Protein AF-A0AAF0J4G6-F1 (afdb_monomer)

Foldseek 3Di:
DDDDDDDDDDDDDDDPPPPVVVVVVVVVVVVVVVVVVVVVPPDDDDDDDDDDDDPDDPDDLAAEAEAEFFAFPCNVVVADAFQFAGHHDPRSVVVLQVLLQQLAADPVGAGVVSDPQALEEEFALRVRLLSSSVSNCNSSVAAEEDDRDGLVRAADQDDPDRHRYYYYGSLQTGWQQAQRHCHDPSHHDPPGDDPPDSDDGADPVRNVVSLVVSVVSVVVVQNVVSVVPDHHYYYYRHNDPRDDDDDDDDDDPDDDPPVVVVVVVLVNVVVVQVVLPPPFPFLFQPVPFLAWDWDADDDADPDPQDFAQKGFQQLLADDPVLVVLLVLLLVVCLVLQLVLCVVLPLQHALHFVPGSNVQSVDPLLRFEEEEWQFAQALLSLLLLLLLLLLQDLVHPLSVVLSRHSNQQRHAEYEAFHSRLLNLLLCLLSLNDRSVSCLPQAAPQQAFLLQGPVNDPVLLVLLVVRQVSHVVSVFDDFLLSSQLLSSLQGRYRCVSQPPSQRRAFLLSSCRRPCSVSSRGHFYKYKWWWDDPPDPADDLQTFMWIDGSAWIDGCFQLASIIGGPQQWLFAAASNFGPDPVRITIGSNRRSSSVSSLSHLVCLVVSLVVLCPDPDPSSVVSSCVNVVPDDPRRSRWDKGQDSCANHPVVRHPCNPPRITTIHHPVSLVLRIPCVVVQRVNSQHQEYETEDQQLPFPQQWDQCSNVQSVQVSCPDPSNLQGKAFDDADSQQCQFQVVQQAWAKTCLDLVRIPSCVRHNPSGGGHIYTYQIQDAQPDDSRDHSPSRHDDSVRSVSSSVRSSCSSSVVSLASCPSVQSSLSSSSVSCVVVVHDRRPSNVVSCVQRYDPPDGDNDHDPDGQADDHHRGPCSVVNRPRRGRPDHPPDPDDDDDDDDDDDDDDDDDDPPPVVVVVVVVVVVVVD

Radius of gyration: 33.72 Å; Cα contacts (8 Å, |Δi|>4): 1733; chains: 1; bounding box: 85×93×109 Å

Solvent-accessible surface area (backbone atoms only — not comparable to full-atom values): 49203 Å² total; per-residue (Å²): 139,80,84,84,91,86,86,89,90,91,79,90,85,93,84,65,83,70,61,55,60,58,54,56,52,52,56,53,54,52,63,46,55,56,54,56,58,67,61,64,78,78,74,78,85,84,76,84,86,79,72,87,78,71,88,88,70,100,68,69,57,46,46,77,47,79,42,62,38,47,45,24,43,36,65,76,70,58,32,42,62,29,77,34,75,48,63,65,25,79,63,18,56,49,50,36,50,53,46,17,57,37,38,34,56,51,100,83,69,47,26,76,79,72,54,79,70,60,35,31,34,42,13,8,39,51,57,44,10,36,55,37,39,50,22,41,26,64,20,54,70,36,43,73,59,90,77,92,62,41,82,81,45,74,59,59,78,83,72,98,66,80,65,52,27,36,43,70,24,27,47,38,46,27,61,37,49,25,90,47,36,26,13,43,97,83,41,75,43,90,94,50,69,63,59,98,78,62,68,72,53,55,49,70,70,56,41,52,54,41,46,52,52,45,48,50,53,53,52,50,53,40,50,59,46,17,73,72,75,49,63,39,22,43,30,42,16,17,59,41,83,76,89,76,91,74,92,83,94,80,91,79,90,86,84,68,60,73,68,59,52,51,51,52,53,51,54,52,50,58,50,54,63,58,66,61,58,81,80,56,84,74,66,43,16,86,67,73,38,45,24,51,28,82,38,82,55,75,86,62,62,92,48,96,55,39,40,50,55,27,38,54,29,80,82,52,59,68,55,68,70,60,55,51,47,50,54,48,22,52,65,68,27,44,62,57,48,43,53,49,43,45,73,54,47,31,56,42,92,54,23,47,81,83,25,47,68,59,47,61,67,37,80,88,41,53,67,30,30,30,36,19,19,8,17,38,31,53,41,10,17,43,36,41,38,11,30,48,38,9,16,22,59,89,29,67,68,18,40,76,42,57,26,22,39,55,47,55,59,27,55,31,32,26,5,18,20,14,8,14,47,35,39,48,31,34,49,67,64,44,60,62,56,54,64,52,37,56,76,66,26,45,48,33,72,32,32,67,88,64,46,79,83,69,54,65,64,57,60,47,51,44,46,52,37,50,47,45,22,44,78,63,71,45,82,74,36,48,25,49,51,51,2,48,43,47,17,55,35,47,36,39,56,88,82,28,59,81,41,33,46,30,38,28,47,46,34,31,62,70,24,65,41,52,66,66,29,62,58,41,48,53,33,33,36,24,24,46,56,57,90,94,55,90,65,65,53,84,80,56,50,53,31,40,45,38,53,60,33,32,34,28,76,50,76,47,63,14,33,31,30,53,30,64,39,36,53,21,51,24,46,45,23,35,54,59,46,92,89,48,42,26,22,27,30,54,38,21,38,27,37,52,38,21,25,11,34,19,76,49,32,57,55,52,51,55,55,56,73,67,54,85,53,73,68,60,46,51,54,46,48,52,58,59,67,73,49,54,90,86,36,52,56,29,32,64,38,40,20,52,49,12,56,32,60,67,92,51,19,88,51,20,88,36,75,52,41,37,27,21,24,37,51,74,61,49,37,29,42,40,48,72,82,57,44,34,53,52,75,59,33,14,15,35,39,38,40,36,42,36,61,71,40,104,63,28,39,37,34,52,51,29,58,28,46,47,35,59,35,38,70,36,79,82,30,27,48,34,18,38,36,61,59,64,55,42,33,21,22,44,49,43,24,47,38,58,38,71,32,30,32,26,87,46,78,85,38,41,42,36,61,91,53,11,45,92,70,30,70,44,36,28,36,38,38,39,42,51,57,30,44,76,35,88,69,46,60,58,51,83,51,54,57,44,49,70,70,55,52,48,45,34,25,56,14,19,24,26,51,57,28,55,73,48,73,54,90,57,52,45,39,35,54,50,37,48,29,38,51,45,28,31,60,76,66,74,47,79,80,31,63,71,36,52,59,35,49,73,59,33,37,66,85,84,76,78,45,77,56,80,59,96,59,71,80,44,82,61,73,34,79,39,61,31,61,78,44,78,58,69,44,66,46,52,72,75,49,66,92,68,85,73,88,76,85,85,78,91,83,92,79,92,76,94,74,92,80,79,87,82,79,70,59,70,70,56,50,62,57,49,54,62,64,74,76,106

Sequence (916 aa):
MEEPVQIVFETEDEADTASEQECATRQRCESMRERELEHIEQSKPECQETSAPPEHAHGPLAYITLIRHAQSRANVEHVLQGVADAPLSRTGTHQLKQLEEAWRSGETSANMYDLPKPSMVVSSPIGRACHTAHAVARGAGLRSATGQADHHTPPMAPPDDCQPQVVLDSGLCERNFGRAESTRKGVRVPGYTVPERVGRAESDSAFYKRAAREGGKWLTWAADLGRSGTAPHLLLAAGAALASSADTQDNADGLLPSDEQSKLQAVLLAAKVNQAAQHLIPRWNPGGTYAPTNVSCPEMVQADNYVGLIRNASDNKIVQSEQEWINKRHNVTHSRWADWLKQVGLDSNGGLPGGVDAYLSNKTQFPRVGIAISGGGYRAMLFGVGVLQGLDSRNGTAKQRGTGGFLQLADYVAGLSGGSWATGSKAINDWPTTQEMIEYVYDLESDLIWPSDGKISFYTDLLDDVDDKDDAGFPVGITDYWGRALSYHLLNQTKYPKQGQTAVWSDIVNTTSFQEATYPFPVIISIGRQPDARWINLNATYFEFTPYEFGSWQPNLQAFMPVGSLGSALNNGQPSAEDKSCVAGYENFGWTVGTSSTLFNALYLKTLQGNTDSILNNIVKSITGKLSDSNNDVAQVPNPFLGYRPETNRFNNMTYLDLVDGGEANHNVPLEPLFQPARKLDMVLAVDSSADTDSGWPNGTALYETFRRAQLKSFGYMPFPKIPDANTFINKGLNTRPSFFGCSINDTINGETAANNAVSPLLVYLPNYPYSFNTNTDTYELSYSKETQQKFVDNSVNVATMGGEMEDWSQCLACASLLRSLQRSGQDMPDKCQSCFNRYCWDGQSDSNAPASKYQPSIGTPPFVASNGTNSVQPASTGVDSPTKGDSGDSGAASIRIASTTVAAVVVAAIMAVVL

Mean predicted aligned error: 17.27 Å

Secondary structure (DSSP, 8-state):
--------------SSTTHHHHHHHHHHHHHHHHHHHHHHTT--PPPP---PPPS-----S-EEEEEEPPPBHHHHTT---SSS--PBPHHHHHHHHHHHHHTS--TTS--TT-PPPPSEEEE-SSHHHHHHHHHHHHHHT-BPP-S---TTSPPPPPPSS--SEEEE-GGGPPP--GGGTTEETTEEPTT----TT--SPPPHHHHHHHHHHHHHHHHHHHHHHHTTTS--EEEEEESS---------S--TTSS-HHHHHHHHHHHHHHHHHHGGGS------TTSSSS-EEEEPPPPP-STTEETTEEE-TT----HHHHHHHHHHHHHHHHHHHHHHHHTTTTSTTSSTT-HHHHHH-TTT---EEEEE--SHHHHHHHHHHHHHHH-TT-HHHHHTT-TTGGGT-SEEEE-THHHHHHHHHHHTTS--HHHHHHHT--TTS-SSS-TT--HHHHHHHHHHHHHHHHTT----HHHHHHHHHHHHHS-TTTSHHHHTT-BGGGGGGSHHHHTT-SPEEEEEEEEEPTT--S--TT-EEEEE-SSEEEE-STTT-EEEEGGGTT--EETTEE-STT-EEEESTTBHHHHHHHTTGGGHHHHHHHHHT---HHHHHHHHHHHHHS-GGGSS-EEEE-TTTTSSTTT-TTTT-SEEEEE-GGGGT--S--HHHH-TTT--SEEEEEE----STTS---SHHHHHHHHHHTSGGGTTS-EE----HHHHHHTTGGGS-EEE-SSGGGEESTTTSGGGPPPPEEEEEE---SSS-----TT-----HHHHHHHHHHHHHHHHGGG--TTHHHHHHHHHHHHHHHHHTPPPPHHHHHHHHHHB--S----SPPSS---PPSS--HHHHTTT---SPPPP----S-------------------SHHHHHHHHHHHH--

InterPro domains:
  IPR002642 Lysophospholipase, catalytic domain [PF01735] (369-846)
  IPR002642 Lysophospholipase, catalytic domain [PS51210] (296-847)
  IPR002642 Lysophospholipase, catalytic domain [SM00022] (275-841)
  IPR013078 Histidine phosphatase superfamily, clade-1 [PF00300] (64-142)
  IPR013078 Histidine phosphatase superfamily, clade-1 [SM00855] (63-252)
  IPR013078 Histidine phosphatase superfamily, clade-1 [cd07067] (64-139)
  IPR016035 Acyl transferase/acyl hydrolase/lysophospholipase [SSF52151] (316-820)
  IPR029033 Histidine phosphatase superfamily [G3DSA:3.40.50.1240] (62-223)
  IPR029033 Histidine phosphatase superfamily [SSF53254] (63-212)

Organism: NCBI:txid948313

Nearest PDB structures (foldseek):
  5iz5-assembly1_A  TM=7.143E-01  e=3.648E-19  Homo sapiens
  5iz5-assembly2_B  TM=6.736E-01  e=1.184E-18  Homo sapiens
  6e4b-assembly2_C  TM=6.817E-01  e=3.690E-05  Escherichia coli K-12
  6e4b-assembly2_D  TM=6.841E-01  e=5.280E-05  Escherichia coli K-12
  1fzt-assembly1_A  TM=6.694E-01  e=3.336E-03  Schizosaccharomyces pombe

pLDDT: mean 79.1, std 22.31, range [21.88, 98.94]

Structure (mmCIF, N/CA/C/O backbone):
data_AF-A0AAF0J4G6-F1
#
_entry.id   AF-A0AAF0J4G6-F1
#
loop_
_atom_site.group_PDB
_atom_site.id
_atom_site.type_symbol
_atom_site.label_atom_id
_atom_site.label_alt_id
_atom_site.label_comp_id
_atom_site.label_asym_id
_atom_site.label_entity_id
_atom_site.label_seq_id
_atom_site.pdbx_PDB_ins_code
_atom_site.Cartn_x
_atom_site.Cartn_y
_atom_site.Cartn_z
_atom_site.occupancy
_atom_site.B_iso_or_equiv
_atom_site.auth_seq_id
_atom_site.auth_comp_id
_atom_site.auth_asym_id
_atom_site.auth_atom_id
_atom_site.pdbx_PDB_model_num
ATOM 1 N N . MET A 1 1 ? 38.958 -18.937 -75.627 1.00 30.73 1 MET A N 1
ATOM 2 C CA . MET A 1 1 ? 40.120 -19.168 -76.508 1.00 30.73 1 MET A CA 1
ATOM 3 C C . MET A 1 1 ? 41.355 -18.834 -75.689 1.00 30.73 1 MET A C 1
ATOM 5 O O . MET A 1 1 ? 41.492 -17.676 -75.329 1.00 30.73 1 MET A O 1
ATOM 9 N N . GLU A 1 2 ? 42.182 -19.783 -75.262 1.00 33.72 2 GLU A N 1
ATOM 10 C CA . GLU A 1 2 ? 42.137 -21.242 -75.457 1.00 33.72 2 GLU A CA 1
ATOM 11 C C . GLU A 1 2 ? 42.630 -21.948 -74.186 1.00 33.72 2 GLU A C 1
ATOM 13 O O . GLU A 1 2 ? 43.639 -21.565 -73.603 1.00 33.72 2 GLU A O 1
ATOM 18 N N . GLU A 1 3 ? 41.900 -22.982 -73.780 1.00 31.34 3 GLU A N 1
ATOM 19 C CA . GLU A 1 3 ? 42.460 -24.143 -73.082 1.00 31.34 3 GLU A CA 1
ATOM 20 C C . GLU A 1 3 ? 43.044 -25.072 -74.167 1.00 31.34 3 GLU A C 1
ATOM 22 O O . GLU A 1 3 ? 42.594 -24.968 -75.317 1.00 31.34 3 GLU A O 1
ATOM 27 N N . PRO A 1 4 ? 44.001 -25.977 -73.871 1.00 38.84 4 PRO A N 1
ATOM 28 C CA . PRO A 1 4 ? 43.564 -27.386 -73.871 1.00 38.84 4 PRO A CA 1
ATOM 29 C C . PRO A 1 4 ? 44.359 -28.409 -73.006 1.00 38.84 4 PRO A C 1
ATOM 31 O O . PRO A 1 4 ? 45.586 -28.378 -72.976 1.00 38.84 4 PRO A O 1
ATOM 34 N N . VAL A 1 5 ? 43.625 -29.449 -72.541 1.00 25.31 5 VAL A N 1
ATOM 35 C CA . VAL A 1 5 ? 43.981 -30.910 -72.586 1.00 25.31 5 VAL A CA 1
ATOM 36 C C . VAL A 1 5 ? 45.004 -31.459 -71.556 1.00 25.31 5 VAL A C 1
ATOM 38 O O . VAL A 1 5 ? 46.069 -30.882 -71.390 1.00 25.31 5 VAL A O 1
ATOM 41 N N . GLN A 1 6 ? 44.839 -32.615 -70.870 1.00 23.41 6 GLN A N 1
ATOM 42 C CA . GLN A 1 6 ? 43.779 -33.651 -70.654 1.00 23.41 6 GLN A CA 1
ATOM 43 C C . GLN A 1 6 ? 44.110 -34.363 -69.298 1.00 23.41 6 GLN A C 1
ATOM 45 O O . GLN A 1 6 ? 45.291 -34.506 -69.004 1.00 23.41 6 GLN A O 1
ATOM 50 N N . ILE A 1 7 ? 43.214 -34.671 -68.339 1.00 23.61 7 ILE A N 1
ATOM 51 C CA . ILE A 1 7 ? 42.044 -35.596 -68.237 1.00 23.61 7 ILE A CA 1
ATOM 52 C C . ILE A 1 7 ? 42.363 -37.038 -67.736 1.00 23.61 7 ILE A C 1
ATOM 54 O O . ILE A 1 7 ? 42.888 -37.837 -68.504 1.00 23.61 7 ILE A O 1
ATOM 58 N N . VAL A 1 8 ? 41.988 -37.276 -66.450 1.00 23.02 8 VAL A N 1
ATOM 59 C CA . VAL A 1 8 ? 41.284 -38.409 -65.737 1.00 23.02 8 VAL A CA 1
ATOM 60 C C . VAL A 1 8 ? 41.617 -39.870 -66.158 1.00 23.02 8 VAL A C 1
ATOM 62 O O . VAL A 1 8 ? 41.682 -40.136 -67.350 1.00 23.02 8 VAL A O 1
ATOM 65 N N . PHE A 1 9 ? 41.861 -40.891 -65.303 1.00 23.80 9 PHE A N 1
ATOM 66 C CA . PHE A 1 9 ? 41.222 -41.433 -64.057 1.00 23.80 9 PHE A CA 1
ATOM 67 C C . PHE A 1 9 ? 42.274 -41.768 -62.942 1.00 23.80 9 PHE A C 1
ATOM 69 O O . PHE A 1 9 ? 43.411 -41.335 -63.109 1.00 23.80 9 PHE A O 1
ATOM 76 N N . GLU A 1 10 ? 42.060 -42.404 -61.764 1.00 23.91 10 GLU A N 1
ATOM 77 C CA . GLU A 1 10 ? 41.056 -43.340 -61.163 1.00 23.91 10 GLU A CA 1
ATOM 78 C C . GLU A 1 10 ? 40.557 -42.919 -59.742 1.00 23.91 10 GLU A C 1
ATOM 80 O O . GLU A 1 10 ? 40.807 -41.797 -59.305 1.00 23.91 10 GLU A O 1
ATOM 85 N N . THR A 1 11 ? 39.753 -43.777 -59.092 1.00 25.83 11 THR A N 1
ATOM 86 C CA . THR A 1 11 ? 38.757 -43.527 -58.015 1.00 25.83 11 THR A CA 1
ATOM 87 C C . THR A 1 11 ? 39.179 -43.931 -56.588 1.00 25.83 11 THR A C 1
ATOM 89 O O . THR A 1 11 ? 40.050 -44.780 -56.475 1.00 25.83 11 THR A O 1
ATOM 92 N N . GLU A 1 12 ? 38.452 -43.414 -55.566 1.00 27.58 12 GLU A N 1
ATOM 93 C CA . GLU A 1 12 ? 38.195 -43.993 -54.204 1.00 27.58 12 GLU A CA 1
ATOM 94 C C . GLU A 1 12 ? 39.440 -44.336 -53.325 1.00 27.58 12 GLU A C 1
ATOM 96 O O . GLU A 1 12 ? 40.513 -44.642 -53.824 1.00 27.58 12 GLU A O 1
ATOM 101 N N . ASP A 1 13 ? 39.479 -44.296 -51.989 1.00 27.30 13 ASP A N 1
ATOM 102 C CA . ASP A 1 13 ? 38.567 -43.950 -50.884 1.00 27.30 13 ASP A CA 1
ATOM 103 C C . ASP A 1 13 ? 39.463 -43.532 -49.695 1.00 27.30 13 ASP A C 1
ATOM 105 O O . ASP A 1 13 ? 40.376 -44.285 -49.361 1.00 27.30 13 ASP A O 1
ATOM 109 N N . GLU A 1 14 ? 39.228 -42.402 -49.009 1.00 30.95 14 GLU A N 1
ATOM 110 C CA . GLU A 1 14 ? 39.900 -42.132 -47.714 1.00 30.95 14 GLU A CA 1
ATOM 111 C C . GLU A 1 14 ? 39.193 -41.046 -46.864 1.00 30.95 14 GLU A C 1
ATOM 113 O O . GLU A 1 14 ? 39.730 -39.971 -46.599 1.00 30.95 14 GLU A O 1
ATOM 118 N N . ALA A 1 15 ? 37.949 -41.314 -46.436 1.00 34.81 15 ALA A N 1
ATOM 119 C CA . ALA A 1 15 ? 37.193 -40.408 -45.552 1.00 34.81 15 ALA A CA 1
ATOM 120 C C . ALA A 1 15 ? 36.363 -41.078 -44.428 1.00 34.81 15 ALA A C 1
ATOM 122 O O . ALA A 1 15 ? 35.775 -40.355 -43.626 1.00 34.81 15 ALA A O 1
ATOM 123 N N . ASP A 1 16 ? 36.339 -42.415 -44.315 1.00 34.03 16 ASP A N 1
ATOM 124 C CA . ASP A 1 16 ? 35.409 -43.130 -43.409 1.00 34.03 16 ASP A CA 1
ATOM 125 C C . ASP A 1 16 ? 36.035 -43.791 -42.162 1.00 34.03 16 ASP A C 1
ATOM 127 O O . ASP A 1 16 ? 35.325 -44.253 -41.273 1.00 34.03 16 ASP A O 1
ATOM 131 N N . THR A 1 17 ? 37.361 -43.793 -42.000 1.00 35.19 17 THR A N 1
ATOM 132 C CA . THR A 1 17 ? 38.013 -44.485 -40.864 1.00 35.19 17 THR A CA 1
ATOM 133 C C . THR A 1 17 ? 37.978 -43.727 -39.529 1.00 35.19 17 THR A C 1
ATOM 135 O O . THR A 1 17 ? 38.359 -44.289 -38.501 1.00 35.19 17 THR A O 1
ATOM 138 N N . ALA A 1 18 ? 37.503 -42.477 -39.509 1.00 37.78 18 ALA A N 1
ATOM 139 C CA . ALA A 1 18 ? 37.408 -41.658 -38.294 1.00 37.78 18 ALA A CA 1
ATOM 140 C C . ALA A 1 18 ? 36.020 -41.690 -37.617 1.00 37.78 18 ALA A C 1
ATOM 142 O O . ALA A 1 18 ? 35.936 -41.486 -36.407 1.00 37.78 18 ALA A O 1
ATOM 143 N N . SER A 1 19 ? 34.938 -41.960 -38.359 1.00 43.78 19 SER A N 1
ATOM 144 C CA . SER A 1 19 ? 33.560 -41.909 -37.836 1.00 43.78 19 SER A CA 1
ATOM 145 C C . SER A 1 19 ? 33.143 -43.211 -37.130 1.00 43.78 19 SER A C 1
ATOM 147 O O . SER A 1 19 ? 32.471 -43.180 -36.093 1.00 43.78 19 SER A O 1
ATOM 149 N N . GLU A 1 20 ? 33.596 -44.367 -37.629 1.00 39.28 20 GLU A N 1
ATOM 150 C CA . GLU A 1 20 ? 33.243 -45.676 -37.065 1.00 39.28 20 GLU A CA 1
ATOM 151 C C . GLU A 1 20 ? 33.838 -45.915 -35.664 1.00 39.28 20 GLU A C 1
ATOM 153 O O . GLU A 1 20 ? 33.191 -46.537 -34.817 1.00 39.28 20 GLU A O 1
ATOM 158 N N . GLN A 1 21 ? 35.036 -45.387 -35.367 1.00 37.69 21 GLN A N 1
ATOM 159 C CA . GLN A 1 21 ? 35.669 -45.568 -34.051 1.00 37.69 21 GLN A CA 1
ATOM 160 C C . GLN A 1 21 ? 34.946 -44.822 -32.918 1.00 37.69 21 GLN A C 1
ATOM 162 O O . GLN A 1 21 ? 34.839 -45.363 -31.811 1.00 37.69 21 GLN A O 1
ATOM 167 N N . GLU A 1 22 ? 34.393 -43.630 -33.165 1.00 39.81 22 GLU A N 1
ATOM 168 C CA . GLU A 1 22 ? 33.585 -42.931 -32.155 1.00 39.81 22 GLU A CA 1
ATOM 169 C C . GLU A 1 22 ? 32.221 -43.606 -31.948 1.00 39.81 22 GLU A C 1
ATOM 171 O O . GLU A 1 22 ? 31.772 -43.755 -30.806 1.00 39.81 22 GLU A O 1
ATOM 176 N N . CYS A 1 23 ? 31.585 -44.099 -33.017 1.00 35.59 23 CYS A N 1
ATOM 177 C CA . CYS A 1 23 ? 30.290 -44.776 -32.914 1.00 35.59 23 CYS A CA 1
ATOM 178 C C . CYS A 1 23 ? 30.397 -46.124 -32.167 1.00 35.59 23 CYS A C 1
ATOM 180 O O . CYS A 1 23 ? 29.637 -46.386 -31.228 1.00 35.59 23 CYS A O 1
ATOM 182 N N . ALA A 1 24 ? 31.409 -46.937 -32.496 1.00 41.53 24 ALA A N 1
ATOM 183 C CA . ALA A 1 24 ? 31.667 -48.219 -31.836 1.00 41.53 24 ALA A CA 1
ATOM 184 C C . ALA A 1 24 ? 32.031 -48.068 -30.346 1.00 41.53 24 ALA A C 1
ATOM 186 O O . ALA A 1 24 ? 31.684 -48.923 -29.527 1.00 41.53 24 ALA A O 1
ATOM 187 N N . THR A 1 25 ? 32.697 -46.971 -29.968 1.00 44.00 25 THR A N 1
ATOM 188 C CA . THR A 1 25 ? 33.036 -46.688 -28.563 1.00 44.00 25 THR A CA 1
ATOM 189 C C . THR A 1 25 ? 31.790 -46.325 -27.748 1.00 44.00 25 THR A C 1
ATOM 191 O O . THR A 1 25 ? 31.660 -46.751 -26.599 1.00 44.00 25 THR A O 1
ATOM 194 N N . ARG A 1 26 ? 30.824 -45.614 -28.347 1.00 42.81 26 ARG A N 1
ATOM 195 C CA . ARG A 1 26 ? 29.585 -45.189 -27.676 1.00 42.81 26 ARG A CA 1
ATOM 196 C C . ARG A 1 26 ? 28.652 -46.368 -27.363 1.00 42.81 26 ARG A C 1
ATOM 198 O O . ARG A 1 26 ? 28.267 -46.537 -26.207 1.00 42.81 26 ARG A O 1
ATOM 205 N N . GLN A 1 27 ? 28.419 -47.262 -28.331 1.00 43.38 27 GLN A N 1
ATOM 206 C CA . GLN A 1 27 ? 27.631 -48.491 -28.117 1.00 43.38 27 GLN A CA 1
ATOM 207 C C . GLN A 1 27 ? 28.279 -49.467 -27.113 1.00 43.38 27 GLN A C 1
ATOM 209 O O . GLN A 1 27 ? 27.582 -50.204 -26.405 1.00 43.38 27 GLN A O 1
ATOM 214 N N . ARG A 1 28 ? 29.616 -49.475 -26.996 1.00 39.19 28 ARG A N 1
ATOM 215 C CA . ARG A 1 28 ? 30.311 -50.276 -25.973 1.00 39.19 28 ARG A CA 1
ATOM 216 C C . ARG A 1 28 ? 30.091 -49.749 -24.556 1.00 39.19 28 ARG A C 1
ATOM 218 O O . ARG A 1 28 ? 29.961 -50.555 -23.642 1.00 39.19 28 ARG A O 1
ATOM 225 N N . CYS A 1 29 ? 30.021 -48.432 -24.371 1.00 37.59 29 CYS A N 1
ATOM 226 C CA . CYS A 1 29 ? 29.723 -47.837 -23.068 1.00 37.59 29 CYS A CA 1
ATOM 227 C C . CYS A 1 29 ? 28.264 -48.064 -22.643 1.00 37.59 29 CYS A C 1
ATOM 229 O O . CYS A 1 29 ? 28.013 -48.370 -21.480 1.00 37.59 29 CYS A O 1
ATOM 231 N N . GLU A 1 30 ? 27.308 -47.976 -23.570 1.00 40.56 30 GLU A N 1
ATOM 232 C CA . GLU A 1 30 ? 25.885 -48.198 -23.268 1.00 40.56 30 GLU A CA 1
ATOM 233 C C . GLU A 1 30 ? 25.601 -49.673 -22.917 1.00 40.56 30 GLU A C 1
ATOM 235 O O . GLU A 1 30 ? 25.033 -49.954 -21.862 1.00 40.56 30 GLU A O 1
ATOM 240 N N . SER A 1 31 ? 26.134 -50.629 -23.689 1.00 36.78 31 SER A N 1
ATOM 241 C CA . SER A 1 31 ? 25.935 -52.072 -23.434 1.00 36.78 31 SER A CA 1
ATOM 242 C C . SER A 1 31 ? 26.735 -52.668 -22.259 1.00 36.78 31 SER A C 1
ATOM 244 O O . SER A 1 31 ? 26.494 -53.822 -21.880 1.00 36.78 31 SER A O 1
ATOM 246 N N . MET A 1 32 ? 27.686 -51.922 -21.675 1.00 40.84 32 MET A N 1
ATOM 247 C CA . MET A 1 32 ? 28.250 -52.245 -20.353 1.00 40.84 32 MET A CA 1
ATOM 248 C C . MET A 1 32 ? 27.387 -51.679 -19.224 1.00 40.84 32 MET A C 1
ATOM 250 O O . MET A 1 32 ? 27.173 -52.371 -18.233 1.00 40.84 32 MET A O 1
ATOM 254 N N . ARG A 1 33 ? 26.819 -50.478 -19.398 1.00 43.34 33 ARG A N 1
ATOM 255 C CA . ARG A 1 33 ? 25.963 -49.837 -18.391 1.00 43.34 33 ARG A CA 1
ATOM 256 C C . ARG A 1 33 ? 24.659 -50.604 -18.146 1.00 43.34 33 ARG A C 1
ATOM 258 O O . ARG A 1 33 ? 24.225 -50.700 -17.005 1.00 43.34 33 ARG A O 1
ATOM 265 N N . GLU A 1 34 ? 24.071 -51.197 -19.185 1.00 39.44 34 GLU A N 1
ATOM 266 C CA . GLU A 1 34 ? 22.901 -52.081 -19.042 1.00 39.44 34 GLU A CA 1
ATOM 267 C C . GLU A 1 34 ? 23.247 -53.398 -18.322 1.00 39.44 34 GLU A C 1
ATOM 269 O O . GLU A 1 34 ? 22.487 -53.855 -17.471 1.00 39.44 34 GLU A O 1
ATOM 274 N N . ARG A 1 35 ? 24.433 -53.973 -18.571 1.00 37.81 35 ARG A N 1
ATOM 275 C CA . ARG A 1 35 ? 24.872 -55.213 -17.903 1.00 37.81 35 ARG A CA 1
ATOM 276 C C . ARG A 1 35 ? 25.314 -55.026 -16.452 1.00 37.81 35 ARG A C 1
ATOM 278 O O . ARG A 1 35 ? 25.168 -55.956 -15.665 1.00 37.81 35 ARG A O 1
ATOM 285 N N . GLU A 1 36 ? 25.821 -53.852 -16.078 1.00 40.66 36 GLU A N 1
ATOM 286 C CA . GLU A 1 36 ? 26.057 -53.522 -14.665 1.00 40.66 36 GLU A CA 1
ATOM 287 C C . GLU A 1 36 ? 24.743 -53.317 -13.895 1.00 40.66 36 GLU A C 1
ATOM 289 O O . GLU A 1 36 ? 24.681 -53.653 -12.714 1.00 40.66 36 GLU A O 1
ATOM 294 N N . LEU A 1 37 ? 23.672 -52.851 -14.551 1.00 36.25 37 LEU A N 1
ATOM 295 C CA . LEU A 1 37 ? 22.350 -52.718 -13.928 1.00 36.25 37 LEU A CA 1
ATOM 296 C C . LEU A 1 37 ? 21.682 -54.081 -13.669 1.00 36.25 37 LEU A C 1
ATOM 298 O O . LEU A 1 37 ? 21.177 -54.296 -12.569 1.00 36.25 37 LEU A O 1
ATOM 302 N N . GLU A 1 38 ? 21.747 -55.033 -14.607 1.00 34.47 38 GLU A N 1
ATOM 303 C CA . GLU A 1 38 ? 21.168 -56.378 -14.412 1.00 34.47 38 GLU A CA 1
ATOM 304 C C . GLU A 1 38 ? 21.904 -57.235 -13.360 1.00 34.47 38 GLU A C 1
ATOM 306 O O . GLU A 1 38 ? 21.313 -58.151 -12.788 1.00 34.47 38 GLU A O 1
ATOM 311 N N . HIS A 1 39 ? 23.183 -56.965 -13.064 1.00 32.94 39 HIS A N 1
ATOM 312 C CA . HIS A 1 39 ? 23.943 -57.757 -12.081 1.00 32.94 39 HIS A CA 1
ATOM 313 C C . HIS A 1 39 ? 23.775 -57.289 -10.624 1.00 32.94 39 HIS A C 1
ATOM 315 O O . HIS A 1 39 ? 24.126 -58.025 -9.702 1.00 32.94 39 HIS A O 1
ATOM 321 N N . ILE A 1 40 ? 23.207 -56.100 -10.393 1.00 37.62 40 ILE A N 1
ATOM 322 C CA . ILE A 1 40 ? 22.982 -55.544 -9.045 1.00 37.62 40 ILE A CA 1
ATOM 323 C C . ILE A 1 40 ? 21.699 -56.102 -8.389 1.00 37.62 40 ILE A C 1
ATOM 325 O O . ILE A 1 40 ? 21.578 -56.085 -7.162 1.00 37.62 40 ILE A O 1
ATOM 329 N N . GLU A 1 41 ? 20.764 -56.671 -9.159 1.00 32.59 41 GLU A N 1
ATOM 330 C CA . GLU A 1 41 ? 19.489 -57.195 -8.633 1.00 32.59 41 GLU A CA 1
ATOM 331 C C . GLU A 1 41 ? 19.546 -58.609 -8.019 1.00 32.59 41 GLU A C 1
ATOM 333 O O . GLU A 1 41 ? 18.563 -59.033 -7.413 1.00 32.59 41 GLU A O 1
ATOM 338 N N . GLN A 1 42 ? 20.660 -59.352 -8.111 1.00 33.12 42 GLN A N 1
ATOM 339 C CA . GLN A 1 42 ? 20.704 -60.771 -7.692 1.00 33.12 42 GLN A CA 1
ATOM 340 C C . GLN A 1 42 ? 21.617 -61.115 -6.499 1.00 33.12 42 GLN A C 1
ATOM 342 O O . GLN A 1 42 ? 21.808 -62.294 -6.198 1.00 33.12 42 GLN A O 1
ATOM 347 N N . SER A 1 43 ? 22.132 -60.131 -5.752 1.00 35.50 43 SER A N 1
ATOM 348 C CA . SER A 1 43 ? 22.829 -60.416 -4.485 1.00 35.50 43 SER A CA 1
ATOM 349 C C . SER A 1 43 ? 22.691 -59.310 -3.431 1.00 35.50 43 SER A C 1
ATOM 351 O O . SER A 1 43 ? 23.592 -58.491 -3.249 1.00 35.50 43 SER A O 1
ATOM 353 N N . LYS A 1 44 ? 21.593 -59.340 -2.666 1.00 30.22 44 LYS A N 1
ATOM 354 C CA . LYS A 1 44 ? 21.483 -58.657 -1.366 1.00 30.22 44 LYS A CA 1
ATOM 355 C C . LYS A 1 44 ? 21.225 -59.689 -0.260 1.00 30.22 44 LYS A C 1
ATOM 357 O O . LYS A 1 44 ? 20.302 -60.486 -0.414 1.00 30.22 44 LYS A O 1
ATOM 362 N N . PRO A 1 45 ? 22.004 -59.708 0.836 1.00 28.45 45 PRO A N 1
ATOM 363 C CA . PRO A 1 45 ? 21.653 -60.482 2.021 1.00 28.45 45 PRO A CA 1
ATOM 364 C C . PRO A 1 45 ? 20.490 -59.806 2.762 1.00 28.45 45 PRO A C 1
ATOM 366 O O . PRO A 1 45 ? 20.470 -58.585 2.909 1.00 28.45 45 PRO A O 1
ATOM 369 N N . GLU A 1 46 ? 19.530 -60.596 3.240 1.00 29.39 46 GLU A N 1
ATOM 370 C CA . GLU A 1 46 ? 18.371 -60.099 3.989 1.00 29.39 46 GLU A CA 1
ATOM 371 C C . GLU A 1 46 ? 18.789 -59.507 5.345 1.00 29.39 46 GLU A C 1
ATOM 373 O O . GLU A 1 46 ? 19.427 -60.171 6.169 1.00 29.39 46 GLU A O 1
ATOM 378 N N . CYS A 1 47 ? 18.380 -58.265 5.618 1.00 30.48 47 CYS A N 1
ATOM 379 C CA . CYS A 1 47 ? 18.337 -57.754 6.985 1.00 30.48 47 CYS A CA 1
ATOM 380 C C . CYS A 1 47 ? 17.144 -58.390 7.711 1.00 30.48 47 CYS A C 1
ATOM 382 O O . CYS A 1 47 ? 16.043 -58.430 7.172 1.00 30.48 47 CYS A O 1
ATOM 384 N N . GLN A 1 48 ? 17.360 -58.887 8.932 1.00 32.12 48 GLN A N 1
ATOM 385 C CA . GLN A 1 48 ? 16.324 -59.591 9.693 1.00 32.12 48 GLN A CA 1
ATOM 386 C C . GLN A 1 48 ? 15.097 -58.705 9.946 1.00 32.12 48 GLN A C 1
ATOM 388 O O . GLN A 1 48 ? 15.201 -57.667 10.599 1.00 32.12 48 GLN A O 1
ATOM 393 N N . GLU A 1 49 ? 13.926 -59.163 9.498 1.00 33.38 49 GLU A N 1
ATOM 394 C CA . GLU A 1 49 ? 12.643 -58.550 9.835 1.00 33.38 49 GLU A CA 1
ATOM 395 C C . GLU A 1 49 ? 12.370 -58.651 11.344 1.00 33.38 49 GLU A C 1
ATOM 397 O O . GLU A 1 49 ? 12.023 -59.711 11.870 1.00 33.38 49 GLU A O 1
ATOM 402 N N . THR A 1 50 ? 12.448 -57.527 12.054 1.00 33.44 50 THR A N 1
ATOM 403 C CA . THR A 1 50 ? 11.824 -57.384 13.374 1.00 33.44 50 THR A CA 1
ATOM 404 C C . THR A 1 50 ? 10.500 -56.645 13.231 1.00 33.44 50 THR A C 1
ATOM 406 O O . THR A 1 50 ? 10.469 -55.425 13.350 1.00 33.44 50 THR A O 1
ATOM 409 N N . SER A 1 51 ? 9.427 -57.415 13.003 1.00 33.81 51 SER A N 1
ATOM 410 C CA . SER A 1 51 ? 8.000 -57.029 13.052 1.00 33.81 51 SER A CA 1
ATOM 411 C C . SER A 1 51 ? 7.571 -55.795 12.241 1.00 33.81 51 SER A C 1
ATOM 413 O O . SER A 1 51 ? 7.923 -54.666 12.569 1.00 33.81 51 SER A O 1
ATOM 415 N N . ALA A 1 52 ? 6.700 -56.013 11.250 1.00 31.28 52 ALA A N 1
ATOM 416 C CA . ALA A 1 52 ? 6.090 -54.954 10.446 1.00 31.28 52 ALA A CA 1
ATOM 417 C C . ALA A 1 52 ? 5.472 -53.825 11.309 1.00 31.28 52 ALA A C 1
ATOM 419 O O . ALA A 1 52 ? 4.738 -54.125 12.259 1.00 31.28 52 ALA A O 1
ATOM 420 N N . PRO A 1 53 ? 5.733 -52.542 10.990 1.00 34.97 53 PRO A N 1
ATOM 421 C CA . PRO A 1 53 ? 5.124 -51.417 11.689 1.00 34.97 53 PRO A CA 1
ATOM 422 C C . PRO A 1 53 ? 3.640 -51.270 11.304 1.00 34.97 53 PRO A C 1
ATOM 424 O O . PRO A 1 53 ? 3.251 -51.651 10.197 1.00 34.97 53 PRO A O 1
ATOM 427 N N . PRO A 1 54 ? 2.793 -50.714 12.189 1.00 35.72 54 PRO A N 1
ATOM 428 C CA . PRO A 1 54 ? 1.383 -50.497 11.887 1.00 35.72 54 PRO A CA 1
ATOM 429 C C . PRO A 1 54 ? 1.195 -49.421 10.809 1.00 35.72 54 PRO A C 1
ATOM 431 O O . PRO A 1 54 ? 1.885 -48.398 10.806 1.00 35.72 54 PRO A O 1
ATOM 434 N N . GLU A 1 55 ? 0.202 -49.612 9.936 1.00 38.31 55 GLU A N 1
ATOM 435 C CA . GLU A 1 55 ? -0.330 -48.520 9.118 1.00 38.31 55 GLU A CA 1
ATOM 436 C C . GLU A 1 55 ? -0.798 -47.372 10.033 1.00 38.31 55 GLU A C 1
ATOM 438 O O . GLU A 1 55 ? -1.418 -47.609 11.071 1.00 38.31 55 GLU A O 1
ATOM 443 N N . HIS A 1 56 ? -0.514 -46.132 9.620 1.00 39.62 56 HIS A N 1
ATOM 444 C CA . HIS A 1 56 ? -0.742 -44.877 10.358 1.00 39.62 56 HIS A CA 1
ATOM 445 C C . HIS A 1 56 ? 0.239 -44.561 11.508 1.00 39.62 56 HIS A C 1
ATOM 447 O O . HIS A 1 56 ? -0.141 -44.459 12.673 1.00 39.62 56 HIS A O 1
ATOM 453 N N . ALA A 1 57 ? 1.485 -44.230 11.151 1.00 39.09 57 ALA A N 1
ATOM 454 C CA . ALA A 1 57 ? 2.363 -43.396 11.976 1.00 39.09 57 ALA A CA 1
ATOM 455 C C . ALA A 1 57 ? 2.914 -42.219 11.146 1.00 39.09 57 ALA A C 1
ATOM 457 O O . ALA A 1 57 ? 3.727 -42.411 10.244 1.00 39.09 57 ALA A O 1
ATOM 458 N N . HIS A 1 58 ? 2.476 -40.991 11.447 1.00 50.62 58 HIS A N 1
ATOM 459 C CA . HIS A 1 58 ? 2.964 -39.757 10.810 1.00 50.62 58 HIS A CA 1
ATOM 460 C C . HIS A 1 58 ? 4.333 -39.336 11.389 1.00 50.62 58 HIS A C 1
ATOM 462 O O . HIS A 1 58 ? 4.438 -38.327 12.081 1.00 50.62 58 HIS A O 1
ATOM 468 N N . GLY A 1 59 ? 5.372 -40.141 11.149 1.00 58.47 59 GLY A N 1
ATOM 469 C CA . GLY A 1 59 ? 6.756 -39.845 11.543 1.00 58.47 59 GLY A CA 1
ATOM 470 C C . GLY A 1 59 ? 7.588 -39.217 10.412 1.00 58.47 59 GLY A C 1
ATOM 471 O O . GLY A 1 59 ? 7.248 -39.386 9.238 1.00 58.47 59 GLY A O 1
ATOM 472 N N . PRO A 1 60 ? 8.687 -38.507 10.727 1.00 68.81 60 PRO A N 1
ATOM 473 C CA . PRO A 1 60 ? 9.620 -38.010 9.719 1.00 68.81 60 PRO A CA 1
ATOM 474 C C . PRO A 1 60 ? 10.403 -39.161 9.064 1.00 68.81 60 PRO A C 1
ATOM 476 O O . PRO A 1 60 ? 10.720 -40.160 9.708 1.00 68.81 60 PRO A O 1
ATOM 479 N N . LEU A 1 61 ? 10.765 -38.991 7.787 1.00 74.88 61 LEU A N 1
ATOM 480 C CA . LEU A 1 61 ? 11.505 -39.988 6.993 1.00 74.88 61 LEU A CA 1
ATOM 481 C C . LEU A 1 61 ? 12.871 -40.352 7.606 1.00 74.88 61 LEU A C 1
ATOM 483 O O . LEU A 1 61 ? 13.324 -41.486 7.485 1.00 74.88 61 LEU A O 1
ATOM 487 N N . ALA A 1 62 ? 13.523 -39.380 8.246 1.00 78.81 62 ALA A N 1
ATOM 488 C CA . ALA A 1 62 ? 14.776 -39.521 8.977 1.00 78.81 62 ALA A CA 1
ATOM 489 C C . ALA A 1 62 ? 14.891 -38.396 10.019 1.00 78.81 62 ALA A C 1
ATOM 491 O O . ALA A 1 62 ? 14.329 -37.315 9.838 1.00 78.81 62 ALA A O 1
ATOM 492 N N . TYR A 1 63 ? 15.671 -38.625 11.074 1.00 82.06 63 TYR A N 1
ATOM 493 C CA . TYR A 1 63 ? 16.076 -37.609 12.045 1.00 82.06 63 TYR A CA 1
ATOM 494 C C . TYR A 1 63 ? 17.518 -37.182 11.767 1.00 82.06 63 TYR A C 1
ATOM 496 O O . TYR A 1 63 ? 18.393 -38.025 11.556 1.00 82.06 63 TYR A O 1
ATOM 504 N N . ILE A 1 64 ? 17.785 -35.876 11.790 1.00 84.44 64 ILE A N 1
ATOM 505 C CA . ILE A 1 64 ? 19.122 -35.316 11.560 1.00 84.44 64 ILE A CA 1
ATOM 506 C C . ILE A 1 64 ? 19.437 -34.332 12.685 1.00 84.44 64 ILE A C 1
ATOM 508 O O . ILE A 1 64 ? 18.859 -33.251 12.749 1.00 84.44 64 ILE A O 1
ATOM 512 N N . THR A 1 65 ? 20.383 -34.690 13.553 1.00 83.81 65 THR A N 1
ATOM 513 C CA . THR A 1 65 ? 20.833 -33.821 14.651 1.00 83.81 65 THR A CA 1
ATOM 514 C C . THR A 1 65 ? 22.200 -33.229 14.327 1.00 83.81 65 THR A C 1
ATOM 516 O O . THR A 1 65 ? 23.176 -33.961 14.165 1.00 83.81 65 THR A O 1
ATOM 519 N N . LEU A 1 66 ? 22.311 -31.901 14.264 1.00 85.25 66 LEU A N 1
ATOM 520 C CA . LEU A 1 66 ? 23.597 -31.220 14.081 1.00 85.25 66 LEU A CA 1
ATOM 521 C C . LEU A 1 66 ? 24.121 -30.724 15.431 1.00 85.25 66 LEU A C 1
ATOM 523 O O . LEU A 1 66 ? 23.446 -29.971 16.128 1.00 85.25 66 LEU A O 1
ATOM 527 N N . ILE A 1 67 ? 25.337 -31.129 15.805 1.00 83.44 67 ILE A N 1
ATOM 528 C CA . ILE A 1 67 ? 25.959 -30.745 17.078 1.00 83.44 67 ILE A CA 1
ATOM 529 C C . ILE A 1 67 ? 27.273 -30.013 16.816 1.00 83.44 67 ILE A C 1
ATOM 531 O O . ILE A 1 67 ? 28.236 -30.571 16.285 1.00 83.44 67 ILE A O 1
ATOM 535 N N . ARG A 1 68 ? 27.343 -28.756 17.260 1.00 84.88 68 ARG A N 1
ATOM 536 C CA . ARG A 1 68 ? 28.611 -28.030 17.364 1.00 84.88 68 ARG A CA 1
ATOM 537 C C . ARG A 1 68 ? 29.444 -28.617 18.503 1.00 84.88 68 ARG A C 1
ATOM 539 O O . ARG A 1 68 ? 28.925 -28.877 19.586 1.00 84.88 68 ARG A O 1
ATOM 546 N N . HIS A 1 69 ? 30.745 -28.770 18.277 1.00 85.81 69 HIS A N 1
ATOM 547 C CA . HIS A 1 69 ? 31.680 -29.245 19.297 1.00 85.81 69 HIS A CA 1
ATOM 548 C C . HIS A 1 69 ? 31.602 -28.477 20.638 1.00 85.81 69 HIS A C 1
ATOM 550 O O . HIS A 1 69 ? 31.320 -27.276 20.689 1.00 85.81 69 HIS A O 1
ATOM 556 N N . ALA A 1 70 ? 31.956 -29.157 21.731 1.00 82.06 70 ALA A N 1
ATOM 557 C CA . ALA A 1 70 ? 32.041 -28.557 23.064 1.00 82.06 70 ALA A CA 1
ATOM 558 C C . ALA A 1 70 ? 33.123 -27.461 23.145 1.00 82.06 70 ALA A C 1
ATOM 560 O O . ALA A 1 70 ? 34.097 -27.461 22.387 1.00 82.06 70 ALA A O 1
ATOM 561 N N . GLN A 1 71 ? 32.964 -26.519 24.079 1.00 87.44 71 GLN A N 1
ATOM 562 C CA . GLN A 1 71 ? 33.802 -25.320 24.166 1.00 87.44 71 GLN A CA 1
ATOM 563 C C . GLN A 1 71 ? 35.295 -25.653 24.358 1.00 87.44 71 GLN A C 1
ATOM 565 O O . GLN A 1 71 ? 35.689 -26.260 25.357 1.00 87.44 71 GLN A O 1
ATOM 570 N N . SER A 1 72 ? 36.150 -25.188 23.444 1.00 84.69 72 SER A N 1
ATOM 571 C CA . SER A 1 72 ? 37.608 -25.259 23.591 1.00 84.69 72 SER A CA 1
ATOM 572 C C . SER A 1 72 ? 38.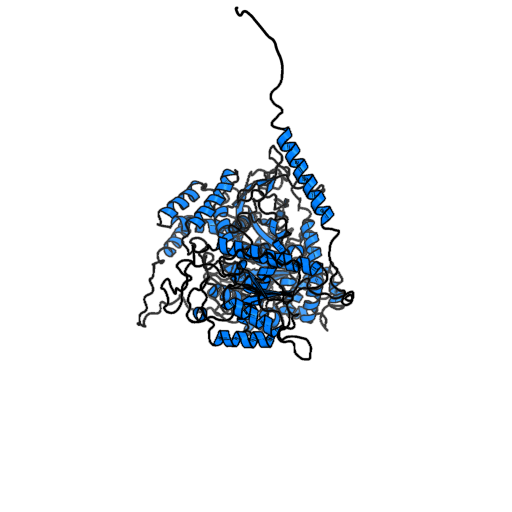174 -24.045 24.330 1.00 84.69 72 SER A C 1
ATOM 574 O O . SER A 1 72 ? 37.519 -23.007 24.467 1.00 84.69 72 SER A O 1
ATOM 576 N N . ARG A 1 73 ? 39.426 -24.137 24.788 1.00 83.62 73 ARG A N 1
ATOM 577 C CA . ARG A 1 73 ? 40.146 -22.978 25.339 1.00 83.62 73 ARG A CA 1
ATOM 578 C C . ARG A 1 73 ? 40.276 -21.830 24.332 1.00 83.62 73 ARG A C 1
ATOM 580 O O . ARG A 1 73 ? 40.111 -20.676 24.714 1.00 83.62 73 ARG A O 1
ATOM 587 N N . ALA A 1 74 ? 40.454 -22.141 23.047 1.00 81.19 74 ALA A N 1
ATOM 588 C CA . ALA A 1 74 ? 40.504 -21.134 21.987 1.00 81.19 74 ALA A CA 1
ATOM 589 C C . ALA A 1 74 ? 39.166 -20.389 21.814 1.00 81.19 74 ALA A C 1
ATOM 591 O O . ALA A 1 74 ? 39.187 -19.193 21.532 1.00 81.19 74 ALA A O 1
ATOM 592 N N . ASN A 1 75 ? 38.010 -21.029 22.061 1.00 79.38 75 ASN A N 1
ATOM 593 C CA . ASN A 1 75 ? 36.728 -20.308 22.106 1.00 79.38 75 ASN A CA 1
ATOM 594 C C . ASN A 1 75 ? 36.694 -19.274 23.242 1.00 79.38 75 ASN A C 1
ATOM 596 O O . ASN A 1 75 ? 36.255 -18.153 23.015 1.00 79.38 75 ASN A O 1
ATOM 600 N N . VAL A 1 76 ? 37.156 -19.648 24.442 1.00 74.75 76 VAL A N 1
ATOM 601 C CA . VAL A 1 76 ? 37.175 -18.766 25.627 1.00 74.75 76 VAL A CA 1
ATOM 602 C C . VAL A 1 76 ? 38.134 -17.592 25.433 1.00 74.75 76 VAL A C 1
ATOM 604 O O . VAL A 1 76 ? 37.839 -16.466 25.815 1.00 74.75 76 VAL A O 1
ATOM 607 N N . GLU A 1 77 ? 39.295 -17.848 24.836 1.00 77.31 77 GLU A N 1
ATOM 608 C CA . GLU A 1 77 ? 40.357 -16.852 24.679 1.00 77.31 77 GLU A CA 1
ATOM 609 C C . GLU A 1 77 ? 40.236 -16.049 23.358 1.00 77.31 77 GLU A C 1
ATOM 611 O O . GLU A 1 77 ? 41.093 -15.208 23.071 1.00 77.31 77 GLU A O 1
ATOM 616 N N . HIS A 1 78 ? 39.160 -16.261 22.583 1.00 81.31 78 HIS A N 1
ATOM 617 C CA . HIS A 1 78 ? 38.879 -15.668 21.262 1.00 81.31 78 HIS A CA 1
ATOM 618 C C . HIS A 1 78 ? 40.033 -15.828 20.255 1.00 81.31 78 HIS A C 1
ATOM 620 O O . HIS A 1 78 ? 40.474 -14.869 19.616 1.00 81.31 78 HIS A O 1
ATOM 626 N N . VAL A 1 79 ? 40.537 -17.055 20.138 1.00 80.00 79 VAL A N 1
ATOM 627 C CA . VAL A 1 79 ? 41.597 -17.450 19.205 1.00 80.00 79 VAL A CA 1
ATOM 628 C C . VAL A 1 79 ? 40.969 -18.166 18.009 1.00 80.00 79 VAL A C 1
ATOM 630 O O . VAL A 1 79 ? 40.123 -19.041 18.190 1.00 80.00 79 VAL A O 1
ATOM 633 N N . LEU A 1 80 ? 41.376 -17.810 16.788 1.00 80.19 80 LEU A N 1
ATOM 634 C CA . LEU A 1 80 ? 40.954 -18.506 15.571 1.00 80.19 80 LEU A CA 1
ATOM 635 C C . LEU A 1 80 ? 41.459 -19.956 15.592 1.00 80.19 80 LEU A C 1
ATOM 637 O O . LEU A 1 80 ? 42.653 -20.198 15.765 1.00 80.19 80 LEU A O 1
ATOM 641 N N . GLN A 1 81 ? 40.537 -20.901 15.419 1.00 82.75 81 GLN A N 1
ATOM 642 C CA . GLN A 1 81 ? 40.786 -22.345 15.423 1.00 82.75 81 GLN A CA 1
ATOM 643 C C . GLN A 1 81 ? 39.937 -23.004 14.332 1.00 82.75 81 GLN A C 1
ATOM 645 O O . GLN A 1 81 ? 38.792 -23.390 14.556 1.00 82.75 81 GLN A O 1
ATOM 650 N N . GLY A 1 82 ? 40.494 -23.104 13.135 1.00 85.88 82 GLY A N 1
ATOM 651 C CA . GLY A 1 82 ? 39.914 -23.861 12.040 1.00 85.88 82 GLY A CA 1
ATOM 652 C C . GLY A 1 82 ? 40.322 -25.315 12.163 1.00 85.88 82 GLY A C 1
ATOM 653 O O . GLY A 1 82 ? 39.762 -26.071 12.966 1.00 85.88 82 GLY A O 1
ATOM 654 N N . VAL A 1 83 ? 41.366 -25.666 11.413 1.00 85.88 83 VAL A N 1
ATOM 655 C CA . VAL A 1 83 ? 41.997 -26.996 11.431 1.00 85.88 83 VAL A CA 1
ATOM 656 C C . VAL A 1 83 ? 43.015 -27.168 12.566 1.00 85.88 83 VAL A C 1
ATOM 658 O O . VAL A 1 83 ? 43.487 -28.275 12.811 1.00 85.88 83 VAL A O 1
ATOM 661 N N . ALA A 1 84 ? 43.354 -26.098 13.293 1.00 84.38 84 ALA A N 1
ATOM 662 C CA . ALA A 1 84 ? 44.064 -26.215 14.564 1.00 84.38 84 ALA A CA 1
ATOM 663 C C . ALA A 1 84 ? 43.134 -26.799 15.643 1.00 84.38 84 ALA A C 1
ATOM 665 O O . ALA A 1 84 ? 41.991 -26.356 15.786 1.00 84.38 84 ALA A O 1
ATOM 666 N N . ASP A 1 85 ? 43.621 -27.769 16.424 1.00 81.19 85 ASP A N 1
ATOM 667 C CA . ASP A 1 85 ? 42.864 -28.356 17.533 1.00 81.19 85 ASP A CA 1
ATOM 668 C C . ASP A 1 85 ? 43.321 -27.786 18.879 1.00 81.19 85 ASP A C 1
ATOM 670 O O . ASP A 1 85 ? 44.483 -27.905 19.272 1.00 81.19 85 ASP A O 1
ATOM 674 N N . ALA A 1 86 ? 42.392 -27.144 19.585 1.00 83.25 86 ALA A N 1
ATOM 675 C CA . ALA A 1 86 ? 42.611 -26.613 20.920 1.00 83.25 86 ALA A CA 1
ATOM 676 C C . ALA A 1 86 ? 41.921 -27.518 21.952 1.00 83.25 86 ALA A C 1
ATOM 678 O O . ALA A 1 86 ? 40.759 -27.887 21.754 1.00 83.25 86 ALA A O 1
ATOM 679 N N . PRO A 1 87 ? 42.571 -27.828 23.089 1.00 82.88 87 PRO A N 1
ATOM 680 C CA . PRO A 1 87 ? 41.968 -28.659 24.121 1.00 82.88 87 PRO A CA 1
ATOM 681 C C . PRO A 1 87 ? 40.696 -28.015 24.688 1.00 82.88 87 PRO A C 1
ATOM 683 O O . PRO A 1 87 ? 40.544 -26.787 24.720 1.00 82.88 87 PRO A O 1
ATOM 686 N N . LEU A 1 88 ? 39.788 -28.864 25.172 1.00 82.56 88 LEU A N 1
ATOM 687 C CA . LEU A 1 88 ? 38.529 -28.442 25.782 1.00 82.56 88 LEU A CA 1
ATOM 688 C C . LEU A 1 88 ? 38.761 -27.538 27.000 1.00 82.56 88 LEU A C 1
ATOM 690 O O . LEU A 1 88 ? 39.722 -27.705 27.754 1.00 82.56 88 LEU A O 1
ATOM 694 N N . SER A 1 89 ? 37.865 -26.573 27.205 1.00 84.50 89 SER A N 1
ATOM 695 C CA . SER A 1 89 ? 37.846 -25.786 28.437 1.00 84.50 89 SER A CA 1
ATOM 696 C C . SER A 1 89 ? 37.299 -26.630 29.603 1.00 84.50 89 SER A C 1
ATOM 698 O O . SER A 1 89 ? 36.749 -27.724 29.418 1.00 84.50 89 SER A O 1
ATOM 700 N N . ARG A 1 90 ? 37.398 -26.112 30.836 1.00 79.75 90 ARG A N 1
ATOM 701 C CA . ARG A 1 90 ? 36.735 -26.726 32.002 1.00 79.75 90 ARG A CA 1
ATOM 702 C C . ARG A 1 90 ? 35.218 -26.835 31.782 1.00 79.75 90 ARG A C 1
ATOM 704 O O . ARG A 1 90 ? 34.630 -27.858 32.119 1.00 79.75 90 ARG A O 1
ATOM 711 N N . THR A 1 91 ? 34.619 -25.818 31.162 1.00 75.56 91 THR A N 1
ATOM 712 C CA . THR A 1 91 ? 33.205 -25.797 30.766 1.00 75.56 91 THR A CA 1
ATOM 713 C C . THR A 1 91 ? 32.928 -26.795 29.646 1.00 75.56 91 THR A C 1
ATOM 715 O O . THR A 1 91 ? 31.992 -27.572 29.773 1.00 75.56 91 THR A O 1
ATOM 718 N N . GLY A 1 92 ? 33.771 -26.871 28.610 1.00 79.81 92 GLY A N 1
ATOM 719 C CA . GLY A 1 92 ? 33.636 -27.868 27.540 1.00 79.81 92 GLY A CA 1
ATOM 720 C C . GLY A 1 92 ? 33.681 -29.307 28.055 1.00 79.81 92 GLY A C 1
ATOM 721 O O . GLY A 1 92 ? 32.901 -30.153 27.633 1.00 79.81 92 GLY A O 1
ATOM 722 N N . THR A 1 93 ? 34.523 -29.574 29.054 1.00 85.44 93 THR A N 1
ATOM 723 C CA . THR A 1 93 ? 34.577 -30.882 29.729 1.00 85.44 93 THR A CA 1
ATOM 724 C C . THR A 1 93 ? 33.288 -31.187 30.505 1.00 85.44 93 THR A C 1
ATOM 726 O O . THR A 1 93 ? 32.879 -32.342 30.584 1.00 85.44 93 THR A O 1
ATOM 729 N N . HIS A 1 94 ? 32.628 -30.171 31.071 1.00 77.00 94 HIS A N 1
ATOM 730 C CA . HIS A 1 94 ? 31.333 -30.335 31.738 1.00 77.00 94 HIS A CA 1
ATOM 731 C C . HIS A 1 94 ? 30.190 -30.531 30.732 1.00 77.00 94 HIS A C 1
ATOM 733 O O . HIS A 1 94 ? 29.403 -31.458 30.907 1.00 77.00 94 HIS A O 1
ATOM 739 N N . GLN A 1 95 ? 30.179 -29.755 29.641 1.00 82.50 95 GLN A N 1
ATOM 740 C CA . GLN A 1 95 ? 29.249 -29.912 28.518 1.00 82.50 95 GLN A CA 1
ATOM 741 C C . GLN A 1 95 ? 29.271 -31.342 27.969 1.00 82.50 95 GLN A C 1
ATOM 743 O O . GLN A 1 95 ? 28.214 -31.919 27.755 1.00 82.50 95 GLN A O 1
ATOM 748 N N . LEU A 1 96 ? 30.451 -31.956 27.807 1.00 85.12 96 LEU A N 1
ATOM 749 C CA . LEU A 1 96 ? 30.539 -33.354 27.365 1.00 85.12 96 LEU A CA 1
ATOM 750 C C . LEU A 1 96 ? 29.931 -34.357 28.348 1.00 85.12 96 LEU A C 1
ATOM 752 O O . LEU A 1 96 ? 29.362 -35.347 27.903 1.00 85.12 96 LEU A O 1
ATOM 756 N N . LYS A 1 97 ? 30.042 -34.125 29.661 1.00 83.88 97 LYS A N 1
ATOM 757 C CA . LYS A 1 97 ? 29.427 -35.008 30.665 1.00 83.88 97 LYS A CA 1
ATOM 758 C C . LYS A 1 97 ? 27.908 -34.896 30.643 1.00 83.88 97 LYS A C 1
ATOM 760 O O . LYS A 1 97 ? 27.240 -35.918 30.583 1.00 83.88 97 LYS A O 1
ATOM 765 N N . GLN A 1 98 ? 27.388 -33.669 30.616 1.00 83.69 98 GLN A N 1
ATOM 766 C CA . GLN A 1 98 ? 25.948 -33.421 30.531 1.00 83.69 98 GLN A CA 1
ATOM 767 C C . GLN A 1 98 ? 25.362 -33.941 29.214 1.00 83.69 98 GLN A C 1
ATOM 769 O O . GLN A 1 98 ? 24.302 -34.547 29.229 1.00 83.69 98 GLN A O 1
ATOM 774 N N . LEU A 1 99 ? 26.069 -33.773 28.091 1.00 86.75 99 LEU A N 1
ATOM 775 C CA . LEU A 1 99 ? 25.670 -34.326 26.797 1.00 86.75 99 LEU A CA 1
ATOM 776 C C . LEU A 1 99 ? 25.651 -35.862 26.827 1.00 86.75 99 LEU A C 1
ATOM 778 O O . LEU A 1 99 ? 24.683 -36.468 26.388 1.00 86.75 99 LEU A O 1
ATOM 782 N N . GLU A 1 100 ? 26.690 -36.501 27.370 1.00 88.94 100 GLU A N 1
ATOM 783 C CA . GLU A 1 100 ? 26.714 -37.959 27.535 1.00 88.94 100 GLU A CA 1
ATOM 784 C C . GLU A 1 100 ? 25.564 -38.457 28.422 1.00 88.94 100 GLU A C 1
ATOM 786 O O . GLU A 1 100 ? 24.928 -39.450 28.083 1.00 88.94 100 GLU A O 1
ATOM 791 N N . GLU A 1 101 ? 25.278 -37.776 29.533 1.00 84.25 101 GLU A N 1
ATOM 792 C CA . GLU A 1 101 ? 24.165 -38.102 30.433 1.00 84.25 101 GLU A CA 1
ATOM 793 C C . GLU A 1 101 ? 22.801 -37.903 29.755 1.00 84.25 101 GLU A C 1
ATOM 795 O O . GLU A 1 101 ? 21.955 -38.789 29.847 1.00 84.25 101 GLU A O 1
ATOM 800 N N . ALA A 1 102 ? 22.615 -36.810 29.011 1.00 83.00 102 ALA A N 1
ATOM 801 C CA . ALA A 1 102 ? 21.383 -36.492 28.289 1.00 83.00 102 ALA A CA 1
ATOM 802 C C . ALA A 1 102 ? 21.038 -37.513 27.189 1.00 83.00 102 ALA A C 1
ATOM 804 O O . ALA A 1 102 ? 19.861 -37.770 26.947 1.00 83.00 102 ALA A O 1
ATOM 805 N N . TRP A 1 103 ? 22.044 -38.130 26.555 1.00 86.38 103 TRP A N 1
ATOM 806 C CA . TRP A 1 103 ? 21.853 -39.183 25.545 1.00 86.38 103 TRP A CA 1
ATOM 807 C C . TRP A 1 103 ? 21.638 -40.594 26.119 1.00 86.38 103 TRP A C 1
ATOM 809 O O . TRP A 1 103 ? 21.352 -41.510 25.345 1.00 86.38 103 TRP A O 1
ATOM 819 N N . ARG A 1 104 ? 21.749 -40.804 27.441 1.00 87.06 104 ARG A N 1
ATOM 820 C CA . ARG A 1 104 ? 21.414 -42.098 28.063 1.00 87.06 104 ARG A CA 1
ATOM 821 C C . ARG A 1 104 ? 19.897 -42.248 28.174 1.00 87.06 104 ARG A C 1
ATOM 823 O O . ARG A 1 104 ? 19.226 -41.405 28.759 1.00 87.06 104 ARG A O 1
ATOM 830 N N . SER A 1 105 ? 19.364 -43.354 27.662 1.00 68.75 105 SER A N 1
ATOM 831 C CA . SER A 1 105 ? 17.965 -43.743 27.873 1.00 68.75 105 SER A CA 1
ATOM 832 C C . SER A 1 105 ? 17.743 -44.223 29.312 1.00 68.75 105 SER A C 1
ATOM 834 O O . SER A 1 105 ? 18.480 -45.093 29.785 1.00 68.75 105 SER A O 1
ATOM 836 N N . GLY A 1 106 ? 16.724 -43.693 29.992 1.00 59.62 106 GLY A N 1
ATOM 837 C CA . GLY A 1 106 ? 16.308 -44.159 31.323 1.00 59.62 106 GLY A CA 1
ATOM 838 C C . GLY A 1 106 ? 15.475 -45.449 31.288 1.00 59.62 106 GLY A C 1
ATOM 839 O O . GLY A 1 106 ? 15.204 -46.000 30.221 1.00 59.62 106 GLY A O 1
ATOM 840 N N . GLU A 1 107 ? 15.000 -45.907 32.454 1.00 48.75 107 GLU A N 1
ATOM 841 C CA . GLU A 1 107 ? 14.105 -47.081 32.573 1.00 48.75 107 GLU A CA 1
ATOM 842 C C . GLU A 1 107 ? 12.793 -46.929 31.772 1.00 48.75 107 GLU A C 1
ATOM 844 O O . GLU A 1 107 ? 12.167 -47.922 31.414 1.00 48.75 107 GLU A O 1
ATOM 849 N N . THR A 1 108 ? 12.404 -45.695 31.432 1.00 47.75 108 THR A N 1
ATOM 850 C CA . THR A 1 108 ? 11.231 -45.346 30.611 1.00 47.75 108 THR A CA 1
ATOM 851 C C . THR A 1 108 ? 11.555 -45.125 29.123 1.00 47.75 108 THR A C 1
ATOM 853 O O . THR A 1 108 ? 10.798 -44.472 28.411 1.00 47.75 108 THR A O 1
ATOM 856 N N . SER A 1 109 ? 12.659 -45.690 28.624 1.00 54.81 109 SER A N 1
ATOM 857 C CA . SER A 1 109 ? 13.057 -45.817 27.203 1.00 54.81 109 SER A CA 1
ATOM 858 C C . SER A 1 109 ? 13.418 -44.556 26.392 1.00 54.81 109 SER A C 1
ATOM 860 O O . SER A 1 109 ? 14.185 -44.685 25.438 1.00 54.81 109 SER A O 1
ATOM 862 N N . ALA A 1 110 ? 12.983 -43.352 26.775 1.00 64.44 110 ALA A N 1
ATOM 863 C CA . ALA A 1 110 ? 13.399 -42.098 26.129 1.00 64.44 110 ALA A CA 1
ATOM 864 C C . ALA A 1 110 ? 14.728 -41.539 26.693 1.00 64.44 110 ALA A C 1
ATOM 866 O O . ALA A 1 110 ? 15.101 -41.815 27.839 1.00 64.44 110 ALA A O 1
ATOM 867 N N . ASN A 1 111 ? 15.444 -40.747 25.885 1.00 78.56 111 ASN A N 1
ATOM 868 C CA . ASN A 1 111 ? 16.560 -39.893 26.328 1.00 78.56 111 ASN A CA 1
ATOM 869 C C . ASN A 1 111 ? 16.064 -38.455 26.601 1.00 78.56 111 ASN A C 1
ATOM 871 O O . ASN A 1 111 ? 14.900 -38.150 26.355 1.00 78.56 111 ASN A O 1
ATOM 875 N N . MET A 1 112 ? 16.925 -37.561 27.101 1.00 78.25 112 MET A N 1
ATOM 876 C CA . MET A 1 112 ? 16.522 -36.201 27.511 1.00 78.25 112 MET A CA 1
ATOM 877 C C . MET A 1 112 ? 15.953 -35.338 26.368 1.00 78.25 112 MET A C 1
ATOM 879 O O . MET A 1 112 ? 15.266 -34.357 26.639 1.00 78.25 112 MET A O 1
ATOM 883 N N . TYR A 1 113 ? 16.235 -35.683 25.110 1.00 79.38 113 TYR A N 1
ATOM 884 C CA . TYR A 1 113 ? 15.777 -34.949 23.929 1.00 79.38 113 TYR A CA 1
ATOM 885 C C . TYR A 1 113 ? 14.503 -35.534 23.299 1.00 79.38 113 TYR A C 1
ATOM 887 O O . TYR A 1 113 ? 14.054 -35.011 22.287 1.00 79.38 113 TYR A O 1
ATOM 895 N N . ASP A 1 114 ? 13.970 -36.636 23.842 1.00 78.69 114 ASP A N 1
ATOM 896 C CA . ASP A 1 114 ? 12.880 -37.442 23.256 1.00 78.69 114 ASP A CA 1
ATOM 897 C C . ASP A 1 114 ? 13.130 -37.879 21.792 1.00 78.69 114 ASP A C 1
ATOM 899 O O . ASP A 1 114 ? 12.222 -38.163 21.014 1.00 78.69 114 ASP A O 1
ATOM 903 N N . LEU A 1 115 ? 14.406 -37.948 21.396 1.00 81.12 115 LEU A N 1
ATOM 904 C CA . LEU A 1 115 ? 14.822 -38.372 20.060 1.00 81.12 115 LEU A CA 1
ATOM 905 C C . LEU A 1 115 ? 15.069 -39.886 20.017 1.00 81.12 115 LEU A C 1
ATOM 907 O O . LEU A 1 115 ? 15.549 -40.453 21.004 1.00 81.12 115 LEU A O 1
ATOM 911 N N . PRO A 1 116 ? 14.882 -40.558 18.866 1.00 80.88 116 PRO A N 1
ATOM 912 C CA . PRO A 1 116 ? 15.362 -41.924 18.684 1.00 80.88 116 PRO A CA 1
ATOM 913 C C . PRO A 1 116 ? 16.865 -42.036 18.968 1.00 80.88 116 PRO A C 1
ATOM 915 O O . PRO A 1 116 ? 17.622 -41.077 18.797 1.00 80.88 116 PRO A O 1
ATOM 918 N N . LYS A 1 117 ? 17.341 -43.223 19.350 1.00 83.25 117 LYS A N 1
ATOM 919 C CA . LYS A 1 117 ? 18.784 -43.490 19.442 1.00 83.25 117 LYS A CA 1
ATOM 920 C C . LYS A 1 117 ? 19.448 -43.248 18.069 1.00 83.25 117 LYS A C 1
ATOM 922 O O . LYS A 1 117 ? 18.958 -43.811 17.092 1.00 83.25 117 LYS A O 1
ATOM 927 N N . PRO A 1 118 ? 20.560 -42.488 17.971 1.00 86.44 118 PRO A N 1
ATOM 928 C CA . PRO A 1 118 ? 21.252 -42.287 16.701 1.00 86.44 118 PRO A CA 1
ATOM 929 C C . PRO A 1 118 ? 21.677 -43.616 16.065 1.00 86.44 118 PRO A C 1
ATOM 931 O O . PRO A 1 118 ? 22.373 -44.419 16.687 1.00 86.44 118 PRO A O 1
ATOM 934 N N . SER A 1 119 ? 21.275 -43.831 14.815 1.00 82.38 119 SER A N 1
ATOM 935 C CA . SER A 1 119 ? 21.719 -44.937 13.961 1.00 82.38 119 SER A CA 1
ATOM 936 C C . SER A 1 119 ? 23.190 -44.773 13.574 1.00 82.38 119 SER A C 1
ATOM 938 O O . SER A 1 119 ? 23.903 -45.761 13.434 1.00 82.38 119 SER A O 1
ATOM 940 N N . MET A 1 120 ? 23.663 -43.528 13.437 1.00 86.75 120 MET A N 1
ATOM 941 C CA . MET A 1 120 ? 25.061 -43.209 13.145 1.00 86.75 120 MET A CA 1
ATOM 942 C C . MET A 1 120 ? 25.442 -41.825 13.677 1.00 86.75 120 MET A C 1
ATOM 944 O O . MET A 1 120 ? 24.634 -40.897 13.657 1.00 86.75 120 MET A O 1
ATOM 948 N N . VAL A 1 121 ? 26.696 -41.673 14.110 1.00 90.00 121 VAL A N 1
ATOM 949 C CA . VAL A 1 121 ? 27.295 -40.370 14.430 1.00 90.00 121 VAL A CA 1
ATOM 950 C C . VAL A 1 121 ? 28.455 -40.120 13.472 1.00 90.00 121 VAL A C 1
ATOM 952 O O . VAL A 1 121 ? 29.440 -40.846 13.509 1.00 90.00 121 VAL A O 1
ATOM 955 N N . VAL A 1 122 ? 28.396 -39.084 12.644 1.00 90.25 122 VAL A N 1
ATOM 956 C CA . VAL A 1 122 ? 29.522 -38.677 11.790 1.00 90.25 122 VAL A CA 1
ATOM 957 C C . VAL A 1 122 ? 30.184 -37.456 12.410 1.00 90.25 122 VAL A C 1
ATOM 959 O O . VAL A 1 122 ? 29.513 -36.498 12.779 1.00 90.25 122 VAL A O 1
ATOM 962 N N . SER A 1 123 ? 31.504 -37.476 12.546 1.00 91.50 123 SER A N 1
ATOM 963 C CA . SER A 1 123 ? 32.263 -36.422 13.211 1.00 91.50 123 SER A CA 1
ATOM 964 C C . SER A 1 123 ? 33.337 -35.844 12.311 1.00 91.50 123 SER A C 1
ATOM 966 O O . SER A 1 123 ? 34.047 -36.573 11.622 1.00 91.50 123 SER A O 1
ATOM 968 N N . SER A 1 124 ? 33.561 -34.538 12.427 1.00 90.12 124 SER A N 1
ATOM 969 C CA . SER A 1 124 ? 34.843 -33.956 12.038 1.00 90.12 124 SER A CA 1
ATOM 970 C C . SER A 1 124 ? 35.983 -34.658 12.803 1.00 90.12 124 SER A C 1
ATOM 972 O O . SER A 1 124 ? 35.848 -34.860 14.017 1.00 90.12 124 SER A O 1
ATOM 974 N N . PRO A 1 125 ? 37.112 -34.998 12.149 1.00 86.44 125 PRO A N 1
ATOM 975 C CA . PRO A 1 125 ? 38.268 -35.632 12.791 1.00 86.44 125 PRO A CA 1
ATOM 976 C C . PRO A 1 125 ? 38.986 -34.732 13.809 1.00 86.44 125 PRO A C 1
ATOM 978 O O . PRO A 1 125 ? 39.759 -35.222 14.628 1.00 86.44 125 PRO A O 1
ATOM 981 N N . ILE A 1 126 ? 38.730 -33.420 13.787 1.00 86.31 126 ILE A N 1
ATOM 982 C CA . ILE A 1 126 ? 39.313 -32.463 14.736 1.00 86.31 126 ILE A CA 1
ATOM 983 C C . ILE A 1 126 ? 38.883 -32.809 16.174 1.00 86.31 126 ILE A C 1
ATOM 985 O O . ILE A 1 126 ? 37.688 -32.944 16.453 1.00 86.31 126 ILE A O 1
ATOM 989 N N . GLY A 1 127 ? 39.850 -32.926 17.091 1.00 81.81 127 GLY A N 1
ATOM 990 C CA . GLY A 1 127 ? 39.682 -33.561 18.403 1.00 81.81 127 GLY A CA 1
ATOM 991 C C . GLY A 1 127 ? 38.534 -33.009 19.245 1.00 81.81 127 GLY A C 1
ATOM 992 O O . GLY A 1 127 ? 37.777 -33.791 19.816 1.00 81.81 127 GLY A O 1
ATOM 993 N N . ARG A 1 128 ? 38.305 -31.689 19.258 1.00 85.06 128 ARG A N 1
ATOM 994 C CA . ARG A 1 128 ? 37.136 -31.099 19.946 1.00 85.06 128 ARG A CA 1
ATOM 995 C C . ARG A 1 128 ? 35.778 -31.632 19.455 1.00 85.06 128 ARG A C 1
ATOM 997 O O . ARG A 1 128 ? 34.907 -31.873 20.285 1.00 85.06 128 ARG A O 1
ATOM 1004 N N . ALA A 1 129 ? 35.602 -31.846 18.148 1.00 88.25 129 ALA A N 1
ATOM 1005 C CA . ALA A 1 129 ? 34.372 -32.405 17.574 1.00 88.25 129 ALA A CA 1
ATOM 1006 C C . ALA A 1 129 ? 34.292 -33.920 17.808 1.00 88.25 129 ALA A C 1
ATOM 1008 O O . ALA A 1 129 ? 33.264 -34.421 18.259 1.00 88.25 129 ALA A O 1
ATOM 1009 N N . CYS A 1 130 ? 35.416 -34.617 17.625 1.00 87.81 130 CYS A N 1
ATOM 1010 C CA . CYS A 1 130 ? 35.561 -36.045 17.904 1.00 87.81 130 CYS A CA 1
ATOM 1011 C C . CYS A 1 130 ? 35.203 -36.391 19.367 1.00 87.81 130 CYS A C 1
ATOM 1013 O O . CYS A 1 130 ? 34.401 -37.287 19.622 1.00 87.81 130 CYS A O 1
ATOM 1015 N N . HIS A 1 131 ? 35.671 -35.603 20.343 1.00 88.56 131 HIS A N 1
ATOM 1016 C CA . HIS A 1 131 ? 35.294 -35.762 21.753 1.00 88.56 131 HIS A CA 1
ATOM 1017 C C . HIS A 1 131 ? 33.790 -35.549 22.004 1.00 88.56 131 HIS A C 1
ATOM 1019 O O . HIS A 1 131 ? 33.218 -36.209 22.876 1.00 88.56 131 HIS A O 1
ATOM 1025 N N . THR A 1 132 ? 33.142 -34.653 21.250 1.00 90.75 132 THR A N 1
ATOM 1026 C CA . THR A 1 132 ? 31.687 -34.436 21.298 1.00 90.75 132 THR A CA 1
ATOM 1027 C C . THR A 1 132 ? 30.925 -35.627 20.728 1.00 90.75 132 THR A C 1
ATOM 1029 O O . THR A 1 132 ? 30.041 -36.149 21.405 1.00 90.75 132 THR A O 1
ATOM 1032 N N . ALA A 1 133 ? 31.330 -36.137 19.565 1.00 90.69 133 ALA A N 1
ATOM 1033 C CA . ALA A 1 133 ? 30.781 -37.360 18.986 1.00 90.69 133 ALA A CA 1
ATOM 1034 C C . ALA A 1 133 ? 30.924 -38.571 19.921 1.00 90.69 133 ALA A C 1
ATOM 1036 O O . ALA A 1 133 ? 29.966 -39.314 20.128 1.00 90.69 133 ALA A O 1
ATOM 1037 N N . HIS A 1 134 ? 32.088 -38.752 20.557 1.00 89.75 134 HIS A N 1
ATOM 1038 C CA . HIS A 1 134 ? 32.294 -39.842 21.513 1.00 89.75 134 HIS A CA 1
ATOM 1039 C C . HIS A 1 134 ? 31.478 -39.691 22.804 1.00 89.75 134 HIS A C 1
ATOM 1041 O O . HIS A 1 134 ? 31.160 -40.707 23.416 1.00 89.75 134 HIS A O 1
ATOM 1047 N N . ALA A 1 135 ? 31.126 -38.475 23.234 1.00 89.06 135 ALA A N 1
ATOM 1048 C CA . ALA A 1 135 ? 30.219 -38.275 24.369 1.00 89.06 135 ALA A CA 1
ATOM 1049 C C . ALA A 1 135 ? 28.793 -38.740 24.037 1.00 89.06 135 ALA A C 1
ATOM 1051 O O . ALA A 1 135 ? 28.227 -39.541 24.780 1.00 89.06 135 ALA A O 1
ATOM 1052 N N . VAL A 1 136 ? 28.268 -38.335 22.876 1.00 90.12 136 VAL A N 1
ATOM 1053 C CA . VAL A 1 136 ? 26.988 -38.833 22.343 1.00 90.12 136 VAL A CA 1
ATOM 1054 C C . VAL A 1 136 ? 27.018 -40.356 22.203 1.00 90.12 136 VAL A C 1
ATOM 1056 O O . VAL A 1 136 ? 26.117 -41.037 22.680 1.00 90.12 136 VAL A O 1
ATOM 1059 N N . ALA A 1 137 ? 28.080 -40.911 21.615 1.00 89.31 137 ALA A N 1
ATOM 1060 C CA . ALA A 1 137 ? 28.218 -42.348 21.400 1.00 89.31 137 ALA A CA 1
ATOM 1061 C C . ALA A 1 137 ? 28.241 -43.162 22.701 1.00 89.31 137 ALA A C 1
ATOM 1063 O O . ALA A 1 137 ? 27.634 -44.228 22.756 1.00 89.31 137 ALA A O 1
ATOM 1064 N N . ARG A 1 138 ? 28.895 -42.665 23.761 1.00 90.56 138 ARG A N 1
ATOM 1065 C CA . ARG A 1 138 ? 28.851 -43.311 25.084 1.00 90.56 138 ARG A CA 1
ATOM 1066 C C . ARG A 1 138 ? 27.469 -43.219 25.728 1.00 90.56 138 ARG A C 1
ATOM 1068 O O . ARG A 1 138 ? 27.042 -44.198 26.328 1.00 90.56 138 ARG A O 1
ATOM 1075 N N . GLY A 1 139 ? 26.775 -42.088 25.584 1.00 86.88 139 GLY A N 1
ATOM 1076 C CA . GLY A 1 139 ? 25.416 -41.913 26.103 1.00 86.88 139 GLY A CA 1
ATOM 1077 C C . GLY A 1 139 ? 24.411 -42.837 25.413 1.00 86.88 139 GLY A C 1
ATOM 1078 O O . GLY A 1 139 ? 23.731 -43.621 26.066 1.00 86.88 139 GLY A O 1
ATOM 1079 N N . ALA A 1 140 ? 24.406 -42.816 24.081 1.00 87.25 140 ALA A N 1
ATOM 1080 C CA . ALA A 1 140 ? 23.518 -43.614 23.242 1.00 87.25 140 ALA A CA 1
ATOM 1081 C C . ALA A 1 140 ? 23.901 -45.108 23.155 1.00 87.25 140 ALA A C 1
ATOM 1083 O O . ALA A 1 140 ? 23.108 -45.920 22.678 1.00 87.25 140 ALA A O 1
ATOM 1084 N N . GLY A 1 141 ? 25.109 -45.506 23.569 1.00 85.69 141 GLY A N 1
ATOM 1085 C CA . GLY A 1 141 ? 25.602 -46.884 23.455 1.00 85.69 141 GLY A CA 1
ATOM 1086 C C . GLY A 1 141 ? 25.907 -47.295 22.008 1.00 85.69 141 GLY A C 1
ATOM 1087 O O . GLY A 1 141 ? 25.326 -48.255 21.495 1.00 85.69 141 GLY A O 1
ATOM 1088 N N . LEU A 1 142 ? 26.784 -46.541 21.344 1.00 85.06 142 LEU A N 1
ATOM 1089 C CA . LEU A 1 142 ? 27.296 -46.774 19.987 1.00 85.06 142 LEU A CA 1
ATOM 1090 C C . LEU A 1 142 ? 28.774 -47.181 20.035 1.00 85.06 142 LEU A C 1
ATOM 1092 O O . LEU A 1 142 ? 29.484 -46.867 20.994 1.00 85.06 142 LEU A O 1
ATOM 1096 N N . ARG A 1 143 ? 29.275 -47.842 18.985 1.00 81.88 143 ARG A N 1
ATOM 1097 C CA . ARG A 1 143 ? 30.713 -48.140 18.875 1.00 81.88 143 ARG A CA 1
ATOM 1098 C C . ARG A 1 143 ? 31.519 -46.866 18.601 1.00 81.88 143 ARG A C 1
ATOM 1100 O O . ARG A 1 143 ? 31.136 -46.044 17.774 1.00 81.88 143 ARG A O 1
ATOM 1107 N N . SER A 1 144 ? 32.659 -46.716 19.273 1.00 76.56 144 SER A N 1
ATOM 1108 C CA . SER A 1 144 ? 33.627 -45.647 18.992 1.00 76.56 144 SER A CA 1
ATOM 1109 C C . SER A 1 144 ? 34.213 -45.764 17.582 1.00 76.56 144 SER A C 1
ATOM 1111 O O . SER A 1 144 ? 34.329 -46.866 17.050 1.00 76.56 144 SER A O 1
ATOM 1113 N N . ALA A 1 145 ? 34.647 -44.634 17.017 1.00 72.81 145 ALA A N 1
ATOM 1114 C CA . ALA A 1 145 ? 35.284 -44.587 15.703 1.00 72.81 145 ALA A CA 1
ATOM 1115 C C . ALA A 1 145 ? 36.523 -45.489 15.601 1.00 72.81 145 ALA A C 1
ATOM 1117 O O . ALA A 1 145 ? 37.400 -45.464 16.467 1.00 72.81 145 ALA A O 1
ATOM 1118 N N . THR A 1 146 ? 36.602 -46.246 14.507 1.00 57.44 146 THR A N 1
ATOM 1119 C CA . THR A 1 146 ? 37.693 -47.173 14.183 1.00 57.44 146 THR A CA 1
ATOM 1120 C C . THR A 1 146 ? 38.542 -46.627 13.032 1.00 57.44 146 THR A C 1
ATOM 1122 O O . THR A 1 146 ? 38.533 -47.138 11.919 1.00 57.44 146 THR A O 1
ATOM 1125 N N . GLY A 1 147 ? 39.305 -45.562 13.291 1.00 63.19 147 GLY A N 1
ATOM 1126 C CA . GLY A 1 147 ? 40.218 -45.000 12.294 1.00 63.19 147 GLY A CA 1
ATOM 1127 C C . GLY A 1 147 ? 41.029 -43.810 12.799 1.00 63.19 147 GLY A C 1
ATOM 1128 O O . GLY A 1 147 ? 40.639 -43.137 13.752 1.00 63.19 147 GLY A O 1
ATOM 1129 N N . GLN A 1 148 ? 42.160 -43.547 12.142 1.00 66.50 148 GLN A N 1
ATOM 1130 C CA . GLN A 1 148 ? 42.889 -42.283 12.247 1.00 66.50 148 GLN A CA 1
ATOM 1131 C C . GLN A 1 148 ? 42.602 -41.467 10.986 1.00 66.50 148 GLN A C 1
ATOM 1133 O O . GLN A 1 148 ? 42.963 -41.885 9.890 1.00 66.50 148 GLN A O 1
ATOM 1138 N N . ALA A 1 149 ? 41.952 -40.320 11.157 1.00 77.69 149 ALA A N 1
ATOM 1139 C CA . ALA A 1 149 ? 41.695 -39.346 10.103 1.00 77.69 149 ALA A CA 1
ATOM 1140 C C . ALA A 1 149 ? 42.060 -37.945 10.609 1.00 77.69 149 ALA A C 1
ATOM 1142 O O . ALA A 1 149 ? 42.036 -37.684 11.813 1.00 77.69 149 ALA A O 1
ATOM 1143 N N . ASP A 1 150 ? 42.383 -37.052 9.683 1.00 82.12 150 ASP A N 1
ATOM 1144 C CA . ASP A 1 150 ? 42.696 -35.640 9.908 1.00 82.12 150 ASP A CA 1
ATOM 1145 C C . ASP A 1 150 ? 42.003 -34.764 8.844 1.00 82.12 150 ASP A C 1
ATOM 1147 O O . ASP A 1 150 ? 41.217 -35.254 8.034 1.00 82.12 150 ASP A O 1
ATOM 1151 N N . HIS A 1 151 ? 42.278 -33.458 8.819 1.00 80.69 151 HIS A N 1
ATOM 1152 C CA . HIS A 1 151 ? 41.687 -32.542 7.833 1.00 80.69 151 HIS A CA 1
ATOM 1153 C C . HIS A 1 151 ? 42.280 -32.643 6.414 1.00 80.69 151 HIS A C 1
ATOM 1155 O O . HIS A 1 151 ? 41.796 -31.948 5.523 1.00 80.69 151 HIS A O 1
ATOM 1161 N N . HIS A 1 152 ? 43.313 -33.467 6.188 1.00 80.62 152 HIS A N 1
ATOM 1162 C CA . HIS A 1 152 ? 43.869 -33.764 4.853 1.00 80.62 152 HIS A CA 1
ATOM 1163 C C . HIS A 1 152 ? 43.368 -35.080 4.273 1.00 80.62 152 HIS A C 1
ATOM 1165 O O . HIS A 1 152 ? 43.465 -35.301 3.066 1.00 80.62 152 HIS A O 1
ATOM 1171 N N . THR A 1 153 ? 42.862 -35.962 5.129 1.00 85.19 153 THR A N 1
ATOM 1172 C CA . THR A 1 153 ? 42.208 -37.205 4.729 1.00 85.19 153 THR A CA 1
ATOM 1173 C C . THR A 1 153 ? 41.072 -36.864 3.753 1.00 85.19 153 THR A C 1
ATOM 1175 O O . THR A 1 153 ? 40.336 -35.912 4.019 1.00 85.19 153 THR A O 1
ATOM 1178 N N . PRO A 1 154 ? 40.899 -37.563 2.616 1.00 84.56 154 PRO A N 1
ATOM 1179 C CA . PRO A 1 154 ? 39.773 -37.307 1.718 1.00 84.56 154 PRO A CA 1
ATOM 1180 C C . PRO A 1 154 ? 38.424 -37.461 2.445 1.00 84.56 154 PRO A C 1
ATOM 1182 O O . PRO A 1 154 ? 38.321 -38.344 3.301 1.00 84.56 154 PRO A O 1
ATOM 1185 N N . PRO A 1 155 ? 37.395 -36.650 2.124 1.00 86.50 155 PRO A N 1
ATOM 1186 C CA . PRO A 1 155 ? 36.063 -36.832 2.687 1.00 86.50 155 PRO A CA 1
ATOM 1187 C C . PRO A 1 155 ? 35.555 -38.247 2.425 1.00 86.50 155 PRO A C 1
ATOM 1189 O O . PRO A 1 155 ? 35.682 -38.773 1.317 1.00 86.50 155 PRO A O 1
ATOM 1192 N N . MET A 1 156 ? 35.008 -38.876 3.457 1.00 84.19 156 MET A N 1
ATOM 1193 C CA . MET A 1 156 ? 34.674 -40.296 3.409 1.00 84.19 156 MET A CA 1
ATOM 1194 C C . MET A 1 156 ? 33.364 -40.519 2.635 1.00 84.19 156 MET A C 1
ATOM 1196 O O . MET A 1 156 ? 32.422 -39.734 2.771 1.00 84.19 156 MET A O 1
ATOM 1200 N N . ALA A 1 157 ? 33.277 -41.588 1.841 1.00 83.75 157 ALA A N 1
ATOM 1201 C CA . ALA A 1 157 ? 32.004 -42.048 1.284 1.00 83.75 157 ALA A CA 1
ATOM 1202 C C . ALA A 1 157 ? 31.108 -42.628 2.403 1.00 83.75 157 ALA A C 1
ATOM 1204 O O . ALA A 1 157 ? 31.641 -43.291 3.297 1.00 83.75 157 ALA A O 1
ATOM 1205 N N . PRO A 1 158 ? 29.781 -42.405 2.391 1.00 83.56 158 PRO A N 1
ATOM 1206 C CA . PRO A 1 158 ? 28.880 -43.060 3.335 1.00 83.56 158 PRO A CA 1
ATOM 1207 C C . PRO A 1 158 ? 28.953 -44.590 3.189 1.00 83.56 158 PRO A C 1
ATOM 1209 O O . PRO A 1 158 ? 29.105 -45.068 2.065 1.00 83.56 158 PRO A O 1
ATOM 1212 N N . PRO A 1 159 ? 28.866 -45.362 4.285 1.00 77.75 159 PRO A N 1
ATOM 1213 C CA . PRO A 1 159 ? 28.868 -46.820 4.215 1.00 77.75 159 PRO A CA 1
ATOM 1214 C C . PRO A 1 159 ? 27.519 -47.355 3.715 1.00 77.75 159 PRO A C 1
ATOM 1216 O O . PRO A 1 159 ? 26.470 -46.762 3.976 1.00 77.75 159 PRO A O 1
ATOM 1219 N N . ASP A 1 160 ? 27.543 -48.519 3.070 1.00 66.50 160 ASP A N 1
ATOM 1220 C CA . ASP A 1 160 ? 26.337 -49.196 2.572 1.00 66.50 160 ASP A CA 1
ATOM 1221 C C . ASP A 1 160 ? 25.469 -49.802 3.696 1.00 66.50 160 ASP A C 1
ATOM 1223 O O . ASP A 1 160 ? 24.340 -50.226 3.446 1.00 66.50 160 ASP A O 1
ATOM 1227 N N . ASP A 1 161 ? 25.976 -49.861 4.937 1.00 64.88 161 ASP A N 1
ATOM 1228 C CA . ASP A 1 161 ? 25.294 -50.455 6.088 1.00 64.88 161 ASP A CA 1
ATOM 1229 C C . ASP A 1 161 ? 25.146 -49.514 7.301 1.00 64.88 161 ASP A C 1
ATOM 1231 O O . ASP A 1 161 ? 25.854 -48.523 7.492 1.00 64.88 161 ASP A O 1
ATOM 1235 N N . CYS A 1 162 ? 24.154 -49.820 8.142 1.00 63.78 162 CYS A N 1
ATOM 1236 C CA . CYS A 1 162 ? 23.678 -48.931 9.210 1.00 63.78 162 CYS A CA 1
ATOM 1237 C C . CYS A 1 162 ? 24.144 -49.376 10.591 1.00 63.78 162 CYS A C 1
ATOM 1239 O O . CYS A 1 162 ? 23.381 -49.453 11.555 1.00 63.78 162 CYS A O 1
ATOM 1241 N N . GLN A 1 163 ? 25.426 -49.715 10.671 1.00 71.38 163 GLN A N 1
ATOM 1242 C CA . GLN A 1 163 ? 26.056 -50.170 11.900 1.00 71.38 163 GLN A CA 1
ATOM 1243 C C . GLN A 1 163 ? 26.110 -49.034 12.934 1.00 71.38 163 GLN A C 1
ATOM 1245 O O . GLN A 1 163 ? 26.716 -48.002 12.647 1.00 71.38 163 GLN A O 1
ATOM 1250 N N . PRO A 1 164 ? 25.582 -49.219 14.163 1.00 75.00 164 PRO A N 1
ATOM 1251 C CA . PRO A 1 164 ? 25.588 -48.173 15.189 1.00 75.00 164 PRO A CA 1
ATOM 1252 C C . PRO A 1 164 ? 27.010 -47.817 15.656 1.00 75.00 164 PRO A C 1
ATOM 1254 O O . PRO A 1 164 ? 27.606 -48.502 16.499 1.00 75.00 164 PRO A O 1
ATOM 1257 N N . GLN A 1 165 ? 27.580 -46.756 15.080 1.00 84.12 165 GLN A N 1
ATOM 1258 C CA . GLN A 1 165 ? 28.974 -46.358 15.285 1.00 84.12 165 GLN A CA 1
ATOM 1259 C C . GLN A 1 165 ? 29.217 -44.853 15.090 1.00 84.12 165 GLN A C 1
ATOM 1261 O O . GLN A 1 165 ? 28.410 -44.146 14.482 1.00 84.12 165 GLN A O 1
ATOM 1266 N N . VAL A 1 166 ? 30.362 -44.382 15.591 1.00 86.62 166 VAL A N 1
ATOM 1267 C CA . VAL A 1 166 ? 30.953 -43.097 15.196 1.00 86.62 166 VAL A CA 1
ATOM 1268 C C . VAL A 1 166 ? 31.808 -43.297 13.948 1.00 86.62 166 VAL A C 1
ATOM 1270 O O . VAL A 1 166 ? 32.620 -44.219 13.908 1.00 86.62 166 VAL A O 1
ATOM 1273 N N . VAL A 1 167 ? 31.694 -42.405 12.971 1.00 89.00 167 VAL A N 1
ATOM 1274 C CA . VAL A 1 167 ? 32.534 -42.376 11.769 1.00 89.00 167 VAL A CA 1
ATOM 1275 C C . VAL A 1 167 ? 33.187 -41.001 11.622 1.00 89.00 167 VAL A C 1
ATOM 1277 O O . VAL A 1 167 ? 32.634 -40.003 12.082 1.00 89.00 167 VAL A O 1
ATOM 1280 N N . LEU A 1 168 ? 34.382 -40.931 11.033 1.00 89.62 168 LEU A N 1
ATOM 1281 C CA . LEU A 1 168 ? 35.110 -39.674 10.839 1.00 89.62 168 LEU A CA 1
ATOM 1282 C C . LEU A 1 168 ? 35.010 -39.210 9.384 1.00 89.62 168 LEU A C 1
ATOM 1284 O O . LEU A 1 168 ? 35.292 -39.980 8.471 1.00 89.62 168 LEU A O 1
ATOM 1288 N N . ASP A 1 169 ? 34.664 -37.942 9.182 1.00 89.81 169 ASP A N 1
ATOM 1289 C CA . ASP A 1 169 ? 34.613 -37.310 7.867 1.00 89.81 169 ASP A CA 1
ATOM 1290 C C . ASP A 1 169 ? 35.268 -35.923 7.906 1.00 89.81 169 ASP A C 1
ATOM 1292 O O . ASP A 1 169 ? 34.773 -34.983 8.537 1.00 89.81 169 ASP A O 1
ATOM 1296 N N . SER A 1 170 ? 36.397 -35.786 7.208 1.00 88.44 170 SER A N 1
ATOM 1297 C CA . SER A 1 170 ? 37.115 -34.516 7.038 1.00 88.44 170 SER A CA 1
ATOM 1298 C C . SER A 1 170 ? 36.287 -33.463 6.296 1.00 88.44 170 SER A C 1
ATOM 1300 O O . SER A 1 170 ? 36.521 -32.263 6.455 1.00 88.44 170 SER A O 1
ATOM 1302 N N . GLY A 1 171 ? 35.256 -33.888 5.558 1.00 85.88 171 GLY A N 1
ATOM 1303 C CA . GLY A 1 171 ? 34.265 -33.005 4.960 1.00 85.88 171 GLY A CA 1
ATOM 1304 C C . GLY A 1 171 ? 33.614 -32.049 5.966 1.00 85.88 171 GLY A C 1
ATOM 1305 O O . GLY A 1 171 ? 33.319 -30.907 5.610 1.00 85.88 171 GLY A O 1
ATOM 1306 N N . LEU A 1 172 ? 33.488 -32.469 7.234 1.00 88.25 172 LEU A N 1
ATOM 1307 C CA . LEU A 1 172 ? 32.872 -31.712 8.332 1.00 88.25 172 LEU A CA 1
ATOM 1308 C C . LEU A 1 172 ? 33.853 -30.806 9.110 1.00 88.25 172 LEU A C 1
ATOM 1310 O O . LEU A 1 172 ? 33.472 -30.202 10.122 1.00 88.25 172 LEU A O 1
ATOM 1314 N N . CYS A 1 173 ? 35.117 -30.707 8.680 1.00 87.81 173 CYS A N 1
ATOM 1315 C CA . CYS A 1 173 ? 36.091 -29.804 9.295 1.00 87.81 173 CYS A CA 1
ATOM 1316 C C . CYS A 1 173 ? 35.665 -28.331 9.183 1.00 87.81 173 CYS A C 1
ATOM 1318 O O . CYS A 1 173 ? 35.134 -27.896 8.159 1.00 87.81 173 CYS A O 1
ATOM 1320 N N . GLU A 1 174 ? 35.972 -27.548 10.219 1.00 86.50 174 GLU A N 1
ATOM 1321 C CA . GLU A 1 174 ? 35.874 -26.082 10.186 1.00 86.50 174 GLU A CA 1
ATOM 1322 C C . GLU A 1 174 ? 36.728 -25.501 9.042 1.00 86.50 174 GLU A C 1
ATOM 1324 O O . GLU A 1 174 ? 37.649 -26.153 8.537 1.00 86.50 174 GLU A O 1
ATOM 1329 N N . ARG A 1 175 ? 36.415 -24.276 8.620 1.00 86.06 175 ARG A N 1
ATOM 1330 C CA . ARG A 1 175 ? 37.184 -23.529 7.628 1.00 86.06 175 ARG A CA 1
ATOM 1331 C C . ARG A 1 175 ? 38.666 -23.486 7.992 1.00 86.06 175 ARG A C 1
ATOM 1333 O O . ARG A 1 175 ? 39.038 -23.113 9.099 1.00 86.06 175 ARG A O 1
ATOM 1340 N N . ASN A 1 176 ? 39.525 -23.780 7.023 1.00 85.81 176 ASN A N 1
ATOM 1341 C CA . ASN A 1 176 ? 40.969 -23.641 7.184 1.00 85.81 176 ASN A CA 1
ATOM 1342 C C . ASN A 1 176 ? 41.396 -22.159 7.103 1.00 85.81 176 ASN A C 1
ATOM 1344 O O . ASN A 1 176 ? 41.285 -21.540 6.043 1.00 85.81 176 ASN A O 1
ATOM 1348 N N . PHE A 1 177 ? 41.933 -21.589 8.188 1.00 84.81 177 PHE A N 1
ATOM 1349 C CA . PHE A 1 177 ? 42.356 -20.179 8.235 1.00 84.81 177 PHE A CA 1
ATOM 1350 C C . PHE A 1 177 ? 43.814 -19.934 7.794 1.00 84.81 177 PHE A C 1
ATOM 1352 O O . PHE A 1 177 ? 44.303 -18.799 7.829 1.00 84.81 177 PHE A O 1
ATOM 1359 N N . GLY A 1 178 ? 44.543 -20.964 7.350 1.00 86.12 178 GLY A N 1
ATOM 1360 C CA . GLY A 1 178 ? 45.904 -20.818 6.833 1.00 86.12 178 GLY A CA 1
ATOM 1361 C C . GLY A 1 178 ? 46.869 -20.215 7.859 1.00 86.12 178 GLY A C 1
ATOM 1362 O O . GLY A 1 178 ? 47.057 -20.720 8.962 1.00 86.12 178 GLY A O 1
ATOM 1363 N N . ARG A 1 179 ? 47.495 -19.085 7.509 1.00 82.56 179 ARG A N 1
ATOM 1364 C CA . ARG A 1 179 ? 48.425 -18.379 8.412 1.00 82.56 179 ARG A CA 1
ATOM 1365 C C . ARG A 1 179 ? 47.743 -17.705 9.612 1.00 82.56 179 ARG A C 1
ATOM 1367 O O . ARG A 1 179 ? 48.462 -17.314 10.528 1.00 82.56 179 ARG A O 1
ATOM 1374 N N . ALA A 1 180 ? 46.415 -17.557 9.600 1.00 84.25 180 ALA A N 1
ATOM 1375 C CA . ALA A 1 180 ? 45.656 -16.941 10.689 1.00 84.25 180 ALA A CA 1
ATOM 1376 C C . ALA A 1 180 ? 45.194 -17.947 11.764 1.00 84.25 180 ALA A C 1
ATOM 1378 O O . ALA A 1 180 ? 44.661 -17.526 12.792 1.00 84.25 180 ALA A O 1
ATOM 1379 N N . GLU A 1 181 ? 45.438 -19.250 11.573 1.00 86.50 181 GLU A N 1
ATOM 1380 C CA . GLU A 1 181 ? 45.265 -20.272 12.616 1.00 86.50 181 GLU A CA 1
ATOM 1381 C C . GLU A 1 181 ? 46.041 -19.906 13.892 1.00 86.50 181 GLU A C 1
ATOM 1383 O O . GLU A 1 181 ? 47.183 -19.435 13.838 1.00 86.50 181 GLU A O 1
ATOM 1388 N N . SER A 1 182 ? 45.422 -20.134 15.051 1.00 87.75 182 SER A N 1
ATOM 1389 C CA . SER A 1 182 ? 45.980 -19.840 16.377 1.00 87.75 182 SER A CA 1
ATOM 1390 C C . SER A 1 182 ? 46.349 -18.359 16.591 1.00 87.75 182 SER A C 1
ATOM 1392 O O . SER A 1 182 ? 47.257 -18.028 17.364 1.00 87.75 182 SER A O 1
ATOM 1394 N N . THR A 1 183 ? 45.636 -17.443 15.918 1.00 82.44 183 THR A N 1
ATOM 1395 C CA . THR A 1 183 ? 45.782 -15.987 16.097 1.00 82.44 183 THR A CA 1
ATOM 1396 C C . THR A 1 183 ? 44.557 -15.326 16.729 1.00 82.44 183 THR A C 1
ATOM 1398 O O . THR A 1 183 ? 43.432 -15.813 16.630 1.00 82.44 183 THR A O 1
ATOM 1401 N N . ARG A 1 184 ? 44.774 -14.167 17.356 1.00 83.06 184 ARG A N 1
ATOM 1402 C CA . ARG A 1 184 ? 43.737 -13.233 17.807 1.00 83.06 184 ARG A CA 1
ATOM 1403 C C . ARG A 1 184 ? 44.087 -11.842 17.290 1.00 83.06 184 ARG A C 1
ATOM 1405 O O . ARG A 1 184 ? 45.186 -11.356 17.545 1.00 83.06 184 ARG A O 1
ATOM 1412 N N . LYS A 1 185 ? 43.174 -11.212 16.539 1.00 80.19 185 LYS A N 1
ATOM 1413 C CA . LYS A 1 185 ? 43.423 -9.944 15.813 1.00 80.19 185 LYS A CA 1
ATOM 1414 C C . LYS A 1 185 ? 44.718 -9.981 14.967 1.00 80.19 185 LYS A C 1
ATOM 1416 O O . LYS A 1 185 ? 45.485 -9.027 14.955 1.00 80.19 185 LYS A O 1
ATOM 1421 N N . GLY A 1 186 ? 44.992 -11.116 14.313 1.00 75.88 186 GLY A N 1
ATOM 1422 C CA . GLY A 1 186 ? 46.184 -11.330 13.477 1.00 75.88 186 GLY A CA 1
ATOM 1423 C C . GLY A 1 186 ? 47.490 -11.642 14.226 1.00 75.88 186 GLY A C 1
ATOM 1424 O O . GLY A 1 186 ? 48.491 -11.950 13.585 1.00 75.88 186 GLY A O 1
ATOM 1425 N N . VAL A 1 187 ? 47.504 -11.619 15.565 1.00 81.06 187 VAL A N 1
ATOM 1426 C CA . VAL A 1 187 ? 48.694 -11.920 16.383 1.00 81.06 187 VAL A CA 1
ATOM 1427 C C . VAL A 1 187 ? 48.618 -13.348 16.927 1.00 81.06 187 VAL A C 1
ATOM 1429 O O . VAL A 1 187 ? 47.585 -13.743 17.467 1.00 81.06 187 VAL A O 1
ATOM 1432 N N . ARG A 1 188 ? 49.698 -14.135 16.808 1.00 85.50 188 ARG A N 1
ATOM 1433 C CA . ARG A 1 188 ? 49.769 -15.503 17.366 1.00 85.50 188 ARG A CA 1
ATOM 1434 C C . ARG A 1 188 ? 49.625 -15.498 18.886 1.00 85.50 188 ARG A C 1
ATOM 1436 O O . ARG A 1 188 ? 50.266 -14.696 19.563 1.00 85.50 188 A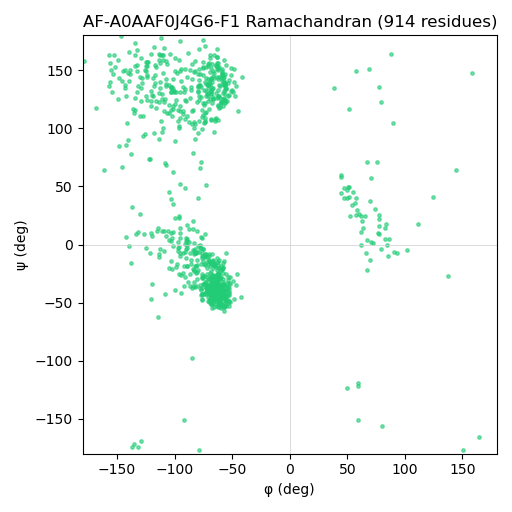RG A O 1
ATOM 1443 N N . VAL A 1 189 ? 48.845 -16.437 19.417 1.00 85.94 189 VAL A N 1
ATOM 1444 C CA . VAL A 1 189 ? 48.633 -16.585 20.863 1.00 85.94 189 VAL A CA 1
ATOM 1445 C C . VAL A 1 189 ? 49.521 -17.714 21.411 1.00 85.94 189 VAL A C 1
ATOM 1447 O O . VAL A 1 189 ? 49.406 -18.850 20.947 1.00 85.94 189 VAL A O 1
ATOM 1450 N N . PRO A 1 190 ? 50.422 -17.447 22.380 1.00 83.00 190 PRO A N 1
ATOM 1451 C CA . PRO A 1 190 ? 51.264 -18.482 22.979 1.00 83.00 190 PRO A CA 1
ATOM 1452 C C . PRO A 1 190 ? 50.444 -19.618 23.602 1.00 83.00 190 PRO A C 1
ATOM 1454 O O . PRO A 1 190 ? 49.422 -19.378 24.238 1.00 83.00 190 PRO A O 1
ATOM 1457 N N . GLY A 1 191 ? 50.911 -20.858 23.443 1.00 81.06 191 GLY A N 1
ATOM 1458 C CA . GLY A 1 191 ? 50.225 -22.055 23.945 1.00 81.06 191 GLY A CA 1
ATOM 1459 C C . GLY A 1 191 ? 49.231 -22.696 22.969 1.00 81.06 191 GLY A C 1
ATOM 1460 O O . GLY A 1 191 ? 48.773 -23.801 23.244 1.00 81.06 191 GLY A O 1
ATOM 1461 N N . TYR A 1 192 ? 48.956 -22.067 21.821 1.00 83.81 192 TYR A N 1
ATOM 1462 C CA . TYR A 1 192 ? 48.192 -22.664 20.722 1.00 83.81 192 TYR A CA 1
ATOM 1463 C C . TYR A 1 192 ? 49.136 -23.046 19.586 1.00 83.81 192 TYR A C 1
ATOM 1465 O O . TYR A 1 192 ? 49.751 -22.189 18.947 1.00 83.81 192 TYR A O 1
ATOM 1473 N N . THR A 1 193 ? 49.279 -24.346 19.341 1.00 75.88 193 THR A N 1
ATOM 1474 C CA . THR A 1 193 ? 50.049 -24.849 18.203 1.00 75.88 193 THR A CA 1
ATOM 1475 C C . THR A 1 193 ? 49.309 -24.573 16.896 1.00 75.88 193 THR A C 1
ATOM 1477 O O . THR A 1 193 ? 48.089 -24.429 16.855 1.00 75.88 193 THR A O 1
ATOM 1480 N N . VAL A 1 194 ? 50.067 -24.463 15.810 1.00 73.31 194 VAL A N 1
ATOM 1481 C CA . VAL A 1 194 ? 49.542 -24.442 14.441 1.00 73.31 194 VAL A CA 1
ATOM 1482 C C . VAL A 1 194 ? 49.988 -25.763 13.812 1.00 73.31 194 VAL A C 1
ATOM 1484 O O . VAL A 1 194 ? 51.179 -26.062 13.932 1.00 73.31 194 VAL A O 1
ATOM 1487 N N . PRO A 1 195 ? 49.101 -26.562 13.188 1.00 70.44 195 PRO A N 1
ATOM 1488 C CA . PRO A 1 195 ? 49.495 -27.818 12.549 1.00 70.44 195 PRO A CA 1
ATOM 1489 C C . PRO A 1 195 ? 50.657 -27.621 11.565 1.00 70.44 195 PRO A C 1
ATOM 1491 O O . PRO A 1 195 ? 50.684 -26.639 10.827 1.00 70.44 195 PRO A O 1
ATOM 1494 N N . GLU A 1 196 ? 51.608 -28.556 11.496 1.00 64.88 196 GLU A N 1
ATOM 1495 C CA . GLU A 1 196 ? 52.780 -28.406 10.607 1.00 64.88 196 GLU A CA 1
ATOM 1496 C C . GLU A 1 196 ? 52.395 -28.305 9.119 1.00 64.88 196 GLU A C 1
ATOM 1498 O O . GLU A 1 196 ? 53.114 -27.714 8.313 1.00 64.88 196 GLU A O 1
ATOM 1503 N N . ARG A 1 197 ? 51.223 -28.841 8.758 1.00 68.75 197 ARG A N 1
ATOM 1504 C CA . ARG A 1 197 ? 50.638 -28.789 7.416 1.00 68.75 197 ARG A CA 1
ATOM 1505 C C . ARG A 1 197 ? 49.269 -28.103 7.452 1.00 68.75 197 ARG A C 1
ATOM 1507 O O . ARG A 1 197 ? 48.249 -28.767 7.324 1.00 68.75 197 ARG A O 1
ATOM 1514 N N . VAL A 1 198 ? 49.203 -26.781 7.621 1.00 73.00 198 VAL A N 1
ATOM 1515 C CA . VAL A 1 198 ? 47.920 -26.064 7.429 1.00 73.00 198 VAL A CA 1
ATOM 1516 C C . VAL A 1 198 ? 47.586 -25.880 5.944 1.00 73.00 198 VAL A C 1
ATOM 1518 O O . VAL A 1 198 ? 46.439 -26.037 5.549 1.00 73.00 198 VAL A O 1
ATOM 1521 N N . GLY A 1 199 ? 48.574 -25.589 5.093 1.00 74.56 199 GLY A N 1
ATOM 1522 C CA . GLY A 1 199 ? 48.331 -25.261 3.682 1.00 74.56 199 GLY A CA 1
ATOM 1523 C C . GLY A 1 199 ? 47.873 -23.810 3.469 1.00 74.56 199 GLY A C 1
ATOM 1524 O O . GLY A 1 199 ? 48.193 -22.921 4.262 1.00 74.56 199 GLY A O 1
ATOM 1525 N N . ARG A 1 200 ? 47.177 -23.545 2.354 1.00 79.44 200 ARG A N 1
ATOM 1526 C CA . ARG A 1 200 ? 46.573 -22.229 2.068 1.00 79.44 200 ARG A CA 1
ATOM 1527 C C . ARG A 1 200 ? 45.229 -22.102 2.791 1.00 79.44 200 ARG A C 1
ATOM 1529 O O . ARG A 1 200 ? 44.536 -23.097 2.957 1.00 79.44 200 ARG A O 1
ATOM 1536 N N . ALA A 1 201 ? 44.868 -20.877 3.174 1.00 81.25 201 ALA A N 1
ATOM 1537 C CA . ALA A 1 201 ? 43.551 -20.595 3.737 1.00 81.25 201 ALA A CA 1
ATOM 1538 C C . ALA A 1 201 ? 42.441 -20.899 2.717 1.00 81.25 201 ALA A C 1
ATOM 1540 O O . ALA A 1 201 ? 42.588 -20.629 1.522 1.00 81.25 201 ALA A O 1
ATOM 1541 N N . GLU A 1 202 ? 41.329 -21.431 3.206 1.00 80.69 202 GLU A N 1
ATOM 1542 C CA . GLU A 1 202 ? 40.126 -21.708 2.433 1.00 80.69 202 GLU A CA 1
ATOM 1543 C C . GLU A 1 202 ? 39.321 -20.408 2.255 1.00 80.69 202 GLU A C 1
ATOM 1545 O O . GLU A 1 202 ? 39.091 -19.654 3.209 1.00 80.69 202 GLU A O 1
ATOM 1550 N N . SER A 1 203 ? 38.909 -20.108 1.020 1.00 72.50 203 SER A N 1
ATOM 1551 C CA . SER A 1 203 ? 37.998 -18.985 0.758 1.00 72.50 203 SER A CA 1
ATOM 1552 C C . SER A 1 203 ? 36.594 -19.307 1.268 1.00 72.50 203 SER A C 1
ATOM 1554 O O . SER A 1 203 ? 36.217 -20.475 1.333 1.00 72.50 203 SER A O 1
ATOM 1556 N N . ASP A 1 204 ? 35.796 -18.287 1.580 1.00 61.31 204 ASP A N 1
ATOM 1557 C CA . ASP A 1 204 ? 34.410 -18.463 2.028 1.00 61.31 204 ASP A CA 1
ATOM 1558 C C . ASP A 1 204 ? 33.596 -19.287 1.017 1.00 61.31 204 ASP A C 1
ATOM 1560 O O . ASP A 1 204 ? 32.941 -20.257 1.385 1.00 61.31 204 ASP A O 1
ATOM 1564 N N . SER A 1 205 ? 33.738 -18.995 -0.283 1.00 57.84 205 SER A N 1
ATOM 1565 C CA . SER A 1 205 ? 33.092 -19.771 -1.351 1.00 57.84 205 SER A CA 1
ATOM 1566 C C . SER A 1 205 ? 33.540 -21.239 -1.379 1.00 57.84 205 SER A C 1
ATOM 1568 O O . SER A 1 205 ? 32.711 -22.122 -1.589 1.00 57.84 205 SER A O 1
ATOM 1570 N N . ALA A 1 206 ? 34.826 -21.531 -1.149 1.00 62.91 206 ALA A N 1
ATOM 1571 C CA . ALA A 1 206 ? 35.320 -22.909 -1.100 1.00 62.91 206 ALA A CA 1
ATOM 1572 C C . ALA A 1 206 ? 34.781 -23.667 0.125 1.00 62.91 206 ALA A C 1
ATOM 1574 O O . ALA A 1 206 ? 34.323 -24.800 -0.021 1.00 62.91 206 ALA A O 1
ATOM 1575 N N . PHE A 1 207 ? 34.758 -23.011 1.290 1.00 74.69 207 PHE A N 1
ATOM 1576 C CA . PHE A 1 207 ? 34.201 -23.557 2.525 1.00 74.69 207 PHE A CA 1
ATOM 1577 C C . PHE A 1 207 ? 32.709 -23.880 2.380 1.00 74.69 207 PHE A C 1
ATOM 1579 O O . PHE A 1 207 ? 32.312 -25.019 2.617 1.00 74.69 207 PHE A O 1
ATOM 1586 N N . TYR A 1 208 ? 31.890 -22.935 1.906 1.00 62.59 208 TYR A N 1
ATOM 1587 C CA . TYR A 1 208 ? 30.456 -23.174 1.713 1.00 62.59 208 TYR A CA 1
ATOM 1588 C C . TYR A 1 208 ? 30.174 -24.227 0.631 1.00 62.59 208 TYR A C 1
ATOM 1590 O O . TYR A 1 208 ? 29.302 -25.071 0.826 1.00 62.59 208 TYR A O 1
ATOM 1598 N N . LYS A 1 209 ? 30.944 -24.266 -0.469 1.00 62.34 209 LYS A N 1
ATOM 1599 C CA . LYS A 1 209 ? 30.832 -25.335 -1.483 1.00 62.34 209 LYS A CA 1
ATOM 1600 C C . LYS A 1 209 ? 31.183 -26.714 -0.922 1.00 62.34 209 LYS A C 1
ATOM 1602 O O . LYS A 1 209 ? 30.536 -27.694 -1.287 1.00 62.34 209 LYS A O 1
ATOM 1607 N N . ARG A 1 210 ? 32.181 -26.808 -0.035 1.00 80.62 210 ARG A N 1
ATOM 1608 C CA . ARG A 1 210 ? 32.496 -28.044 0.694 1.00 80.62 210 ARG A CA 1
ATOM 1609 C C . ARG A 1 210 ? 31.356 -28.406 1.644 1.00 80.62 210 ARG A C 1
ATOM 1611 O O . ARG A 1 210 ? 30.809 -29.491 1.508 1.00 80.62 210 ARG A O 1
ATOM 1618 N N . ALA A 1 211 ? 30.936 -27.499 2.523 1.00 73.38 211 ALA A N 1
ATOM 1619 C CA . ALA A 1 211 ? 29.855 -27.746 3.478 1.00 73.38 211 ALA A CA 1
ATOM 1620 C C . ALA A 1 211 ? 28.550 -28.204 2.795 1.00 73.38 211 ALA A C 1
ATOM 1622 O O . ALA A 1 211 ? 27.948 -29.180 3.232 1.00 73.38 211 ALA A O 1
ATOM 1623 N N . ALA A 1 212 ? 28.162 -27.573 1.681 1.00 60.75 212 ALA A N 1
ATOM 1624 C CA . ALA A 1 212 ? 26.986 -27.961 0.901 1.00 60.75 212 ALA A CA 1
ATOM 1625 C C . ALA A 1 212 ? 27.126 -29.354 0.261 1.00 60.75 212 ALA A C 1
ATOM 1627 O O . ALA A 1 212 ? 26.201 -30.159 0.341 1.00 60.75 212 ALA A O 1
ATOM 1628 N N . ARG A 1 213 ? 28.286 -29.672 -0.336 1.00 78.44 213 ARG A N 1
ATOM 1629 C CA . ARG A 1 213 ? 28.544 -30.988 -0.948 1.00 78.44 213 ARG A CA 1
ATOM 1630 C C . ARG A 1 213 ? 28.537 -32.112 0.089 1.00 78.44 213 ARG A C 1
ATOM 1632 O O . ARG A 1 213 ? 27.890 -33.134 -0.117 1.00 78.44 213 ARG A O 1
ATOM 1639 N N . GLU A 1 214 ? 29.255 -31.929 1.193 1.00 80.38 214 GLU A N 1
ATOM 1640 C CA . GLU A 1 214 ? 29.398 -32.961 2.225 1.00 80.38 214 GLU A CA 1
ATOM 1641 C C . GLU A 1 214 ? 28.116 -33.101 3.060 1.00 80.38 214 GLU A C 1
ATOM 1643 O O . GLU A 1 214 ? 27.735 -34.216 3.407 1.00 80.38 214 GLU A O 1
ATOM 1648 N N . GLY A 1 215 ? 27.392 -32.002 3.304 1.00 75.50 215 GLY A N 1
ATOM 1649 C CA . GLY A 1 215 ? 26.041 -32.035 3.864 1.00 75.50 215 GLY A CA 1
ATOM 1650 C C . GLY A 1 215 ? 25.069 -32.784 2.950 1.00 75.50 215 GLY A C 1
ATOM 1651 O O . GLY A 1 215 ? 24.443 -33.743 3.387 1.00 75.50 215 GLY A O 1
ATOM 1652 N N . GLY A 1 216 ? 25.007 -32.425 1.662 1.00 68.81 216 GLY A N 1
ATOM 1653 C CA . GLY A 1 216 ? 24.153 -33.093 0.671 1.00 68.81 216 GLY A CA 1
ATOM 1654 C C . GLY A 1 216 ? 24.415 -34.599 0.550 1.00 68.81 216 GLY A C 1
ATOM 1655 O O . GLY A 1 216 ? 23.467 -35.379 0.491 1.00 68.81 216 GLY A O 1
ATOM 1656 N N . LYS A 1 217 ? 25.684 -35.022 0.606 1.00 85.69 217 LYS A N 1
ATOM 1657 C CA . LYS A 1 217 ? 26.102 -36.436 0.653 1.00 85.69 217 LYS A CA 1
ATOM 1658 C C . LYS A 1 217 ? 25.455 -37.193 1.823 1.00 85.69 217 LYS A C 1
ATOM 1660 O O . LYS A 1 217 ? 24.864 -38.251 1.622 1.00 85.69 217 LYS A O 1
ATOM 1665 N N . TRP A 1 218 ? 25.527 -36.635 3.031 1.00 83.31 218 TRP A N 1
ATOM 1666 C CA . TRP A 1 218 ? 24.967 -37.247 4.242 1.00 83.31 218 TRP A CA 1
ATOM 1667 C C . TRP A 1 218 ? 23.436 -37.171 4.322 1.00 83.31 218 TRP A C 1
ATOM 1669 O O . TRP A 1 218 ? 22.806 -38.115 4.793 1.00 83.31 218 TRP A O 1
ATOM 1679 N N . LEU A 1 219 ? 22.832 -36.094 3.808 1.00 79.19 219 LEU A N 1
ATOM 1680 C CA . LEU A 1 219 ? 21.378 -35.967 3.664 1.00 79.19 219 LEU A CA 1
ATOM 1681 C C . LEU A 1 219 ? 20.810 -37.006 2.688 1.00 79.19 219 LEU A C 1
ATOM 1683 O O . LEU A 1 219 ? 19.795 -37.629 2.986 1.00 79.19 219 LEU A O 1
ATOM 1687 N N . THR A 1 220 ? 21.483 -37.222 1.554 1.00 78.12 220 THR A N 1
ATOM 1688 C CA . THR A 1 220 ? 21.084 -38.223 0.549 1.00 78.12 220 THR A CA 1
ATOM 1689 C C . THR A 1 220 ? 21.115 -39.625 1.154 1.00 78.12 220 THR A C 1
ATOM 1691 O O . THR A 1 220 ? 20.108 -40.324 1.113 1.00 78.12 220 THR A O 1
ATOM 1694 N N . TRP A 1 221 ? 22.213 -39.984 1.832 1.00 83.62 221 TRP A N 1
ATOM 1695 C CA . TRP A 1 221 ? 22.335 -41.261 2.543 1.00 83.62 221 TRP A CA 1
ATOM 1696 C C . TRP A 1 221 ? 21.220 -41.475 3.582 1.00 83.62 221 TRP A C 1
ATOM 1698 O O . TRP A 1 221 ? 20.594 -42.532 3.603 1.00 83.62 221 TRP A O 1
ATOM 1708 N N . ALA A 1 222 ? 20.911 -40.463 4.403 1.00 78.88 222 ALA A N 1
ATOM 1709 C CA . ALA A 1 222 ? 19.835 -40.560 5.392 1.00 78.88 222 ALA A CA 1
ATOM 1710 C C . ALA A 1 222 ? 18.442 -40.706 4.746 1.00 78.88 222 ALA A C 1
ATOM 1712 O O . ALA A 1 222 ? 17.600 -41.436 5.267 1.00 78.88 222 ALA A O 1
ATOM 1713 N N . ALA A 1 223 ? 18.197 -40.044 3.612 1.00 75.69 223 ALA A N 1
ATOM 1714 C CA . ALA A 1 223 ? 16.931 -40.128 2.886 1.00 75.69 223 ALA A CA 1
ATOM 1715 C C . ALA A 1 223 ? 16.743 -41.479 2.175 1.00 75.69 223 ALA A C 1
ATOM 1717 O O . ALA A 1 223 ? 15.656 -42.055 2.240 1.00 75.69 223 ALA A O 1
ATOM 1718 N N . ASP A 1 224 ? 17.786 -42.005 1.529 1.00 77.81 224 ASP A N 1
ATOM 1719 C CA . ASP A 1 224 ? 17.755 -43.316 0.868 1.00 77.81 224 ASP A CA 1
ATOM 1720 C C . ASP A 1 224 ? 17.574 -44.452 1.878 1.00 77.81 224 ASP A C 1
ATOM 1722 O O . ASP A 1 224 ? 16.797 -45.380 1.652 1.00 77.81 224 ASP A O 1
ATOM 1726 N N . LEU A 1 225 ? 18.201 -44.319 3.044 1.00 75.12 225 LEU A N 1
ATOM 1727 C CA . LEU A 1 225 ? 18.000 -45.218 4.168 1.00 75.12 225 LEU A CA 1
ATOM 1728 C C . LEU A 1 225 ? 16.585 -45.109 4.763 1.00 75.12 225 LEU A C 1
ATOM 1730 O O . LEU A 1 225 ? 15.948 -46.137 4.986 1.00 75.12 225 LEU A O 1
ATOM 1734 N N . GLY A 1 226 ? 16.051 -43.895 4.935 1.00 75.50 226 GLY A N 1
ATOM 1735 C CA . GLY A 1 226 ? 14.664 -43.663 5.362 1.00 75.50 226 GLY A CA 1
ATOM 1736 C C . GLY A 1 226 ? 13.630 -44.346 4.460 1.00 75.50 226 GLY A C 1
ATOM 1737 O O . GLY A 1 226 ? 12.662 -44.942 4.933 1.00 75.50 226 GLY A O 1
ATOM 1738 N N . ARG A 1 227 ? 13.875 -44.343 3.143 1.00 75.12 227 ARG A N 1
ATOM 1739 C CA . ARG A 1 227 ? 13.040 -45.032 2.141 1.00 75.12 227 ARG A CA 1
ATOM 1740 C C . ARG A 1 227 ? 13.077 -46.561 2.250 1.00 75.12 227 ARG A C 1
ATOM 1742 O O . ARG A 1 227 ? 12.185 -47.209 1.712 1.00 75.12 227 ARG A O 1
ATOM 1749 N N . SER A 1 228 ? 14.061 -47.142 2.942 1.00 67.00 228 SER A N 1
ATOM 1750 C CA . SER A 1 228 ? 14.173 -48.597 3.144 1.00 67.00 228 SER A CA 1
ATOM 1751 C C . SER A 1 228 ? 13.328 -49.148 4.307 1.00 67.00 228 SER A C 1
ATOM 1753 O O . SER A 1 228 ? 13.344 -50.350 4.554 1.00 67.00 228 SER A O 1
ATOM 1755 N N . GLY A 1 229 ? 12.564 -48.296 5.005 1.00 57.94 229 GLY A N 1
ATOM 1756 C CA . GLY A 1 229 ? 11.560 -48.712 5.998 1.00 57.94 229 GLY A CA 1
ATOM 1757 C C . GLY A 1 229 ? 11.981 -48.585 7.466 1.00 57.94 229 GLY A C 1
ATOM 1758 O O . GLY A 1 229 ? 11.152 -48.770 8.354 1.00 57.94 229 GLY A O 1
ATOM 1759 N N . THR A 1 230 ? 13.230 -48.206 7.743 1.00 59.41 230 THR A N 1
ATOM 1760 C CA . THR A 1 230 ? 13.640 -47.700 9.065 1.00 59.41 230 THR A CA 1
ATOM 1761 C C . THR A 1 230 ? 13.783 -46.188 8.977 1.00 59.41 230 THR A C 1
ATOM 1763 O O . THR A 1 230 ? 14.375 -45.720 8.017 1.00 59.41 230 THR A O 1
ATOM 1766 N N . ALA A 1 231 ? 13.275 -45.418 9.944 1.00 66.06 231 ALA A N 1
ATOM 1767 C CA . ALA A 1 231 ? 13.550 -43.981 10.023 1.00 66.06 231 ALA A CA 1
ATOM 1768 C C . ALA A 1 231 ? 14.905 -43.780 10.729 1.00 66.06 231 ALA A C 1
ATOM 1770 O O . ALA A 1 231 ? 14.968 -43.915 11.958 1.00 66.06 231 ALA A O 1
ATOM 1771 N N . PRO A 1 232 ? 16.016 -43.528 10.009 1.00 77.69 232 PRO A N 1
ATOM 1772 C CA . PRO A 1 232 ? 17.322 -43.475 10.637 1.00 77.69 232 PRO A CA 1
ATOM 1773 C C . PRO A 1 232 ? 17.488 -42.171 11.403 1.00 77.69 232 PRO A C 1
ATOM 1775 O O . PRO A 1 232 ? 16.942 -41.135 11.026 1.00 77.69 232 PRO A O 1
ATOM 1778 N N . HIS A 1 233 ? 18.320 -42.201 12.436 1.00 82.81 233 HIS A N 1
ATOM 1779 C CA . HIS A 1 233 ? 18.779 -40.988 13.091 1.00 82.81 233 HIS A CA 1
ATOM 1780 C C . HIS A 1 233 ? 20.274 -40.789 12.832 1.00 82.81 233 HIS A C 1
ATOM 1782 O O . HIS A 1 233 ? 21.123 -41.479 13.398 1.00 82.81 233 HIS A O 1
ATOM 1788 N N . LEU A 1 234 ? 20.592 -39.828 11.968 1.00 82.88 234 LEU A N 1
ATOM 1789 C CA . LEU A 1 234 ? 21.951 -39.399 11.668 1.00 82.88 234 LEU A CA 1
ATOM 1790 C C . LEU A 1 234 ? 22.327 -38.189 12.530 1.00 82.88 234 LEU A C 1
ATOM 1792 O O . LEU A 1 234 ? 21.597 -37.204 12.585 1.00 82.88 234 LEU A O 1
ATOM 1796 N N . LEU A 1 235 ? 23.488 -38.228 13.179 1.00 85.50 235 LEU A N 1
ATOM 1797 C CA . LEU A 1 235 ? 23.983 -37.112 13.982 1.00 85.50 235 LEU A CA 1
ATOM 1798 C C . LEU A 1 235 ? 25.332 -36.626 13.448 1.00 85.50 235 LEU A C 1
ATOM 1800 O O . LEU A 1 235 ? 26.273 -37.409 13.363 1.00 85.50 235 LEU A O 1
ATOM 1804 N N . LEU A 1 236 ? 25.444 -35.341 13.102 1.00 81.12 236 LEU A N 1
ATOM 1805 C CA . LEU A 1 236 ? 26.675 -34.745 12.571 1.00 81.12 236 LEU A CA 1
ATOM 1806 C C . LEU A 1 236 ? 27.342 -33.850 13.631 1.00 81.12 236 LEU A C 1
ATOM 1808 O O . LEU A 1 236 ? 26.817 -32.797 13.993 1.00 81.12 236 LEU A O 1
ATOM 1812 N N . ALA A 1 237 ? 28.518 -34.252 14.113 1.00 79.25 237 ALA A N 1
ATOM 1813 C CA . ALA A 1 237 ? 29.336 -33.506 15.067 1.00 79.25 237 ALA A CA 1
ATOM 1814 C C . ALA A 1 237 ? 30.414 -32.685 14.332 1.00 79.25 237 ALA A C 1
ATOM 1816 O O . ALA A 1 237 ? 31.449 -33.209 13.910 1.00 79.25 237 ALA A O 1
ATOM 1817 N N . ALA A 1 238 ? 30.177 -31.386 14.158 1.00 72.50 238 ALA A N 1
ATOM 1818 C CA . ALA A 1 238 ? 30.961 -30.543 13.255 1.00 72.50 238 ALA A CA 1
ATOM 1819 C C . ALA A 1 238 ? 31.923 -29.573 13.967 1.00 72.50 238 ALA A C 1
ATOM 1821 O O . ALA A 1 238 ? 31.734 -29.171 15.122 1.00 72.50 238 ALA A O 1
ATOM 1822 N N . GLY A 1 239 ? 32.983 -29.186 13.243 1.00 53.56 239 GLY A N 1
ATOM 1823 C CA . GLY A 1 239 ? 33.923 -28.144 13.675 1.00 53.56 239 GLY A CA 1
ATOM 1824 C C . GLY A 1 239 ? 33.320 -26.733 13.631 1.00 53.56 239 GLY A C 1
ATOM 1825 O O . GLY A 1 239 ? 33.677 -25.900 14.460 1.00 53.56 239 GLY A O 1
ATOM 1826 N N . ALA A 1 240 ? 32.383 -26.521 12.706 1.00 47.81 240 ALA A N 1
ATOM 1827 C CA . ALA A 1 240 ? 31.592 -25.309 12.514 1.00 47.81 240 ALA A CA 1
ATOM 1828 C C . ALA A 1 240 ? 30.128 -25.544 12.921 1.00 47.81 240 ALA A C 1
ATOM 1830 O O . ALA A 1 240 ? 29.696 -26.686 13.077 1.00 47.81 240 ALA A O 1
ATOM 1831 N N . ALA A 1 241 ? 29.332 -24.477 13.019 1.00 31.80 241 ALA A N 1
ATOM 1832 C CA . ALA A 1 241 ? 27.881 -24.624 12.936 1.00 31.80 241 ALA A CA 1
ATOM 1833 C C . ALA A 1 241 ? 27.505 -24.909 11.471 1.00 31.80 241 ALA A C 1
ATOM 1835 O O . ALA A 1 241 ? 27.569 -24.019 10.625 1.00 31.80 241 ALA A O 1
ATOM 1836 N N . LEU A 1 242 ? 27.153 -26.158 11.169 1.00 31.94 242 LEU A N 1
ATOM 1837 C CA . LEU A 1 242 ? 26.471 -26.501 9.923 1.00 31.94 242 LEU A CA 1
ATOM 1838 C C . LEU A 1 242 ? 25.068 -25.875 9.951 1.00 31.94 242 LEU A C 1
ATOM 1840 O O . LEU A 1 242 ? 24.374 -25.973 10.961 1.00 31.94 242 LEU A O 1
ATOM 1844 N N . ALA A 1 243 ? 24.646 -25.252 8.853 1.00 31.83 243 ALA A N 1
ATOM 1845 C CA . ALA A 1 243 ? 23.299 -24.708 8.736 1.00 31.83 243 ALA A CA 1
ATOM 1846 C C . ALA A 1 243 ? 22.285 -25.844 8.497 1.00 31.83 243 ALA A C 1
ATOM 1848 O O . ALA A 1 243 ? 22.147 -26.319 7.372 1.00 31.83 243 ALA A O 1
ATOM 1849 N N . SER A 1 244 ? 21.582 -26.288 9.545 1.00 29.55 244 SER A N 1
ATOM 1850 C CA . SER A 1 244 ? 20.394 -27.145 9.414 1.00 29.55 244 SER A CA 1
ATOM 1851 C C . SER A 1 244 ? 19.144 -26.315 9.157 1.00 29.55 244 SER A C 1
ATOM 1853 O O . SER A 1 244 ? 18.672 -25.614 10.051 1.00 29.55 244 SER A O 1
ATOM 1855 N N . SER A 1 245 ? 18.545 -26.499 7.986 1.00 33.75 245 SER A N 1
ATOM 1856 C CA . SER A 1 245 ? 17.098 -26.400 7.811 1.00 33.75 245 SER A CA 1
ATOM 1857 C C . SER A 1 245 ? 16.459 -27.752 8.157 1.00 33.75 245 SER A C 1
ATOM 1859 O O . SER A 1 245 ? 16.543 -28.700 7.381 1.00 33.75 245 SER A O 1
ATOM 1861 N N . ALA A 1 246 ? 15.839 -27.854 9.335 1.00 27.92 246 ALA A N 1
ATOM 1862 C CA . ALA A 1 246 ? 14.969 -28.969 9.725 1.00 27.92 246 ALA A CA 1
ATOM 1863 C C . ALA A 1 246 ? 13.989 -28.512 10.823 1.00 27.92 246 ALA A C 1
ATOM 1865 O O . ALA A 1 246 ? 14.380 -27.757 11.714 1.00 27.92 246 ALA A O 1
ATOM 1866 N N . ASP A 1 247 ? 12.729 -28.947 10.746 1.00 29.08 247 ASP A N 1
ATOM 1867 C CA . ASP A 1 247 ? 11.663 -28.557 11.676 1.00 29.08 247 ASP A CA 1
ATOM 1868 C C . ASP A 1 247 ? 11.851 -29.113 13.096 1.00 29.08 247 ASP A C 1
ATOM 1870 O O . ASP A 1 247 ? 12.007 -30.317 13.288 1.00 29.08 247 ASP A O 1
ATOM 1874 N N . THR A 1 248 ? 11.637 -28.249 14.091 1.00 27.11 248 THR A N 1
ATOM 1875 C CA . THR A 1 248 ? 10.941 -28.614 15.336 1.00 27.11 248 THR A CA 1
ATOM 1876 C C . THR A 1 248 ? 10.057 -27.447 15.761 1.00 27.11 248 THR A C 1
ATOM 1878 O O . THR A 1 248 ? 10.546 -26.446 16.288 1.00 27.11 248 THR A O 1
ATOM 1881 N N . GLN A 1 249 ? 8.753 -27.582 15.543 1.00 28.20 249 GLN A N 1
ATOM 1882 C CA . GLN A 1 249 ? 7.742 -26.729 16.152 1.00 28.20 249 GLN A CA 1
ATOM 1883 C C . GLN A 1 249 ? 6.976 -27.596 17.156 1.00 28.20 249 GLN A C 1
ATOM 1885 O O . GLN A 1 249 ? 6.155 -28.404 16.741 1.00 28.20 249 GLN A O 1
ATOM 1890 N N . ASP A 1 250 ? 7.369 -27.515 18.435 1.00 28.17 250 ASP A N 1
ATOM 1891 C CA . ASP A 1 250 ? 6.497 -27.473 19.627 1.00 28.17 250 ASP A CA 1
ATOM 1892 C C . ASP A 1 250 ? 7.217 -27.908 20.923 1.00 28.17 250 ASP A C 1
ATOM 1894 O O . ASP A 1 250 ? 8.085 -28.777 20.933 1.00 28.17 250 ASP A O 1
ATOM 1898 N N . ASN A 1 251 ? 6.786 -27.296 22.033 1.00 32.41 251 ASN A N 1
ATOM 1899 C CA . ASN A 1 251 ? 7.024 -27.685 23.432 1.00 32.41 251 ASN A CA 1
ATOM 1900 C C . ASN A 1 251 ? 8.459 -27.603 23.995 1.00 32.41 251 ASN A C 1
ATOM 1902 O O . ASN A 1 251 ? 9.054 -28.599 24.400 1.00 32.41 251 ASN A O 1
ATOM 1906 N N . ALA A 1 252 ? 8.936 -26.369 24.196 1.00 26.78 252 ALA A N 1
ATOM 1907 C CA . ALA A 1 252 ? 9.945 -26.055 25.214 1.00 26.78 252 ALA A CA 1
ATOM 1908 C C . ALA A 1 252 ? 9.723 -24.652 25.821 1.00 26.78 252 ALA A C 1
ATOM 1910 O O . ALA A 1 252 ? 10.528 -23.735 25.638 1.00 26.78 252 ALA A O 1
ATOM 1911 N N . ASP A 1 253 ? 8.618 -24.474 26.550 1.00 33.97 253 ASP A N 1
ATOM 1912 C CA . ASP A 1 253 ? 8.413 -23.276 27.371 1.00 33.97 253 ASP A CA 1
ATOM 1913 C C . ASP A 1 253 ? 9.493 -23.168 28.466 1.00 33.97 253 ASP A C 1
ATOM 1915 O O . ASP A 1 253 ? 9.680 -24.085 29.267 1.00 33.97 253 ASP A O 1
ATOM 1919 N N . GLY A 1 254 ? 10.153 -22.005 28.551 1.00 37.69 254 GLY A N 1
ATOM 1920 C CA . GLY A 1 254 ? 10.755 -21.538 29.808 1.00 37.69 254 GLY A CA 1
ATOM 1921 C C . GLY A 1 254 ? 12.283 -21.480 29.952 1.00 37.69 254 GLY A C 1
ATOM 1922 O O . GLY A 1 254 ? 12.735 -21.388 31.092 1.00 37.69 254 GLY A O 1
ATOM 1923 N N . LEU A 1 255 ? 13.094 -21.502 28.881 1.00 33.72 255 LEU A N 1
ATOM 1924 C CA . LEU A 1 255 ? 14.571 -21.434 29.014 1.00 33.72 255 LEU A CA 1
ATOM 1925 C C . LEU A 1 255 ? 15.333 -20.452 28.096 1.00 33.72 255 LEU A C 1
ATOM 1927 O O . LEU A 1 255 ? 16.563 -20.438 28.123 1.00 33.72 255 LEU A O 1
ATOM 1931 N N . LEU A 1 256 ? 14.639 -19.582 27.356 1.00 29.55 256 LEU A N 1
ATOM 1932 C CA . LEU A 1 256 ? 15.237 -18.434 26.655 1.00 29.55 256 LEU A CA 1
ATOM 1933 C C . LEU A 1 256 ? 14.471 -17.145 27.005 1.00 29.55 256 LEU A C 1
ATOM 1935 O O . LEU A 1 256 ? 13.248 -17.206 27.153 1.00 29.55 256 LEU A O 1
ATOM 1939 N N . PRO A 1 257 ? 15.143 -15.984 27.138 1.00 36.59 257 PRO A N 1
ATOM 1940 C CA . PRO A 1 257 ? 14.457 -14.702 27.261 1.00 36.59 257 PRO A CA 1
ATOM 1941 C C . PRO A 1 257 ? 13.660 -14.387 25.980 1.00 36.59 257 PRO A C 1
ATOM 1943 O O . PRO A 1 257 ? 13.974 -14.863 24.885 1.00 36.59 257 PRO A O 1
ATOM 1946 N N . SER A 1 258 ? 12.593 -13.594 26.119 1.00 39.84 258 SER A N 1
ATOM 1947 C CA . SER A 1 258 ? 11.576 -13.395 25.071 1.00 39.84 258 SER A CA 1
ATOM 1948 C C . SER A 1 258 ? 12.109 -12.752 23.785 1.00 39.84 258 SER A C 1
ATOM 1950 O O . SER A 1 258 ? 11.509 -12.901 22.719 1.00 39.84 258 SER A O 1
ATOM 1952 N N . ASP A 1 259 ? 13.238 -12.048 23.861 1.00 39.03 259 ASP A N 1
ATOM 1953 C CA . ASP A 1 259 ? 13.905 -11.448 22.708 1.00 39.03 259 ASP A CA 1
ATOM 1954 C C . ASP A 1 259 ? 14.648 -12.489 21.849 1.00 39.03 259 ASP A C 1
ATOM 1956 O O . ASP A 1 259 ? 14.654 -12.367 20.625 1.00 39.03 259 ASP A O 1
ATOM 1960 N N . GLU A 1 260 ? 15.220 -13.541 22.445 1.00 37.25 260 GLU A N 1
ATOM 1961 C CA . GLU A 1 260 ? 15.865 -14.632 21.697 1.00 37.25 260 GLU A CA 1
ATOM 1962 C C . GLU A 1 260 ? 14.848 -15.609 21.094 1.00 37.25 260 GLU A C 1
ATOM 1964 O O . GLU A 1 260 ? 15.037 -16.055 19.961 1.00 37.25 260 GLU A O 1
ATOM 1969 N N . GLN A 1 261 ? 13.721 -15.865 21.770 1.00 37.16 261 GLN A N 1
ATOM 1970 C CA . GLN A 1 261 ? 12.611 -16.633 21.182 1.00 37.16 261 GLN A CA 1
ATOM 1971 C C . GLN A 1 261 ? 12.025 -15.939 19.941 1.00 37.16 261 GLN A C 1
ATOM 1973 O O . GLN A 1 261 ? 11.769 -16.592 18.928 1.00 37.16 261 GLN A O 1
ATOM 1978 N N . SER A 1 262 ? 11.873 -14.610 19.992 1.00 39.75 262 SER A N 1
ATOM 1979 C CA . SER A 1 262 ? 11.361 -13.809 18.870 1.00 39.75 262 SER A CA 1
ATOM 1980 C C . SER A 1 262 ? 12.309 -13.838 17.663 1.00 39.75 262 SER A C 1
ATOM 1982 O O . SER A 1 262 ? 11.867 -14.041 16.533 1.00 39.75 262 SER A O 1
ATOM 1984 N N . LYS A 1 263 ? 13.626 -13.721 17.899 1.00 40.62 263 LYS A N 1
ATOM 1985 C CA . LYS A 1 263 ? 14.659 -13.855 16.853 1.00 40.62 263 LYS A CA 1
ATOM 1986 C C . LYS A 1 263 ? 14.654 -15.252 16.224 1.00 40.62 263 LYS A C 1
ATOM 1988 O O . LYS A 1 263 ? 14.766 -15.373 15.007 1.00 40.62 263 LYS A O 1
ATOM 1993 N N . LEU A 1 264 ? 14.486 -16.306 17.028 1.00 34.84 264 LEU A N 1
ATOM 1994 C CA . LEU A 1 264 ? 14.453 -17.685 16.534 1.00 34.84 264 LEU A CA 1
ATOM 1995 C C . LEU A 1 264 ? 13.218 -17.957 15.656 1.00 34.84 264 LEU A C 1
ATOM 1997 O O . LEU A 1 264 ? 13.352 -18.562 14.593 1.00 34.84 264 LEU A O 1
ATOM 2001 N N . GLN A 1 265 ? 12.036 -17.463 16.049 1.00 37.75 265 GLN A N 1
ATOM 2002 C CA . GLN A 1 265 ? 10.820 -17.565 15.229 1.00 37.75 265 GLN A CA 1
ATOM 2003 C C . GLN A 1 265 ? 10.940 -16.811 13.898 1.00 37.75 265 GLN A C 1
ATOM 2005 O O . GLN A 1 265 ? 10.531 -17.341 12.866 1.00 37.75 265 GLN A O 1
ATOM 2010 N N . ALA A 1 266 ? 11.537 -15.618 13.895 1.00 39.06 266 ALA A N 1
ATOM 2011 C CA . ALA A 1 266 ? 11.686 -14.824 12.677 1.00 39.06 266 ALA A CA 1
ATOM 2012 C C . ALA A 1 266 ? 12.709 -15.437 11.693 1.00 39.06 266 ALA A C 1
ATOM 2014 O O . ALA A 1 266 ? 12.474 -15.473 10.484 1.00 39.06 266 ALA A O 1
ATOM 2015 N N . VAL A 1 267 ? 13.797 -16.033 12.201 1.00 37.25 267 VAL A N 1
ATOM 2016 C CA . VAL A 1 267 ? 14.739 -16.828 11.385 1.00 37.25 267 VAL A CA 1
ATOM 2017 C C . VAL A 1 267 ? 14.064 -18.083 10.809 1.00 37.25 267 VAL A C 1
ATOM 2019 O O . VAL A 1 267 ? 14.295 -18.422 9.647 1.00 37.25 267 VAL A O 1
ATOM 2022 N N . LEU A 1 268 ? 13.189 -18.747 11.574 1.00 33.00 268 LEU A N 1
ATOM 2023 C CA . LEU A 1 268 ? 12.396 -19.883 11.088 1.00 33.00 268 LEU A CA 1
ATOM 2024 C C . LEU A 1 268 ? 11.386 -19.478 10.000 1.00 33.00 268 LEU A C 1
ATOM 2026 O O . LEU A 1 268 ? 11.219 -20.225 9.035 1.00 33.00 268 LEU A O 1
ATOM 2030 N N . LEU A 1 269 ? 10.745 -18.305 10.094 1.00 37.91 269 LEU A N 1
ATOM 2031 C CA . LEU A 1 269 ? 9.832 -17.840 9.042 1.00 37.91 269 LEU A CA 1
ATOM 2032 C C . LEU A 1 269 ? 10.591 -17.432 7.770 1.00 37.91 269 LEU A C 1
ATOM 2034 O O . LEU A 1 269 ? 10.202 -17.839 6.674 1.00 37.91 269 LEU A O 1
ATOM 2038 N N . ALA A 1 270 ? 11.725 -16.737 7.904 1.00 36.28 270 ALA A N 1
ATOM 2039 C CA . ALA A 1 270 ? 12.609 -16.416 6.780 1.00 36.28 270 ALA A CA 1
ATOM 2040 C C . ALA A 1 270 ? 13.122 -17.678 6.050 1.00 36.28 270 ALA A C 1
ATOM 2042 O O . ALA A 1 270 ? 13.238 -17.688 4.823 1.00 36.28 270 ALA A O 1
ATOM 2043 N N . ALA A 1 271 ? 13.375 -18.770 6.782 1.00 32.78 271 ALA A N 1
ATOM 2044 C CA . ALA A 1 271 ? 13.727 -20.062 6.194 1.00 32.78 271 ALA A CA 1
ATOM 2045 C C . ALA A 1 271 ? 12.550 -20.714 5.438 1.00 32.78 271 ALA A C 1
ATOM 2047 O O . ALA A 1 271 ? 12.749 -21.207 4.325 1.00 32.78 271 ALA A O 1
ATOM 2048 N N . LYS A 1 272 ? 11.324 -20.666 5.986 1.00 31.78 272 LYS A N 1
ATOM 2049 C CA . LYS A 1 272 ? 10.115 -21.201 5.325 1.00 31.78 272 LYS A CA 1
ATOM 2050 C C . LYS A 1 272 ? 9.800 -20.472 4.008 1.00 31.78 272 LYS A C 1
ATOM 2052 O O . LYS A 1 272 ? 9.491 -21.132 3.018 1.00 31.78 272 LYS A O 1
ATOM 2057 N N . VAL A 1 273 ? 9.988 -19.148 3.946 1.00 36.41 273 VAL A N 1
ATOM 2058 C CA . VAL A 1 273 ? 9.830 -18.356 2.703 1.00 36.41 273 VAL A CA 1
ATOM 2059 C C . VAL A 1 273 ? 10.849 -18.753 1.620 1.00 36.41 273 VAL A C 1
ATOM 2061 O O . VAL A 1 273 ? 10.513 -18.765 0.437 1.00 36.41 273 VAL A O 1
ATOM 2064 N N . ASN A 1 274 ? 12.077 -19.131 1.995 1.00 37.12 274 ASN A N 1
ATOM 2065 C CA . ASN A 1 274 ? 13.095 -19.577 1.034 1.00 37.12 274 ASN A CA 1
ATOM 2066 C C . ASN A 1 274 ? 12.864 -21.005 0.508 1.00 37.12 274 ASN A C 1
ATOM 2068 O O . ASN A 1 274 ? 13.249 -21.302 -0.622 1.00 37.12 274 ASN A O 1
ATOM 2072 N N . GLN A 1 275 ? 12.237 -21.898 1.281 1.00 31.77 275 GLN A N 1
ATOM 2073 C CA . GLN A 1 275 ? 12.022 -23.285 0.845 1.00 31.77 275 GLN A CA 1
ATOM 2074 C C . GLN A 1 275 ? 10.891 -23.415 -0.193 1.00 31.77 275 GLN A C 1
ATOM 2076 O O . GLN A 1 275 ? 10.957 -24.278 -1.067 1.00 31.77 275 GLN A O 1
ATOM 2081 N N . ALA A 1 276 ? 9.914 -22.500 -0.178 1.00 33.69 276 ALA A N 1
ATOM 2082 C CA . ALA A 1 276 ? 8.874 -22.396 -1.208 1.00 33.69 276 ALA A CA 1
ATOM 2083 C C . ALA A 1 276 ? 9.414 -21.983 -2.599 1.00 33.69 276 ALA A C 1
ATOM 2085 O O . ALA A 1 276 ? 8.756 -22.203 -3.615 1.00 33.69 276 ALA A O 1
ATOM 2086 N N . ALA A 1 277 ? 10.629 -21.425 -2.679 1.00 38.12 277 ALA A N 1
ATOM 2087 C CA . ALA A 1 277 ? 11.193 -20.899 -3.923 1.00 38.12 277 ALA A CA 1
ATOM 2088 C C . ALA A 1 277 ? 11.645 -21.973 -4.938 1.00 38.12 277 ALA A C 1
ATOM 2090 O O . ALA A 1 277 ? 11.954 -21.628 -6.075 1.00 38.12 277 ALA A O 1
ATOM 2091 N N . GLN A 1 278 ? 11.690 -23.263 -4.574 1.00 34.03 278 GLN A N 1
ATOM 2092 C CA . GLN A 1 278 ? 12.222 -24.322 -5.454 1.00 34.03 278 GLN A CA 1
ATOM 2093 C C . GLN A 1 278 ? 11.193 -24.983 -6.394 1.00 34.03 278 GLN A C 1
ATOM 2095 O O . GLN A 1 278 ? 11.575 -25.832 -7.198 1.00 34.03 278 GLN A O 1
ATOM 2100 N N . HIS A 1 279 ? 9.918 -24.574 -6.358 1.00 33.44 279 HIS A N 1
ATOM 2101 C CA . HIS A 1 279 ? 8.886 -25.043 -7.303 1.00 33.44 279 HIS A CA 1
ATOM 2102 C C . HIS A 1 279 ? 8.036 -23.934 -7.946 1.00 33.44 279 HIS A C 1
ATOM 2104 O O . HIS A 1 279 ? 7.059 -24.223 -8.637 1.00 33.44 279 HIS A O 1
ATOM 2110 N N . LEU A 1 280 ? 8.426 -22.669 -7.788 1.00 34.12 280 LEU A N 1
ATOM 2111 C CA . LEU A 1 280 ? 7.833 -21.558 -8.527 1.00 34.12 280 LEU A CA 1
ATOM 2112 C C . LEU A 1 280 ? 8.633 -21.337 -9.814 1.00 34.12 280 LEU A C 1
ATOM 2114 O O . LEU A 1 280 ? 9.836 -21.107 -9.744 1.00 34.12 280 LEU A O 1
ATOM 2118 N N . ILE A 1 281 ? 7.976 -21.372 -10.978 1.00 40.59 281 ILE A N 1
ATOM 2119 C CA . ILE A 1 281 ? 8.531 -20.777 -12.203 1.00 40.59 281 ILE A CA 1
ATOM 2120 C C . ILE A 1 281 ? 8.332 -19.262 -12.047 1.00 40.59 281 ILE A C 1
ATOM 2122 O O . ILE A 1 281 ? 7.178 -18.821 -12.069 1.00 40.59 281 ILE A O 1
ATOM 2126 N N . PRO A 1 282 ? 9.387 -18.454 -11.840 1.00 46.47 282 PRO A N 1
ATOM 2127 C CA . PRO A 1 282 ? 9.210 -17.021 -11.651 1.00 46.47 282 PRO A CA 1
ATOM 2128 C C . PRO A 1 282 ? 8.736 -16.368 -12.955 1.00 46.47 282 PRO A C 1
ATOM 2130 O O . PRO A 1 282 ? 9.070 -16.840 -14.041 1.00 46.47 282 PRO A O 1
ATOM 2133 N N . ARG A 1 283 ? 8.004 -15.253 -12.855 1.00 60.44 283 ARG A N 1
ATOM 2134 C CA . ARG A 1 283 ? 7.732 -14.356 -13.991 1.00 60.44 283 ARG A CA 1
ATOM 2135 C C . ARG A 1 283 ? 8.814 -13.279 -14.120 1.00 60.44 283 ARG A C 1
ATOM 2137 O O . ARG A 1 283 ? 8.608 -12.299 -14.829 1.00 60.44 283 ARG A O 1
ATOM 2144 N N . TRP A 1 284 ? 9.962 -13.494 -13.468 1.00 77.56 284 TRP A N 1
ATOM 2145 C CA . TRP A 1 284 ? 11.178 -12.701 -13.618 1.00 77.56 284 TRP A CA 1
ATOM 2146 C C . TRP A 1 284 ? 11.421 -12.355 -15.078 1.00 77.56 284 TRP A C 1
ATOM 2148 O O . TRP A 1 284 ? 11.177 -13.184 -15.959 1.00 77.56 284 TRP A O 1
ATOM 2158 N N . ASN A 1 285 ? 11.953 -11.155 -15.304 1.00 83.94 285 ASN A N 1
ATOM 2159 C CA . ASN A 1 285 ? 12.302 -10.682 -16.634 1.00 83.94 285 ASN A CA 1
ATOM 2160 C C . ASN A 1 285 ? 13.048 -11.789 -17.415 1.00 83.94 285 ASN A C 1
ATOM 2162 O O . ASN A 1 285 ? 14.143 -12.186 -16.995 1.00 83.94 285 ASN A O 1
ATOM 2166 N N . PRO A 1 286 ? 12.472 -12.321 -18.513 1.00 85.69 286 PRO A N 1
ATOM 2167 C CA . PRO A 1 286 ? 12.981 -13.529 -19.154 1.00 85.69 286 PRO A CA 1
ATOM 2168 C C . PRO A 1 286 ? 14.342 -13.326 -19.833 1.00 85.69 286 PRO A C 1
ATOM 2170 O O . PRO A 1 286 ? 15.034 -14.312 -20.082 1.00 85.69 286 PRO A O 1
ATOM 2173 N N . GLY A 1 287 ? 14.759 -12.078 -20.080 1.00 82.75 287 GLY A N 1
ATOM 2174 C CA . GLY A 1 287 ? 16.119 -11.748 -20.519 1.00 82.75 287 GLY A CA 1
ATOM 2175 C C . GLY A 1 287 ? 17.190 -11.906 -19.431 1.00 82.75 287 GLY A C 1
ATOM 2176 O O . GLY A 1 287 ? 18.376 -11.953 -19.742 1.00 82.75 287 GLY A O 1
ATOM 2177 N N . GLY A 1 288 ? 16.802 -12.019 -18.155 1.00 87.62 288 GLY A N 1
ATOM 2178 C CA . GLY A 1 288 ? 17.732 -12.196 -17.035 1.00 87.62 288 GLY A CA 1
ATOM 2179 C C . GLY A 1 288 ? 18.484 -10.929 -16.602 1.00 87.62 288 GLY A C 1
ATOM 2180 O O . GLY A 1 288 ? 19.396 -11.030 -15.780 1.00 87.62 288 GLY A O 1
ATOM 2181 N N . THR A 1 289 ? 18.098 -9.758 -17.118 1.00 89.94 289 THR A N 1
ATOM 2182 C CA . THR A 1 289 ? 18.650 -8.435 -16.770 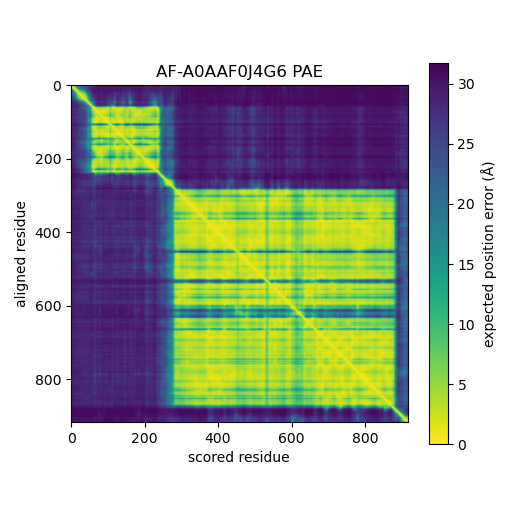1.00 89.94 289 THR A CA 1
ATOM 2183 C C . THR A 1 289 ? 17.533 -7.434 -16.426 1.00 89.94 289 THR A C 1
ATOM 2185 O O . THR A 1 289 ? 16.383 -7.837 -16.224 1.00 89.94 289 THR A O 1
ATOM 2188 N N . TYR A 1 290 ? 17.846 -6.136 -16.311 1.00 93.12 290 TYR A N 1
ATOM 2189 C CA . TYR A 1 290 ? 16.830 -5.083 -16.161 1.00 93.12 290 TYR A CA 1
ATOM 2190 C C . TYR A 1 290 ? 16.114 -4.760 -17.487 1.00 93.12 290 TYR A C 1
ATOM 2192 O O . TYR A 1 290 ? 14.957 -4.342 -17.475 1.00 93.12 290 TYR A O 1
ATOM 2200 N N . ALA A 1 291 ? 16.764 -5.003 -18.632 1.00 94.00 291 ALA A N 1
ATOM 2201 C CA . ALA A 1 291 ? 16.239 -4.706 -19.963 1.00 94.00 291 ALA A CA 1
ATOM 2202 C C . ALA A 1 291 ? 14.924 -5.453 -20.262 1.00 94.00 291 ALA A C 1
ATOM 2204 O O . ALA A 1 291 ? 14.914 -6.689 -20.239 1.00 94.00 291 ALA A O 1
ATOM 2205 N N . PRO A 1 292 ? 13.815 -4.764 -20.591 1.00 94.62 292 PRO A N 1
ATOM 2206 C CA . PRO A 1 292 ? 12.590 -5.426 -21.025 1.00 94.62 292 PRO A CA 1
ATOM 2207 C C . PRO A 1 292 ? 12.852 -6.293 -22.264 1.00 94.62 292 PRO A C 1
ATOM 2209 O O . PRO A 1 292 ? 13.643 -5.938 -23.135 1.00 94.62 292 PRO A O 1
ATOM 2212 N N . THR A 1 293 ? 12.197 -7.448 -22.344 1.00 91.94 293 THR A N 1
ATOM 2213 C CA . THR A 1 293 ? 12.484 -8.476 -23.353 1.00 91.94 293 THR A CA 1
ATOM 2214 C C . THR A 1 293 ? 11.275 -8.722 -24.250 1.00 91.94 293 THR A C 1
ATOM 2216 O O . THR A 1 293 ? 10.152 -8.872 -23.761 1.00 91.94 293 THR A O 1
ATOM 2219 N N . ASN A 1 294 ? 11.507 -8.825 -25.562 1.00 92.19 294 ASN A N 1
ATOM 2220 C CA . ASN A 1 294 ? 10.475 -9.225 -26.519 1.00 92.19 294 ASN A CA 1
ATOM 2221 C C . ASN A 1 294 ? 10.144 -10.718 -26.364 1.00 92.19 294 ASN A C 1
ATOM 2223 O O . ASN A 1 294 ? 11.019 -11.583 -26.406 1.00 92.19 294 ASN A O 1
ATOM 2227 N N . VAL A 1 295 ? 8.859 -11.016 -26.210 1.00 92.06 295 VAL A N 1
ATOM 2228 C CA . VAL A 1 295 ? 8.286 -12.344 -25.987 1.00 92.06 295 VAL A CA 1
ATOM 2229 C C . VAL A 1 295 ? 7.088 -12.576 -26.908 1.00 92.06 295 VAL A C 1
ATOM 2231 O O . VAL A 1 295 ? 6.535 -11.650 -27.505 1.00 92.06 295 VAL A O 1
ATOM 2234 N N . SER A 1 296 ? 6.634 -13.826 -27.005 1.00 91.25 296 SER A N 1
ATOM 2235 C CA . SER A 1 296 ? 5.310 -14.105 -27.571 1.00 91.25 296 SER A CA 1
ATOM 2236 C C . SER A 1 296 ? 4.229 -13.452 -26.708 1.00 91.25 296 SER A C 1
ATOM 2238 O O . SER A 1 296 ? 4.254 -13.581 -25.484 1.00 91.25 296 SER A O 1
ATOM 2240 N N . CYS A 1 297 ? 3.276 -12.764 -27.336 1.00 90.25 297 CYS A N 1
ATOM 2241 C CA . CYS A 1 297 ? 2.140 -12.184 -26.625 1.00 90.25 297 CYS A CA 1
ATOM 2242 C C . CYS A 1 297 ? 1.319 -13.253 -25.884 1.00 90.25 297 CYS A C 1
ATOM 2244 O O . CYS A 1 297 ? 1.190 -14.375 -26.386 1.00 90.25 297 CYS A O 1
ATOM 2246 N N . PRO A 1 298 ? 0.720 -12.916 -24.726 1.00 90.75 298 PRO A N 1
ATOM 2247 C CA . PRO A 1 298 ? -0.231 -13.805 -24.074 1.00 90.75 298 PRO A CA 1
ATOM 2248 C C . PRO A 1 298 ? -1.459 -14.024 -24.968 1.00 90.75 298 PRO A C 1
ATOM 2250 O O . PRO A 1 298 ? -1.784 -13.197 -25.825 1.00 90.75 298 PRO A O 1
ATOM 2253 N N . GLU A 1 299 ? -2.155 -15.140 -24.755 1.00 87.50 299 GLU A N 1
ATOM 2254 C CA . GLU A 1 299 ? -3.361 -15.474 -25.511 1.00 87.50 299 GLU A CA 1
ATOM 2255 C C . GLU A 1 299 ? -4.423 -14.371 -25.359 1.00 87.50 299 GLU A C 1
ATOM 2257 O O . GLU A 1 299 ? -4.798 -13.984 -24.250 1.00 87.50 299 GLU A O 1
ATOM 2262 N N . MET A 1 300 ? -4.899 -13.839 -26.488 1.00 87.12 300 MET A N 1
ATOM 2263 C CA . MET A 1 300 ? -5.898 -12.771 -26.492 1.00 87.12 300 MET A CA 1
ATOM 2264 C C . MET A 1 300 ? -7.268 -13.335 -26.121 1.00 87.12 300 MET A C 1
ATOM 2266 O O . MET A 1 300 ? -7.813 -14.178 -26.838 1.00 87.12 300 MET A O 1
ATOM 2270 N N . VAL A 1 301 ? -7.843 -12.828 -25.031 1.00 87.62 301 VAL A N 1
ATOM 2271 C CA . VAL A 1 301 ? -9.150 -13.258 -24.521 1.00 87.62 301 VAL A CA 1
ATOM 2272 C C . VAL A 1 301 ? -10.239 -13.004 -25.567 1.00 87.62 301 VAL A C 1
ATOM 2274 O O . VAL A 1 301 ? -10.517 -11.865 -25.938 1.00 87.62 301 VAL A O 1
ATOM 2277 N N . GLN A 1 302 ? -10.886 -14.077 -26.024 1.00 86.31 302 GLN A N 1
ATOM 2278 C CA . GLN A 1 302 ? -11.992 -14.016 -26.981 1.00 86.31 302 GLN A CA 1
ATOM 2279 C C . GLN A 1 302 ? -13.316 -13.739 -26.249 1.00 86.31 302 GLN A C 1
ATOM 2281 O O . GLN A 1 302 ? -14.101 -14.652 -25.996 1.00 86.31 302 GLN A O 1
ATOM 2286 N N . ALA A 1 303 ? -13.551 -12.479 -25.875 1.00 87.25 303 ALA A N 1
ATOM 2287 C CA . ALA A 1 303 ? -14.789 -12.034 -25.232 1.00 87.25 303 ALA A CA 1
ATOM 2288 C C . ALA A 1 303 ? -15.209 -10.631 -25.701 1.00 87.25 303 ALA A C 1
ATOM 2290 O O . ALA A 1 303 ? -14.362 -9.792 -26.000 1.00 87.25 303 ALA A O 1
ATOM 2291 N N . ASP A 1 304 ? -16.518 -10.356 -25.714 1.00 87.44 304 ASP A N 1
ATOM 2292 C CA . ASP A 1 304 ? -17.114 -9.128 -26.279 1.00 87.44 304 ASP A CA 1
ATOM 2293 C C . ASP A 1 304 ? -16.610 -7.818 -25.643 1.00 87.44 304 ASP A C 1
ATOM 2295 O O . ASP A 1 304 ? -16.719 -6.745 -26.238 1.00 87.44 304 ASP A O 1
ATOM 2299 N N . ASN A 1 305 ? -16.070 -7.881 -24.422 1.00 92.06 305 ASN A N 1
ATOM 2300 C CA . ASN A 1 305 ? -15.482 -6.744 -23.717 1.00 92.06 305 ASN A CA 1
ATOM 2301 C C . ASN A 1 305 ? -13.954 -6.636 -23.878 1.00 92.06 305 ASN A C 1
ATOM 2303 O O . ASN A 1 305 ? -13.335 -5.881 -23.132 1.00 92.06 305 ASN A O 1
ATOM 2307 N N . TYR A 1 306 ? -13.339 -7.344 -24.828 1.00 95.44 306 TYR A N 1
ATOM 2308 C CA . TYR A 1 306 ? -11.913 -7.233 -25.145 1.00 95.44 306 TYR A CA 1
ATOM 2309 C C . TYR A 1 306 ? -11.680 -6.740 -26.575 1.00 95.44 306 TYR A C 1
ATOM 2311 O O . TYR A 1 306 ? -12.406 -7.073 -27.510 1.00 95.44 306 TYR A O 1
ATOM 2319 N N . VAL A 1 307 ? -10.616 -5.959 -26.750 1.00 94.69 307 VAL A N 1
ATOM 2320 C CA . VAL A 1 307 ? -10.059 -5.585 -28.051 1.00 94.69 307 VAL A CA 1
ATOM 2321 C C . VAL A 1 307 ? -8.585 -5.975 -28.026 1.00 94.69 307 VAL A C 1
ATOM 2323 O O . VAL A 1 307 ? -7.748 -5.248 -27.494 1.00 94.69 307 VAL A O 1
ATOM 2326 N N . GLY A 1 308 ? -8.275 -7.169 -28.538 1.00 93.75 308 GLY A N 1
ATOM 2327 C CA . GLY A 1 308 ? -6.941 -7.764 -28.421 1.00 93.75 308 GLY A CA 1
ATOM 2328 C C . GLY A 1 308 ? -6.528 -7.936 -26.958 1.00 93.75 308 GLY A C 1
ATOM 2329 O O . GLY A 1 308 ? -7.200 -8.633 -26.202 1.00 93.75 308 GLY A O 1
ATOM 2330 N N . LEU A 1 309 ? -5.441 -7.279 -26.554 1.00 94.75 309 LEU A N 1
ATOM 2331 C CA . LEU A 1 309 ? -4.943 -7.285 -25.173 1.00 94.75 309 LEU A CA 1
ATOM 2332 C C . LEU A 1 309 ? -5.617 -6.251 -24.255 1.00 94.75 309 LEU A C 1
ATOM 2334 O O . LEU A 1 309 ? -5.325 -6.231 -23.062 1.00 94.75 309 LEU A O 1
ATOM 2338 N N . ILE A 1 310 ? -6.503 -5.392 -24.771 1.00 96.62 310 ILE A N 1
ATOM 2339 C CA . ILE A 1 310 ? -7.182 -4.370 -23.965 1.00 96.62 310 ILE A CA 1
ATOM 2340 C C . ILE A 1 310 ? -8.545 -4.883 -23.499 1.00 96.62 310 ILE A C 1
ATOM 2342 O O . ILE A 1 310 ? -9.444 -5.105 -24.310 1.00 96.62 310 ILE A O 1
ATOM 2346 N N . ARG A 1 311 ? -8.736 -4.975 -22.183 1.00 96.69 311 ARG A N 1
ATOM 2347 C CA . ARG A 1 311 ? -10.044 -5.136 -21.546 1.00 96.69 311 ARG A CA 1
ATOM 2348 C C . ARG A 1 311 ? -10.766 -3.791 -21.484 1.00 96.69 311 ARG A C 1
ATOM 2350 O O . ARG A 1 311 ? -10.274 -2.831 -20.890 1.00 96.69 311 ARG A O 1
ATOM 2357 N N . ASN A 1 312 ? -11.971 -3.735 -22.035 1.00 95.50 312 ASN A N 1
ATOM 2358 C CA . ASN A 1 312 ? -12.900 -2.628 -21.865 1.00 95.50 312 ASN A CA 1
ATOM 2359 C C . ASN A 1 312 ? -13.535 -2.697 -20.465 1.00 95.50 312 ASN A C 1
ATOM 2361 O O . ASN A 1 312 ? -14.183 -3.681 -20.114 1.00 95.50 312 ASN A O 1
ATOM 2365 N N . ALA A 1 313 ? -13.360 -1.636 -19.677 1.00 95.00 313 ALA A N 1
ATOM 2366 C CA . ALA A 1 313 ? -13.851 -1.522 -18.303 1.00 95.00 313 ALA A CA 1
ATOM 2367 C C . ALA A 1 313 ? -15.071 -0.590 -18.158 1.00 95.00 313 ALA A C 1
ATOM 2369 O O . ALA A 1 313 ? -15.457 -0.228 -17.044 1.00 95.00 313 ALA A O 1
ATOM 2370 N N . SER A 1 314 ? -15.692 -0.186 -19.274 1.00 92.06 314 SER A N 1
ATOM 2371 C CA . SER A 1 314 ? -16.914 0.637 -19.264 1.00 92.06 314 SER A CA 1
ATOM 2372 C C . SER A 1 314 ? -18.136 -0.074 -18.669 1.00 92.06 314 SER A C 1
ATOM 2374 O O . SER A 1 314 ? -19.068 0.595 -18.229 1.00 92.06 314 SER A O 1
ATOM 2376 N N . ASP A 1 315 ? -18.104 -1.407 -18.571 1.00 91.19 315 ASP A N 1
ATOM 2377 C CA . ASP A 1 315 ? -19.118 -2.221 -17.893 1.00 91.19 315 ASP A CA 1
ATOM 2378 C C . ASP A 1 315 ? -18.991 -2.224 -16.354 1.00 91.19 315 ASP A C 1
ATOM 2380 O O . ASP A 1 315 ? -19.823 -2.818 -15.665 1.00 91.19 315 ASP A O 1
ATOM 2384 N N . ASN A 1 316 ? -17.965 -1.548 -15.820 1.00 92.00 316 ASN A N 1
ATOM 2385 C CA . ASN A 1 316 ? -17.668 -1.422 -14.395 1.00 92.00 316 ASN A CA 1
ATOM 2386 C C . ASN A 1 316 ? -17.536 -2.794 -13.689 1.00 92.00 316 ASN A C 1
ATOM 2388 O O . ASN A 1 316 ? -18.083 -3.014 -12.605 1.00 92.00 316 ASN A O 1
ATOM 2392 N N . LYS A 1 317 ? -16.807 -3.730 -14.317 1.00 93.75 317 LYS A N 1
ATOM 2393 C CA . LYS A 1 317 ? -16.420 -5.024 -13.727 1.00 93.75 317 LYS A CA 1
ATOM 2394 C C . LYS A 1 317 ? -14.903 -5.180 -13.621 1.00 93.75 317 LYS A C 1
ATOM 2396 O O . LYS A 1 317 ? -14.157 -4.747 -14.500 1.00 93.75 317 LYS A O 1
ATOM 2401 N N . ILE A 1 318 ? -14.458 -5.822 -12.541 1.00 95.94 318 ILE A N 1
ATOM 2402 C CA . ILE A 1 318 ? -13.078 -6.303 -12.361 1.00 95.94 318 ILE A CA 1
ATOM 2403 C C . ILE A 1 318 ? -12.785 -7.481 -13.298 1.00 95.94 318 ILE A C 1
ATOM 2405 O O . ILE A 1 318 ? -13.707 -8.173 -13.736 1.00 95.94 318 ILE A O 1
ATOM 2409 N N . VAL A 1 319 ? -11.507 -7.703 -13.612 1.00 95.56 319 VAL A N 1
ATOM 2410 C CA . VAL A 1 319 ? -11.072 -8.852 -14.419 1.00 95.56 319 VAL A CA 1
ATOM 2411 C C . VAL A 1 319 ? -11.376 -10.173 -13.708 1.00 95.56 319 VAL A C 1
ATOM 2413 O O . VAL A 1 319 ? -11.392 -10.241 -12.476 1.00 95.56 319 VAL A O 1
ATOM 2416 N N . GLN A 1 320 ? -11.602 -11.237 -14.483 1.00 95.06 320 GLN A N 1
ATOM 2417 C CA . GLN A 1 320 ? -11.946 -12.559 -13.958 1.00 95.06 320 GLN A CA 1
ATOM 2418 C C . GLN A 1 320 ? -10.942 -13.054 -12.903 1.00 95.06 320 GLN A C 1
ATOM 2420 O O . GLN A 1 320 ? -11.370 -13.527 -11.856 1.00 95.06 320 GLN A O 1
ATOM 2425 N N . SER A 1 321 ? -9.636 -12.861 -13.106 1.00 96.44 321 SER A N 1
ATOM 2426 C CA . SER A 1 321 ? -8.605 -13.286 -12.147 1.00 96.44 321 SER A CA 1
ATOM 2427 C C . SER A 1 321 ? -8.656 -12.529 -10.811 1.00 96.44 321 SER A C 1
ATOM 2429 O O . SER A 1 321 ? -8.434 -13.131 -9.762 1.00 96.44 321 SER A O 1
ATOM 2431 N N . GLU A 1 322 ? -9.012 -11.235 -10.806 1.00 98.25 322 GLU A N 1
ATOM 2432 C CA . GLU A 1 322 ? -9.267 -10.480 -9.565 1.00 98.25 322 GLU A CA 1
ATOM 2433 C C . GLU A 1 322 ? -10.546 -11.007 -8.893 1.00 98.25 322 GLU A C 1
ATOM 2435 O O . GLU A 1 322 ? -10.563 -11.258 -7.690 1.00 98.25 322 GLU A O 1
ATOM 2440 N N . GLN A 1 323 ? -11.601 -11.281 -9.669 1.00 97.19 323 GLN A N 1
ATOM 2441 C CA . GLN A 1 323 ? -12.861 -11.815 -9.147 1.00 97.19 323 GLN A CA 1
ATOM 2442 C C . GLN A 1 323 ? -12.716 -13.225 -8.543 1.00 97.19 323 GLN A C 1
ATOM 2444 O O . GLN A 1 323 ? -13.297 -13.502 -7.491 1.00 97.19 323 GLN A O 1
ATOM 2449 N N . GLU A 1 324 ? -11.956 -14.114 -9.178 1.00 98.00 324 GLU A N 1
ATOM 2450 C CA . GLU A 1 324 ? -11.649 -15.461 -8.686 1.00 98.00 324 GLU A CA 1
ATOM 2451 C C . GLU A 1 324 ? -10.790 -15.413 -7.423 1.00 98.00 324 GLU A C 1
ATOM 2453 O O . GLU A 1 324 ? -11.101 -16.091 -6.440 1.00 98.00 324 GLU A O 1
ATOM 2458 N N . TRP A 1 325 ? -9.767 -14.556 -7.410 1.00 98.38 325 TRP A N 1
ATOM 2459 C CA . TRP A 1 325 ? -8.912 -14.357 -6.246 1.00 98.38 325 TRP A CA 1
ATOM 2460 C C . TRP A 1 325 ? -9.697 -13.808 -5.046 1.00 98.38 325 TRP A C 1
ATOM 2462 O O . TRP A 1 325 ? -9.587 -14.347 -3.947 1.00 98.38 325 TRP A O 1
ATOM 2472 N N . ILE A 1 326 ? -10.572 -12.817 -5.253 1.00 97.62 326 ILE A N 1
ATOM 2473 C CA . ILE A 1 326 ? -11.445 -12.272 -4.200 1.00 97.62 326 ILE A CA 1
ATOM 2474 C C . ILE A 1 326 ? -12.422 -13.340 -3.688 1.00 97.62 326 ILE A C 1
ATOM 2476 O O . ILE A 1 326 ? -12.617 -13.473 -2.482 1.00 97.62 326 ILE A O 1
ATOM 2480 N N . ASN A 1 327 ? -12.978 -14.178 -4.569 1.00 96.38 327 ASN A N 1
ATOM 2481 C CA . ASN A 1 327 ? -13.812 -15.307 -4.147 1.00 96.38 327 ASN A CA 1
ATOM 2482 C C . ASN A 1 327 ? -13.022 -16.327 -3.303 1.00 96.38 327 ASN A C 1
ATOM 2484 O O . ASN A 1 327 ? -13.558 -16.850 -2.324 1.00 96.38 327 ASN A O 1
ATOM 2488 N N . LYS A 1 328 ? -11.749 -16.592 -3.638 1.00 97.44 328 LYS A N 1
ATOM 2489 C CA . LYS A 1 328 ? -10.855 -17.421 -2.812 1.00 97.44 328 LYS A CA 1
ATOM 2490 C C . LYS A 1 328 ? -10.582 -16.760 -1.460 1.00 97.44 328 LYS A C 1
ATOM 2492 O O . LYS A 1 328 ? -10.729 -17.429 -0.437 1.00 97.44 328 LYS A O 1
ATOM 2497 N N . ARG A 1 329 ? -10.272 -15.459 -1.441 1.00 96.81 329 ARG A N 1
ATOM 2498 C CA . ARG A 1 329 ? -10.056 -14.685 -0.212 1.00 96.81 329 ARG A CA 1
ATOM 2499 C C . ARG A 1 329 ? -11.256 -14.764 0.721 1.00 96.81 329 ARG A C 1
ATOM 2501 O O . ARG A 1 329 ? -11.076 -15.136 1.871 1.00 96.81 329 ARG A O 1
ATOM 2508 N N . HIS A 1 330 ? -12.466 -14.513 0.223 1.00 95.69 330 HIS A N 1
ATOM 2509 C CA . HIS A 1 330 ? -13.694 -14.589 1.020 1.00 95.69 330 HIS A CA 1
ATOM 2510 C C . HIS A 1 330 ? -13.894 -15.969 1.676 1.00 95.69 330 HIS A C 1
ATOM 2512 O O . HIS A 1 330 ? -14.372 -16.045 2.803 1.00 95.69 330 HIS A O 1
ATOM 2518 N N . ASN A 1 331 ? -13.501 -17.067 1.014 1.00 94.75 331 ASN A N 1
ATOM 2519 C CA . ASN A 1 331 ? -13.544 -18.401 1.628 1.00 94.75 331 ASN A CA 1
ATOM 2520 C C . ASN A 1 331 ? -12.506 -18.546 2.762 1.00 94.75 331 ASN A C 1
ATOM 2522 O O . ASN A 1 331 ? -12.809 -19.144 3.790 1.00 94.75 331 ASN A O 1
ATOM 2526 N N . VAL A 1 332 ? -11.300 -17.987 2.596 1.00 95.19 332 VAL A N 1
ATOM 2527 C CA . VAL A 1 332 ? -10.212 -18.003 3.599 1.00 95.19 332 VAL A CA 1
ATOM 2528 C C . VAL A 1 332 ? -10.497 -17.071 4.785 1.00 95.19 332 VAL A C 1
ATOM 2530 O O . VAL A 1 332 ? -10.094 -17.358 5.912 1.00 95.19 332 VAL A O 1
ATOM 2533 N N . THR A 1 333 ? -11.192 -15.955 4.557 1.00 96.31 333 THR A N 1
ATOM 2534 C CA . THR A 1 333 ? -11.539 -14.974 5.594 1.00 96.31 333 THR A CA 1
ATOM 2535 C C . THR A 1 333 ? -12.886 -15.241 6.262 1.00 96.31 333 THR A C 1
ATOM 2537 O O . THR A 1 333 ? -13.179 -14.587 7.256 1.00 96.31 333 THR A O 1
ATOM 2540 N N . HIS A 1 334 ? -13.685 -16.209 5.793 1.00 96.00 334 HIS A N 1
ATOM 2541 C CA . HIS A 1 334 ? -15.022 -16.502 6.337 1.00 96.00 334 HIS A CA 1
ATOM 2542 C C . HIS A 1 334 ? -15.010 -16.815 7.838 1.00 96.00 334 HIS A C 1
ATOM 2544 O O . HIS A 1 334 ? -15.674 -16.124 8.611 1.00 96.00 334 HIS A O 1
ATOM 2550 N N . SER A 1 335 ? -14.192 -17.781 8.265 1.00 96.00 335 SER A N 1
ATOM 2551 C CA . SER A 1 335 ? -14.037 -18.114 9.688 1.00 96.00 335 SER A CA 1
ATOM 2552 C C . SER A 1 335 ? -13.446 -16.953 10.484 1.00 96.00 335 SER A C 1
ATOM 2554 O O . SER A 1 335 ? -13.917 -16.663 11.574 1.00 96.00 335 SER A O 1
ATOM 2556 N N . ARG A 1 336 ? -12.485 -16.217 9.908 1.00 96.88 336 ARG A N 1
ATOM 2557 C CA . ARG A 1 336 ? -11.868 -15.043 10.548 1.00 96.88 336 ARG A CA 1
ATOM 2558 C C . ARG A 1 336 ? -12.890 -13.932 10.806 1.00 96.88 336 ARG A C 1
ATOM 2560 O O . ARG A 1 336 ? -12.864 -13.326 11.872 1.00 96.88 336 ARG A O 1
ATOM 2567 N N . TRP A 1 337 ? -13.804 -13.691 9.865 1.00 97.50 337 TRP A N 1
ATOM 2568 C CA . TRP A 1 337 ? -14.943 -12.790 10.052 1.00 97.50 337 TRP A CA 1
ATOM 2569 C C . TRP A 1 337 ? -15.889 -13.312 11.135 1.00 97.50 337 TRP A C 1
ATOM 2571 O O . TRP A 1 337 ? -16.318 -12.529 11.979 1.00 97.50 337 TRP A O 1
ATOM 2581 N N . ALA A 1 338 ? -16.190 -14.613 11.154 1.00 97.06 338 ALA A N 1
ATOM 2582 C CA . ALA A 1 338 ? -17.053 -15.198 12.177 1.00 97.06 338 ALA A CA 1
ATOM 2583 C C . ALA A 1 338 ? -16.457 -15.036 13.587 1.00 97.06 338 ALA A C 1
ATOM 2585 O O . ALA A 1 338 ? -17.122 -14.511 14.481 1.00 97.06 338 ALA A O 1
ATOM 2586 N N . ASP A 1 339 ? -15.188 -15.408 13.758 1.00 96.06 339 ASP A N 1
ATOM 2587 C CA . ASP A 1 339 ? -14.439 -15.286 15.009 1.00 96.06 339 ASP A CA 1
ATOM 2588 C C . ASP A 1 339 ? -14.359 -13.825 15.466 1.00 96.06 339 ASP A C 1
ATOM 2590 O O . ASP A 1 339 ? -14.655 -13.526 16.622 1.00 96.06 339 ASP A O 1
ATOM 2594 N N . TRP A 1 340 ? -14.048 -12.895 14.555 1.00 96.56 340 TRP A N 1
ATOM 2595 C CA . TRP A 1 340 ? -13.971 -11.465 14.858 1.00 96.56 340 TRP A CA 1
ATOM 2596 C C . TRP A 1 340 ? -15.305 -10.888 15.334 1.00 96.56 340 TRP A C 1
ATOM 2598 O O . TRP A 1 340 ? -15.372 -10.247 16.383 1.00 96.56 340 TRP A O 1
ATOM 2608 N N . LEU A 1 341 ? -16.386 -11.126 14.583 1.00 96.69 341 LEU A N 1
ATOM 2609 C CA . LEU A 1 341 ? -17.715 -10.605 14.913 1.00 96.69 341 LEU A CA 1
ATOM 2610 C C . LEU A 1 341 ? -18.240 -11.197 16.232 1.00 96.69 341 LEU A C 1
ATOM 2612 O O . LEU A 1 341 ? -18.866 -10.485 17.020 1.00 96.69 341 LEU A O 1
ATOM 2616 N N . LYS A 1 342 ? -17.927 -12.467 16.520 1.00 96.19 342 LYS A N 1
ATOM 2617 C CA . LYS A 1 342 ? -18.191 -13.108 17.818 1.00 96.19 342 LYS A CA 1
ATOM 2618 C C . LYS A 1 342 ? -17.358 -12.489 18.942 1.00 96.19 342 LYS A C 1
ATOM 2620 O O . LYS A 1 342 ? -17.923 -12.143 19.979 1.00 96.19 342 LYS A O 1
ATOM 2625 N N . GLN A 1 343 ? -16.057 -12.284 18.730 1.00 93.94 343 GLN A N 1
ATOM 2626 C CA . GLN A 1 343 ? -15.129 -11.690 19.701 1.00 93.94 343 GLN A CA 1
ATOM 2627 C C . GLN A 1 343 ? -15.556 -10.277 20.123 1.00 93.94 343 GLN A C 1
ATOM 2629 O O . GLN A 1 343 ? -15.552 -9.973 21.314 1.00 93.94 343 GLN A O 1
ATOM 2634 N N . VAL A 1 344 ? -15.983 -9.430 19.180 1.00 94.12 344 VAL A N 1
ATOM 2635 C CA . VAL A 1 344 ? -16.515 -8.082 19.480 1.00 94.12 344 VAL A CA 1
ATOM 2636 C C . VAL A 1 344 ? -17.988 -8.098 19.928 1.00 94.12 344 VAL A C 1
ATOM 2638 O O . VAL A 1 344 ? -18.645 -7.063 20.019 1.00 94.12 344 VAL A O 1
ATOM 2641 N N . GLY A 1 345 ? -18.535 -9.281 20.221 1.00 93.94 345 GLY A N 1
ATOM 2642 C CA . GLY A 1 345 ? -19.831 -9.460 20.865 1.00 93.94 345 GLY A CA 1
ATOM 2643 C C . GLY A 1 345 ? -21.055 -9.261 19.969 1.00 93.94 345 GLY A C 1
ATOM 2644 O O . GLY A 1 345 ? -22.158 -9.124 20.508 1.00 93.94 345 GLY A O 1
ATOM 2645 N N . LEU A 1 346 ? -20.921 -9.259 18.640 1.00 94.75 346 LEU A N 1
ATOM 2646 C CA . LEU A 1 346 ? -22.050 -9.108 17.707 1.00 94.75 346 LEU A CA 1
ATOM 2647 C C . LEU A 1 346 ? -22.884 -10.391 17.526 1.00 94.75 346 LEU A C 1
ATOM 2649 O O . LEU A 1 346 ? -23.897 -10.351 16.839 1.00 94.75 346 LEU A O 1
ATOM 2653 N N . ASP A 1 347 ? -22.525 -11.489 18.196 1.00 93.88 347 ASP A N 1
ATOM 2654 C CA . ASP A 1 347 ? -23.315 -12.736 18.271 1.00 93.88 347 ASP A CA 1
ATOM 2655 C C . ASP A 1 347 ? -24.207 -12.825 19.532 1.00 93.88 347 ASP A C 1
ATOM 2657 O O . ASP A 1 347 ? -24.825 -13.846 19.815 1.00 93.88 347 ASP A O 1
ATOM 2661 N N . SER A 1 348 ? -24.252 -11.755 20.335 1.00 90.44 348 SER A N 1
ATOM 2662 C CA . SER A 1 348 ? -25.034 -11.678 21.582 1.00 90.44 348 SER A CA 1
ATOM 2663 C C . SER A 1 348 ? -26.201 -10.687 21.469 1.00 90.44 348 SER A C 1
ATOM 2665 O O . SER A 1 348 ? -26.368 -10.032 20.442 1.00 90.44 348 SER A O 1
ATOM 2667 N N . ASN A 1 349 ? -27.018 -10.555 22.521 1.00 86.06 349 ASN A N 1
ATOM 2668 C CA . ASN A 1 349 ? -28.159 -9.628 22.553 1.00 86.06 349 ASN A CA 1
ATOM 2669 C C . ASN A 1 349 ? -27.763 -8.202 22.107 1.00 86.06 349 ASN A C 1
ATOM 2671 O O . ASN A 1 349 ? -26.773 -7.649 22.590 1.00 86.06 349 ASN A O 1
ATOM 2675 N N . GLY A 1 350 ? -28.545 -7.614 21.193 1.00 84.69 350 GLY A N 1
ATOM 2676 C CA . GLY A 1 350 ? -28.240 -6.325 20.550 1.00 84.69 350 GLY A CA 1
ATOM 2677 C C . GLY A 1 350 ? -27.188 -6.397 19.429 1.00 84.69 350 GLY A C 1
ATOM 2678 O O . GLY A 1 350 ? -26.706 -5.355 18.988 1.00 84.69 350 GLY A O 1
ATOM 2679 N N . GLY A 1 351 ? -26.794 -7.607 19.016 1.00 90.94 351 GLY A N 1
ATOM 2680 C CA . GLY A 1 351 ? -25.918 -7.910 17.881 1.00 90.94 351 GLY A CA 1
ATOM 2681 C C . GLY A 1 351 ? -26.672 -8.166 16.567 1.00 90.94 351 GLY A C 1
ATOM 2682 O O . GLY A 1 351 ? -27.751 -7.620 16.342 1.00 90.94 351 GLY A O 1
ATOM 2683 N N . LEU A 1 352 ? -26.091 -8.982 15.685 1.00 92.06 352 LEU A N 1
ATOM 2684 C CA . LEU A 1 352 ? -26.620 -9.272 14.348 1.00 92.06 352 LEU A CA 1
ATOM 2685 C C . LEU A 1 352 ? -27.922 -10.102 14.395 1.00 92.06 352 LEU A C 1
ATOM 2687 O O . LEU A 1 352 ? -27.958 -11.142 15.064 1.00 92.06 352 LEU A O 1
ATOM 2691 N N . PRO A 1 353 ? -28.980 -9.715 13.652 1.00 87.62 353 PRO A N 1
ATOM 2692 C CA . PRO A 1 353 ? -30.216 -10.492 13.567 1.00 87.62 353 PRO A CA 1
ATOM 2693 C C . PRO A 1 353 ? -29.978 -11.922 13.056 1.00 87.62 353 PRO A C 1
ATOM 2695 O O . PRO A 1 353 ? -29.526 -12.131 11.933 1.00 87.62 353 PRO A O 1
ATOM 2698 N N . GLY A 1 354 ? -30.310 -12.919 13.882 1.00 89.06 354 GLY A N 1
ATOM 2699 C CA . GLY A 1 354 ? -30.106 -14.341 13.571 1.00 89.06 354 GLY A CA 1
ATOM 2700 C C . GLY A 1 354 ? -28.706 -14.890 13.886 1.00 89.06 354 GLY A C 1
ATOM 2701 O O . GLY A 1 354 ? -28.491 -16.086 13.707 1.00 89.06 354 GLY A O 1
ATOM 2702 N N . GLY A 1 355 ? -27.790 -14.059 14.394 1.00 92.62 355 GLY A N 1
ATOM 2703 C CA . GLY A 1 355 ? -26.424 -14.450 14.747 1.00 92.62 355 GLY A CA 1
ATOM 2704 C C . GLY A 1 355 ? -25.420 -14.337 13.594 1.00 92.62 355 GLY A C 1
ATOM 2705 O O . GLY A 1 355 ? -25.769 -14.234 12.415 1.00 92.62 355 GLY A O 1
ATOM 2706 N N . VAL A 1 356 ? -24.139 -14.360 13.956 1.00 95.00 356 VAL A N 1
ATOM 2707 C CA . VAL A 1 356 ? -22.993 -14.132 13.064 1.00 95.00 356 VAL A CA 1
ATOM 2708 C C . VAL A 1 356 ? -22.915 -15.178 11.950 1.00 95.00 356 VAL A C 1
ATOM 2710 O O . VAL A 1 356 ? -22.728 -14.823 10.787 1.00 95.00 356 VAL A O 1
ATOM 2713 N N . ASP A 1 357 ? -23.099 -16.460 12.274 1.00 93.94 357 ASP A N 1
ATOM 2714 C CA . ASP A 1 357 ? -22.976 -17.539 11.282 1.00 93.94 357 ASP A CA 1
ATOM 2715 C C . ASP A 1 357 ? -24.111 -17.497 10.248 1.00 93.94 357 ASP A C 1
ATOM 2717 O O . ASP A 1 357 ? -23.886 -17.746 9.062 1.00 93.94 357 ASP A O 1
ATOM 2721 N N . ALA A 1 358 ? -25.325 -17.127 10.674 1.00 91.75 358 ALA A N 1
ATOM 2722 C CA . ALA A 1 358 ? -26.460 -16.947 9.774 1.00 91.75 358 ALA A CA 1
ATOM 2723 C C . ALA A 1 358 ? -26.220 -15.770 8.817 1.00 91.75 358 ALA A C 1
ATOM 2725 O O . ALA A 1 358 ? -26.421 -15.917 7.611 1.00 91.75 358 ALA A O 1
ATOM 2726 N N . TYR A 1 359 ? -25.719 -14.644 9.333 1.00 92.44 359 TYR A N 1
ATOM 2727 C CA . TYR A 1 359 ? -25.348 -13.476 8.533 1.00 92.44 359 TYR A CA 1
ATOM 2728 C C . TYR A 1 359 ? -24.278 -13.808 7.477 1.00 92.44 359 TYR A C 1
ATOM 2730 O O . TYR A 1 359 ? -24.463 -13.569 6.283 1.00 92.44 359 TYR A O 1
ATOM 2738 N N . LEU A 1 360 ? -23.177 -14.440 7.897 1.00 93.06 360 LEU A N 1
ATOM 2739 C CA . LEU A 1 360 ? -22.062 -14.791 7.012 1.00 93.06 360 LEU A CA 1
ATOM 2740 C C . LEU A 1 360 ? -22.365 -15.966 6.067 1.00 93.06 360 LEU A C 1
ATOM 2742 O O . LEU A 1 360 ? -21.593 -16.213 5.138 1.00 93.06 360 LEU A O 1
ATOM 2746 N N . SER A 1 361 ? -23.472 -16.694 6.254 1.00 89.38 361 SER A N 1
ATOM 2747 C CA . SER A 1 361 ? -23.913 -17.726 5.303 1.00 89.38 361 SER A CA 1
ATOM 2748 C C . SER A 1 361 ? -24.340 -17.137 3.949 1.00 89.38 361 SER A C 1
ATOM 2750 O O . SER A 1 361 ? -24.237 -17.799 2.911 1.00 89.38 361 SER A O 1
ATOM 2752 N N . ASN A 1 362 ? -24.773 -15.873 3.931 1.00 85.50 362 ASN A N 1
ATOM 2753 C CA . ASN A 1 362 ? -25.223 -15.199 2.726 1.00 85.50 362 ASN A CA 1
ATOM 2754 C C . ASN A 1 362 ? -24.073 -14.458 2.027 1.00 85.50 362 ASN A C 1
ATOM 2756 O O . ASN A 1 362 ? -23.645 -13.373 2.426 1.00 85.50 362 ASN A O 1
ATOM 2760 N N . LYS A 1 363 ? -23.628 -14.997 0.889 1.00 80.69 363 LYS A N 1
ATOM 2761 C CA . LYS A 1 363 ? -22.529 -14.427 0.091 1.00 80.69 363 LYS A CA 1
ATOM 2762 C C . LYS A 1 363 ? -22.774 -12.994 -0.412 1.00 80.69 363 LYS A C 1
ATOM 2764 O O . LYS A 1 363 ? -21.805 -12.326 -0.761 1.00 80.69 363 LYS A O 1
ATOM 2769 N N . THR A 1 364 ? -24.016 -12.493 -0.446 1.00 78.81 364 THR A N 1
ATOM 2770 C CA . THR A 1 364 ? -24.307 -11.090 -0.820 1.00 78.81 364 THR A CA 1
ATOM 2771 C C . THR A 1 364 ? -24.199 -10.107 0.355 1.00 78.81 364 THR A C 1
ATOM 2773 O O . THR A 1 364 ? -24.110 -8.897 0.130 1.00 78.81 364 THR A O 1
ATOM 2776 N N . GLN A 1 365 ? -24.207 -10.623 1.591 1.00 80.06 365 GLN A N 1
ATOM 2777 C CA . GLN A 1 365 ? -24.020 -9.887 2.851 1.00 80.06 365 GLN A CA 1
ATOM 2778 C C . GLN A 1 365 ? -22.568 -9.912 3.349 1.00 80.06 365 GLN A C 1
ATOM 2780 O O . GLN A 1 365 ? -22.239 -9.178 4.276 1.00 80.06 365 GLN A O 1
ATOM 2785 N N . PHE A 1 366 ? -21.697 -10.725 2.741 1.00 90.88 366 PHE A N 1
ATOM 2786 C CA . PHE A 1 366 ? -20.304 -10.849 3.168 1.00 90.88 366 PHE A CA 1
ATOM 2787 C C . PHE A 1 366 ? -19.596 -9.475 3.171 1.00 90.88 366 PHE A C 1
ATOM 2789 O O . PHE A 1 366 ? -19.586 -8.834 2.111 1.00 90.88 366 PHE A O 1
ATOM 2796 N N . PRO A 1 367 ? -19.039 -9.018 4.313 1.00 94.31 367 PRO A N 1
ATOM 2797 C CA . PRO A 1 367 ? -18.461 -7.681 4.432 1.00 94.31 367 PRO A CA 1
ATOM 2798 C C . PRO A 1 367 ? -17.232 -7.515 3.544 1.00 94.31 367 PRO A C 1
ATOM 2800 O O . PRO A 1 367 ? -16.442 -8.449 3.412 1.00 94.31 367 PRO A O 1
ATOM 2803 N N . ARG A 1 368 ? -17.061 -6.323 2.963 1.00 97.00 368 ARG A N 1
ATOM 2804 C CA . ARG A 1 368 ? -15.919 -6.000 2.095 1.00 97.00 368 ARG A CA 1
ATOM 2805 C C . ARG A 1 368 ? -15.153 -4.775 2.574 1.00 97.00 368 ARG A C 1
ATOM 2807 O O . ARG A 1 368 ? -15.740 -3.699 2.701 1.00 97.00 368 ARG A O 1
ATOM 2814 N N . VAL A 1 369 ? -13.847 -4.904 2.797 1.00 98.50 369 VAL A N 1
ATOM 2815 C CA . VAL A 1 369 ? -13.030 -3.844 3.425 1.00 98.50 369 VAL A CA 1
ATOM 2816 C C . VAL A 1 369 ? -11.780 -3.527 2.604 1.00 98.50 369 VAL A C 1
ATOM 2818 O O . VAL A 1 369 ? -11.059 -4.426 2.186 1.00 98.50 369 VAL A O 1
ATOM 2821 N N . GLY A 1 370 ? -11.484 -2.243 2.402 1.00 98.75 370 GLY A N 1
ATOM 2822 C CA . GLY A 1 370 ? -10.227 -1.775 1.805 1.00 98.75 370 GLY A CA 1
ATOM 2823 C C . GLY A 1 370 ? -9.394 -0.940 2.776 1.00 98.75 370 GLY A C 1
ATOM 2824 O O . GLY A 1 370 ? -9.945 -0.275 3.650 1.00 98.75 370 GLY A O 1
ATOM 2825 N N . ILE A 1 371 ? -8.074 -0.933 2.604 1.00 98.94 371 ILE A N 1
ATOM 2826 C CA . ILE A 1 371 ? -7.138 -0.054 3.323 1.00 98.94 371 ILE A CA 1
ATOM 2827 C C . ILE A 1 371 ? -6.406 0.814 2.295 1.00 98.94 371 ILE A C 1
ATOM 2829 O O . ILE A 1 371 ? -5.848 0.276 1.347 1.00 98.94 371 ILE A O 1
ATOM 2833 N N . ALA A 1 372 ? -6.380 2.134 2.469 1.00 98.75 372 ALA A N 1
ATOM 2834 C CA . ALA A 1 372 ? -5.610 3.067 1.645 1.00 98.75 372 ALA A CA 1
ATOM 2835 C C . ALA A 1 372 ? -4.464 3.666 2.465 1.00 98.75 372 ALA A C 1
ATOM 2837 O O . ALA A 1 372 ? -4.716 4.243 3.519 1.00 98.75 372 ALA A O 1
ATOM 2838 N N . ILE A 1 373 ? -3.226 3.559 1.982 1.00 98.75 373 ILE A N 1
ATOM 2839 C CA . ILE A 1 373 ? -2.021 4.094 2.629 1.00 98.75 373 ILE A CA 1
ATOM 2840 C C . ILE A 1 373 ? -1.511 5.288 1.822 1.00 98.75 373 ILE A C 1
ATOM 2842 O O . ILE A 1 373 ? -1.232 5.166 0.626 1.00 98.75 373 ILE A O 1
ATOM 2846 N N . SER A 1 374 ? -1.402 6.438 2.487 1.00 97.81 374 SER A N 1
ATOM 2847 C CA . SER A 1 374 ? -0.997 7.705 1.878 1.00 97.81 374 SER A CA 1
ATOM 2848 C C . SER A 1 374 ? 0.429 7.722 1.314 1.00 97.81 374 SER A C 1
ATOM 2850 O O . SER A 1 374 ? 1.286 6.965 1.764 1.00 97.81 374 SER A O 1
ATOM 2852 N N . GLY A 1 375 ? 0.720 8.676 0.429 1.00 96.00 375 GLY A N 1
ATOM 2853 C CA . GLY A 1 375 ? 2.082 9.066 0.063 1.00 96.00 375 GLY A CA 1
ATOM 2854 C C . GLY A 1 375 ? 2.802 9.909 1.122 1.00 96.00 375 GLY A C 1
ATOM 2855 O O . GLY A 1 375 ? 2.227 10.270 2.151 1.00 96.00 375 GLY A O 1
ATOM 2856 N N . GLY A 1 376 ? 4.081 10.218 0.872 1.00 93.44 376 GLY A N 1
ATOM 2857 C CA . GLY A 1 376 ? 4.944 10.951 1.814 1.00 93.44 376 GLY A CA 1
ATOM 2858 C C . GLY A 1 376 ? 6.249 10.241 2.195 1.00 93.44 376 GLY A C 1
ATOM 2859 O O . GLY A 1 376 ? 6.624 10.251 3.366 1.00 93.44 376 GLY A O 1
ATOM 2860 N N . GLY A 1 377 ? 6.929 9.608 1.234 1.00 94.31 377 GLY A N 1
ATOM 2861 C CA . GLY A 1 377 ? 8.255 9.008 1.436 1.00 94.31 377 GLY A CA 1
ATOM 2862 C C . GLY A 1 377 ? 8.318 7.928 2.523 1.00 94.31 377 GLY A C 1
ATOM 2863 O O . GLY A 1 377 ? 7.329 7.249 2.818 1.00 94.31 377 GLY A O 1
ATOM 2864 N N . TYR A 1 378 ? 9.482 7.781 3.163 1.00 97.12 378 TYR A N 1
ATOM 2865 C CA . TYR A 1 378 ? 9.666 6.785 4.224 1.00 97.12 378 TYR A CA 1
ATOM 2866 C C . TYR A 1 378 ? 8.831 7.060 5.476 1.00 97.12 378 TYR A C 1
ATOM 2868 O O . TYR A 1 378 ? 8.431 6.099 6.133 1.00 97.12 378 TYR A O 1
ATOM 2876 N N . ARG A 1 379 ? 8.475 8.323 5.765 1.00 97.50 379 ARG A N 1
ATOM 2877 C CA . ARG A 1 379 ? 7.494 8.660 6.812 1.00 97.50 379 ARG A CA 1
ATOM 2878 C C . ARG A 1 379 ? 6.199 7.880 6.592 1.00 97.50 379 ARG A C 1
ATOM 2880 O O . ARG A 1 379 ? 5.734 7.184 7.493 1.00 97.50 379 ARG A O 1
ATOM 2887 N N . ALA A 1 380 ? 5.649 7.972 5.382 1.00 97.75 380 ALA A N 1
ATOM 2888 C CA . ALA A 1 380 ? 4.402 7.314 5.027 1.00 97.75 380 ALA A CA 1
ATOM 2889 C C . ALA A 1 380 ? 4.536 5.794 4.913 1.00 97.75 380 ALA A C 1
ATOM 2891 O O . ALA A 1 380 ? 3.640 5.064 5.338 1.00 97.75 380 ALA A O 1
ATOM 2892 N N . MET A 1 381 ? 5.680 5.308 4.424 1.00 98.50 381 MET A N 1
ATOM 2893 C CA . MET A 1 381 ? 5.975 3.877 4.398 1.00 98.50 381 MET A CA 1
ATOM 2894 C C . MET A 1 381 ? 5.972 3.275 5.811 1.00 98.50 381 MET A C 1
ATOM 2896 O O . MET A 1 381 ? 5.238 2.321 6.069 1.00 98.50 381 MET A O 1
ATOM 2900 N N . LEU A 1 382 ? 6.772 3.840 6.724 1.00 98.69 382 LEU A N 1
ATOM 2901 C CA . LEU A 1 382 ? 6.941 3.365 8.100 1.00 98.69 382 LEU A CA 1
ATOM 2902 C C . LEU A 1 382 ? 5.649 3.512 8.914 1.00 98.69 382 LEU A C 1
ATOM 2904 O O . LEU A 1 382 ? 5.265 2.576 9.619 1.00 98.69 382 LEU A O 1
ATOM 2908 N N . PHE A 1 383 ? 4.940 4.638 8.765 1.00 98.62 383 PHE A N 1
ATOM 2909 C CA . PHE A 1 383 ? 3.626 4.832 9.380 1.00 98.62 383 PHE A CA 1
ATOM 2910 C C . PHE A 1 383 ? 2.606 3.805 8.872 1.00 98.62 383 PHE A C 1
ATOM 2912 O O . PHE A 1 383 ? 1.955 3.125 9.667 1.00 98.62 383 PHE A O 1
ATOM 2919 N N . GLY A 1 384 ? 2.525 3.620 7.551 1.00 98.62 384 GLY A N 1
ATOM 2920 C CA . GLY A 1 384 ? 1.639 2.652 6.912 1.00 98.62 384 GLY A CA 1
ATOM 2921 C C . GLY A 1 384 ? 1.873 1.226 7.405 1.00 98.62 384 GLY A C 1
ATOM 2922 O O . GLY A 1 384 ? 0.946 0.588 7.902 1.00 98.62 384 GLY A O 1
ATOM 2923 N N . VAL A 1 385 ? 3.113 0.722 7.351 1.00 98.69 385 VAL A N 1
ATOM 2924 C CA . VAL A 1 385 ? 3.403 -0.641 7.835 1.00 98.69 385 VAL A CA 1
ATOM 2925 C C . VAL A 1 385 ? 3.231 -0.793 9.347 1.00 98.69 385 VAL A C 1
ATOM 2927 O O . VAL A 1 385 ? 2.898 -1.888 9.805 1.00 98.69 385 VAL A O 1
ATOM 2930 N N . GLY A 1 386 ? 3.417 0.274 10.125 1.00 98.69 386 GLY A N 1
ATOM 2931 C CA . GLY A 1 386 ? 3.155 0.280 11.561 1.00 98.69 386 GLY A CA 1
ATOM 2932 C C . GLY A 1 386 ? 1.660 0.256 11.901 1.00 98.69 386 GLY A C 1
ATOM 2933 O O . GLY A 1 386 ? 1.250 -0.457 12.814 1.00 98.69 386 GLY A O 1
ATOM 2934 N N . VAL A 1 387 ? 0.818 0.934 11.117 1.00 98.81 387 VAL A N 1
ATOM 2935 C CA . VAL A 1 387 ? -0.645 0.808 11.211 1.00 98.81 387 VAL A CA 1
ATOM 2936 C C . VAL A 1 387 ? -1.087 -0.604 10.823 1.00 98.81 387 VAL A C 1
ATOM 2938 O O . VAL A 1 387 ? -1.858 -1.213 11.560 1.00 98.81 387 VAL A O 1
ATOM 2941 N N . LEU A 1 388 ? -0.544 -1.181 9.741 1.00 98.81 388 LEU A N 1
ATOM 2942 C CA . LEU A 1 388 ? -0.805 -2.584 9.384 1.00 98.81 388 LEU A CA 1
ATOM 2943 C C . LEU A 1 388 ? -0.406 -3.539 10.527 1.00 98.81 388 LEU A C 1
ATOM 2945 O O . LEU A 1 388 ? -1.170 -4.440 10.857 1.00 98.81 388 LEU A O 1
ATOM 2949 N N . GLN A 1 389 ? 0.740 -3.311 11.181 1.00 98.50 389 GLN A N 1
ATOM 2950 C CA . GLN A 1 389 ? 1.196 -4.078 12.351 1.00 98.50 389 GLN A CA 1
ATOM 2951 C C . GLN A 1 389 ? 0.224 -3.965 13.540 1.00 98.50 389 GLN A C 1
ATOM 2953 O O . GLN A 1 389 ? 0.019 -4.945 14.255 1.00 98.50 389 GLN A O 1
ATOM 2958 N N . GLY A 1 390 ? -0.402 -2.799 13.733 1.00 98.62 390 GLY A N 1
ATOM 2959 C CA . GLY A 1 390 ? -1.442 -2.567 14.741 1.00 98.62 390 GLY A CA 1
ATOM 2960 C C . GLY A 1 390 ? -2.796 -3.214 14.424 1.00 98.62 390 GLY A C 1
ATOM 2961 O O . GLY A 1 390 ? -3.666 -3.239 15.287 1.00 98.62 390 GLY A O 1
ATOM 2962 N N . LEU A 1 391 ? -2.968 -3.763 13.219 1.00 98.69 391 LEU A N 1
ATOM 2963 C CA . LEU A 1 391 ? -4.162 -4.488 12.774 1.00 98.69 391 LEU A CA 1
ATOM 2964 C C . LEU A 1 391 ? -3.886 -5.990 12.542 1.00 98.69 391 LEU A C 1
ATOM 2966 O O . LEU A 1 391 ? -4.807 -6.747 12.232 1.00 98.69 391 LEU A O 1
ATOM 2970 N N . ASP A 1 392 ? -2.637 -6.445 12.675 1.00 98.50 392 ASP A N 1
ATOM 2971 C CA . ASP A 1 392 ? -2.198 -7.806 12.346 1.00 98.50 392 ASP A CA 1
ATOM 2972 C C . ASP A 1 392 ? -2.394 -8.776 13.530 1.00 98.50 392 ASP A C 1
ATOM 2974 O O . ASP A 1 392 ? -1.880 -8.555 14.626 1.00 98.50 392 ASP A O 1
ATOM 2978 N N . SER A 1 393 ? -3.084 -9.901 13.313 1.00 96.94 393 SER A N 1
ATOM 2979 C CA . SER A 1 393 ? -3.204 -10.992 14.304 1.00 96.94 393 SER A CA 1
ATOM 2980 C C . SER A 1 393 ? -1.868 -11.646 14.674 1.00 96.94 393 SER A C 1
ATOM 2982 O O . SER A 1 393 ? -1.778 -12.331 15.697 1.00 96.94 393 SER A O 1
ATOM 2984 N N . ARG A 1 394 ? -0.802 -11.434 13.896 1.00 96.44 394 ARG A N 1
ATOM 2985 C CA . ARG A 1 394 ? 0.562 -11.854 14.253 1.00 96.44 394 ARG A CA 1
ATOM 2986 C C . ARG A 1 394 ? 1.169 -10.979 15.359 1.00 96.44 394 ARG A C 1
ATOM 2988 O O . ARG A 1 394 ? 2.098 -11.417 16.028 1.00 96.44 394 ARG A O 1
ATOM 2995 N N . ASN A 1 395 ? 0.622 -9.789 15.624 1.00 97.00 395 ASN A N 1
ATOM 2996 C CA . ASN A 1 395 ? 1.086 -8.904 16.689 1.00 97.00 395 ASN A CA 1
ATOM 2997 C C . ASN A 1 395 ? 0.354 -9.171 18.025 1.00 97.00 395 ASN A C 1
ATOM 2999 O O . ASN A 1 395 ? -0.874 -9.107 18.114 1.00 97.00 395 ASN A O 1
ATOM 3003 N N . GLY A 1 396 ? 1.112 -9.466 19.088 1.00 96.56 396 GLY A N 1
ATOM 3004 C CA . GLY A 1 396 ? 0.561 -9.735 20.424 1.00 96.56 396 GLY A CA 1
ATOM 3005 C C . GLY A 1 396 ? -0.133 -8.525 21.060 1.00 96.56 396 GLY A C 1
ATOM 3006 O O . GLY A 1 396 ? -1.248 -8.651 21.563 1.00 96.56 396 GLY A O 1
ATOM 3007 N N . THR A 1 397 ? 0.484 -7.344 20.979 1.00 95.94 397 THR A N 1
ATOM 3008 C CA . THR A 1 397 ? -0.054 -6.084 21.517 1.00 95.94 397 THR A CA 1
ATOM 3009 C C . THR A 1 397 ? -1.351 -5.676 20.817 1.00 95.94 397 THR A C 1
ATOM 3011 O O . THR A 1 397 ? -2.315 -5.308 21.482 1.00 95.94 397 THR A O 1
ATOM 3014 N N . ALA A 1 398 ? -1.421 -5.801 19.490 1.00 97.44 398 ALA A N 1
ATOM 3015 C CA . ALA A 1 398 ? -2.625 -5.523 18.711 1.00 97.44 398 ALA A CA 1
ATOM 3016 C C . ALA A 1 398 ? -3.782 -6.453 19.105 1.00 97.44 398 ALA A C 1
ATOM 3018 O O . ALA A 1 398 ? -4.905 -5.986 19.301 1.00 97.44 398 ALA A O 1
ATOM 3019 N N . LYS A 1 399 ? -3.515 -7.757 19.284 1.00 96.44 399 LYS A N 1
ATOM 3020 C CA . LYS A 1 399 ? -4.513 -8.720 19.786 1.00 96.44 399 LYS A CA 1
ATOM 3021 C C . LYS A 1 399 ? -5.001 -8.363 21.189 1.00 96.44 399 LYS A C 1
ATOM 3023 O O . LYS A 1 399 ? -6.206 -8.349 21.420 1.00 96.44 399 LYS A O 1
ATOM 3028 N N . GLN A 1 400 ? -4.091 -8.024 22.106 1.00 96.38 400 GLN A N 1
ATOM 3029 C CA . GLN A 1 400 ? -4.444 -7.605 23.467 1.00 96.38 400 GLN A CA 1
ATOM 3030 C C . GLN A 1 400 ? -5.316 -6.338 23.477 1.00 96.38 400 GLN A C 1
ATOM 3032 O O . GLN A 1 400 ? -6.228 -6.227 24.289 1.00 96.38 400 GLN A O 1
ATOM 3037 N N . ARG A 1 401 ? -5.066 -5.407 22.548 1.00 96.44 401 ARG A N 1
ATOM 3038 C CA . ARG A 1 401 ? -5.846 -4.176 22.340 1.00 96.44 401 ARG A CA 1
ATOM 3039 C C . ARG A 1 401 ? -7.050 -4.360 21.399 1.00 96.44 401 ARG A C 1
ATOM 3041 O O . ARG A 1 401 ? -7.601 -3.380 20.908 1.00 96.44 401 ARG A O 1
ATOM 3048 N N . GLY A 1 402 ? -7.430 -5.602 21.091 1.00 95.56 402 GLY A N 1
ATOM 3049 C CA . GLY A 1 402 ? -8.632 -5.948 20.326 1.00 95.56 402 GLY A CA 1
ATOM 3050 C C . GLY A 1 402 ? -8.624 -5.613 18.829 1.00 95.56 402 GLY A C 1
ATOM 3051 O O . GLY A 1 402 ? -9.628 -5.853 18.173 1.00 95.56 402 GLY A O 1
ATOM 3052 N N . THR A 1 403 ? -7.538 -5.077 18.268 1.00 97.62 403 THR A N 1
ATOM 3053 C CA . THR A 1 403 ? -7.434 -4.661 16.847 1.00 97.62 403 THR A CA 1
ATOM 3054 C C . THR A 1 403 ? -6.667 -5.662 15.972 1.00 97.62 403 THR A C 1
ATOM 3056 O O . THR A 1 403 ? -6.862 -5.709 14.756 1.00 97.62 403 THR A O 1
ATOM 3059 N N . GLY A 1 404 ? -5.833 -6.506 16.585 1.00 97.44 404 GLY A N 1
ATOM 3060 C CA . GLY A 1 404 ? -5.030 -7.524 15.906 1.00 97.44 404 GLY A CA 1
ATOM 3061 C C . GLY A 1 404 ? -5.887 -8.646 15.325 1.00 97.44 404 GLY A C 1
ATOM 3062 O O . GLY A 1 404 ? -6.390 -9.491 16.060 1.00 97.44 404 GLY A O 1
ATOM 3063 N N . GLY A 1 405 ? -6.018 -8.662 14.002 1.00 96.75 405 GLY A N 1
ATOM 3064 C CA . GLY A 1 405 ? -6.877 -9.568 13.237 1.00 96.75 405 GLY A CA 1
ATOM 3065 C C . GLY A 1 405 ? -7.619 -8.851 12.115 1.00 96.75 405 GLY A C 1
ATOM 3066 O O . GLY A 1 405 ? -7.860 -9.450 11.070 1.00 96.75 405 GLY A O 1
ATOM 3067 N N . PHE A 1 406 ? -7.882 -7.550 12.269 1.00 98.19 406 PHE A N 1
ATOM 3068 C CA . PHE A 1 406 ? -8.594 -6.751 11.273 1.00 98.19 406 PHE A CA 1
ATOM 3069 C C . PHE A 1 406 ? -7.878 -6.706 9.908 1.00 98.19 406 PHE A C 1
ATOM 3071 O O . PHE A 1 406 ? -8.527 -6.756 8.865 1.00 98.19 406 PHE A O 1
ATOM 3078 N N . LEU A 1 407 ? -6.537 -6.719 9.880 1.00 98.38 407 LEU A N 1
ATOM 3079 C CA . LEU A 1 407 ? -5.767 -6.807 8.630 1.00 98.38 407 LEU A CA 1
ATOM 3080 C C . LEU A 1 407 ? -6.067 -8.094 7.848 1.00 98.38 407 LEU A C 1
ATOM 3082 O O . LEU A 1 407 ? -6.102 -8.093 6.618 1.00 98.38 407 LEU A O 1
ATOM 3086 N N . GLN A 1 408 ? -6.299 -9.203 8.550 1.00 97.19 408 GLN A N 1
ATOM 3087 C CA . GLN A 1 408 ? -6.636 -10.474 7.919 1.00 97.19 408 GLN A CA 1
ATOM 3088 C C . GLN A 1 408 ? -8.068 -10.515 7.361 1.00 97.19 408 GLN A C 1
ATOM 3090 O O . GLN A 1 408 ? -8.374 -11.470 6.648 1.00 97.19 408 GLN A O 1
ATOM 3095 N N . LEU A 1 409 ? -8.901 -9.503 7.640 1.00 97.94 409 LEU A N 1
ATOM 3096 C CA . LEU A 1 409 ? -10.264 -9.353 7.120 1.00 97.94 409 LEU A CA 1
ATOM 3097 C C . LEU A 1 409 ? -10.345 -8.476 5.861 1.00 97.94 409 LEU A C 1
ATOM 3099 O O . LEU A 1 409 ? -11.266 -8.653 5.071 1.00 97.94 409 LEU A O 1
ATOM 3103 N N . ALA A 1 410 ? -9.405 -7.543 5.668 1.00 98.44 410 ALA A N 1
ATOM 3104 C CA . ALA A 1 410 ? -9.427 -6.591 4.555 1.00 98.44 410 ALA A CA 1
ATOM 3105 C C . ALA A 1 410 ? -9.211 -7.271 3.194 1.00 98.44 410 ALA A C 1
ATOM 3107 O O . ALA A 1 410 ? -8.292 -8.068 3.043 1.00 98.44 410 ALA A O 1
ATOM 3108 N N . ASP A 1 411 ? -10.007 -6.946 2.183 1.00 98.62 411 ASP A N 1
ATOM 3109 C CA . ASP A 1 411 ? -9.918 -7.520 0.837 1.00 98.62 411 ASP A CA 1
ATOM 3110 C C . ASP A 1 411 ? -8.868 -6.842 -0.034 1.00 98.62 411 ASP A C 1
ATOM 3112 O O . ASP A 1 411 ? -8.238 -7.518 -0.842 1.00 98.62 411 ASP A O 1
ATOM 3116 N N . TYR A 1 412 ? -8.645 -5.539 0.164 1.00 98.88 412 TYR A N 1
ATOM 3117 C CA . TYR A 1 412 ? -7.724 -4.721 -0.629 1.00 98.88 412 TYR A CA 1
ATOM 3118 C C . TYR A 1 412 ? -6.804 -3.865 0.242 1.00 98.88 412 TYR A C 1
ATOM 3120 O O . TYR A 1 412 ? -7.199 -3.379 1.304 1.00 98.88 412 TYR A O 1
ATOM 3128 N N . VAL A 1 413 ? -5.599 -3.611 -0.263 1.00 98.88 413 VAL A N 1
ATOM 3129 C CA . VAL A 1 413 ? -4.645 -2.639 0.276 1.00 98.88 413 VAL A CA 1
ATOM 3130 C C . VAL A 1 413 ? -4.077 -1.804 -0.874 1.00 98.88 413 VAL A C 1
ATOM 3132 O O . VAL A 1 413 ? -3.437 -2.331 -1.780 1.00 98.88 413 VAL A O 1
ATOM 3135 N N . ALA A 1 414 ? -4.363 -0.504 -0.867 1.00 98.69 414 ALA A N 1
ATOM 3136 C CA . ALA A 1 414 ? -3.962 0.447 -1.894 1.00 98.69 414 ALA A CA 1
ATOM 3137 C C . ALA A 1 414 ? -2.849 1.372 -1.383 1.00 98.69 414 ALA A C 1
ATOM 3139 O O . ALA A 1 414 ? -2.943 1.892 -0.270 1.00 98.69 414 ALA A O 1
ATOM 3140 N N . GLY A 1 415 ? -1.832 1.623 -2.207 1.00 97.94 415 GLY A N 1
ATOM 3141 C CA . GLY A 1 415 ? -0.697 2.486 -1.880 1.00 97.94 415 GLY A CA 1
ATOM 3142 C C . GLY A 1 415 ? -0.396 3.536 -2.951 1.00 97.94 415 GLY A C 1
ATOM 3143 O O . GLY A 1 415 ? -0.506 3.273 -4.147 1.00 97.94 415 GLY A O 1
ATOM 3144 N N . LEU A 1 416 ? 0.031 4.719 -2.515 1.00 95.25 416 LEU A N 1
ATOM 3145 C CA . LEU A 1 416 ? 0.547 5.797 -3.364 1.00 95.25 416 LEU A CA 1
ATOM 3146 C C . LEU A 1 416 ? 1.902 6.266 -2.821 1.00 95.25 416 LEU A C 1
ATOM 3148 O O . LEU A 1 416 ? 2.040 6.376 -1.605 1.00 95.25 416 LEU A O 1
ATOM 3152 N N . SER A 1 417 ? 2.891 6.548 -3.675 1.00 95.38 417 SER A N 1
ATOM 3153 C CA . SER A 1 417 ? 4.200 7.093 -3.278 1.00 95.38 417 SER A CA 1
ATOM 3154 C C . SER A 1 417 ? 4.829 6.282 -2.133 1.00 95.38 417 SER A C 1
ATOM 3156 O O . SER A 1 417 ? 4.925 5.062 -2.254 1.00 95.38 417 SER A O 1
ATOM 3158 N N . GLY A 1 418 ? 5.176 6.876 -0.988 1.00 97.06 418 GLY A N 1
ATOM 3159 C CA . GLY A 1 418 ? 5.632 6.136 0.206 1.00 97.06 418 GLY A CA 1
ATOM 3160 C C . GLY A 1 418 ? 4.706 4.989 0.669 1.00 97.06 418 GLY A C 1
ATOM 3161 O O . GLY A 1 418 ? 5.171 3.931 1.096 1.00 97.06 418 GLY A O 1
ATOM 3162 N N . GLY A 1 419 ? 3.388 5.135 0.516 1.00 98.12 419 GLY A N 1
ATOM 3163 C CA . GLY A 1 419 ? 2.406 4.074 0.758 1.00 98.12 419 GLY A CA 1
ATOM 3164 C C . GLY A 1 419 ? 2.417 2.966 -0.301 1.00 98.12 419 GLY A C 1
ATOM 3165 O O . GLY A 1 419 ? 2.075 1.820 0.005 1.00 98.12 419 GLY A O 1
ATOM 3166 N N . SER A 1 420 ? 2.861 3.261 -1.529 1.00 98.19 420 SER A N 1
ATOM 3167 C CA . SER A 1 420 ? 3.141 2.243 -2.554 1.00 98.19 420 SER A CA 1
ATOM 3168 C C . SER A 1 420 ? 4.375 1.418 -2.187 1.00 98.19 420 SER A C 1
ATOM 3170 O O . SER A 1 420 ? 4.369 0.208 -2.392 1.00 98.19 420 SER A O 1
ATOM 3172 N N . TRP A 1 421 ? 5.382 2.026 -1.544 1.00 98.38 421 TRP A N 1
ATOM 3173 C CA . TRP A 1 421 ? 6.564 1.314 -1.051 1.00 98.38 421 TRP A CA 1
ATOM 3174 C C . TRP A 1 421 ? 6.160 0.328 0.047 1.00 98.38 421 TRP A C 1
ATOM 3176 O O . TRP A 1 421 ? 6.540 -0.838 -0.011 1.00 98.38 421 TRP A O 1
ATOM 3186 N N . ALA A 1 422 ? 5.304 0.744 0.988 1.00 98.56 422 ALA A N 1
ATOM 3187 C CA . ALA A 1 422 ? 4.745 -0.139 2.017 1.00 98.56 422 ALA A CA 1
ATOM 3188 C C . ALA A 1 422 ? 3.897 -1.278 1.425 1.00 98.56 422 ALA A C 1
ATOM 3190 O O . ALA A 1 422 ? 4.059 -2.437 1.800 1.00 98.56 422 ALA A O 1
ATOM 3191 N N . THR A 1 423 ? 2.996 -0.955 0.494 1.00 98.62 423 THR A N 1
ATOM 3192 C CA . THR A 1 423 ? 2.073 -1.925 -0.118 1.00 98.62 423 THR A CA 1
ATOM 3193 C C . THR A 1 423 ? 2.816 -2.930 -0.998 1.00 98.62 423 THR A C 1
ATOM 3195 O O . THR A 1 423 ? 2.669 -4.142 -0.834 1.00 98.62 423 THR A O 1
ATOM 3198 N N . GLY A 1 424 ? 3.654 -2.425 -1.903 1.00 98.25 424 GLY A N 1
ATOM 3199 C CA . GLY A 1 424 ? 4.405 -3.214 -2.866 1.00 98.25 424 GLY A CA 1
ATOM 3200 C C . GLY A 1 424 ? 5.477 -4.076 -2.216 1.00 98.25 424 GLY A C 1
ATOM 3201 O O . GLY A 1 424 ? 5.524 -5.273 -2.491 1.00 98.25 424 GLY A O 1
ATOM 3202 N N . SER A 1 425 ? 6.297 -3.513 -1.319 1.00 98.12 425 SER A N 1
ATOM 3203 C CA . SER A 1 425 ? 7.365 -4.279 -0.661 1.00 98.12 425 SER A CA 1
ATOM 3204 C C . SER A 1 425 ? 6.802 -5.420 0.187 1.00 98.12 425 SER A C 1
ATOM 3206 O O . SER A 1 425 ? 7.331 -6.529 0.137 1.00 98.12 425 SER A O 1
ATOM 3208 N N . LYS A 1 426 ? 5.684 -5.223 0.901 1.00 98.38 426 LYS A N 1
ATOM 3209 C CA . LYS A 1 426 ? 5.032 -6.331 1.612 1.00 98.38 426 LYS A CA 1
ATOM 3210 C C . LYS A 1 426 ? 4.492 -7.386 0.645 1.00 98.38 426 LYS A C 1
ATOM 3212 O O . LYS A 1 426 ? 4.700 -8.566 0.900 1.00 98.38 426 LYS A O 1
ATOM 3217 N N . ALA A 1 427 ? 3.848 -7.001 -0.459 1.00 98.25 427 ALA A N 1
ATOM 3218 C CA . ALA A 1 427 ? 3.299 -7.955 -1.427 1.00 98.25 427 ALA A CA 1
ATOM 3219 C C . ALA A 1 427 ? 4.383 -8.817 -2.101 1.00 98.25 427 ALA A C 1
ATOM 3221 O O . ALA A 1 427 ? 4.330 -10.045 -2.035 1.00 98.25 427 ALA A O 1
ATOM 3222 N N . ILE A 1 428 ? 5.409 -8.191 -2.687 1.00 97.06 428 ILE A N 1
ATOM 3223 C CA . ILE A 1 428 ? 6.472 -8.895 -3.423 1.00 97.06 428 ILE A CA 1
ATOM 3224 C C . ILE A 1 428 ? 7.337 -9.778 -2.502 1.00 97.06 428 ILE A C 1
ATOM 3226 O O . ILE A 1 428 ? 7.808 -10.845 -2.904 1.00 97.06 428 ILE A O 1
ATOM 3230 N N . ASN A 1 429 ? 7.519 -9.398 -1.232 1.00 96.56 429 ASN A N 1
ATOM 3231 C CA . ASN A 1 429 ? 8.279 -10.192 -0.262 1.00 96.56 429 ASN A CA 1
ATOM 3232 C C . ASN A 1 429 ? 7.456 -11.313 0.417 1.00 96.56 429 ASN A C 1
ATOM 3234 O O . ASN A 1 429 ? 7.958 -11.917 1.357 1.00 96.56 429 ASN A O 1
ATOM 3238 N N . ASP A 1 430 ? 6.260 -11.656 -0.088 1.00 96.06 430 ASP A N 1
ATOM 3239 C CA . ASP A 1 430 ? 5.372 -12.719 0.440 1.00 96.06 430 ASP A CA 1
ATOM 3240 C C . ASP A 1 430 ? 4.728 -12.394 1.813 1.00 96.06 430 ASP A C 1
ATOM 3242 O O . ASP A 1 430 ? 4.570 -13.238 2.690 1.00 96.06 430 ASP A O 1
ATOM 3246 N N . TRP A 1 431 ? 4.358 -11.124 1.998 1.00 97.00 431 TRP A N 1
ATOM 3247 C CA . TRP A 1 431 ? 3.625 -10.552 3.139 1.00 97.00 431 TRP A CA 1
ATOM 3248 C C . TRP A 1 431 ? 4.150 -10.871 4.561 1.00 97.00 431 TRP A C 1
ATOM 3250 O O . TRP A 1 431 ? 3.365 -11.203 5.468 1.00 97.00 431 TRP A O 1
ATOM 3260 N N . PRO A 1 432 ? 5.457 -10.691 4.831 1.00 96.31 432 PRO A N 1
ATOM 3261 C CA . PRO A 1 432 ? 6.022 -10.863 6.170 1.0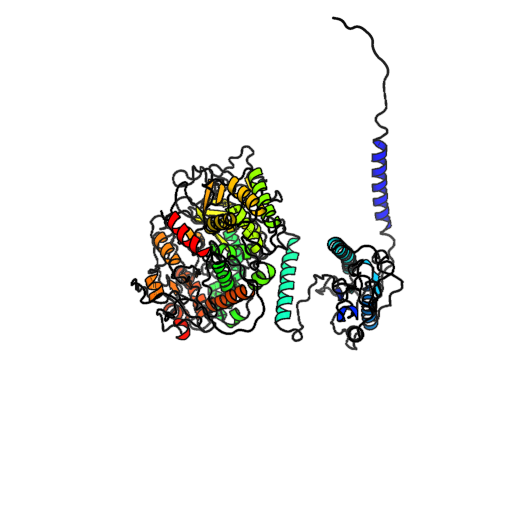0 96.31 432 PRO A CA 1
ATOM 3262 C C . PRO A 1 432 ? 5.431 -9.852 7.172 1.00 96.31 432 PRO A C 1
ATOM 3264 O O . PRO A 1 432 ? 4.734 -8.890 6.813 1.00 96.31 432 PRO A O 1
ATOM 3267 N N . THR A 1 433 ? 5.679 -10.056 8.463 1.00 95.75 433 THR A N 1
ATOM 3268 C CA . THR A 1 433 ? 5.311 -9.081 9.503 1.00 95.75 433 THR A CA 1
ATOM 3269 C C . THR A 1 433 ? 6.076 -7.770 9.310 1.00 95.75 433 THR A C 1
ATOM 3271 O O . THR A 1 433 ? 7.095 -7.707 8.626 1.00 95.75 433 THR A O 1
ATOM 3274 N N . THR A 1 434 ? 5.601 -6.674 9.901 1.00 96.38 434 THR A N 1
ATOM 3275 C CA . THR A 1 434 ? 6.327 -5.394 9.809 1.00 96.38 434 THR A CA 1
ATOM 3276 C C . THR A 1 434 ? 7.664 -5.423 10.558 1.00 96.38 434 THR A C 1
ATOM 3278 O O . THR A 1 434 ? 8.589 -4.713 10.178 1.00 96.38 434 THR A O 1
ATOM 3281 N N . GLN A 1 435 ? 7.794 -6.275 11.577 1.00 94.12 435 GLN A N 1
ATOM 3282 C CA . GLN A 1 435 ? 9.059 -6.484 12.288 1.00 94.12 435 GLN A CA 1
ATOM 3283 C C . GLN A 1 435 ? 10.092 -7.180 11.398 1.00 94.12 435 GLN A C 1
ATOM 3285 O O . GLN A 1 435 ? 11.221 -6.718 11.307 1.00 94.12 435 GLN A O 1
ATOM 3290 N N . GLU A 1 436 ? 9.693 -8.214 10.655 1.00 93.94 436 GLU A N 1
ATOM 3291 C CA . GLU A 1 436 ? 10.573 -8.879 9.684 1.00 93.94 436 GLU A CA 1
ATOM 3292 C C . GLU A 1 436 ? 10.946 -7.972 8.507 1.00 93.94 436 GLU A C 1
ATOM 3294 O O . GLU A 1 436 ? 12.068 -8.059 8.013 1.00 93.94 436 GLU A O 1
ATOM 3299 N N . MET A 1 437 ? 10.046 -7.070 8.086 1.00 95.69 437 MET A N 1
ATOM 3300 C CA . MET A 1 437 ? 10.405 -6.028 7.119 1.00 95.69 437 MET A CA 1
ATOM 3301 C C . MET A 1 437 ? 11.524 -5.138 7.673 1.00 95.69 437 MET A C 1
ATOM 3303 O O . MET A 1 437 ? 12.536 -4.978 7.002 1.00 95.69 437 MET A O 1
ATOM 3307 N N . ILE A 1 438 ? 11.388 -4.603 8.893 1.00 93.81 438 ILE A N 1
ATOM 3308 C CA . ILE A 1 438 ? 12.424 -3.753 9.509 1.00 93.81 438 ILE A CA 1
ATOM 3309 C C . ILE A 1 438 ? 13.736 -4.516 9.715 1.00 93.81 438 ILE A C 1
ATOM 3311 O O . ILE A 1 438 ? 14.794 -3.982 9.398 1.00 93.81 438 ILE A O 1
ATOM 3315 N N . GLU A 1 439 ? 13.698 -5.747 10.220 1.00 90.81 439 GLU A N 1
ATOM 3316 C CA . GLU A 1 439 ? 14.914 -6.483 10.579 1.00 90.81 439 GLU A CA 1
ATOM 3317 C C . GLU A 1 439 ? 15.665 -7.020 9.344 1.00 90.81 439 GLU A C 1
ATOM 3319 O O . GLU A 1 439 ? 16.887 -6.892 9.274 1.00 90.81 439 GLU A O 1
ATOM 3324 N N . TYR A 1 440 ? 14.955 -7.568 8.345 1.00 88.81 440 TYR A N 1
ATOM 3325 C CA . TYR A 1 440 ? 15.562 -8.378 7.272 1.00 88.81 440 TYR A CA 1
ATOM 3326 C C . TYR A 1 440 ? 15.344 -7.875 5.836 1.00 88.81 440 TYR A C 1
ATOM 3328 O O . TYR A 1 440 ? 15.904 -8.465 4.910 1.00 88.81 440 TYR A O 1
ATOM 3336 N N . VAL A 1 441 ? 14.522 -6.841 5.619 1.00 92.88 441 VAL A N 1
ATOM 3337 C CA . VAL A 1 441 ? 14.195 -6.341 4.266 1.00 92.88 441 VAL A CA 1
ATOM 3338 C C . VAL A 1 441 ? 14.589 -4.876 4.085 1.00 92.88 441 VAL A C 1
ATOM 3340 O O . VAL A 1 441 ? 15.207 -4.531 3.085 1.00 92.88 441 VAL A O 1
ATOM 3343 N N . TYR A 1 442 ? 14.249 -4.021 5.048 1.00 95.00 442 TYR A N 1
ATOM 3344 C CA . TYR A 1 442 ? 14.422 -2.577 4.968 1.00 95.00 442 TYR A CA 1
ATOM 3345 C C . TYR A 1 442 ? 15.839 -2.130 5.348 1.00 95.00 442 TYR A C 1
ATOM 3347 O O . TYR A 1 442 ? 16.200 -2.054 6.530 1.00 95.00 442 TYR A O 1
ATOM 3355 N N . ASP A 1 443 ? 16.621 -1.753 4.338 1.00 92.19 443 ASP A N 1
ATOM 3356 C CA . ASP A 1 443 ? 17.986 -1.226 4.481 1.00 92.19 443 ASP A CA 1
ATOM 3357 C C . ASP A 1 443 ? 18.027 0.310 4.614 1.00 92.19 443 ASP A C 1
ATOM 3359 O O . ASP A 1 443 ? 18.767 1.002 3.924 1.00 92.19 443 ASP A O 1
ATOM 3363 N N . LEU A 1 444 ? 17.193 0.884 5.492 1.00 93.56 444 LEU A N 1
ATOM 3364 C CA . LEU A 1 444 ? 17.104 2.351 5.632 1.00 93.56 444 LEU A CA 1
ATOM 3365 C C . LEU A 1 444 ? 18.241 2.960 6.468 1.00 93.56 444 LEU A C 1
ATOM 3367 O O . LEU A 1 444 ? 18.251 4.168 6.673 1.00 93.56 444 LEU A O 1
ATOM 3371 N N . GLU A 1 445 ? 19.168 2.161 7.004 1.00 90.06 445 GLU A N 1
ATOM 3372 C CA . GLU A 1 445 ? 20.335 2.700 7.726 1.00 90.06 445 GLU A CA 1
ATOM 3373 C C . GLU A 1 445 ? 21.425 3.190 6.768 1.00 90.06 445 GLU A C 1
ATOM 3375 O O . GLU A 1 445 ? 22.241 4.039 7.130 1.00 90.06 445 GLU A O 1
ATOM 3380 N N . SER A 1 446 ? 21.412 2.682 5.536 1.00 84.88 446 SER A N 1
ATOM 3381 C CA . SER A 1 446 ? 22.076 3.304 4.402 1.00 84.88 446 SER A CA 1
ATOM 3382 C C . SER A 1 446 ? 21.209 4.449 3.864 1.00 84.88 446 SER A C 1
ATOM 3384 O O . SER A 1 446 ? 19.983 4.374 3.913 1.00 84.88 446 SER A O 1
ATOM 3386 N N . ASP A 1 447 ? 21.819 5.521 3.354 1.00 83.38 447 ASP A N 1
ATOM 3387 C CA . ASP A 1 447 ? 21.069 6.557 2.637 1.00 83.38 447 ASP A CA 1
ATOM 3388 C C . ASP A 1 447 ? 20.792 6.109 1.199 1.00 83.38 447 ASP A C 1
ATOM 3390 O O . ASP A 1 447 ? 21.678 5.586 0.520 1.00 83.38 447 ASP A O 1
ATOM 3394 N N . LEU A 1 448 ? 19.553 6.319 0.749 1.00 81.88 448 LEU A N 1
ATOM 3395 C CA . LEU A 1 448 ? 19.065 5.869 -0.559 1.00 81.88 448 LEU A CA 1
ATOM 3396 C C . LEU A 1 448 ? 19.786 6.536 -1.744 1.00 81.88 448 LEU A C 1
ATOM 3398 O O . LEU A 1 448 ? 19.826 5.972 -2.837 1.00 81.88 448 LEU A O 1
ATOM 3402 N N . ILE A 1 449 ? 20.325 7.744 -1.547 1.00 74.44 449 ILE A N 1
ATOM 3403 C CA . ILE A 1 449 ? 21.079 8.478 -2.568 1.00 74.44 449 ILE A CA 1
ATOM 3404 C C . ILE A 1 449 ? 22.580 8.320 -2.336 1.00 74.44 449 ILE A C 1
ATOM 3406 O O . ILE A 1 449 ? 23.304 8.165 -3.310 1.00 74.44 449 ILE A O 1
ATOM 3410 N N . TRP A 1 450 ? 23.043 8.334 -1.080 1.00 72.44 450 TRP A N 1
ATOM 3411 C CA . TRP A 1 450 ? 24.460 8.247 -0.702 1.00 72.44 450 TRP A CA 1
ATOM 3412 C C . TRP A 1 450 ? 24.757 7.051 0.220 1.00 72.44 450 TRP A C 1
ATOM 3414 O O . TRP A 1 450 ? 25.015 7.250 1.413 1.00 72.44 450 TRP A O 1
ATOM 3424 N N . PRO A 1 451 ? 24.770 5.807 -0.297 1.00 69.56 451 PRO A N 1
ATOM 3425 C CA . PRO A 1 451 ? 24.938 4.627 0.537 1.00 69.56 451 PRO A CA 1
ATOM 3426 C C . PRO A 1 451 ? 26.220 4.657 1.377 1.00 69.56 451 PRO A C 1
ATOM 3428 O O . PRO A 1 451 ? 27.296 5.055 0.917 1.00 69.56 451 PRO A O 1
ATOM 3431 N N . SER A 1 452 ? 26.093 4.226 2.635 1.00 56.94 452 SER A N 1
ATOM 3432 C CA . SER A 1 452 ? 27.072 4.497 3.704 1.00 56.94 452 SER A CA 1
ATOM 3433 C C . SER A 1 452 ? 28.434 3.813 3.522 1.00 56.94 452 SER A C 1
ATOM 3435 O O . SER A 1 452 ? 29.415 4.196 4.163 1.00 56.94 452 SER A O 1
ATOM 3437 N N . ASP A 1 453 ? 28.520 2.831 2.625 1.00 57.88 453 ASP A N 1
ATOM 3438 C CA . ASP A 1 453 ? 29.750 2.129 2.261 1.00 57.88 453 ASP A CA 1
ATOM 3439 C C . ASP A 1 453 ? 30.508 2.758 1.074 1.00 57.88 453 ASP A C 1
ATOM 3441 O O . ASP A 1 453 ? 31.572 2.262 0.691 1.00 57.88 453 ASP A O 1
ATOM 3445 N N . GLY A 1 454 ? 29.998 3.862 0.509 1.00 52.16 454 GLY A N 1
ATOM 3446 C CA . GLY A 1 454 ? 30.666 4.644 -0.535 1.00 52.16 454 GLY A CA 1
ATOM 3447 C C . GLY A 1 454 ? 30.904 3.873 -1.836 1.00 52.16 454 GLY A C 1
ATOM 3448 O O . GLY A 1 454 ? 31.790 4.230 -2.619 1.00 52.16 454 GLY A O 1
ATOM 3449 N N . LYS A 1 455 ? 30.161 2.785 -2.069 1.00 58.53 455 LYS A N 1
ATOM 3450 C CA . LYS A 1 455 ? 30.361 1.912 -3.224 1.00 58.53 455 LYS A CA 1
ATOM 3451 C C . LYS A 1 455 ? 30.062 2.633 -4.535 1.00 58.53 455 LYS A C 1
ATOM 3453 O O . LYS A 1 455 ? 28.914 2.759 -4.949 1.00 58.53 455 LYS A O 1
ATOM 3458 N N . ILE A 1 456 ? 31.126 2.933 -5.283 1.00 63.38 456 ILE A N 1
ATOM 3459 C CA . ILE A 1 456 ? 31.060 3.180 -6.734 1.00 63.38 456 ILE A CA 1
ATOM 3460 C C . ILE A 1 456 ? 30.226 2.082 -7.422 1.00 63.38 456 ILE A C 1
ATOM 3462 O O . ILE A 1 456 ? 29.460 2.392 -8.325 1.00 63.38 456 ILE A O 1
ATOM 3466 N N . SER A 1 457 ? 30.303 0.832 -6.936 1.00 72.62 457 SER A N 1
ATOM 3467 C CA . SER A 1 457 ? 29.549 -0.294 -7.495 1.00 72.62 457 SER A CA 1
ATOM 3468 C C . SER A 1 457 ? 28.025 -0.157 -7.419 1.00 72.62 457 SER A C 1
ATOM 3470 O O . SER A 1 457 ? 27.356 -0.792 -8.215 1.00 72.62 457 SER A O 1
ATOM 3472 N N . PHE A 1 458 ? 27.465 0.630 -6.490 1.00 80.62 458 PHE A N 1
ATOM 3473 C CA . PHE A 1 458 ? 26.021 0.908 -6.463 1.00 80.62 458 PHE A CA 1
ATOM 3474 C C . PHE A 1 458 ? 25.613 1.727 -7.690 1.00 80.62 458 PHE A C 1
ATOM 3476 O O . PHE A 1 458 ? 24.717 1.342 -8.429 1.00 80.62 458 PHE A O 1
ATOM 3483 N N . TYR A 1 459 ? 26.325 2.822 -7.960 1.00 75.56 459 TYR A N 1
ATOM 3484 C CA . TYR A 1 459 ? 26.018 3.664 -9.113 1.00 75.56 459 TYR A CA 1
ATOM 3485 C C . TYR A 1 459 ? 26.401 3.026 -10.443 1.00 75.56 459 TYR A C 1
ATOM 3487 O O . TYR A 1 459 ? 25.777 3.358 -11.443 1.00 75.56 459 TYR A O 1
ATOM 3495 N N . THR A 1 460 ? 27.415 2.150 -10.487 1.00 75.31 460 THR A N 1
ATOM 3496 C CA . THR A 1 460 ? 27.682 1.386 -11.713 1.00 75.31 460 THR A CA 1
ATOM 3497 C C . THR A 1 460 ? 26.624 0.317 -11.940 1.00 75.31 460 THR A C 1
ATOM 3499 O O . THR A 1 460 ? 26.191 0.208 -13.065 1.00 75.31 460 THR A O 1
ATOM 3502 N N . ASP A 1 461 ? 26.132 -0.394 -10.914 1.00 84.44 461 ASP A N 1
ATOM 3503 C CA . ASP A 1 461 ? 25.007 -1.342 -11.074 1.00 84.44 461 ASP A CA 1
ATOM 3504 C C . ASP A 1 461 ? 23.743 -0.621 -11.580 1.00 84.44 461 ASP A C 1
ATOM 3506 O O . ASP A 1 461 ? 23.125 -1.052 -12.545 1.00 84.44 461 ASP A O 1
ATOM 3510 N N . LEU A 1 462 ? 23.434 0.554 -11.017 1.00 86.50 462 LEU A N 1
ATOM 3511 C CA . LEU A 1 462 ? 22.350 1.422 -11.491 1.00 86.50 462 LEU A CA 1
ATOM 3512 C C . LEU A 1 462 ? 22.569 1.960 -12.919 1.00 86.50 462 LEU A C 1
ATOM 3514 O O . LEU A 1 462 ? 21.599 2.105 -13.656 1.00 86.50 462 LEU A O 1
ATOM 3518 N N . LEU A 1 463 ? 23.803 2.301 -13.304 1.00 82.88 463 LEU A N 1
ATOM 3519 C CA . LEU A 1 463 ? 24.129 2.711 -14.675 1.00 82.88 463 LEU A CA 1
ATOM 3520 C C . LEU A 1 463 ? 24.009 1.537 -15.643 1.00 82.88 463 LEU A C 1
ATOM 3522 O O . LEU A 1 463 ? 23.307 1.674 -16.633 1.00 82.88 463 LEU A O 1
ATOM 3526 N N . ASP A 1 464 ? 24.642 0.407 -15.337 1.00 84.81 464 ASP A N 1
ATOM 3527 C CA . ASP A 1 464 ? 24.651 -0.803 -16.156 1.00 84.81 464 ASP A CA 1
ATOM 3528 C C . ASP A 1 464 ? 23.212 -1.319 -16.365 1.00 84.81 464 ASP A C 1
ATOM 3530 O O . ASP A 1 464 ? 22.842 -1.649 -17.486 1.00 84.81 464 ASP A O 1
ATOM 3534 N N . ASP A 1 465 ? 22.364 -1.300 -15.325 1.00 91.44 465 ASP A N 1
ATOM 3535 C CA . ASP A 1 465 ? 20.939 -1.646 -15.429 1.00 91.44 465 ASP A CA 1
ATOM 3536 C C . ASP A 1 465 ? 20.174 -0.721 -16.386 1.00 91.44 465 ASP A C 1
ATOM 3538 O O . ASP A 1 465 ? 19.416 -1.190 -17.236 1.00 91.44 465 ASP A O 1
ATOM 3542 N N . VAL A 1 466 ? 20.334 0.599 -16.257 1.00 88.69 466 VAL A N 1
ATOM 3543 C CA . VAL A 1 466 ? 19.606 1.550 -17.112 1.00 88.69 466 VAL A CA 1
ATOM 3544 C C . VAL A 1 466 ? 20.155 1.551 -18.541 1.00 88.69 466 VAL A C 1
ATOM 3546 O O . VAL A 1 466 ? 19.374 1.662 -19.485 1.00 88.69 466 VAL A O 1
ATOM 3549 N N . ASP A 1 467 ? 21.460 1.355 -18.710 1.00 85.19 467 ASP A N 1
ATOM 3550 C CA . ASP A 1 467 ? 22.116 1.221 -20.008 1.00 85.19 467 ASP A CA 1
ATOM 3551 C C . ASP A 1 467 ? 21.663 -0.059 -20.731 1.00 85.19 467 ASP A C 1
ATOM 3553 O O . ASP A 1 467 ? 21.319 0.022 -21.905 1.00 85.19 467 ASP A O 1
ATOM 3557 N N . ASP A 1 468 ? 21.513 -1.190 -20.029 1.00 88.69 468 ASP A N 1
ATOM 3558 C CA . ASP A 1 468 ? 20.893 -2.423 -20.550 1.00 88.69 468 ASP A CA 1
ATOM 3559 C C . ASP A 1 468 ? 19.492 -2.146 -21.157 1.00 88.69 468 ASP A C 1
ATOM 3561 O O . ASP A 1 468 ? 19.125 -2.700 -22.197 1.00 88.69 468 ASP A O 1
ATOM 3565 N N . LYS A 1 469 ? 18.687 -1.276 -20.523 1.00 92.19 469 LYS A N 1
ATOM 3566 C CA . LYS A 1 469 ? 17.338 -0.901 -20.998 1.00 92.19 469 LYS A CA 1
ATOM 3567 C C . LYS A 1 469 ? 17.363 0.081 -22.183 1.00 92.19 469 LYS A C 1
ATOM 3569 O O . LYS A 1 469 ? 16.522 -0.043 -23.077 1.00 92.19 469 LYS A O 1
ATOM 3574 N N . ASP A 1 470 ? 18.303 1.024 -22.186 1.00 88.00 470 ASP A N 1
ATOM 3575 C CA . ASP A 1 470 ? 18.551 1.992 -23.268 1.00 88.00 470 ASP A CA 1
ATOM 3576 C C . ASP A 1 470 ? 19.040 1.272 -24.543 1.00 88.00 470 ASP A C 1
ATOM 3578 O O . ASP A 1 470 ? 18.460 1.438 -25.618 1.00 88.00 470 ASP A O 1
ATOM 3582 N N . ASP A 1 471 ? 20.009 0.357 -24.407 1.00 87.94 471 ASP A N 1
ATOM 3583 C CA . ASP A 1 471 ? 20.537 -0.490 -25.490 1.00 87.94 471 ASP A CA 1
ATOM 3584 C C . ASP A 1 471 ? 19.475 -1.454 -26.058 1.00 87.94 471 ASP A C 1
ATOM 3586 O O . ASP A 1 471 ? 19.490 -1.777 -27.250 1.00 87.94 471 ASP A O 1
ATOM 3590 N N . ALA A 1 472 ? 18.504 -1.877 -25.238 1.00 89.88 472 ALA A N 1
ATOM 3591 C CA . ALA A 1 472 ? 17.327 -2.629 -25.683 1.00 89.88 472 ALA A CA 1
ATOM 3592 C C . ALA A 1 472 ? 16.266 -1.766 -26.408 1.00 89.88 472 ALA A C 1
ATOM 3594 O O . ALA A 1 472 ? 15.277 -2.302 -26.911 1.00 89.88 472 ALA A O 1
ATOM 3595 N N . GLY A 1 473 ? 16.464 -0.445 -26.501 1.00 88.75 473 GLY A N 1
ATOM 3596 C CA . GLY A 1 473 ? 15.615 0.481 -27.255 1.00 88.75 473 GLY A CA 1
ATOM 3597 C C . GLY A 1 473 ? 14.368 0.976 -26.515 1.00 88.75 473 GLY A C 1
ATOM 3598 O O . GLY A 1 473 ? 13.440 1.480 -27.155 1.00 88.75 473 GLY A O 1
ATOM 3599 N N . PHE A 1 474 ? 14.317 0.840 -25.187 1.00 89.38 474 PHE A N 1
ATOM 3600 C CA . PHE A 1 474 ? 13.201 1.306 -24.359 1.00 89.38 474 PHE A CA 1
ATOM 3601 C C . PHE A 1 474 ? 13.494 2.676 -23.733 1.00 89.38 474 PHE A C 1
ATOM 3603 O O . PHE A 1 474 ? 14.640 2.964 -23.401 1.00 89.38 474 PHE A O 1
ATOM 3610 N N . PRO A 1 475 ? 12.479 3.538 -23.514 1.00 86.75 475 PRO A N 1
ATOM 3611 C CA . PRO A 1 475 ? 12.722 4.861 -22.957 1.00 86.75 475 PRO A CA 1
ATOM 3612 C C . PRO A 1 475 ? 13.172 4.765 -21.494 1.00 86.75 475 PRO A C 1
ATOM 3614 O O . PRO A 1 475 ? 12.545 4.086 -20.671 1.00 86.75 475 PRO A O 1
ATOM 3617 N N . VAL A 1 476 ? 14.240 5.494 -21.180 1.00 86.00 476 VAL A N 1
ATOM 3618 C CA . VAL A 1 476 ? 14.813 5.619 -19.838 1.00 86.00 476 VAL A CA 1
ATOM 3619 C C . VAL A 1 476 ? 14.580 7.018 -19.263 1.00 86.00 476 VAL A C 1
ATOM 3621 O O . VAL A 1 476 ? 14.524 8.018 -19.987 1.00 86.00 476 VAL A O 1
ATOM 3624 N N . GLY A 1 477 ? 14.426 7.092 -17.944 1.00 82.88 477 GLY A N 1
ATOM 3625 C CA . GLY A 1 477 ? 14.306 8.334 -17.184 1.00 82.88 477 GLY A CA 1
ATOM 3626 C C . GLY A 1 477 ? 14.930 8.205 -15.794 1.00 82.88 477 GLY A C 1
ATOM 3627 O O . GLY A 1 477 ? 15.401 7.140 -15.401 1.00 82.88 477 GLY A O 1
ATOM 3628 N N . ILE A 1 478 ? 14.896 9.272 -14.989 1.00 82.31 478 ILE A N 1
ATOM 3629 C CA . ILE A 1 478 ? 15.394 9.208 -13.593 1.00 82.31 478 ILE A CA 1
ATOM 3630 C C . ILE A 1 478 ? 14.618 8.186 -12.774 1.00 82.31 478 ILE A C 1
ATOM 3632 O O . ILE A 1 478 ? 15.178 7.589 -11.862 1.00 82.31 478 ILE A O 1
ATOM 3636 N N . THR A 1 479 ? 13.355 7.949 -13.129 1.00 87.75 479 THR A N 1
ATOM 3637 C CA . THR A 1 479 ? 12.508 6.970 -12.451 1.00 87.75 479 THR A CA 1
ATOM 3638 C C . THR A 1 479 ? 13.092 5.555 -12.509 1.00 87.75 479 THR A C 1
ATOM 3640 O O . THR A 1 479 ? 12.871 4.779 -11.584 1.00 87.75 479 THR A O 1
ATOM 3643 N N . ASP A 1 480 ? 13.882 5.221 -13.534 1.00 90.62 480 ASP A N 1
ATOM 3644 C CA . ASP A 1 480 ? 14.615 3.957 -13.595 1.00 90.62 480 ASP A CA 1
ATOM 3645 C C . ASP A 1 480 ? 15.711 3.900 -12.518 1.00 90.62 480 ASP A C 1
ATOM 3647 O O . ASP A 1 480 ? 15.675 3.023 -11.657 1.00 90.62 480 ASP A O 1
ATOM 3651 N N . TYR A 1 481 ? 16.612 4.889 -12.470 1.00 87.31 481 TYR A N 1
ATOM 3652 C CA . TYR A 1 481 ? 17.651 4.999 -11.431 1.00 87.31 481 TYR A CA 1
ATOM 3653 C C . TYR A 1 481 ? 17.064 5.047 -10.008 1.00 87.31 481 TYR A C 1
ATOM 3655 O O . TYR A 1 481 ? 17.536 4.360 -9.103 1.00 87.31 481 TYR A O 1
ATOM 3663 N N . TRP A 1 482 ? 16.002 5.832 -9.816 1.00 88.88 482 TRP A N 1
ATOM 3664 C CA . TRP A 1 482 ? 15.271 5.967 -8.557 1.00 88.88 482 TRP A CA 1
ATOM 3665 C C . TRP A 1 482 ? 14.587 4.657 -8.143 1.00 88.88 482 TRP A C 1
ATOM 3667 O O . TRP A 1 482 ? 14.714 4.221 -7.000 1.00 88.88 482 TRP A O 1
ATOM 3677 N N . GLY A 1 483 ? 13.914 3.982 -9.076 1.00 93.69 483 GLY A N 1
ATOM 3678 C CA . GLY A 1 483 ? 13.282 2.685 -8.846 1.00 93.69 483 GLY A CA 1
ATOM 3679 C C . GLY A 1 483 ? 14.293 1.581 -8.529 1.00 93.69 483 GLY A C 1
ATOM 3680 O O . GLY A 1 483 ? 14.067 0.755 -7.636 1.00 93.69 483 GLY A O 1
ATOM 3681 N N . ARG A 1 484 ? 15.452 1.588 -9.194 1.00 92.75 484 ARG A N 1
ATOM 3682 C CA . ARG A 1 484 ? 16.573 0.699 -8.867 1.00 92.75 484 ARG A CA 1
ATOM 3683 C C . ARG A 1 484 ? 17.128 0.978 -7.475 1.00 92.75 484 ARG A C 1
ATOM 3685 O O . ARG A 1 484 ? 17.213 0.035 -6.692 1.00 92.75 484 ARG A O 1
ATOM 3692 N N . ALA A 1 485 ? 17.362 2.239 -7.106 1.00 91.81 485 ALA A N 1
ATOM 3693 C CA . ALA A 1 485 ? 17.737 2.607 -5.737 1.00 91.81 485 ALA A CA 1
ATOM 3694 C C . ALA A 1 485 ? 16.709 2.103 -4.703 1.00 91.81 485 ALA A C 1
ATOM 3696 O O . ALA A 1 485 ? 17.078 1.436 -3.738 1.00 91.81 485 ALA A O 1
ATOM 3697 N N . LEU A 1 486 ? 15.407 2.323 -4.931 1.00 95.19 486 LEU A N 1
ATOM 3698 C CA . LEU A 1 486 ? 14.341 1.816 -4.053 1.00 95.19 486 LEU A CA 1
ATOM 3699 C C . LEU A 1 486 ? 14.383 0.287 -3.902 1.00 95.19 486 LEU A C 1
ATOM 3701 O O . LEU A 1 486 ? 14.118 -0.235 -2.821 1.00 95.19 486 LEU A O 1
ATOM 3705 N N . SER A 1 487 ? 14.766 -0.449 -4.947 1.00 95.06 487 SER A N 1
ATOM 3706 C CA . SER A 1 487 ? 14.856 -1.915 -4.896 1.00 95.06 487 SER A CA 1
ATOM 3707 C C . SER A 1 487 ? 15.893 -2.416 -3.881 1.00 95.06 487 SER A C 1
ATOM 3709 O O . SER A 1 487 ? 15.648 -3.429 -3.227 1.00 95.06 487 SER A O 1
ATOM 3711 N N . TYR A 1 488 ? 17.001 -1.687 -3.679 1.00 92.50 488 TYR A N 1
ATOM 3712 C CA . TYR A 1 488 ? 18.010 -2.008 -2.656 1.00 92.50 488 TYR A CA 1
ATOM 3713 C C . TYR A 1 488 ? 17.429 -1.977 -1.234 1.00 92.50 488 TYR A C 1
ATOM 3715 O O . TYR A 1 488 ? 17.793 -2.813 -0.406 1.00 92.50 488 TYR A O 1
ATOM 3723 N N . HIS A 1 489 ? 16.517 -1.036 -0.969 1.00 94.69 489 HIS A N 1
ATOM 3724 C CA . HIS A 1 489 ? 15.914 -0.812 0.347 1.00 94.69 489 HIS A CA 1
ATOM 3725 C C . HIS A 1 489 ? 14.605 -1.587 0.570 1.00 94.69 489 HIS A C 1
ATOM 3727 O O . HIS A 1 489 ? 14.174 -1.711 1.712 1.00 94.69 489 HIS A O 1
ATOM 3733 N N . LEU A 1 490 ? 13.932 -2.059 -0.487 1.00 97.00 490 LEU A N 1
ATOM 3734 C CA . LEU A 1 490 ? 12.566 -2.604 -0.407 1.00 97.00 490 LEU A CA 1
ATOM 3735 C C . LEU A 1 490 ? 12.449 -4.107 -0.713 1.00 97.00 490 LEU A C 1
ATOM 3737 O O . LEU A 1 490 ? 11.382 -4.687 -0.489 1.00 97.00 490 LEU A O 1
ATOM 3741 N N . LEU A 1 491 ? 13.502 -4.751 -1.221 1.00 94.19 491 LEU A N 1
ATOM 3742 C CA . LEU A 1 491 ? 13.500 -6.174 -1.567 1.00 94.19 491 LEU A CA 1
ATOM 3743 C C . LEU A 1 491 ? 14.415 -6.988 -0.655 1.00 94.19 491 LEU A C 1
ATOM 3745 O O . LEU A 1 491 ? 15.540 -6.597 -0.356 1.00 94.19 491 LEU A O 1
ATOM 3749 N N . ASN A 1 492 ? 13.955 -8.178 -0.264 1.00 89.69 492 ASN A N 1
ATOM 3750 C CA . ASN A 1 492 ? 14.783 -9.130 0.463 1.00 89.69 492 ASN A CA 1
ATOM 3751 C C . ASN A 1 492 ? 15.937 -9.588 -0.442 1.00 89.69 492 ASN A C 1
ATOM 3753 O O . ASN A 1 492 ? 15.740 -10.396 -1.350 1.00 89.69 492 ASN A O 1
ATOM 3757 N N . GLN A 1 493 ? 17.147 -9.101 -0.164 1.00 81.38 493 GLN A N 1
ATOM 3758 C CA . GLN A 1 493 ? 18.333 -9.322 -0.999 1.00 81.38 493 GLN A CA 1
ATOM 3759 C C . GLN A 1 493 ? 18.802 -10.794 -1.043 1.00 81.38 493 GLN A C 1
ATOM 3761 O O . GLN A 1 493 ? 19.603 -11.157 -1.901 1.00 81.38 493 GLN A O 1
ATOM 3766 N N . THR A 1 494 ? 18.296 -11.660 -0.151 1.00 80.00 494 THR A N 1
ATOM 3767 C CA . THR A 1 494 ? 18.537 -13.117 -0.208 1.00 80.00 494 THR A CA 1
ATOM 3768 C C . THR A 1 494 ? 17.599 -13.804 -1.205 1.00 80.00 494 THR A C 1
ATOM 3770 O O . THR A 1 494 ? 18.012 -14.741 -1.884 1.00 80.00 494 THR A O 1
ATOM 3773 N N . LYS A 1 495 ? 16.349 -13.331 -1.313 1.00 83.06 495 LYS A N 1
ATOM 3774 C CA . LYS A 1 495 ? 15.335 -13.843 -2.253 1.00 83.06 495 LYS A CA 1
ATOM 3775 C C . LYS A 1 495 ? 15.490 -13.245 -3.656 1.00 83.06 495 LYS A C 1
ATOM 3777 O O . LYS A 1 495 ? 15.267 -13.935 -4.646 1.00 83.06 495 LYS A O 1
ATOM 3782 N N . TYR A 1 496 ? 15.871 -11.971 -3.730 1.00 88.12 496 TYR A N 1
ATOM 3783 C CA . TYR A 1 496 ? 15.976 -11.187 -4.958 1.00 88.12 496 TYR A CA 1
ATOM 3784 C C . TYR A 1 496 ? 17.445 -10.826 -5.239 1.00 88.12 496 TYR A C 1
ATOM 3786 O O . TYR A 1 496 ? 17.924 -9.794 -4.757 1.00 88.12 496 TYR A O 1
ATOM 3794 N N . PRO A 1 497 ? 18.186 -11.665 -5.996 1.00 84.44 497 PRO A N 1
ATOM 3795 C CA . PRO A 1 497 ? 19.589 -11.408 -6.317 1.00 84.44 497 PRO A CA 1
ATOM 3796 C C . PRO A 1 497 ? 19.746 -10.118 -7.133 1.00 84.44 497 PRO A C 1
ATOM 3798 O O . PRO A 1 497 ? 18.803 -9.675 -7.792 1.00 84.44 497 PRO A O 1
ATOM 3801 N N . LYS A 1 498 ? 20.941 -9.508 -7.070 1.00 87.62 498 LYS A N 1
ATOM 3802 C CA . LYS A 1 498 ? 21.227 -8.176 -7.649 1.00 87.62 498 LYS A CA 1
ATOM 3803 C C . LYS A 1 498 ? 20.149 -7.135 -7.298 1.00 87.62 498 LYS A C 1
ATOM 3805 O O . LYS A 1 498 ? 19.660 -6.390 -8.149 1.00 87.62 498 LYS A O 1
ATOM 3810 N N . GLN A 1 499 ? 19.682 -7.188 -6.049 1.00 89.06 499 GLN A N 1
ATOM 3811 C CA . GLN A 1 499 ? 18.692 -6.266 -5.504 1.00 89.06 499 GLN A CA 1
ATOM 3812 C C . GLN A 1 499 ? 17.448 -6.156 -6.407 1.00 89.06 499 GLN A C 1
ATOM 3814 O O . GLN A 1 499 ? 16.932 -5.071 -6.660 1.00 89.06 499 GLN A O 1
ATOM 3819 N N . GLY A 1 500 ? 16.990 -7.294 -6.943 1.00 90.56 500 GLY A N 1
ATOM 3820 C CA . GLY A 1 500 ? 15.794 -7.381 -7.781 1.00 90.56 500 GLY A CA 1
ATOM 3821 C C . GLY A 1 500 ? 15.927 -6.833 -9.201 1.00 90.56 500 GLY A C 1
ATOM 3822 O O . GLY A 1 500 ? 14.918 -6.394 -9.748 1.00 90.56 500 GLY A O 1
ATOM 3823 N N . GLN A 1 501 ? 17.119 -6.892 -9.810 1.00 91.69 501 GL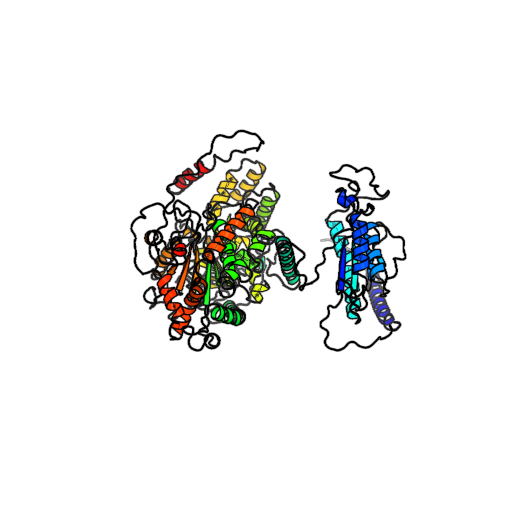N A N 1
ATOM 3824 C CA . GLN A 1 501 ? 17.345 -6.562 -11.230 1.00 91.69 501 GLN A CA 1
ATOM 3825 C C . GLN A 1 501 ? 16.239 -7.131 -12.150 1.00 91.69 501 GLN A C 1
ATOM 3827 O O . GLN A 1 501 ? 15.696 -6.419 -12.991 1.00 91.69 501 GLN A O 1
ATOM 3832 N N . THR A 1 502 ? 15.854 -8.394 -11.942 1.00 92.81 502 THR A N 1
ATOM 3833 C CA . THR A 1 502 ? 14.859 -9.120 -12.754 1.00 92.81 502 THR A CA 1
ATOM 3834 C C . THR A 1 502 ? 13.466 -9.224 -12.123 1.00 92.81 502 THR A C 1
ATOM 3836 O O . THR A 1 502 ? 12.581 -9.834 -12.724 1.00 92.81 502 THR A O 1
ATOM 3839 N N . ALA A 1 503 ? 13.259 -8.687 -10.915 1.00 93.88 503 ALA A N 1
ATOM 3840 C CA . ALA A 1 503 ? 12.011 -8.846 -10.168 1.00 93.88 503 ALA A CA 1
ATOM 3841 C C . ALA A 1 503 ? 10.933 -7.901 -10.710 1.00 93.88 503 ALA A C 1
ATOM 3843 O O . ALA A 1 503 ? 11.156 -6.692 -10.790 1.00 93.88 503 ALA A O 1
ATOM 3844 N N . VAL A 1 504 ? 9.755 -8.428 -11.044 1.00 96.12 504 VAL A N 1
ATOM 3845 C CA . VAL A 1 504 ? 8.670 -7.657 -11.668 1.00 96.12 504 VAL A CA 1
ATOM 3846 C C . VAL A 1 504 ? 7.432 -7.599 -10.782 1.00 96.12 504 VAL A C 1
ATOM 3848 O O . VAL A 1 504 ? 7.174 -8.480 -9.967 1.00 96.12 504 VAL A O 1
ATOM 3851 N N . TRP A 1 505 ? 6.613 -6.562 -10.946 1.00 97.06 505 TRP A N 1
ATOM 3852 C CA . TRP A 1 505 ? 5.345 -6.426 -10.228 1.00 97.06 505 TRP A CA 1
ATOM 3853 C C . TRP A 1 505 ? 4.411 -7.626 -10.465 1.00 97.06 505 TRP A C 1
ATOM 3855 O O . TRP A 1 505 ? 3.705 -8.066 -9.554 1.00 97.06 505 TRP A O 1
ATOM 3865 N N . SER A 1 506 ? 4.452 -8.212 -11.666 1.00 95.81 506 SER A N 1
ATOM 3866 C CA . SER A 1 506 ? 3.648 -9.385 -12.014 1.00 95.81 506 SER A CA 1
ATOM 3867 C C . SER A 1 506 ? 4.082 -10.688 -11.313 1.00 95.81 506 SER A C 1
ATOM 3869 O O . SER A 1 506 ? 3.310 -11.647 -11.326 1.00 95.81 506 SER A O 1
ATOM 3871 N N . ASP A 1 507 ? 5.233 -10.731 -10.621 1.00 95.06 507 ASP A N 1
ATOM 3872 C CA . ASP A 1 507 ? 5.652 -11.875 -9.790 1.00 95.06 507 ASP A CA 1
ATOM 3873 C C . ASP A 1 507 ? 4.798 -12.050 -8.529 1.00 95.06 507 ASP A C 1
ATOM 3875 O O . ASP A 1 507 ? 4.788 -13.135 -7.945 1.00 95.06 507 ASP A O 1
ATOM 3879 N N . ILE A 1 508 ? 4.055 -11.019 -8.100 1.00 96.75 508 ILE A N 1
ATOM 3880 C CA . ILE A 1 508 ? 3.194 -11.092 -6.908 1.00 96.75 508 ILE A CA 1
ATOM 3881 C C . ILE A 1 508 ? 2.238 -12.294 -6.996 1.00 96.75 508 ILE A C 1
ATOM 3883 O O . ILE A 1 508 ? 2.033 -12.978 -5.990 1.00 96.75 508 ILE A O 1
ATOM 3887 N N . VAL A 1 509 ? 1.739 -12.626 -8.198 1.00 95.88 509 VAL A N 1
ATOM 3888 C CA . VAL A 1 509 ? 0.822 -13.764 -8.414 1.00 95.88 509 VAL A CA 1
ATOM 3889 C C . VAL A 1 509 ? 1.450 -15.135 -8.140 1.00 95.88 509 VAL A C 1
ATOM 3891 O O . VAL A 1 509 ? 0.729 -16.116 -7.962 1.00 95.88 509 VAL A O 1
ATOM 3894 N N . ASN A 1 510 ? 2.781 -15.202 -8.085 1.00 91.56 510 ASN A N 1
ATOM 3895 C CA . ASN A 1 510 ? 3.547 -16.406 -7.782 1.00 91.56 510 ASN A CA 1
ATOM 3896 C C . ASN A 1 510 ? 3.940 -16.507 -6.299 1.00 91.56 510 ASN A C 1
ATOM 3898 O O . ASN A 1 510 ? 4.460 -17.537 -5.887 1.00 91.56 510 ASN A O 1
ATOM 3902 N N . THR A 1 511 ? 3.707 -15.474 -5.479 1.00 91.81 511 THR A N 1
ATOM 3903 C CA . THR A 1 511 ? 3.994 -15.547 -4.034 1.00 91.81 511 THR A CA 1
ATOM 3904 C C . THR A 1 511 ? 2.999 -16.469 -3.324 1.00 91.81 511 THR A C 1
ATOM 3906 O O . THR A 1 511 ? 1.798 -16.419 -3.600 1.00 91.81 511 THR A O 1
ATOM 3909 N N . THR A 1 512 ? 3.483 -17.307 -2.402 1.00 93.62 512 THR A N 1
ATOM 3910 C CA . THR A 1 512 ? 2.689 -18.346 -1.719 1.00 93.62 512 THR A CA 1
ATOM 3911 C C . THR A 1 512 ? 1.440 -17.756 -1.072 1.00 93.62 512 THR A C 1
ATOM 3913 O O . THR A 1 512 ? 0.317 -18.184 -1.334 1.00 93.62 512 THR A O 1
ATOM 3916 N N . SER A 1 513 ? 1.621 -16.687 -0.299 1.00 94.94 513 SER A N 1
ATOM 3917 C CA . SER A 1 513 ? 0.557 -16.038 0.463 1.00 94.94 513 SER A CA 1
ATOM 3918 C C . SER A 1 513 ? -0.452 -15.318 -0.441 1.00 94.94 513 SER A C 1
ATOM 3920 O O . SER A 1 513 ? -1.616 -15.168 -0.061 1.00 94.94 513 SER A O 1
ATOM 3922 N N . PHE A 1 514 ? -0.051 -14.912 -1.655 1.00 97.88 514 PHE A N 1
ATOM 3923 C CA . PHE A 1 514 ? -0.986 -14.400 -2.659 1.00 97.88 514 PHE A CA 1
ATOM 3924 C C . PHE A 1 514 ? -1.763 -15.537 -3.311 1.00 97.88 514 PHE A C 1
ATOM 3926 O O . PHE A 1 514 ? -2.984 -15.447 -3.406 1.00 97.88 514 PHE A O 1
ATOM 3933 N N . GLN A 1 515 ? -1.099 -16.620 -3.724 1.00 96.50 515 GLN A N 1
ATOM 3934 C CA . GLN A 1 515 ? -1.775 -17.786 -4.296 1.00 96.50 515 GLN A CA 1
ATOM 3935 C C . GLN A 1 515 ? -2.801 -18.365 -3.320 1.00 96.50 515 GLN A C 1
ATOM 3937 O O . GLN A 1 515 ? -3.904 -18.728 -3.727 1.00 96.50 515 GLN A O 1
ATOM 3942 N N . GLU A 1 516 ? -2.484 -18.406 -2.028 1.00 96.31 516 GLU A N 1
ATOM 3943 C CA . GLU A 1 516 ? -3.384 -18.808 -0.943 1.00 96.31 516 GLU A CA 1
ATOM 3944 C C . GLU A 1 516 ? -4.424 -17.741 -0.555 1.00 96.31 516 GLU A C 1
ATOM 3946 O O . GLU A 1 516 ? -5.367 -18.053 0.170 1.00 96.31 516 GLU A O 1
ATOM 3951 N N . ALA A 1 517 ? -4.304 -16.514 -1.071 1.00 97.88 517 ALA A N 1
ATOM 3952 C CA . ALA A 1 517 ? -5.149 -15.356 -0.771 1.00 97.88 517 ALA A CA 1
ATOM 3953 C C . ALA A 1 517 ? -5.211 -14.994 0.731 1.00 97.88 517 ALA A C 1
ATOM 3955 O O . ALA A 1 517 ? -6.252 -14.565 1.240 1.00 97.88 517 ALA A O 1
ATOM 3956 N N . THR A 1 518 ? -4.102 -15.165 1.463 1.00 96.12 518 THR A N 1
ATOM 3957 C CA . THR A 1 518 ? -4.055 -14.981 2.925 1.00 96.12 518 THR A CA 1
ATOM 3958 C C . THR A 1 518 ? -3.905 -13.520 3.362 1.00 96.12 518 THR A C 1
ATOM 3960 O O . THR A 1 518 ? -4.410 -13.170 4.437 1.00 96.12 518 THR A O 1
ATOM 3963 N N . TYR A 1 519 ? -3.344 -12.648 2.515 1.00 97.31 519 TYR A N 1
ATOM 3964 C CA . TYR A 1 519 ? -3.228 -11.191 2.711 1.00 97.31 519 TYR A CA 1
ATOM 3965 C C . TYR A 1 519 ? -4.086 -10.381 1.710 1.00 97.31 519 TYR A C 1
ATOM 3967 O O . TYR A 1 519 ? -4.546 -10.973 0.737 1.00 97.31 519 TYR A O 1
ATOM 3975 N N . PRO A 1 520 ? -4.368 -9.077 1.940 1.00 98.56 520 PRO A N 1
ATOM 3976 C CA . PRO A 1 520 ? -5.245 -8.267 1.078 1.00 98.56 520 PRO A CA 1
ATOM 3977 C C . PRO A 1 520 ? -4.672 -8.015 -0.327 1.00 98.56 520 PRO A C 1
ATOM 3979 O O . PRO A 1 520 ? -3.463 -7.879 -0.488 1.00 98.56 520 PRO A O 1
ATOM 3982 N N . PHE A 1 521 ? -5.531 -7.882 -1.338 1.00 98.81 521 PHE A N 1
ATOM 3983 C CA . PHE A 1 521 ? -5.129 -7.647 -2.726 1.00 98.81 521 PHE A CA 1
ATOM 3984 C C . PHE A 1 521 ? -4.385 -6.307 -2.862 1.00 98.81 521 PHE A C 1
ATOM 3986 O O . PHE A 1 521 ? -4.971 -5.262 -2.553 1.00 98.81 521 PHE A O 1
ATOM 3993 N N . PRO A 1 522 ? -3.118 -6.300 -3.311 1.00 98.62 522 PRO A N 1
ATOM 3994 C CA . PRO A 1 522 ? -2.336 -5.081 -3.411 1.00 98.62 522 PRO A CA 1
ATOM 3995 C C . PRO A 1 522 ? -2.709 -4.297 -4.673 1.00 98.62 522 PRO A C 1
ATOM 3997 O O . PRO A 1 522 ? -2.827 -4.855 -5.763 1.00 98.62 522 PRO A O 1
ATOM 4000 N N . VAL A 1 523 ? -2.848 -2.984 -4.528 1.00 98.69 523 VAL A N 1
ATOM 4001 C CA . VAL A 1 523 ? -3.008 -2.032 -5.632 1.00 98.69 523 VAL A CA 1
ATOM 4002 C C . VAL A 1 523 ? -2.033 -0.886 -5.398 1.00 98.69 523 VAL A C 1
ATOM 4004 O O . VAL A 1 523 ? -1.933 -0.389 -4.278 1.00 98.69 523 VAL A O 1
ATOM 4007 N N . ILE A 1 524 ? -1.332 -0.425 -6.429 1.00 97.12 524 ILE A N 1
ATOM 4008 C CA . ILE A 1 524 ? -0.650 0.875 -6.367 1.00 97.12 524 ILE A CA 1
ATOM 4009 C C . ILE A 1 524 ? -1.117 1.781 -7.500 1.00 97.12 524 ILE A C 1
ATOM 4011 O O . ILE A 1 524 ? -1.638 1.297 -8.506 1.00 97.12 524 ILE A O 1
ATOM 4015 N N . ILE A 1 525 ? -0.971 3.093 -7.325 1.00 94.88 525 ILE A N 1
ATOM 4016 C CA . ILE A 1 525 ? -1.457 4.085 -8.292 1.00 94.88 525 ILE A CA 1
ATOM 4017 C C . ILE A 1 525 ? -0.377 5.066 -8.754 1.00 94.88 525 ILE A C 1
ATOM 4019 O O . ILE A 1 525 ? 0.521 5.433 -7.998 1.00 94.88 525 ILE A O 1
ATOM 4023 N N . SER A 1 526 ? -0.526 5.539 -9.985 1.00 92.88 526 SER A N 1
ATOM 4024 C CA . SER A 1 526 ? 0.157 6.706 -10.551 1.00 92.88 526 SER A CA 1
ATOM 4025 C C . SER A 1 526 ? -0.856 7.584 -11.292 1.00 92.88 526 SER A C 1
ATOM 4027 O O . SER A 1 526 ? -2.026 7.214 -11.437 1.00 92.88 526 SER A O 1
ATOM 4029 N N . ILE A 1 527 ? -0.434 8.756 -11.763 1.00 86.75 527 ILE A N 1
ATOM 4030 C CA . ILE A 1 527 ? -1.245 9.635 -12.613 1.00 86.75 527 ILE A CA 1
ATOM 4031 C C . ILE A 1 527 ? -0.577 9.789 -13.977 1.00 86.75 527 ILE A C 1
ATOM 4033 O O . ILE A 1 527 ? 0.630 9.956 -14.066 1.00 86.75 527 ILE A O 1
ATOM 4037 N N . GLY A 1 528 ? -1.365 9.773 -15.050 1.00 83.44 528 GLY A N 1
ATOM 4038 C CA . GLY A 1 528 ? -0.916 10.157 -16.382 1.00 83.44 528 GLY A CA 1
ATOM 4039 C C . GLY A 1 528 ? -0.898 11.670 -16.565 1.00 83.44 528 GLY A C 1
ATOM 4040 O O . GLY A 1 528 ? -1.941 12.328 -16.451 1.00 83.44 528 GLY A O 1
ATOM 4041 N N . ARG A 1 529 ? 0.272 12.201 -16.916 1.00 75.88 529 ARG A N 1
ATOM 4042 C CA . ARG A 1 529 ? 0.471 13.575 -17.378 1.00 75.88 529 ARG A CA 1
ATOM 4043 C C . ARG A 1 529 ? 0.252 13.643 -18.894 1.00 75.88 529 ARG A C 1
ATOM 4045 O O . ARG A 1 529 ? 0.449 12.661 -19.606 1.00 75.88 529 ARG A O 1
ATOM 4052 N N . GLN A 1 530 ? -0.207 14.787 -19.400 1.00 65.44 530 GLN A N 1
ATOM 4053 C CA . GLN A 1 530 ? -0.174 15.057 -20.843 1.00 65.44 530 GLN A CA 1
ATOM 4054 C C . GLN A 1 530 ? 1.104 15.833 -21.190 1.00 65.44 530 GLN A C 1
ATOM 4056 O O . GLN A 1 530 ? 1.561 16.611 -20.347 1.00 65.44 530 GLN A O 1
ATOM 4061 N N . PRO A 1 531 ? 1.646 15.687 -22.413 1.00 54.97 531 PRO A N 1
ATOM 4062 C CA . PRO A 1 531 ? 2.738 16.524 -22.897 1.00 54.97 531 PRO A CA 1
ATOM 4063 C C . PRO A 1 531 ? 2.458 18.013 -22.655 1.00 54.97 531 PRO A C 1
ATOM 4065 O O . PRO A 1 531 ? 1.317 18.467 -22.772 1.00 54.97 531 PRO A O 1
ATOM 4068 N N . ASP A 1 532 ? 3.497 18.752 -22.264 1.00 46.44 532 ASP A N 1
ATOM 4069 C CA . ASP A 1 532 ? 3.481 20.184 -21.918 1.00 46.44 532 ASP A CA 1
ATOM 4070 C C . ASP A 1 532 ? 2.593 20.606 -20.719 1.00 46.44 532 ASP A C 1
ATOM 4072 O O . ASP A 1 532 ? 2.575 21.784 -20.337 1.00 46.44 532 ASP A O 1
ATOM 4076 N N . ALA A 1 533 ? 1.885 19.681 -20.058 1.00 54.69 533 ALA A N 1
ATOM 4077 C CA . ALA A 1 533 ? 1.026 19.997 -18.917 1.00 54.69 533 ALA A CA 1
ATOM 4078 C C . ALA A 1 533 ? 1.829 20.172 -17.612 1.00 54.69 533 ALA A C 1
ATOM 4080 O O . ALA A 1 533 ? 2.079 19.214 -16.885 1.00 54.69 533 ALA A O 1
ATOM 4081 N N . ARG A 1 534 ? 2.156 21.425 -17.263 1.00 49.34 534 ARG A N 1
ATOM 4082 C CA . ARG A 1 534 ? 2.845 21.792 -16.001 1.00 49.34 534 ARG A CA 1
ATOM 4083 C C . ARG A 1 534 ? 2.014 21.633 -14.717 1.00 49.34 534 ARG A C 1
ATOM 4085 O O . ARG A 1 534 ? 2.549 21.821 -13.633 1.00 49.34 534 ARG A O 1
ATOM 4092 N N . TRP A 1 535 ? 0.714 21.353 -14.825 1.00 47.88 535 TRP A N 1
ATOM 4093 C CA . TRP A 1 535 ? -0.202 21.267 -13.683 1.00 47.88 535 TRP A CA 1
ATOM 4094 C C . TRP A 1 535 ? -1.080 20.024 -13.785 1.00 47.88 535 TRP A C 1
ATOM 4096 O O . TRP A 1 535 ? -1.796 19.844 -14.778 1.00 47.88 535 TRP A O 1
ATOM 4106 N N . ILE A 1 536 ? -1.091 19.206 -12.732 1.00 58.47 536 ILE A N 1
ATOM 4107 C CA . ILE A 1 536 ? -2.034 18.096 -12.615 1.00 58.47 536 ILE A CA 1
ATOM 4108 C C . ILE A 1 536 ? -3.391 18.651 -12.177 1.00 58.47 536 ILE A C 1
ATOM 4110 O O . ILE A 1 536 ? -3.597 19.069 -11.042 1.00 58.47 536 ILE A O 1
ATOM 4114 N N . ASN A 1 537 ? -4.336 18.683 -13.112 1.00 61.38 537 ASN A N 1
ATOM 4115 C CA . ASN A 1 537 ? -5.701 19.120 -12.840 1.00 61.38 537 ASN A CA 1
ATOM 4116 C C . ASN A 1 537 ? -6.490 18.048 -12.070 1.00 61.38 537 ASN A C 1
ATOM 4118 O O . ASN A 1 537 ? -6.259 16.852 -12.245 1.00 61.38 537 ASN A O 1
ATOM 4122 N N . LEU A 1 538 ? -7.552 18.461 -11.363 1.00 64.00 538 LEU A N 1
ATOM 4123 C CA . LEU A 1 538 ? -8.522 17.564 -10.701 1.00 64.00 538 LEU A CA 1
ATOM 4124 C C . LEU A 1 538 ? -9.178 16.518 -11.633 1.00 64.00 538 LEU A C 1
ATOM 4126 O O . LEU A 1 538 ? -9.890 15.644 -11.152 1.00 64.00 538 LEU A O 1
ATOM 4130 N N . ASN A 1 539 ? -8.962 16.576 -12.952 1.00 70.50 539 ASN A N 1
ATOM 4131 C CA . ASN A 1 539 ? -9.450 15.614 -13.947 1.00 70.50 539 ASN A CA 1
ATOM 4132 C C . ASN A 1 539 ? -8.352 14.715 -14.562 1.00 70.50 539 ASN A C 1
ATOM 4134 O O . ASN A 1 539 ? -8.610 14.062 -15.577 1.00 70.50 539 ASN A O 1
ATOM 4138 N N . ALA A 1 540 ? -7.140 14.703 -13.996 1.00 81.50 540 ALA A N 1
ATOM 4139 C CA . ALA A 1 540 ? -6.039 13.867 -14.467 1.00 81.50 540 ALA A CA 1
ATOM 4140 C C . ALA A 1 540 ? -6.363 12.368 -14.344 1.00 81.50 540 ALA A C 1
ATOM 4142 O O . ALA A 1 540 ? -7.153 11.969 -13.483 1.00 81.50 540 ALA A O 1
ATOM 4143 N N . THR A 1 541 ? -5.789 11.548 -15.229 1.00 87.69 541 THR A N 1
ATOM 4144 C CA . THR A 1 541 ? -6.147 10.123 -15.341 1.00 87.69 541 THR A CA 1
ATOM 4145 C C . THR A 1 541 ? -5.229 9.270 -14.481 1.00 87.69 541 THR A C 1
ATOM 4147 O O . THR A 1 541 ? -4.052 9.146 -14.783 1.00 87.69 541 THR A O 1
ATOM 4150 N N . TYR A 1 542 ? -5.772 8.669 -13.430 1.00 89.50 542 TYR A N 1
ATOM 4151 C CA . TYR A 1 542 ? -5.085 7.696 -12.585 1.00 89.50 542 TYR A CA 1
ATOM 4152 C C . TYR A 1 542 ? -4.946 6.376 -13.315 1.00 89.50 542 TYR A C 1
ATOM 4154 O O . TYR A 1 542 ? -5.905 5.921 -13.948 1.00 89.50 542 TYR A O 1
ATOM 4162 N N . PHE A 1 543 ? -3.790 5.751 -13.149 1.00 94.38 543 PHE A N 1
ATOM 4163 C CA . PHE A 1 543 ? -3.525 4.389 -13.564 1.00 94.38 543 PHE A CA 1
ATOM 4164 C C . PHE A 1 543 ? -3.300 3.523 -12.325 1.00 94.38 543 PHE A C 1
ATOM 4166 O O . PHE A 1 543 ? -2.538 3.884 -11.430 1.00 94.38 543 PHE A O 1
ATOM 4173 N N . GLU A 1 544 ? -3.996 2.393 -12.263 1.00 96.50 544 GLU A N 1
ATOM 4174 C CA . GLU A 1 544 ? -3.790 1.353 -11.260 1.00 96.50 544 GLU A CA 1
ATOM 4175 C C . GLU A 1 544 ? -2.807 0.317 -11.800 1.00 96.50 544 GLU A C 1
ATOM 4177 O O . GLU A 1 544 ? -2.966 -0.157 -12.926 1.00 96.50 544 GLU A O 1
ATOM 4182 N N . PHE A 1 545 ? -1.852 -0.088 -10.967 1.00 98.12 545 PHE A N 1
ATOM 4183 C CA . PHE A 1 545 ? -1.120 -1.339 -11.109 1.00 98.12 545 PHE A CA 1
ATOM 4184 C C . PHE A 1 545 ? -1.717 -2.346 -10.124 1.00 98.12 545 PHE A C 1
ATOM 4186 O O . PHE A 1 545 ? -1.650 -2.175 -8.904 1.00 98.12 545 PHE A O 1
ATOM 4193 N N . THR A 1 546 ? -2.293 -3.415 -10.660 1.00 98.44 546 THR A N 1
ATOM 4194 C CA . THR A 1 546 ? -2.701 -4.609 -9.906 1.00 98.44 546 THR A CA 1
ATOM 4195 C C . THR A 1 546 ? -1.780 -5.774 -10.290 1.00 98.44 546 THR A C 1
ATOM 4197 O O . THR A 1 546 ? -1.117 -5.685 -11.321 1.00 98.44 546 THR A O 1
ATOM 4200 N N . PRO A 1 547 ? -1.704 -6.878 -9.527 1.00 97.94 547 PRO A N 1
ATOM 4201 C CA . PRO A 1 547 ? -0.926 -8.061 -9.916 1.00 97.94 547 PRO A CA 1
ATOM 4202 C C . PRO A 1 547 ? -1.319 -8.695 -11.264 1.00 97.94 547 PRO A C 1
ATOM 4204 O O . PRO A 1 547 ? -0.557 -9.491 -11.808 1.00 97.94 547 PRO A O 1
ATOM 4207 N N . TYR A 1 548 ? -2.497 -8.361 -11.806 1.00 97.62 548 TYR A N 1
ATOM 4208 C CA . TYR A 1 548 ? -2.998 -8.895 -13.077 1.00 97.62 548 TYR A CA 1
ATOM 4209 C C . TYR A 1 548 ? -2.980 -7.872 -14.216 1.00 97.62 548 TYR A C 1
ATOM 4211 O O . TYR A 1 548 ? -2.599 -8.211 -15.335 1.00 97.62 548 TYR A O 1
ATOM 4219 N N . GLU A 1 549 ? -3.386 -6.632 -13.947 1.00 97.62 549 GLU A N 1
ATOM 4220 C CA . GLU A 1 549 ? -3.647 -5.617 -14.967 1.00 97.62 549 GLU A CA 1
ATOM 4221 C C . GLU A 1 549 ? -3.132 -4.214 -14.609 1.00 97.62 549 GLU A C 1
ATOM 4223 O O . GLU A 1 549 ? -3.123 -3.815 -13.440 1.00 97.62 549 GLU A O 1
ATOM 4228 N N . PHE A 1 550 ? -2.781 -3.457 -15.652 1.00 98.19 550 PHE A N 1
ATOM 4229 C CA . PHE A 1 550 ? -2.496 -2.021 -15.628 1.00 98.19 550 PHE A CA 1
ATOM 4230 C C . PHE A 1 550 ? -3.575 -1.255 -16.404 1.00 98.19 550 PHE A C 1
ATOM 4232 O O . PHE A 1 550 ? -3.932 -1.661 -17.513 1.00 98.19 550 PHE A O 1
ATOM 4239 N N . GLY A 1 551 ? -4.100 -0.150 -15.866 1.00 96.81 551 GLY A N 1
ATOM 4240 C CA . GLY A 1 551 ? -5.128 0.627 -16.570 1.00 96.81 551 GLY A CA 1
ATOM 4241 C C . GLY A 1 551 ? -5.903 1.633 -15.727 1.00 96.81 551 GLY A C 1
ATOM 4242 O O . GLY A 1 551 ? -5.502 1.974 -14.620 1.00 96.81 551 GLY A O 1
ATOM 4243 N N . SER A 1 552 ? -7.023 2.127 -16.261 1.00 95.38 552 SER A N 1
ATOM 4244 C CA . SER A 1 552 ? -7.856 3.151 -15.615 1.00 95.38 552 SER A CA 1
ATOM 4245 C C . SER A 1 552 ? -9.351 2.895 -15.775 1.00 95.38 552 SER A C 1
ATOM 4247 O O . SER A 1 552 ? -9.828 2.572 -16.864 1.00 95.38 552 SER A O 1
ATOM 4249 N N . TRP A 1 553 ? -10.114 3.160 -14.712 1.00 94.06 553 TRP A N 1
ATOM 4250 C CA . TRP A 1 553 ? -11.582 3.127 -14.699 1.00 94.06 553 TRP A CA 1
ATOM 4251 C C . TRP A 1 553 ? -12.255 4.383 -15.264 1.00 94.06 553 TRP A C 1
ATOM 4253 O O . TRP A 1 553 ? -13.465 4.381 -15.499 1.00 94.06 553 TRP A O 1
ATOM 4263 N N . GLN A 1 554 ? -11.506 5.470 -15.460 1.00 90.38 554 GLN A N 1
ATOM 4264 C CA . GLN A 1 554 ? -12.092 6.783 -15.738 1.00 90.38 554 GLN A CA 1
ATOM 4265 C C . GLN A 1 554 ? -12.715 6.870 -17.137 1.00 90.38 554 GLN A C 1
ATOM 4267 O O . GLN A 1 554 ? -12.105 6.357 -18.076 1.00 90.38 554 GLN A O 1
ATOM 4272 N N . PRO A 1 555 ? -13.858 7.572 -17.322 1.00 86.44 555 PRO A N 1
ATOM 4273 C CA . PRO A 1 555 ? -14.612 7.621 -18.584 1.00 86.44 555 PRO A CA 1
ATOM 4274 C C . PRO A 1 555 ? -13.814 7.984 -19.836 1.00 86.44 555 PRO A C 1
ATOM 4276 O O . PRO A 1 555 ? -14.167 7.546 -20.929 1.00 86.44 555 PRO A O 1
ATOM 4279 N N . ASN A 1 556 ? -12.732 8.749 -19.667 1.00 86.25 556 ASN A N 1
ATOM 4280 C CA . ASN A 1 556 ? -11.756 9.069 -20.704 1.00 86.25 556 ASN A CA 1
ATOM 4281 C C . ASN A 1 556 ? -11.261 7.775 -21.386 1.00 86.25 556 ASN A C 1
ATOM 4283 O O . ASN A 1 556 ? -11.271 7.664 -22.607 1.00 86.25 556 ASN A O 1
ATOM 4287 N N . LEU A 1 557 ? -10.859 6.785 -20.586 1.00 91.81 557 LEU A N 1
ATOM 4288 C CA . LEU A 1 557 ? -10.149 5.587 -21.025 1.00 91.81 557 LEU A CA 1
ATOM 4289 C C . LEU A 1 557 ? -10.991 4.311 -20.825 1.00 91.81 557 LEU A C 1
ATOM 4291 O O . LEU A 1 557 ? -11.355 3.656 -21.804 1.00 91.81 557 LEU A O 1
ATOM 4295 N N . GLN A 1 558 ? -11.343 3.991 -19.573 1.00 94.00 558 GLN A N 1
ATOM 4296 C CA . GLN A 1 558 ? -12.022 2.751 -19.148 1.00 94.00 558 GLN A CA 1
ATOM 4297 C C . GLN A 1 558 ? -11.404 1.510 -19.811 1.00 94.00 558 GLN A C 1
ATOM 4299 O O . GLN A 1 558 ? -12.066 0.783 -20.558 1.00 94.00 558 GLN A O 1
ATOM 4304 N N . ALA A 1 559 ? -10.106 1.322 -19.593 1.00 96.44 559 ALA A N 1
ATOM 4305 C CA . ALA A 1 559 ? -9.300 0.327 -20.284 1.00 96.44 559 ALA A CA 1
ATOM 4306 C C . ALA A 1 559 ? -8.234 -0.239 -19.353 1.00 96.44 559 ALA A C 1
ATOM 4308 O O . ALA A 1 559 ? -7.626 0.515 -18.592 1.00 96.44 559 ALA A O 1
ATOM 4309 N N . PHE A 1 560 ? -7.999 -1.542 -19.458 1.00 97.69 560 PHE A N 1
ATOM 4310 C CA . PHE A 1 560 ? -6.937 -2.259 -18.761 1.00 97.69 560 PHE A CA 1
ATOM 4311 C C . PHE A 1 560 ? -6.218 -3.202 -19.725 1.00 97.69 560 PHE A C 1
ATOM 4313 O O . PHE A 1 560 ? -6.804 -3.640 -20.710 1.00 97.69 560 PHE A O 1
ATOM 4320 N N . MET A 1 561 ? -4.957 -3.510 -19.445 1.00 96.75 561 MET A N 1
ATOM 4321 C CA . MET A 1 561 ? -4.152 -4.512 -20.149 1.00 96.75 561 MET A CA 1
ATOM 4322 C C . MET A 1 561 ? -3.512 -5.475 -19.138 1.00 96.75 561 MET A C 1
ATOM 4324 O O . MET A 1 561 ? -3.335 -5.069 -17.988 1.00 96.75 561 MET A O 1
ATOM 4328 N N . PRO A 1 562 ? -3.066 -6.681 -19.534 1.00 96.56 562 PRO A N 1
ATOM 4329 C CA . PRO A 1 562 ? -2.203 -7.521 -18.704 1.00 96.56 562 PRO A CA 1
ATOM 4330 C C . PRO A 1 562 ? -0.939 -6.770 -18.258 1.00 96.56 562 PRO A C 1
ATOM 4332 O O . PRO A 1 562 ? -0.176 -6.288 -19.094 1.00 96.56 562 PRO A O 1
ATOM 4335 N N . VAL A 1 563 ? -0.694 -6.680 -16.946 1.00 96.81 563 VAL A N 1
ATOM 4336 C CA . VAL A 1 563 ? 0.425 -5.885 -16.397 1.00 96.81 563 VAL A CA 1
ATOM 4337 C C . VAL A 1 563 ? 1.790 -6.458 -16.792 1.00 96.81 563 VAL A C 1
ATOM 4339 O O . VAL A 1 563 ? 2.698 -5.701 -17.107 1.00 96.81 563 VAL A O 1
ATOM 4342 N N . GLY A 1 564 ? 1.898 -7.787 -16.899 1.00 95.12 564 GLY A N 1
ATOM 4343 C CA . GLY A 1 564 ? 3.091 -8.485 -17.403 1.00 95.12 564 GLY A CA 1
ATOM 4344 C C . GLY A 1 564 ? 3.304 -8.390 -18.918 1.00 95.12 564 GLY A C 1
ATOM 4345 O O . GLY A 1 564 ? 4.124 -9.115 -19.470 1.00 95.12 564 GLY A O 1
ATOM 4346 N N . SER A 1 565 ? 2.526 -7.551 -19.608 1.00 95.44 565 SER A N 1
ATOM 4347 C CA . SER A 1 565 ? 2.770 -7.153 -20.998 1.00 95.44 565 SER A CA 1
ATOM 4348 C C . SER A 1 565 ? 2.955 -5.638 -21.146 1.00 95.44 565 SER A C 1
ATOM 4350 O O . SER A 1 565 ? 2.945 -5.119 -22.266 1.00 95.44 565 SER A O 1
ATOM 4352 N N . LEU A 1 566 ? 3.084 -4.906 -20.033 1.00 95.88 566 LEU A N 1
ATOM 4353 C CA . LEU A 1 566 ? 3.353 -3.471 -20.034 1.00 95.88 566 LEU A CA 1
ATOM 4354 C C . LEU A 1 566 ? 4.673 -3.179 -20.769 1.00 95.88 566 LEU A C 1
ATOM 4356 O O . LEU A 1 566 ? 5.588 -3.997 -20.785 1.00 95.88 566 LEU A O 1
ATOM 4360 N N . GLY A 1 567 ? 4.747 -2.033 -21.445 1.00 94.44 567 GLY A N 1
ATOM 4361 C CA . GLY A 1 567 ? 5.836 -1.723 -22.377 1.00 94.44 567 GLY A CA 1
ATOM 4362 C C . GLY A 1 567 ? 5.625 -2.256 -23.799 1.00 94.44 567 GLY A C 1
ATOM 4363 O O . GLY A 1 567 ? 6.339 -1.839 -24.707 1.00 94.44 567 GLY A O 1
ATOM 4364 N N . SER A 1 568 ? 4.618 -3.104 -24.043 1.00 94.06 568 SER A N 1
ATOM 4365 C CA . SER A 1 568 ? 4.244 -3.497 -25.409 1.00 94.06 568 SER A CA 1
ATOM 4366 C C . SER A 1 568 ? 3.676 -2.310 -26.187 1.00 94.06 568 SER A C 1
ATOM 4368 O O . SER A 1 568 ? 2.681 -1.710 -25.778 1.00 94.06 568 SER A O 1
ATOM 4370 N N . ALA A 1 569 ? 4.245 -2.017 -27.357 1.00 86.38 569 ALA A N 1
ATOM 4371 C CA . ALA A 1 569 ? 3.636 -1.089 -28.301 1.00 86.38 569 ALA A CA 1
ATOM 4372 C C . ALA A 1 569 ? 2.407 -1.749 -28.954 1.00 86.38 569 ALA A C 1
ATOM 4374 O O . ALA A 1 569 ? 2.519 -2.737 -29.687 1.00 86.38 569 ALA A O 1
ATOM 4375 N N . LEU A 1 570 ? 1.218 -1.206 -28.682 1.00 93.38 570 LEU A N 1
ATOM 4376 C CA . LEU A 1 570 ? -0.049 -1.682 -29.241 1.00 93.38 570 LEU A CA 1
ATOM 4377 C C . LEU A 1 570 ? -0.652 -0.630 -30.182 1.00 93.38 570 LEU A C 1
ATOM 4379 O O . LEU A 1 570 ? -0.341 0.552 -30.095 1.00 93.38 570 LEU A O 1
ATOM 4383 N N . ASN A 1 571 ? -1.542 -1.046 -31.078 1.00 94.25 571 ASN A N 1
ATOM 4384 C CA . ASN A 1 571 ? -2.428 -0.165 -31.832 1.00 94.25 571 ASN A CA 1
ATOM 4385 C C . ASN A 1 571 ? -3.831 -0.778 -31.839 1.00 94.25 571 ASN A C 1
ATOM 4387 O O . ASN A 1 571 ? -4.025 -1.888 -32.335 1.00 94.25 571 ASN A O 1
ATOM 4391 N N . ASN A 1 572 ? -4.793 -0.080 -31.231 1.00 94.25 572 ASN A N 1
ATOM 4392 C CA . ASN A 1 572 ? -6.140 -0.575 -30.947 1.00 94.25 572 ASN A CA 1
ATOM 4393 C C . ASN A 1 572 ? -6.112 -1.989 -30.324 1.00 94.25 572 ASN A C 1
ATOM 4395 O O . ASN A 1 572 ? -6.773 -2.912 -30.793 1.00 94.25 572 ASN A O 1
ATOM 4399 N N . GLY A 1 573 ? -5.260 -2.162 -29.306 1.00 93.44 573 GLY A N 1
ATOM 4400 C CA . GLY A 1 573 ? -5.096 -3.401 -28.539 1.00 93.44 573 GLY A CA 1
ATOM 4401 C C . GLY A 1 573 ? -4.385 -4.561 -29.242 1.00 93.44 573 GLY A C 1
ATOM 4402 O O . GLY A 1 573 ? -4.217 -5.617 -28.633 1.00 93.44 573 GLY A O 1
ATOM 4403 N N . GLN A 1 574 ? -3.939 -4.379 -30.487 1.00 93.88 574 GLN A N 1
ATOM 4404 C CA . GLN A 1 574 ? -3.158 -5.361 -31.244 1.00 93.88 574 GLN A CA 1
ATOM 4405 C C . GLN A 1 574 ? -1.662 -5.001 -31.238 1.00 93.88 574 GLN A C 1
ATOM 4407 O O . GLN A 1 574 ? -1.350 -3.815 -31.351 1.00 93.88 574 GLN A O 1
ATOM 4412 N N . PRO A 1 575 ? -0.727 -5.968 -31.163 1.00 92.56 575 PRO A N 1
ATOM 4413 C CA . PRO A 1 575 ? 0.711 -5.701 -31.239 1.00 92.56 575 PRO A CA 1
ATOM 4414 C C . PRO A 1 575 ? 1.097 -4.944 -32.516 1.00 92.56 575 PRO A C 1
ATOM 4416 O O . PRO A 1 575 ? 0.835 -5.399 -33.640 1.00 92.56 575 PRO A O 1
ATOM 4419 N N . SER A 1 576 ? 1.716 -3.771 -32.357 1.00 88.88 576 SER A N 1
ATOM 4420 C CA . SER A 1 576 ? 2.111 -2.928 -33.492 1.00 88.88 576 SER A CA 1
ATOM 4421 C C . SER A 1 576 ? 3.454 -3.342 -34.101 1.00 88.88 576 SER A C 1
ATOM 4423 O O . SER A 1 576 ? 3.647 -3.114 -35.295 1.00 88.88 576 SER A O 1
ATOM 4425 N N . ALA A 1 577 ? 4.311 -4.036 -33.339 1.00 83.06 577 ALA A N 1
ATOM 4426 C CA . ALA A 1 577 ? 5.572 -4.625 -33.798 1.00 83.06 577 ALA A CA 1
ATOM 4427 C C . ALA A 1 577 ? 5.399 -5.496 -35.059 1.00 83.06 577 ALA A C 1
ATOM 4429 O O . ALA A 1 577 ? 4.365 -6.151 -35.233 1.00 83.06 577 ALA A O 1
ATOM 4430 N N . GLU A 1 578 ? 6.395 -5.509 -35.951 1.00 82.38 578 GLU A N 1
ATOM 4431 C CA . GLU A 1 578 ? 6.325 -6.239 -37.229 1.00 82.38 578 GLU A CA 1
ATOM 4432 C C . GLU A 1 578 ? 6.192 -7.756 -37.026 1.00 82.38 578 GLU A C 1
ATOM 4434 O O . GLU A 1 578 ? 5.341 -8.389 -37.651 1.00 82.38 578 GLU A O 1
ATOM 4439 N N . ASP A 1 579 ? 6.966 -8.308 -36.090 1.00 84.75 579 ASP A N 1
ATOM 4440 C CA . ASP A 1 579 ? 6.981 -9.723 -35.695 1.00 84.75 579 ASP A CA 1
ATOM 4441 C C . ASP A 1 579 ? 5.799 -10.139 -34.796 1.00 84.75 579 ASP A C 1
ATOM 4443 O O . ASP A 1 579 ? 5.655 -11.315 -34.468 1.00 84.75 579 ASP A O 1
ATOM 4447 N N . LYS A 1 580 ? 4.941 -9.180 -34.417 1.00 87.69 580 LYS A N 1
ATOM 4448 C CA . LYS A 1 580 ? 3.806 -9.347 -33.492 1.00 87.69 580 LYS A CA 1
ATOM 4449 C C . LYS A 1 580 ? 4.200 -9.815 -32.084 1.00 87.69 580 LYS A C 1
ATOM 4451 O O . LYS A 1 580 ? 3.370 -10.395 -31.384 1.00 87.69 580 LYS A O 1
ATOM 4456 N N . SER A 1 581 ? 5.426 -9.519 -31.655 1.00 91.38 581 SER A N 1
ATOM 4457 C CA . SER A 1 581 ? 5.869 -9.708 -30.271 1.00 91.38 581 SER A CA 1
ATOM 4458 C C . SER A 1 581 ? 5.199 -8.733 -29.289 1.00 91.38 581 SER A C 1
ATOM 4460 O O . SER A 1 581 ? 4.655 -7.690 -29.662 1.00 91.38 581 SER A O 1
ATOM 4462 N N . CYS A 1 582 ? 5.246 -9.105 -28.012 1.00 94.50 582 CYS A N 1
ATOM 4463 C CA . CYS A 1 582 ? 4.932 -8.262 -26.863 1.00 94.50 582 CYS A CA 1
ATOM 4464 C C . CYS A 1 582 ? 6.182 -8.116 -25.989 1.00 94.50 582 CYS A C 1
ATOM 4466 O O . CYS A 1 582 ? 7.158 -8.833 -26.172 1.00 94.50 582 CYS A O 1
ATOM 4468 N N . VAL A 1 583 ? 6.144 -7.219 -25.013 1.00 94.75 583 VAL A N 1
ATOM 4469 C CA . VAL A 1 583 ? 7.248 -6.952 -24.083 1.00 94.75 583 VAL A CA 1
ATOM 4470 C C . VAL A 1 583 ? 6.907 -7.518 -22.710 1.00 94.75 583 VAL A C 1
ATOM 4472 O O . VAL A 1 583 ? 5.779 -7.358 -22.253 1.00 94.75 583 VAL A O 1
ATOM 4475 N N . ALA A 1 584 ? 7.875 -8.150 -22.051 1.00 94.31 584 ALA A N 1
ATOM 4476 C CA . ALA A 1 584 ? 7.813 -8.541 -20.643 1.00 94.31 584 ALA A CA 1
ATOM 4477 C C . ALA A 1 584 ? 9.005 -7.946 -19.877 1.00 94.31 584 ALA A C 1
ATOM 4479 O O . ALA A 1 584 ? 10.061 -7.709 -20.465 1.00 94.31 584 ALA A O 1
ATOM 4480 N N . GLY A 1 585 ? 8.862 -7.716 -18.570 1.00 93.88 585 GLY A N 1
ATOM 4481 C CA . GLY A 1 585 ? 9.952 -7.199 -17.733 1.00 93.88 585 GLY A CA 1
ATOM 4482 C C . GLY A 1 585 ? 9.983 -5.678 -17.570 1.00 93.88 585 GLY A C 1
ATOM 4483 O O . GLY A 1 585 ? 10.751 -5.179 -16.752 1.00 93.88 585 GLY A O 1
ATOM 4484 N N . TYR A 1 586 ? 9.137 -4.938 -18.295 1.00 95.81 586 TYR A N 1
ATOM 4485 C CA . TYR A 1 586 ? 9.054 -3.477 -18.178 1.00 95.81 586 TYR A CA 1
ATOM 4486 C C . TYR A 1 586 ? 8.548 -3.045 -16.799 1.00 95.81 586 TYR A C 1
ATOM 4488 O O . TYR A 1 586 ? 8.996 -2.048 -16.239 1.00 95.81 586 TYR A O 1
ATOM 4496 N N . GLU A 1 587 ? 7.634 -3.824 -16.222 1.00 95.31 587 GLU A N 1
ATOM 4497 C CA . GLU A 1 587 ? 7.053 -3.613 -14.904 1.00 95.31 587 GLU A CA 1
ATOM 4498 C C . GLU A 1 587 ? 7.982 -4.080 -13.768 1.00 95.31 587 GLU A C 1
ATOM 4500 O O . GLU A 1 587 ? 7.526 -4.647 -12.775 1.00 95.31 587 GLU A O 1
ATOM 4505 N N . ASN A 1 588 ? 9.297 -3.836 -13.884 1.00 97.00 588 ASN A N 1
ATOM 4506 C CA . ASN A 1 588 ? 10.255 -4.067 -12.799 1.00 97.00 588 ASN A CA 1
ATOM 4507 C C . ASN A 1 588 ? 9.701 -3.485 -11.486 1.00 97.00 588 ASN A C 1
ATOM 4509 O O . ASN A 1 588 ? 9.137 -2.385 -11.467 1.00 97.00 588 ASN A O 1
ATOM 4513 N N . PHE A 1 589 ? 9.827 -4.232 -10.388 1.00 97.38 589 PHE A N 1
ATOM 4514 C CA . PHE A 1 589 ? 9.238 -3.871 -9.101 1.00 97.38 589 PHE A CA 1
ATOM 4515 C C . PHE A 1 589 ? 9.642 -2.455 -8.668 1.00 97.38 589 PHE A C 1
ATOM 4517 O O . PHE A 1 589 ? 8.782 -1.647 -8.314 1.00 97.38 589 PHE A O 1
ATOM 4524 N N . GLY A 1 590 ? 10.940 -2.154 -8.757 1.00 96.19 590 GLY A N 1
ATOM 4525 C CA . GLY A 1 590 ? 11.518 -0.861 -8.422 1.00 96.19 590 GLY A CA 1
ATOM 4526 C C . GLY A 1 590 ? 10.971 0.265 -9.283 1.00 96.19 590 GLY A C 1
ATOM 4527 O O . GLY A 1 590 ? 10.499 1.267 -8.752 1.00 96.19 590 GLY A O 1
ATOM 4528 N N . TRP A 1 591 ? 10.966 0.081 -10.606 1.00 96.00 591 TRP A N 1
ATOM 4529 C CA . TRP A 1 591 ? 10.383 1.043 -11.548 1.00 96.00 591 TRP A CA 1
ATOM 4530 C C . TRP A 1 591 ? 8.894 1.292 -11.267 1.00 96.00 591 TRP A C 1
ATOM 4532 O O . TRP A 1 591 ? 8.428 2.428 -11.307 1.00 96.00 591 TRP A O 1
ATOM 4542 N N . THR A 1 592 ? 8.150 0.244 -10.914 1.00 97.12 592 THR A N 1
ATOM 4543 C CA . THR A 1 592 ? 6.701 0.295 -10.670 1.00 97.12 592 THR A CA 1
ATOM 4544 C C . THR A 1 592 ? 6.369 1.105 -9.410 1.00 97.12 592 THR A C 1
ATOM 4546 O O . THR A 1 592 ? 5.525 2.002 -9.459 1.00 97.12 592 THR A O 1
ATOM 4549 N N . VAL A 1 593 ? 7.079 0.882 -8.295 1.00 96.94 593 VAL A N 1
ATOM 4550 C CA . VAL A 1 593 ? 6.906 1.701 -7.076 1.00 96.94 593 VAL A CA 1
ATOM 4551 C C . VAL A 1 593 ? 7.567 3.084 -7.181 1.00 96.94 593 VAL A C 1
ATOM 4553 O O . VAL A 1 593 ? 7.071 4.037 -6.585 1.00 96.94 593 VAL A O 1
ATOM 4556 N N . GLY A 1 594 ? 8.628 3.221 -7.984 1.00 94.62 594 GLY A N 1
ATOM 4557 C CA . GLY A 1 594 ? 9.272 4.495 -8.325 1.00 94.62 594 GLY A CA 1
ATOM 4558 C C . GLY A 1 594 ? 8.393 5.400 -9.192 1.00 94.62 594 GLY A C 1
ATOM 4559 O O . GLY A 1 594 ? 8.352 6.607 -8.984 1.00 94.62 594 GLY A O 1
ATOM 4560 N N . THR A 1 595 ? 7.605 4.819 -10.100 1.00 93.94 595 THR A N 1
ATOM 4561 C CA . THR A 1 595 ? 6.590 5.518 -10.914 1.00 93.94 595 THR A CA 1
ATOM 4562 C C . THR A 1 595 ? 5.456 6.077 -10.056 1.00 93.94 595 THR A C 1
ATOM 4564 O O . THR A 1 595 ? 4.865 7.102 -10.382 1.00 93.94 595 THR A O 1
ATOM 4567 N N . SER A 1 596 ? 5.170 5.434 -8.922 1.00 93.56 596 SER A N 1
ATOM 4568 C CA . SER A 1 596 ? 4.249 5.970 -7.919 1.00 93.56 596 SER A CA 1
ATOM 4569 C C . SER A 1 596 ? 4.879 7.096 -7.079 1.00 93.56 596 SER A C 1
ATOM 4571 O O . SER A 1 596 ? 4.162 7.720 -6.305 1.00 93.56 596 SER A O 1
ATOM 4573 N N . SER A 1 597 ? 6.188 7.370 -7.213 1.00 90.81 597 SER A N 1
ATOM 4574 C CA . SER A 1 597 ? 6.951 8.335 -6.402 1.00 90.81 597 SER A CA 1
ATOM 4575 C C . SER A 1 597 ? 7.928 9.235 -7.188 1.00 90.81 597 SER A C 1
ATOM 4577 O O . SER A 1 597 ? 8.963 9.642 -6.652 1.00 90.81 597 SER A O 1
ATOM 4579 N N . THR A 1 598 ? 7.605 9.596 -8.437 1.00 79.00 598 THR A N 1
ATOM 4580 C CA . THR A 1 598 ? 8.449 10.450 -9.308 1.00 79.00 598 THR A CA 1
ATOM 4581 C C . THR A 1 598 ? 8.770 11.833 -8.735 1.00 79.00 598 THR A C 1
ATOM 4583 O O . THR A 1 598 ? 9.771 12.427 -9.130 1.00 79.00 598 THR A O 1
ATOM 4586 N N . LEU A 1 599 ? 7.995 12.324 -7.759 1.00 75.81 599 LEU A N 1
ATOM 4587 C CA . LEU A 1 599 ? 8.249 13.566 -7.014 1.00 75.81 599 LEU A CA 1
ATOM 4588 C C . LEU A 1 599 ? 9.696 13.662 -6.480 1.00 75.81 599 LEU A C 1
ATOM 4590 O O . LEU A 1 599 ? 10.273 14.746 -6.389 1.00 75.81 599 LEU A O 1
ATOM 4594 N N . PHE A 1 600 ? 10.310 12.522 -6.154 1.00 68.88 600 PHE A N 1
ATOM 4595 C CA . PHE A 1 600 ? 11.680 12.452 -5.646 1.00 68.88 600 PHE A CA 1
ATOM 4596 C C . PHE A 1 600 ? 12.758 12.628 -6.730 1.00 68.88 600 PHE A C 1
ATOM 4598 O O . PHE A 1 600 ? 13.892 12.963 -6.387 1.00 68.88 600 PHE A O 1
ATOM 4605 N N . ASN A 1 601 ? 12.433 12.489 -8.021 1.00 62.22 601 ASN A N 1
ATOM 4606 C CA . ASN A 1 601 ? 13.393 12.579 -9.131 1.00 62.22 601 ASN A CA 1
ATOM 4607 C C . ASN A 1 601 ? 14.131 13.931 -9.157 1.00 62.22 601 ASN A C 1
ATOM 4609 O O . ASN A 1 601 ? 15.349 13.985 -9.347 1.00 62.22 601 ASN A O 1
ATOM 4613 N N . ALA A 1 602 ? 13.415 15.028 -8.884 1.00 63.41 602 ALA A N 1
ATOM 4614 C CA . ALA A 1 602 ? 13.993 16.370 -8.831 1.00 63.41 602 ALA A CA 1
ATOM 4615 C C . ALA A 1 602 ? 14.982 16.543 -7.661 1.00 63.41 602 ALA A C 1
ATOM 4617 O O . ALA A 1 602 ? 16.035 17.171 -7.817 1.00 63.41 602 ALA A O 1
ATOM 4618 N N . LEU A 1 603 ? 14.683 15.955 -6.493 1.00 64.38 603 LEU A N 1
ATOM 4619 C CA . LEU A 1 603 ? 15.620 15.927 -5.368 1.00 64.38 603 LEU A CA 1
ATOM 4620 C C . LEU A 1 603 ? 16.824 15.038 -5.679 1.00 64.38 603 LEU A C 1
ATOM 4622 O O . LEU A 1 603 ? 17.951 15.437 -5.384 1.00 64.38 603 LEU A O 1
ATOM 4626 N N . TYR A 1 604 ? 16.590 13.866 -6.271 1.00 64.69 604 TYR A N 1
ATOM 4627 C CA . TYR A 1 604 ? 17.621 12.901 -6.636 1.00 64.69 604 TYR A CA 1
ATOM 4628 C C . TYR A 1 604 ? 18.672 13.558 -7.540 1.00 64.69 604 TYR A C 1
ATOM 4630 O O . TYR A 1 604 ? 19.845 13.626 -7.168 1.00 64.69 604 TYR A O 1
ATOM 4638 N N . LEU A 1 605 ? 18.242 14.193 -8.639 1.00 64.50 605 LEU A N 1
ATOM 4639 C CA . LEU A 1 605 ? 19.118 14.986 -9.509 1.00 64.50 605 LEU A CA 1
ATOM 4640 C C . LEU A 1 605 ? 19.873 16.088 -8.767 1.00 64.50 605 LEU A C 1
ATOM 4642 O O . LEU A 1 605 ? 21.094 16.183 -8.886 1.00 64.50 605 LEU A O 1
ATOM 4646 N N . LYS A 1 606 ? 19.162 16.947 -8.025 1.00 64.25 606 LYS A N 1
ATOM 4647 C CA . LYS A 1 606 ? 19.775 18.098 -7.345 1.00 64.25 606 LYS A CA 1
ATOM 4648 C C . LYS A 1 606 ? 20.834 17.655 -6.339 1.00 64.25 606 LYS A C 1
ATOM 4650 O O . LYS A 1 606 ? 21.873 18.298 -6.202 1.00 64.25 606 LYS A O 1
ATOM 4655 N N . THR A 1 607 ? 20.560 16.558 -5.645 1.00 63.47 607 THR A N 1
ATOM 4656 C CA . THR A 1 607 ? 21.458 15.958 -4.663 1.00 63.47 607 THR A CA 1
ATOM 4657 C C . THR A 1 607 ? 22.701 15.405 -5.353 1.00 63.47 607 THR A C 1
ATOM 4659 O O . THR A 1 607 ? 23.810 15.790 -4.984 1.00 63.47 607 THR A O 1
ATOM 4662 N N . LEU A 1 608 ? 22.527 14.606 -6.411 1.00 64.25 608 LEU A N 1
ATOM 4663 C CA . LEU A 1 608 ? 23.616 14.084 -7.242 1.00 64.25 608 LEU A CA 1
ATOM 4664 C C . LEU A 1 608 ? 24.515 15.198 -7.815 1.00 64.25 608 LEU A C 1
ATOM 4666 O O . LEU A 1 608 ? 25.739 15.121 -7.709 1.00 64.25 608 LEU A O 1
ATOM 4670 N N . GLN A 1 609 ? 23.923 16.261 -8.367 1.00 63.53 609 GLN A N 1
ATOM 4671 C CA . GLN A 1 609 ? 24.640 17.417 -8.929 1.00 63.53 609 GLN A CA 1
ATOM 4672 C C . GLN A 1 609 ? 25.397 18.248 -7.878 1.00 63.53 609 GLN A C 1
ATOM 4674 O O . GLN A 1 609 ? 26.305 19.001 -8.231 1.00 63.53 609 GLN A O 1
ATOM 4679 N N . GLY A 1 610 ? 25.035 18.136 -6.597 1.00 57.00 610 GLY A N 1
ATOM 4680 C CA . GLY A 1 610 ? 25.685 18.847 -5.495 1.00 57.00 610 GLY A CA 1
ATOM 4681 C C . GLY A 1 610 ? 26.985 18.208 -4.992 1.00 57.00 610 GLY A C 1
ATOM 4682 O O . GLY A 1 610 ? 27.652 18.801 -4.144 1.00 57.00 610 GLY A O 1
ATOM 4683 N N . ASN A 1 611 ? 27.350 17.013 -5.471 1.00 57.47 611 ASN A N 1
ATOM 4684 C CA . ASN A 1 611 ? 28.525 16.292 -4.984 1.00 57.47 611 ASN A CA 1
ATOM 4685 C C . ASN A 1 611 ? 29.835 16.851 -5.582 1.00 57.47 611 ASN A C 1
ATOM 4687 O O . ASN A 1 611 ? 29.928 17.135 -6.774 1.00 57.47 611 ASN A O 1
ATOM 4691 N N . THR A 1 612 ? 30.877 16.993 -4.758 1.00 49.47 612 THR A N 1
ATOM 4692 C CA . THR A 1 612 ? 32.212 17.475 -5.153 1.00 49.47 612 THR A CA 1
ATOM 4693 C C . THR A 1 612 ? 33.213 16.373 -5.528 1.00 49.47 612 THR A C 1
ATOM 4695 O O . THR A 1 612 ? 34.301 16.690 -6.008 1.00 49.47 612 THR A O 1
ATOM 4698 N N . ASP A 1 613 ? 32.886 15.092 -5.337 1.00 60.41 613 ASP A N 1
ATOM 4699 C CA . ASP A 1 613 ? 33.773 13.971 -5.669 1.00 60.41 613 ASP A CA 1
ATOM 4700 C C . ASP A 1 613 ? 33.888 13.762 -7.182 1.00 60.41 613 ASP A C 1
ATOM 4702 O O . ASP A 1 613 ? 32.895 13.628 -7.900 1.00 60.41 613 ASP A O 1
ATOM 4706 N N . SER A 1 614 ? 35.118 13.705 -7.693 1.00 52.34 614 SER A N 1
ATOM 4707 C CA . SER A 1 614 ? 35.397 13.726 -9.136 1.00 52.34 614 SER A CA 1
ATOM 4708 C C . SER A 1 614 ? 34.927 12.480 -9.896 1.00 52.34 614 SER A C 1
ATOM 4710 O O . SER A 1 614 ? 34.588 12.580 -11.073 1.00 52.34 614 SER A O 1
ATOM 4712 N N . ILE A 1 615 ? 34.881 11.318 -9.236 1.00 53.66 615 ILE A N 1
ATOM 4713 C CA . ILE A 1 615 ? 34.407 10.056 -9.828 1.00 53.66 615 ILE A CA 1
ATOM 4714 C C . ILE A 1 615 ? 32.877 10.058 -9.917 1.00 53.66 615 ILE A C 1
ATOM 4716 O O . ILE A 1 615 ? 32.320 9.802 -10.984 1.00 53.66 615 ILE A O 1
ATOM 4720 N N . LEU A 1 616 ? 32.205 10.431 -8.824 1.00 56.53 616 LEU A N 1
ATOM 4721 C CA . LEU A 1 616 ? 30.747 10.539 -8.772 1.00 56.53 616 LEU A CA 1
ATOM 4722 C C . LEU A 1 616 ? 30.245 11.636 -9.723 1.00 56.53 616 LEU A C 1
ATOM 4724 O O . LEU A 1 616 ? 29.269 11.423 -10.427 1.00 56.53 616 LEU A O 1
ATOM 4728 N N . ASN A 1 617 ? 30.980 12.739 -9.889 1.00 60.47 617 ASN A N 1
ATOM 4729 C CA . ASN A 1 617 ? 30.688 13.748 -10.914 1.00 60.47 617 ASN A CA 1
ATOM 4730 C C . ASN A 1 617 ? 30.666 13.206 -12.356 1.00 60.47 617 ASN A C 1
ATOM 4732 O O . ASN A 1 617 ? 29.911 13.718 -13.179 1.00 60.47 617 ASN A O 1
ATOM 4736 N N . ASN A 1 618 ? 31.477 12.199 -12.695 1.00 58.16 618 ASN A N 1
ATOM 4737 C CA . ASN A 1 618 ? 31.465 11.607 -14.040 1.00 58.16 618 ASN A CA 1
ATOM 4738 C C . ASN A 1 618 ? 30.274 10.655 -14.231 1.00 58.16 618 ASN A C 1
ATOM 4740 O O . ASN A 1 618 ? 29.647 10.662 -15.288 1.00 58.16 618 ASN A O 1
ATOM 4744 N N . ILE A 1 619 ? 29.926 9.898 -13.189 1.00 59.66 619 ILE A N 1
ATOM 4745 C CA . ILE A 1 619 ? 28.712 9.071 -13.120 1.00 59.66 619 ILE A CA 1
ATOM 4746 C C . ILE A 1 619 ? 27.467 9.956 -13.273 1.00 59.66 619 ILE A C 1
ATOM 4748 O O . ILE A 1 619 ? 26.661 9.739 -14.171 1.00 59.66 619 ILE A O 1
ATOM 4752 N N . VAL A 1 620 ? 27.368 11.033 -12.489 1.00 61.41 620 VAL A N 1
ATOM 4753 C CA . VAL A 1 620 ? 26.252 11.988 -12.541 1.00 61.41 620 VAL A CA 1
ATOM 4754 C C . VAL A 1 620 ? 26.153 12.676 -13.902 1.00 61.41 620 VAL A C 1
ATOM 4756 O O . VAL A 1 620 ? 25.046 12.852 -14.391 1.00 61.41 620 VAL A O 1
ATOM 4759 N N . LYS A 1 621 ? 27.277 12.995 -14.559 1.00 64.38 621 LYS A N 1
ATOM 4760 C CA . LYS A 1 621 ? 27.282 13.491 -15.950 1.00 64.38 621 LYS A CA 1
ATOM 4761 C C . LYS A 1 621 ? 26.846 12.452 -16.980 1.00 64.38 621 LYS A C 1
ATOM 4763 O O . LYS A 1 621 ? 26.330 12.844 -18.018 1.00 64.38 621 LYS A O 1
ATOM 4768 N N . SER A 1 622 ? 27.067 11.165 -16.726 1.00 61.09 622 SER A N 1
ATOM 4769 C CA . SER A 1 622 ? 26.587 10.095 -17.609 1.00 61.09 622 SER A CA 1
ATOM 4770 C C . SER A 1 622 ? 25.066 9.971 -17.491 1.00 61.09 622 SER A C 1
ATOM 4772 O O . SER A 1 622 ? 24.380 10.011 -18.507 1.00 61.09 622 SER A O 1
ATOM 4774 N N . ILE A 1 623 ? 24.542 9.980 -16.257 1.00 64.06 623 ILE A N 1
ATOM 4775 C CA . ILE A 1 623 ? 23.100 10.028 -15.970 1.00 64.06 623 ILE A CA 1
ATOM 4776 C C . ILE A 1 623 ? 22.465 11.268 -16.626 1.00 64.06 623 ILE A C 1
ATOM 4778 O O . ILE A 1 623 ? 21.577 11.143 -17.463 1.00 64.06 623 ILE A O 1
ATOM 4782 N N . THR A 1 624 ? 22.941 12.479 -16.313 1.00 63.78 624 THR A N 1
ATOM 4783 C CA . THR A 1 624 ? 22.340 13.720 -16.841 1.00 63.78 624 THR A CA 1
ATOM 4784 C C . THR A 1 624 ? 22.605 13.968 -18.323 1.00 63.78 624 THR A C 1
ATOM 4786 O O . THR A 1 624 ? 21.869 14.732 -18.934 1.00 63.78 624 THR A O 1
ATOM 4789 N N . GLY A 1 625 ? 23.629 13.345 -18.912 1.00 60.59 625 GLY A N 1
ATOM 4790 C CA . GLY A 1 625 ? 23.942 13.458 -20.338 1.00 60.59 625 GLY A CA 1
ATOM 4791 C C . GLY A 1 625 ? 23.083 12.573 -21.244 1.00 60.59 625 GLY A C 1
ATOM 4792 O O . GLY A 1 625 ? 22.944 12.894 -22.423 1.00 60.59 625 GLY A O 1
ATOM 4793 N N . LYS A 1 626 ? 22.511 11.482 -20.711 1.00 59.03 626 LYS A N 1
ATOM 4794 C CA . LYS A 1 626 ? 21.551 10.617 -21.421 1.00 59.03 626 LYS A CA 1
ATOM 4795 C C . LYS A 1 626 ? 20.101 11.101 -21.306 1.00 59.03 626 LYS A C 1
ATOM 4797 O O . LYS A 1 626 ? 19.282 10.809 -22.172 1.00 59.03 626 LYS A O 1
ATOM 4802 N N . LEU A 1 627 ? 19.777 11.841 -20.247 1.00 60.78 627 LEU A N 1
ATOM 4803 C CA . LEU A 1 627 ? 18.429 12.350 -19.997 1.00 60.78 627 LEU A CA 1
ATOM 4804 C C . LEU A 1 627 ? 18.114 13.572 -20.870 1.00 60.78 627 LEU A C 1
ATOM 4806 O O . LEU A 1 627 ? 18.916 14.496 -20.995 1.00 60.78 627 LEU A O 1
ATOM 4810 N N . SER A 1 628 ? 16.907 13.608 -21.432 1.00 55.09 628 SER A N 1
ATOM 4811 C CA . SER A 1 628 ? 16.343 14.815 -22.038 1.00 55.09 628 SER A CA 1
ATOM 4812 C C . SER A 1 628 ? 15.698 15.697 -20.964 1.00 55.09 628 SER A C 1
ATOM 4814 O O . SER A 1 628 ? 15.128 15.190 -19.997 1.00 55.09 628 SER A O 1
ATOM 4816 N N . ASP A 1 629 ? 15.722 17.022 -21.151 1.00 54.38 629 ASP A N 1
ATOM 4817 C CA . ASP A 1 629 ? 15.145 17.977 -20.187 1.00 54.38 629 ASP A CA 1
ATOM 4818 C C . ASP A 1 629 ? 13.657 17.711 -19.866 1.00 54.38 629 ASP A C 1
ATOM 4820 O O . ASP A 1 629 ? 13.191 18.064 -18.782 1.00 54.38 629 ASP A O 1
ATOM 4824 N N . SER A 1 630 ? 12.920 17.065 -20.780 1.00 52.66 630 SER A N 1
ATOM 4825 C CA . SER A 1 630 ? 11.507 16.687 -20.636 1.00 52.66 630 SER A CA 1
ATOM 4826 C C . SER A 1 630 ? 11.253 15.419 -19.816 1.00 52.66 630 SER A C 1
ATOM 4828 O O . SER A 1 630 ? 10.121 15.205 -19.390 1.00 52.66 630 SER A O 1
ATOM 4830 N N . ASN A 1 631 ? 12.268 14.574 -19.608 1.00 56.09 631 ASN A N 1
ATOM 4831 C CA . ASN A 1 631 ? 12.125 13.258 -18.968 1.00 56.09 631 ASN A CA 1
ATOM 4832 C C . ASN A 1 631 ? 12.564 13.263 -17.492 1.00 56.09 631 ASN A C 1
ATOM 4834 O O . ASN A 1 631 ? 12.708 12.207 -16.872 1.00 56.09 631 ASN A O 1
ATOM 4838 N N . ASN A 1 632 ? 12.790 14.450 -16.922 1.00 63.06 632 ASN A N 1
ATOM 4839 C CA . ASN A 1 632 ? 13.407 14.600 -15.606 1.00 63.06 632 ASN A CA 1
ATOM 4840 C C . ASN A 1 632 ? 12.447 14.402 -14.408 1.00 63.06 632 ASN A C 1
ATOM 4842 O O . ASN A 1 632 ? 12.873 14.407 -13.253 1.00 63.06 632 ASN A O 1
ATOM 4846 N N . ASP A 1 633 ? 11.151 14.241 -14.659 1.00 67.25 633 ASP A N 1
ATOM 4847 C CA . ASP A 1 633 ? 10.098 14.201 -13.637 1.00 67.25 633 ASP A CA 1
ATOM 4848 C C . ASP A 1 633 ? 8.979 13.182 -13.938 1.00 67.25 633 ASP A C 1
ATOM 4850 O O . ASP A 1 633 ? 8.010 13.091 -13.190 1.00 67.25 633 ASP A O 1
ATOM 4854 N N . VAL A 1 634 ? 9.135 12.368 -14.989 1.00 80.31 634 VAL A N 1
ATOM 4855 C CA . VAL A 1 634 ? 8.162 11.351 -15.430 1.00 80.31 634 VAL A CA 1
ATOM 4856 C C . VAL A 1 634 ? 8.763 9.949 -15.499 1.00 80.31 634 VAL A C 1
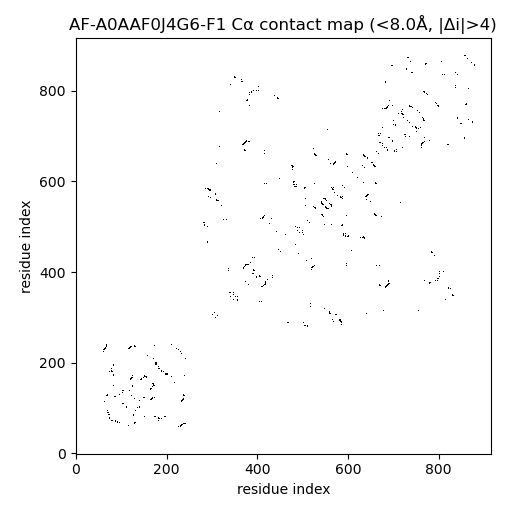ATOM 4858 O O . VAL A 1 634 ? 9.970 9.755 -15.662 1.00 80.31 634 VAL A O 1
ATOM 4861 N N . ALA A 1 635 ? 7.895 8.948 -15.423 1.00 88.25 635 ALA A N 1
ATOM 4862 C CA . ALA A 1 635 ? 8.162 7.588 -15.861 1.00 88.25 635 ALA A CA 1
ATOM 4863 C C . ALA A 1 635 ? 7.479 7.369 -17.216 1.00 88.25 635 ALA A C 1
ATOM 4865 O O . ALA A 1 635 ? 6.250 7.344 -17.299 1.00 88.25 635 ALA A O 1
ATOM 4866 N N . GLN A 1 636 ? 8.262 7.233 -18.287 1.00 89.12 636 GLN A N 1
ATOM 4867 C CA . GLN A 1 636 ? 7.709 6.964 -19.614 1.00 89.12 636 GLN A CA 1
ATOM 4868 C C . GLN A 1 636 ? 7.480 5.465 -19.821 1.00 89.12 636 GLN A C 1
ATOM 4870 O O . GLN A 1 636 ? 8.285 4.630 -19.400 1.00 89.12 636 GLN A O 1
ATOM 4875 N N . VAL A 1 637 ? 6.392 5.118 -20.506 1.00 92.38 637 VAL A N 1
ATOM 4876 C CA . VAL A 1 637 ? 6.097 3.747 -20.946 1.00 92.38 637 VAL A CA 1
ATOM 4877 C C . VAL A 1 637 ? 5.433 3.761 -22.327 1.00 92.38 637 VAL A C 1
ATOM 4879 O O . VAL A 1 637 ? 4.575 4.616 -22.563 1.00 92.38 637 VAL A O 1
ATOM 4882 N N . PRO A 1 638 ? 5.807 2.865 -23.266 1.00 92.94 638 PRO A N 1
ATOM 4883 C CA . PRO A 1 638 ? 5.086 2.681 -24.527 1.00 92.94 638 PRO A CA 1
ATOM 4884 C C . PRO A 1 638 ? 3.580 2.562 -24.291 1.00 92.94 638 PRO A C 1
ATOM 4886 O O . PRO A 1 638 ? 3.141 1.781 -23.449 1.00 92.94 638 PRO A O 1
ATOM 4889 N N . ASN A 1 639 ? 2.786 3.370 -24.993 1.00 93.06 639 ASN A N 1
ATOM 4890 C CA . ASN A 1 639 ? 1.366 3.514 -24.699 1.00 93.06 639 ASN A CA 1
ATOM 4891 C C . ASN A 1 639 ? 0.559 2.299 -25.194 1.00 93.06 639 ASN A C 1
ATOM 4893 O O . ASN A 1 639 ? 0.356 2.152 -26.403 1.00 93.06 639 ASN A O 1
ATOM 4897 N N . PRO A 1 640 ? -0.002 1.473 -24.293 1.00 94.19 640 PRO A N 1
ATOM 4898 C CA . PRO A 1 640 ? -0.778 0.304 -24.688 1.00 94.19 640 PRO A CA 1
ATOM 4899 C C . PRO A 1 640 ? -2.185 0.672 -25.182 1.00 94.19 640 PRO A C 1
ATOM 4901 O O . PRO A 1 640 ? -2.879 -0.165 -25.750 1.00 94.19 640 PRO A O 1
ATOM 4904 N N . PHE A 1 641 ? -2.625 1.919 -24.983 1.00 95.12 641 PHE A N 1
ATOM 4905 C CA . PHE A 1 641 ? -3.952 2.412 -25.352 1.00 95.12 641 PHE A CA 1
ATOM 4906 C C . PHE A 1 641 ? -3.942 3.266 -26.633 1.00 95.12 641 PHE A C 1
ATOM 4908 O O . PHE A 1 641 ? -4.955 3.889 -26.963 1.00 95.12 641 PHE A O 1
ATOM 4915 N N . LEU A 1 642 ? -2.828 3.304 -27.373 1.00 94.69 642 LEU A N 1
ATOM 4916 C CA . LEU A 1 642 ? -2.754 3.933 -28.694 1.00 94.69 642 LEU A CA 1
ATOM 4917 C C . LEU A 1 642 ? -3.810 3.312 -29.633 1.00 94.69 642 LEU A C 1
ATOM 4919 O O . LEU A 1 642 ? -4.035 2.102 -29.632 1.00 94.69 642 LEU A O 1
ATOM 4923 N N . GLY A 1 643 ? -4.513 4.141 -30.405 1.00 94.12 643 GLY A N 1
ATOM 4924 C CA . GLY A 1 643 ? -5.594 3.744 -31.317 1.00 94.12 643 GLY A CA 1
ATOM 4925 C C . GLY A 1 643 ? -6.897 3.264 -30.656 1.00 94.12 643 GLY A C 1
ATOM 4926 O O . GLY A 1 643 ? -7.921 3.187 -31.331 1.00 94.12 643 GLY A O 1
ATOM 4927 N N . TYR A 1 644 ? -6.907 2.969 -29.352 1.00 94.81 644 TYR A N 1
ATOM 4928 C CA . TYR A 1 644 ? -8.093 2.474 -28.647 1.00 94.81 644 TYR A CA 1
ATOM 4929 C C . TYR A 1 644 ? -9.061 3.615 -28.297 1.00 94.81 644 TYR A C 1
ATOM 4931 O O . TYR A 1 644 ? -8.645 4.629 -27.738 1.00 94.81 644 TYR A O 1
ATOM 4939 N N . ARG A 1 645 ? -10.360 3.439 -28.592 1.00 93.06 645 ARG A N 1
ATOM 4940 C CA . ARG A 1 645 ? -11.457 4.404 -28.327 1.00 93.06 645 ARG A CA 1
ATOM 4941 C C . ARG A 1 645 ? -11.120 5.869 -28.696 1.00 93.06 645 ARG A C 1
ATOM 4943 O O . ARG A 1 645 ? -11.196 6.740 -27.825 1.00 93.06 645 ARG A O 1
ATOM 4950 N N . PRO A 1 646 ? -10.795 6.185 -29.963 1.00 92.25 646 PRO A N 1
ATOM 4951 C CA . PRO A 1 646 ? -10.279 7.504 -30.357 1.00 92.25 646 PRO A CA 1
ATOM 4952 C C . PRO A 1 646 ? -11.211 8.691 -30.049 1.00 92.25 646 PRO A C 1
ATOM 4954 O O . PRO A 1 646 ? -10.737 9.813 -29.907 1.00 92.25 646 PRO A O 1
ATOM 4957 N N . GLU A 1 647 ? -12.518 8.460 -29.892 1.00 90.62 647 GLU A N 1
ATOM 4958 C CA . GLU A 1 647 ? -13.499 9.501 -29.547 1.00 90.62 647 GLU A CA 1
ATOM 4959 C C . GLU A 1 647 ? -13.453 9.956 -28.076 1.00 90.62 647 GLU A C 1
ATOM 4961 O O . GLU A 1 647 ? -13.838 11.084 -27.773 1.00 90.62 647 GLU A O 1
ATOM 4966 N N . THR A 1 648 ? -13.007 9.099 -27.146 1.00 88.50 648 THR A N 1
ATOM 4967 C CA . THR A 1 648 ? -12.998 9.405 -25.697 1.00 88.50 648 THR A CA 1
ATOM 4968 C C . THR A 1 648 ? -11.603 9.369 -25.084 1.00 88.50 648 THR A C 1
ATOM 4970 O O . THR A 1 648 ? -11.307 10.143 -24.169 1.00 88.50 648 THR A O 1
ATOM 4973 N N . ASN A 1 649 ? -10.741 8.483 -25.587 1.00 90.12 649 ASN A N 1
ATOM 4974 C CA . ASN A 1 649 ? -9.412 8.244 -25.053 1.00 90.12 649 ASN A CA 1
ATOM 4975 C C . ASN A 1 649 ? -8.468 9.394 -25.399 1.00 90.12 649 ASN A C 1
ATOM 4977 O O . ASN A 1 649 ? -7.973 9.512 -26.519 1.00 90.12 649 ASN A O 1
ATOM 4981 N N . ARG A 1 650 ? -8.154 10.209 -24.391 1.00 86.81 650 ARG A N 1
ATOM 4982 C CA . ARG A 1 650 ? -7.200 11.324 -24.486 1.00 86.81 650 ARG A CA 1
ATOM 4983 C C . ARG A 1 650 ? -5.765 10.899 -24.810 1.00 86.81 650 ARG A C 1
ATOM 4985 O O . ARG A 1 650 ? -4.959 11.765 -25.121 1.00 86.81 650 ARG A O 1
ATOM 4992 N N . PHE A 1 651 ? -5.461 9.604 -24.739 1.00 88.44 651 PHE A N 1
ATOM 4993 C CA . PHE A 1 651 ? -4.155 9.019 -25.032 1.00 88.44 651 PHE A CA 1
ATOM 4994 C C . PHE A 1 651 ? -4.121 8.287 -26.388 1.00 88.44 651 PHE A C 1
ATOM 4996 O O . PHE A 1 651 ? -3.104 7.697 -26.726 1.00 88.44 651 PHE A O 1
ATOM 5003 N N . ASN A 1 652 ? -5.192 8.307 -27.196 1.00 90.75 652 ASN A N 1
ATOM 5004 C CA . ASN A 1 652 ? -5.291 7.469 -28.404 1.00 90.75 652 ASN A CA 1
ATOM 5005 C C . ASN A 1 652 ? -4.238 7.747 -29.497 1.00 90.75 652 ASN A C 1
ATOM 5007 O O . ASN A 1 652 ? -4.049 6.906 -30.369 1.00 90.75 652 ASN A O 1
ATOM 5011 N N . ASN A 1 653 ? -3.570 8.901 -29.467 1.00 89.81 653 ASN A N 1
ATOM 5012 C CA . ASN A 1 653 ? -2.615 9.352 -30.484 1.00 89.81 653 ASN A CA 1
ATOM 5013 C C . ASN A 1 653 ? -1.191 9.589 -29.943 1.00 89.81 653 ASN A C 1
ATOM 5015 O O .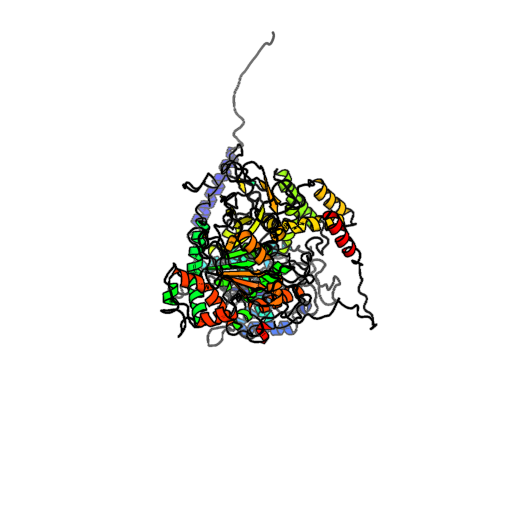 ASN A 1 653 ? -0.357 10.126 -30.668 1.00 89.81 653 ASN A O 1
ATOM 5019 N N . MET A 1 654 ? -0.911 9.227 -28.687 1.00 87.81 654 MET A N 1
ATOM 5020 C CA . MET A 1 654 ? 0.403 9.418 -28.064 1.00 87.81 654 MET A CA 1
ATOM 5021 C C . MET A 1 654 ? 1.199 8.112 -28.066 1.00 87.81 654 MET A C 1
ATOM 5023 O O . MET A 1 654 ? 0.673 7.078 -27.667 1.00 87.81 654 MET A O 1
ATOM 5027 N N . THR A 1 655 ? 2.462 8.144 -28.494 1.00 89.31 655 THR A N 1
ATOM 5028 C CA . THR A 1 655 ? 3.334 6.951 -28.543 1.00 89.31 655 THR A CA 1
ATOM 5029 C C . THR A 1 655 ? 3.698 6.429 -27.151 1.00 89.31 655 THR A C 1
ATOM 5031 O O . THR A 1 655 ? 3.840 5.224 -26.959 1.00 89.31 655 THR A O 1
ATOM 5034 N N . TYR A 1 656 ? 3.801 7.332 -26.175 1.00 89.25 656 TYR A N 1
ATOM 5035 C CA . TYR A 1 656 ? 4.154 7.043 -24.787 1.00 89.25 656 TYR A CA 1
ATOM 5036 C C . TYR A 1 656 ? 3.083 7.583 -23.834 1.00 89.25 656 TYR A C 1
ATOM 5038 O O . TYR A 1 656 ? 2.365 8.531 -24.163 1.00 89.25 656 TYR A O 1
ATOM 5046 N N . LEU A 1 657 ? 2.972 6.963 -22.661 1.00 89.81 657 LEU A N 1
ATOM 5047 C CA . LEU A 1 657 ? 2.330 7.544 -21.488 1.00 89.81 657 LEU A CA 1
ATOM 5048 C C . LEU A 1 657 ? 3.418 8.097 -20.571 1.00 89.81 657 LEU A C 1
ATOM 5050 O O . LEU A 1 657 ? 4.356 7.374 -20.235 1.00 89.81 657 LEU A O 1
ATOM 5054 N N . ASP A 1 658 ? 3.242 9.338 -20.131 1.00 88.38 658 ASP A N 1
ATOM 5055 C CA . ASP A 1 658 ? 4.032 9.944 -19.064 1.00 88.38 658 ASP A CA 1
ATOM 5056 C C . ASP A 1 658 ? 3.305 9.711 -17.735 1.00 88.38 658 ASP A C 1
ATOM 5058 O O . ASP A 1 658 ? 2.193 10.211 -17.545 1.00 88.38 658 ASP A O 1
ATOM 5062 N N . LEU A 1 659 ? 3.900 8.944 -16.822 1.00 90.38 659 LEU A N 1
ATOM 5063 C CA . LEU A 1 659 ? 3.333 8.630 -15.508 1.00 90.38 659 LEU A CA 1
ATOM 5064 C C . LEU A 1 659 ? 4.083 9.375 -14.391 1.00 90.38 659 LEU A C 1
ATOM 5066 O O . LEU A 1 659 ? 5.303 9.516 -14.459 1.00 90.38 659 LEU A O 1
ATOM 5070 N N . VAL A 1 660 ? 3.357 9.837 -13.369 1.00 85.88 660 VAL A N 1
ATOM 5071 C CA . VAL A 1 660 ? 3.880 10.614 -12.227 1.00 85.88 660 VAL A CA 1
ATOM 5072 C C . VAL A 1 660 ? 3.251 10.214 -10.884 1.00 85.88 660 VAL A C 1
ATOM 5074 O O . VAL A 1 660 ? 2.203 9.556 -10.843 1.00 85.88 660 VAL A O 1
ATOM 5077 N N . ASP A 1 661 ? 3.873 10.648 -9.782 1.00 83.38 661 ASP A N 1
ATOM 5078 C CA . ASP A 1 661 ? 3.373 10.524 -8.408 1.00 83.38 661 ASP A CA 1
ATOM 5079 C C . ASP A 1 661 ? 1.991 11.189 -8.266 1.00 83.38 661 ASP A C 1
ATOM 5081 O O . ASP A 1 661 ? 1.793 12.372 -8.543 1.00 83.38 661 ASP A O 1
ATOM 5085 N N . GLY A 1 662 ? 1.005 10.428 -7.788 1.00 71.69 662 GLY A N 1
ATOM 5086 C CA . GLY A 1 662 ? -0.342 10.938 -7.531 1.00 71.69 662 GLY A CA 1
ATOM 5087 C C . GLY A 1 662 ? -0.451 11.972 -6.402 1.00 71.69 662 GLY A C 1
ATOM 5088 O O . GLY A 1 662 ? -1.467 12.669 -6.310 1.00 71.69 662 GLY A O 1
ATOM 5089 N N . GLY A 1 663 ? 0.583 12.112 -5.570 1.00 68.69 663 GLY A N 1
ATOM 5090 C CA . GLY A 1 663 ? 0.713 13.164 -4.567 1.00 68.69 663 GLY A CA 1
ATOM 5091 C C . GLY A 1 663 ? 0.780 14.563 -5.185 1.00 68.69 663 GLY A C 1
ATOM 5092 O O . GLY A 1 663 ? 0.263 15.505 -4.589 1.00 68.69 663 GLY A O 1
ATOM 5093 N N . GLU A 1 664 ? 1.286 14.695 -6.417 1.00 66.69 664 GLU A N 1
ATOM 5094 C CA . GLU A 1 664 ? 1.333 15.961 -7.170 1.00 66.69 664 GLU A CA 1
ATOM 5095 C C . GLU A 1 664 ? -0.065 16.535 -7.493 1.00 66.69 664 GLU A C 1
ATOM 5097 O O . GLU A 1 664 ? -0.196 17.713 -7.824 1.00 66.69 664 GLU A O 1
ATOM 5102 N N . ALA A 1 665 ? -1.132 15.736 -7.357 1.00 66.19 665 ALA A N 1
ATOM 5103 C CA . ALA A 1 665 ? -2.516 16.200 -7.466 1.00 66.19 665 ALA A CA 1
ATOM 5104 C C . ALA A 1 665 ? -3.127 16.691 -6.135 1.00 66.19 665 ALA A C 1
ATOM 5106 O O . ALA A 1 665 ? -4.282 17.104 -6.139 1.00 66.19 665 ALA A O 1
ATOM 5107 N N . ASN A 1 666 ? -2.411 16.612 -5.002 1.00 72.69 666 ASN A N 1
ATOM 5108 C CA . ASN A 1 666 ? -2.930 16.693 -3.619 1.00 72.69 666 ASN A CA 1
ATOM 5109 C C . ASN A 1 666 ? -3.894 15.558 -3.212 1.00 72.69 666 ASN A C 1
ATOM 5111 O O . ASN A 1 666 ? -4.547 15.617 -2.173 1.00 72.69 666 ASN A O 1
ATOM 5115 N N . HIS A 1 667 ? -3.954 14.473 -3.983 1.00 77.31 667 HIS A N 1
ATOM 5116 C CA . HIS A 1 667 ? -4.775 13.292 -3.695 1.00 77.31 667 HIS A CA 1
ATOM 5117 C C . HIS A 1 667 ? -3.949 12.225 -2.972 1.00 77.31 667 HIS A C 1
ATOM 5119 O O . HIS A 1 667 ? -3.864 11.072 -3.394 1.00 77.31 667 HIS A O 1
ATOM 5125 N N . ASN A 1 668 ? -3.290 12.632 -1.888 1.00 90.00 668 ASN A N 1
ATOM 5126 C CA . ASN A 1 668 ? -2.216 11.850 -1.287 1.00 90.00 668 ASN A CA 1
ATOM 5127 C C . ASN A 1 668 ? -2.678 10.526 -0.638 1.00 90.00 668 ASN A C 1
ATOM 5129 O O . ASN A 1 668 ? -1.835 9.711 -0.287 1.00 90.00 668 ASN A O 1
ATOM 5133 N N . VAL A 1 669 ? -3.987 10.267 -0.509 1.00 96.19 669 VAL A N 1
ATOM 5134 C CA . VAL A 1 669 ? -4.555 8.981 -0.060 1.00 96.19 669 VAL A CA 1
ATOM 5135 C C . VAL A 1 669 ? -5.216 8.266 -1.257 1.00 96.19 669 VAL A C 1
ATOM 5137 O O . VAL A 1 669 ? -6.109 8.847 -1.879 1.00 96.19 669 VAL A O 1
ATOM 5140 N N . PRO A 1 670 ? -4.850 7.007 -1.582 1.00 95.81 670 PRO A N 1
ATOM 5141 C CA . PRO A 1 670 ? -5.315 6.298 -2.782 1.00 95.81 670 PRO A CA 1
ATOM 5142 C C . PRO A 1 670 ? -6.759 5.771 -2.653 1.00 95.81 670 PRO A C 1
ATOM 5144 O O . PRO A 1 670 ? -6.999 4.570 -2.544 1.00 95.81 670 PRO A O 1
ATOM 5147 N N . LEU A 1 671 ? -7.742 6.675 -2.657 1.00 95.75 671 LEU A N 1
ATOM 5148 C CA . LEU A 1 671 ? -9.158 6.338 -2.455 1.00 95.75 671 LEU A CA 1
ATOM 5149 C C . LEU A 1 671 ? -9.896 5.944 -3.744 1.00 95.75 671 LEU A C 1
ATOM 5151 O O . LEU A 1 671 ? -10.726 5.040 -3.695 1.00 95.75 671 LEU A O 1
ATOM 5155 N N . GLU A 1 672 ? -9.586 6.556 -4.895 1.00 91.75 672 GLU A N 1
ATOM 5156 C CA . GLU A 1 672 ? -10.228 6.244 -6.190 1.00 91.75 672 GLU A CA 1
ATOM 5157 C C . GLU A 1 672 ? -10.295 4.726 -6.509 1.00 91.75 672 GLU A C 1
ATOM 5159 O O . GLU A 1 672 ? -11.396 4.252 -6.803 1.00 91.75 672 GLU A O 1
ATOM 5164 N N . PRO A 1 673 ? -9.219 3.916 -6.359 1.00 94.38 673 PRO A N 1
ATOM 5165 C CA . PRO A 1 673 ? -9.297 2.467 -6.585 1.00 94.38 673 PRO A CA 1
ATOM 5166 C C . PRO A 1 673 ? -10.251 1.727 -5.637 1.00 94.38 673 PRO A C 1
ATOM 5168 O O . PRO A 1 673 ? -10.814 0.701 -6.018 1.00 94.38 673 PRO A O 1
ATOM 5171 N N . LEU A 1 674 ? -10.436 2.206 -4.404 1.00 97.75 674 LEU A N 1
ATOM 5172 C CA . LEU A 1 674 ? -11.234 1.525 -3.376 1.00 97.75 674 LEU A CA 1
ATOM 5173 C C . LEU A 1 674 ? -12.710 1.953 -3.392 1.00 97.75 674 LEU A C 1
ATOM 5175 O O . LEU A 1 674 ? -13.588 1.160 -3.060 1.00 97.75 674 LEU A O 1
ATOM 5179 N N . PHE A 1 675 ? -12.997 3.179 -3.831 1.00 96.69 675 PHE A N 1
ATOM 5180 C CA . PHE A 1 675 ? -14.361 3.685 -4.027 1.00 96.69 675 PHE A CA 1
ATOM 5181 C C . PHE A 1 675 ? -14.981 3.262 -5.369 1.00 96.69 675 PHE A C 1
ATOM 5183 O O . PHE A 1 675 ? -16.161 3.517 -5.615 1.00 96.69 675 PHE A O 1
ATOM 5190 N N . GLN A 1 676 ? -14.223 2.571 -6.225 1.00 95.31 676 GLN A N 1
ATOM 5191 C CA . GLN A 1 676 ? -14.700 2.055 -7.503 1.00 95.31 676 GLN A CA 1
ATOM 5192 C C . GLN A 1 676 ? -15.837 1.019 -7.328 1.00 95.31 676 GLN A C 1
ATOM 5194 O O . GLN A 1 676 ? -15.602 -0.056 -6.758 1.00 95.31 676 GLN A O 1
ATOM 5199 N N . PRO A 1 677 ? -17.052 1.259 -7.877 1.00 94.94 677 PRO A N 1
ATOM 5200 C CA . PRO A 1 677 ? -18.204 0.365 -7.712 1.00 94.94 677 PRO A CA 1
ATOM 5201 C C . PRO A 1 677 ? -17.977 -1.104 -8.091 1.00 94.94 677 PRO A C 1
ATOM 5203 O O . PRO A 1 677 ? -18.605 -1.982 -7.501 1.00 94.94 677 PRO A O 1
ATOM 5206 N N . ALA A 1 678 ? -17.057 -1.395 -9.016 1.00 95.31 678 ALA A N 1
ATOM 5207 C CA . ALA A 1 678 ? -16.692 -2.751 -9.424 1.00 95.31 678 ALA A CA 1
ATOM 5208 C C . ALA A 1 678 ? -16.233 -3.641 -8.250 1.00 95.31 678 ALA A C 1
ATOM 5210 O O . ALA A 1 678 ? -16.555 -4.831 -8.228 1.00 95.31 678 ALA A O 1
ATOM 5211 N N . ARG A 1 679 ? -15.527 -3.069 -7.259 1.00 95.75 679 ARG A N 1
ATOM 5212 C CA . ARG A 1 679 ? -14.984 -3.794 -6.089 1.00 95.75 679 ARG A CA 1
ATOM 5213 C C . ARG A 1 679 ? -16.007 -3.976 -4.960 1.00 95.75 679 ARG A C 1
ATOM 5215 O O . ARG A 1 679 ? -15.902 -4.924 -4.176 1.00 95.75 679 ARG A O 1
ATOM 5222 N N . LYS A 1 680 ? -17.060 -3.145 -4.944 1.00 94.69 680 LYS A N 1
ATOM 5223 C CA . LYS A 1 680 ? -18.228 -3.234 -4.041 1.00 94.69 680 LYS A CA 1
ATOM 5224 C C . LYS A 1 680 ? -17.864 -3.196 -2.551 1.00 94.69 680 LYS A C 1
ATOM 5226 O O . LYS A 1 680 ? -18.429 -3.960 -1.773 1.00 94.69 680 LYS A O 1
ATOM 5231 N N . LEU A 1 681 ? -16.900 -2.361 -2.160 1.00 97.25 681 LEU A N 1
ATOM 5232 C CA . LEU A 1 681 ? -16.484 -2.264 -0.759 1.00 97.25 681 LEU A CA 1
ATOM 5233 C C . LEU A 1 681 ? -17.596 -1.685 0.123 1.00 97.25 681 LEU A C 1
ATOM 5235 O O . LEU A 1 681 ? -18.348 -0.806 -0.291 1.00 97.25 681 LEU A O 1
ATOM 5239 N N . ASP A 1 682 ? -17.679 -2.181 1.353 1.00 97.38 682 ASP A N 1
ATOM 5240 C CA . ASP A 1 682 ? -18.593 -1.692 2.381 1.00 97.38 682 ASP A CA 1
ATOM 5241 C C . ASP A 1 682 ? -17.927 -0.603 3.240 1.00 97.38 682 ASP A C 1
ATOM 5243 O O . ASP A 1 682 ? -18.572 0.382 3.610 1.00 97.38 682 ASP A O 1
ATOM 5247 N N . MET A 1 683 ? -16.619 -0.741 3.487 1.00 98.31 683 MET A N 1
ATOM 5248 C CA . MET A 1 683 ? -15.791 0.202 4.243 1.00 98.31 683 MET A CA 1
ATOM 5249 C C . MET A 1 683 ? -14.410 0.401 3.599 1.00 98.31 683 MET A C 1
ATOM 5251 O O . MET A 1 683 ? -13.814 -0.534 3.063 1.00 98.31 683 MET A O 1
ATOM 5255 N N . VAL A 1 684 ? -13.869 1.616 3.722 1.00 98.88 684 VAL A N 1
ATOM 5256 C CA . VAL A 1 684 ? -12.470 1.947 3.414 1.00 98.88 684 VAL A CA 1
ATOM 5257 C C . VAL A 1 684 ? -11.807 2.589 4.633 1.00 98.88 684 VAL A C 1
ATOM 5259 O O . VAL A 1 684 ? -12.322 3.566 5.172 1.00 98.88 684 VAL A O 1
ATOM 5262 N N . LEU A 1 685 ? -10.656 2.062 5.052 1.00 98.88 685 LEU A N 1
ATOM 5263 C CA . LEU A 1 685 ? -9.784 2.638 6.076 1.00 98.88 685 LEU A CA 1
ATOM 5264 C C . LEU A 1 685 ? -8.687 3.483 5.408 1.00 98.88 685 LEU A C 1
ATOM 5266 O O . LEU A 1 685 ? -7.776 2.942 4.787 1.00 98.88 685 LEU A O 1
ATOM 5270 N N . ALA A 1 686 ? -8.769 4.803 5.538 1.00 98.75 686 ALA A N 1
ATOM 5271 C CA . ALA A 1 686 ? -7.781 5.759 5.050 1.00 98.75 686 ALA A CA 1
ATOM 5272 C C . ALA A 1 686 ? -6.707 6.026 6.111 1.00 98.75 686 ALA A C 1
ATOM 5274 O O . ALA A 1 686 ? -6.984 6.653 7.131 1.00 98.75 686 ALA A O 1
ATOM 5275 N N . VAL A 1 687 ? -5.488 5.565 5.854 1.00 98.75 687 VAL A N 1
ATOM 5276 C CA . VAL A 1 687 ? -4.303 5.741 6.697 1.00 98.75 687 VAL A CA 1
ATOM 5277 C C . VAL A 1 687 ? -3.507 6.928 6.159 1.00 98.75 687 VAL A C 1
ATOM 5279 O O . VAL A 1 687 ? -2.886 6.826 5.099 1.00 98.75 687 VAL A O 1
ATOM 5282 N N . ASP A 1 688 ? -3.559 8.057 6.868 1.00 98.12 688 ASP A N 1
ATOM 5283 C CA . ASP A 1 688 ? -3.051 9.340 6.370 1.00 98.12 688 ASP A CA 1
ATOM 5284 C C . ASP A 1 688 ? -1.839 9.848 7.165 1.00 98.12 688 ASP A C 1
ATOM 5286 O O . ASP A 1 688 ? -1.901 10.043 8.377 1.00 98.12 688 ASP A O 1
ATOM 5290 N N . SER A 1 689 ? -0.733 10.078 6.461 1.00 96.25 689 SER A N 1
ATOM 5291 C CA . SER A 1 689 ? 0.529 10.644 6.958 1.00 96.25 689 SER A CA 1
ATOM 5292 C C . SER A 1 689 ? 1.037 11.792 6.079 1.00 96.25 689 SER A C 1
ATOM 5294 O O . SER A 1 689 ? 2.241 12.078 6.026 1.00 96.25 689 SER A O 1
ATOM 5296 N N . SER A 1 690 ? 0.106 12.458 5.393 1.00 94.69 690 SER A N 1
ATOM 5297 C CA . SER A 1 690 ? 0.353 13.684 4.635 1.00 94.69 690 SER A CA 1
ATOM 5298 C C . SER A 1 690 ? 0.966 14.770 5.528 1.00 94.69 690 SER A C 1
ATOM 5300 O O . SER A 1 690 ? 0.695 14.842 6.727 1.00 94.69 690 SER A O 1
ATOM 5302 N N . ALA A 1 691 ? 1.824 15.602 4.943 1.00 92.31 691 ALA A N 1
ATOM 5303 C CA . ALA A 1 691 ? 2.495 16.710 5.622 1.00 92.31 691 ALA A CA 1
ATOM 5304 C C . ALA A 1 691 ? 1.795 18.033 5.267 1.00 92.31 691 ALA A C 1
ATOM 5306 O O . ALA A 1 691 ? 2.377 18.895 4.615 1.00 92.31 691 ALA A O 1
ATOM 5307 N N . ASP A 1 692 ? 0.518 18.152 5.642 1.00 91.88 692 ASP A N 1
ATOM 5308 C CA . ASP A 1 692 ? -0.370 19.223 5.163 1.00 91.88 692 ASP A CA 1
ATOM 5309 C C . ASP A 1 692 ? -0.231 20.542 5.946 1.00 91.88 692 ASP A C 1
ATOM 5311 O O . ASP A 1 692 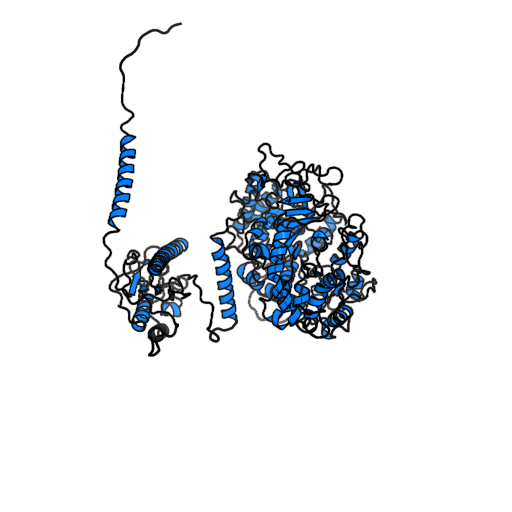? -0.651 21.601 5.477 1.00 91.88 692 ASP A O 1
ATOM 5315 N N . THR A 1 693 ? 0.285 20.489 7.176 1.00 90.75 693 THR A N 1
ATOM 5316 C CA . THR A 1 693 ? 0.475 21.657 8.051 1.00 90.75 693 THR A CA 1
ATOM 5317 C C . THR A 1 693 ? 1.919 22.164 8.026 1.00 90.75 693 THR A C 1
ATOM 5319 O O . THR A 1 693 ? 2.840 21.396 7.764 1.00 90.75 693 THR A O 1
ATOM 5322 N N . ASP A 1 694 ? 2.150 23.421 8.442 1.00 86.81 694 ASP A N 1
ATOM 5323 C CA . ASP A 1 694 ? 3.488 24.000 8.721 1.00 86.81 694 ASP A CA 1
ATOM 5324 C C . ASP A 1 694 ? 4.417 23.088 9.553 1.00 86.81 694 ASP A C 1
ATOM 5326 O O . ASP A 1 694 ? 5.636 23.237 9.552 1.00 86.81 694 ASP A O 1
ATOM 5330 N N . SER A 1 695 ? 3.814 22.195 10.337 1.00 89.75 695 SER A N 1
ATOM 5331 C CA . SER A 1 695 ? 4.425 21.267 11.285 1.00 89.75 695 SER A CA 1
ATOM 5332 C C . SER A 1 695 ? 4.512 19.821 10.768 1.00 89.75 695 SER A C 1
ATOM 5334 O O . SER A 1 695 ? 4.909 18.944 11.532 1.00 89.75 695 SER A O 1
ATOM 5336 N N . GLY A 1 696 ? 4.145 19.550 9.512 1.00 92.00 696 GLY A N 1
ATOM 5337 C CA . GLY A 1 696 ? 4.294 18.240 8.865 1.00 92.00 696 GLY A CA 1
ATOM 5338 C C . GLY A 1 696 ? 3.264 17.173 9.258 1.00 92.00 696 GLY A C 1
ATOM 5339 O O . GLY A 1 696 ? 3.547 15.984 9.117 1.00 92.00 696 GLY A O 1
ATOM 5340 N N . TRP A 1 697 ? 2.089 17.565 9.757 1.00 95.44 697 TRP A N 1
ATOM 5341 C CA . TRP A 1 697 ? 1.009 16.646 10.145 1.00 95.44 697 TRP A CA 1
ATOM 5342 C C . TRP A 1 697 ? -0.171 16.688 9.156 1.00 95.44 697 TRP A C 1
ATOM 5344 O O . TRP A 1 697 ? -0.356 17.703 8.479 1.00 95.44 697 TRP A O 1
ATOM 5354 N N . PRO A 1 698 ? -1.009 15.634 9.091 1.00 95.94 698 PRO A N 1
ATOM 5355 C CA . PRO A 1 698 ? -2.164 15.614 8.202 1.00 95.94 698 PRO A CA 1
ATOM 5356 C C . PRO A 1 698 ? -3.301 16.496 8.735 1.00 95.94 698 PRO A C 1
ATOM 5358 O O . PRO A 1 698 ? -3.543 16.589 9.946 1.00 95.94 698 PRO A O 1
ATOM 5361 N N . ASN A 1 699 ? -4.047 17.120 7.826 1.00 94.62 699 ASN A N 1
ATOM 5362 C CA . ASN A 1 699 ? -5.229 17.933 8.136 1.00 94.62 699 ASN A CA 1
ATOM 5363 C C . ASN A 1 699 ? -6.484 17.510 7.348 1.00 94.62 699 ASN A C 1
ATOM 5365 O O . ASN A 1 699 ? -7.497 18.199 7.412 1.00 94.62 699 ASN A O 1
ATOM 5369 N N . GLY A 1 700 ? -6.436 16.380 6.634 1.00 95.12 700 GLY A N 1
ATOM 5370 C CA . GLY A 1 700 ? -7.561 15.849 5.859 1.00 95.12 700 GLY A CA 1
ATOM 5371 C C . GLY A 1 700 ? -7.685 16.407 4.435 1.00 95.12 700 GLY A C 1
ATOM 5372 O O . GLY A 1 700 ? -8.630 16.040 3.732 1.00 95.12 700 GLY A O 1
ATOM 5373 N N . THR A 1 701 ? -6.739 17.239 3.974 1.00 94.44 701 THR A N 1
ATOM 5374 C CA . THR A 1 701 ? -6.745 17.812 2.612 1.00 94.44 701 THR A CA 1
ATOM 5375 C C . THR A 1 701 ? -6.883 16.734 1.532 1.00 94.44 701 THR A C 1
ATOM 5377 O O . THR A 1 701 ? -7.721 16.873 0.644 1.00 94.44 701 THR A O 1
ATOM 5380 N N . ALA A 1 702 ? -6.166 15.611 1.642 1.00 93.06 702 ALA A N 1
ATOM 5381 C CA . ALA A 1 702 ? -6.223 14.526 0.657 1.00 93.06 702 ALA A CA 1
ATOM 5382 C C . ALA A 1 702 ? -7.626 13.896 0.487 1.00 93.06 702 ALA A C 1
ATOM 5384 O O . ALA A 1 702 ? -8.033 13.532 -0.624 1.00 93.06 702 ALA A O 1
ATOM 5385 N N . LEU A 1 703 ? -8.396 13.793 1.577 1.00 96.25 703 LEU A N 1
ATOM 5386 C CA . LEU A 1 703 ? -9.784 13.320 1.543 1.00 96.25 703 LEU A CA 1
ATOM 5387 C C . LEU A 1 703 ? -10.703 14.380 0.920 1.00 96.25 703 LEU A C 1
ATOM 5389 O O . LEU A 1 703 ? -11.588 14.043 0.130 1.00 96.25 703 LEU A O 1
ATOM 5393 N N . TYR A 1 704 ? -10.487 15.653 1.258 1.00 95.56 704 TYR A N 1
ATOM 5394 C CA . TYR A 1 704 ? -11.280 16.771 0.752 1.00 95.56 704 TYR A CA 1
ATOM 5395 C C . TYR A 1 704 ? -11.086 16.990 -0.757 1.00 95.56 704 TYR A C 1
ATOM 5397 O O . TYR A 1 704 ? -12.067 17.166 -1.478 1.00 95.56 704 TYR A O 1
ATOM 5405 N N . GLU A 1 705 ? -9.859 16.890 -1.271 1.00 91.62 705 GLU A N 1
ATOM 5406 C CA . GLU A 1 705 ? -9.588 16.983 -2.713 1.00 91.62 705 GLU A CA 1
ATOM 5407 C C . GLU A 1 705 ? -10.181 15.796 -3.491 1.00 91.62 705 GLU A C 1
ATOM 5409 O O . GLU A 1 705 ? -10.816 15.985 -4.533 1.00 91.62 705 GLU A O 1
ATOM 5414 N N . THR A 1 706 ? -10.133 14.581 -2.926 1.00 92.75 706 THR A N 1
ATOM 5415 C CA . THR A 1 706 ? -10.854 13.426 -3.493 1.00 92.75 706 THR A CA 1
ATOM 5416 C C . THR A 1 706 ? -12.364 13.680 -3.571 1.00 92.75 706 THR A C 1
ATOM 5418 O O . THR A 1 706 ? -12.979 13.431 -4.611 1.00 92.75 706 THR A O 1
ATOM 5421 N N . PHE A 1 707 ? -12.964 14.248 -2.521 1.00 95.06 707 PHE A N 1
ATOM 5422 C CA . PHE A 1 707 ? -14.372 14.654 -2.524 1.00 95.06 707 PHE A CA 1
ATOM 5423 C C . PHE A 1 707 ? -14.672 15.718 -3.594 1.00 95.06 707 PHE A C 1
ATOM 5425 O O . PHE A 1 707 ? -15.618 15.551 -4.367 1.00 95.06 707 PHE A O 1
ATOM 5432 N N . ARG A 1 708 ? -13.846 16.767 -3.712 1.00 93.00 708 ARG A N 1
ATOM 5433 C CA . ARG A 1 708 ? -13.979 17.806 -4.754 1.00 93.00 708 ARG A CA 1
ATOM 5434 C C . ARG A 1 708 ? -13.908 17.229 -6.169 1.00 93.00 708 ARG A C 1
ATOM 5436 O O . ARG A 1 708 ? -14.680 17.636 -7.036 1.00 93.00 708 ARG A O 1
ATOM 5443 N N . ARG A 1 709 ? -13.017 16.266 -6.416 1.00 89.25 709 ARG A N 1
ATOM 5444 C CA . ARG A 1 709 ? -12.926 15.548 -7.697 1.00 89.25 709 ARG A CA 1
ATOM 5445 C C . ARG A 1 709 ? -14.164 14.702 -7.970 1.00 89.25 709 ARG A C 1
ATOM 5447 O O . ARG A 1 709 ? -14.680 14.750 -9.084 1.00 89.25 709 ARG A O 1
ATOM 5454 N N . ALA A 1 710 ? -14.680 13.988 -6.971 1.00 92.75 710 ALA A N 1
ATOM 5455 C CA . ALA A 1 710 ? -15.896 13.189 -7.111 1.00 92.75 710 ALA A CA 1
ATOM 5456 C C . ALA A 1 710 ? -17.141 14.042 -7.453 1.00 92.75 710 ALA A C 1
ATOM 5458 O O . ALA A 1 710 ? -18.052 13.546 -8.112 1.00 92.75 710 ALA A O 1
ATOM 5459 N N . GLN A 1 711 ? -17.169 15.335 -7.102 1.00 93.44 711 GLN A N 1
ATOM 5460 C CA . GLN A 1 711 ? -18.226 16.273 -7.524 1.00 93.44 711 GLN A CA 1
ATOM 5461 C C . GLN A 1 711 ? -18.176 16.659 -9.017 1.00 93.44 711 GLN A C 1
ATOM 5463 O O . GLN A 1 711 ? -19.152 17.195 -9.549 1.00 93.44 711 GLN A O 1
ATOM 5468 N N . LEU A 1 712 ? -17.061 16.429 -9.719 1.00 91.62 712 LEU A N 1
ATOM 5469 C CA . LEU A 1 712 ? -16.967 16.713 -11.150 1.00 91.62 712 LEU A CA 1
ATOM 5470 C C . LEU A 1 712 ? -17.842 15.728 -11.939 1.00 91.62 712 LEU A C 1
ATOM 5472 O O . LEU A 1 712 ? -17.804 14.523 -11.710 1.00 91.62 712 LEU A O 1
ATOM 5476 N N . LYS A 1 713 ? -18.565 16.215 -12.956 1.00 91.06 713 LYS A N 1
ATOM 5477 C CA . LYS A 1 713 ? -19.505 15.401 -13.756 1.00 91.06 713 LYS A CA 1
ATOM 5478 C C . LYS A 1 713 ? -18.888 14.117 -14.342 1.00 91.06 713 LYS A C 1
ATOM 5480 O O . LYS A 1 713 ? -19.582 13.113 -14.463 1.00 91.06 713 LYS A O 1
ATOM 5485 N N . SER A 1 714 ? -17.599 14.126 -14.690 1.00 88.25 714 SER A N 1
ATOM 5486 C CA . SER A 1 714 ? -16.874 12.943 -15.187 1.00 88.25 714 SER A CA 1
ATOM 5487 C C . SER A 1 714 ? -16.647 11.854 -14.131 1.00 88.25 714 SER A C 1
ATOM 5489 O O . SER A 1 714 ? -16.327 10.731 -14.499 1.00 88.25 714 SER A O 1
ATOM 5491 N N . PHE A 1 715 ? -16.826 12.160 -12.846 1.00 91.06 715 PHE A N 1
ATOM 5492 C CA . PHE A 1 715 ? -16.706 11.233 -11.716 1.00 91.06 715 PHE A CA 1
ATOM 5493 C C . PHE A 1 715 ? -18.062 10.873 -11.098 1.00 91.06 715 PHE A C 1
ATOM 5495 O O . PHE A 1 715 ? -18.110 10.117 -10.135 1.00 91.06 715 PHE A O 1
ATOM 5502 N N . GLY A 1 716 ? -19.172 11.301 -11.716 1.00 93.06 716 GLY A N 1
ATOM 5503 C CA . GLY A 1 716 ? -20.536 10.964 -11.291 1.00 93.06 716 GLY A CA 1
ATOM 5504 C C . GLY A 1 716 ? -20.843 9.460 -11.228 1.00 93.06 716 GLY A C 1
ATOM 5505 O O . GLY A 1 716 ? -21.830 9.073 -10.613 1.00 93.06 716 GLY A O 1
ATOM 5506 N N . TYR A 1 717 ? -19.997 8.609 -11.819 1.00 92.56 717 TYR A N 1
ATOM 5507 C CA . TYR A 1 717 ? -20.076 7.150 -11.709 1.00 92.56 717 TYR A CA 1
ATOM 5508 C C . TYR A 1 717 ? -19.617 6.609 -10.342 1.00 92.56 717 TYR A C 1
ATOM 5510 O O . TYR A 1 717 ? -19.911 5.455 -10.031 1.00 92.56 717 TYR A O 1
ATOM 5518 N N . MET A 1 718 ? -18.891 7.404 -9.549 1.00 94.12 718 MET A N 1
ATOM 5519 C CA . MET A 1 718 ? -18.296 7.011 -8.273 1.00 94.12 718 MET A CA 1
ATOM 5520 C C . MET A 1 718 ? -19.033 7.690 -7.106 1.00 94.12 718 MET A C 1
ATOM 5522 O O . MET A 1 718 ? -18.984 8.918 -6.991 1.00 94.12 718 MET A O 1
ATOM 5526 N N . PRO A 1 719 ? -19.714 6.931 -6.231 1.00 95.81 719 PRO A N 1
ATOM 5527 C CA . PRO A 1 719 ? -20.332 7.473 -5.028 1.00 95.81 719 PRO A CA 1
ATOM 5528 C C . PRO A 1 719 ? -19.263 7.724 -3.956 1.00 95.81 719 PRO A C 1
ATOM 5530 O O . PRO A 1 719 ? -18.403 6.876 -3.730 1.00 95.81 719 PRO A O 1
ATOM 5533 N N . PHE A 1 720 ? -19.314 8.878 -3.288 1.00 97.56 720 PHE A N 1
ATOM 5534 C CA . PHE A 1 720 ? -18.293 9.294 -2.313 1.00 97.56 720 PHE A CA 1
ATOM 5535 C C . PHE A 1 720 ? -18.937 9.977 -1.090 1.00 97.56 720 PHE A C 1
ATOM 5537 O O . PHE A 1 720 ? -19.974 10.628 -1.259 1.00 97.56 720 PHE A O 1
ATOM 5544 N N . PRO A 1 721 ? -18.395 9.868 0.141 1.00 97.31 721 PRO A N 1
ATOM 5545 C CA . PRO A 1 721 ? -18.907 10.615 1.289 1.00 97.31 721 PRO A CA 1
ATOM 5546 C C . PRO A 1 721 ? -18.669 12.124 1.142 1.00 97.31 721 PRO A C 1
ATOM 5548 O O . PRO A 1 721 ? -17.723 12.566 0.493 1.00 97.31 721 PRO A O 1
ATOM 5551 N N . LYS A 1 722 ? -19.493 12.934 1.808 1.00 97.25 722 LYS A N 1
ATOM 5552 C CA . LYS A 1 722 ? -19.198 14.352 2.040 1.00 97.25 722 LYS A CA 1
ATOM 5553 C C . LYS A 1 722 ? -18.021 14.468 3.006 1.00 97.25 722 LYS A C 1
ATOM 5555 O O . LYS A 1 722 ? -18.047 13.863 4.077 1.00 97.25 722 LYS A O 1
ATOM 5560 N N . ILE A 1 723 ? -17.033 15.276 2.635 1.00 97.38 723 ILE A N 1
ATOM 5561 C CA . ILE A 1 723 ? -15.844 15.566 3.441 1.00 97.38 723 ILE A CA 1
ATOM 5562 C C . ILE A 1 723 ? -15.792 17.081 3.694 1.00 97.38 723 ILE A C 1
ATOM 5564 O O . ILE A 1 723 ? -15.983 17.845 2.743 1.00 97.38 723 ILE A O 1
ATOM 5568 N N . PRO A 1 724 ? -15.568 17.542 4.937 1.00 96.75 724 PRO A N 1
ATOM 5569 C CA . PRO A 1 724 ? -15.402 18.961 5.226 1.00 96.75 724 PRO A CA 1
ATOM 5570 C C . PRO A 1 724 ? -13.997 19.466 4.863 1.00 96.75 724 PRO A C 1
ATOM 5572 O O . PRO A 1 724 ? -13.083 18.688 4.608 1.00 96.75 724 PRO A O 1
ATOM 5575 N N . ASP A 1 725 ? -13.818 20.784 4.861 1.00 95.69 725 ASP A N 1
ATOM 5576 C CA . ASP A 1 725 ? -12.526 21.425 4.602 1.00 95.69 725 ASP A CA 1
ATOM 5577 C C . ASP A 1 725 ? -11.493 21.209 5.734 1.00 95.69 725 ASP A C 1
ATOM 5579 O O . ASP A 1 725 ? -11.835 20.885 6.875 1.00 95.69 725 ASP A O 1
ATOM 5583 N N . ALA A 1 726 ? -10.213 21.446 5.429 1.00 94.88 726 ALA A N 1
ATOM 5584 C CA . ALA A 1 726 ? -9.095 21.251 6.357 1.00 94.88 726 ALA A CA 1
ATOM 5585 C C . ALA A 1 726 ? -9.167 22.106 7.643 1.00 94.88 726 ALA A C 1
ATOM 5587 O O . ALA A 1 726 ? -8.704 21.668 8.699 1.00 94.88 726 ALA A O 1
ATOM 5588 N N . ASN A 1 727 ? -9.778 23.298 7.598 1.00 95.31 727 ASN A N 1
ATOM 5589 C CA . ASN A 1 727 ? -9.970 24.113 8.801 1.00 95.31 727 ASN A CA 1
ATOM 5590 C C . ASN A 1 727 ? -10.971 23.430 9.739 1.00 95.31 727 ASN A C 1
ATOM 5592 O O . ASN A 1 727 ? -10.689 23.269 10.925 1.00 95.31 727 ASN A O 1
ATOM 5596 N N . THR A 1 728 ? -12.084 22.926 9.196 1.00 95.56 728 THR A N 1
ATOM 5597 C CA . THR A 1 728 ? -13.057 22.124 9.950 1.00 95.56 728 THR A CA 1
ATOM 5598 C C . THR A 1 728 ? -12.398 20.893 10.583 1.00 95.56 728 THR A C 1
ATOM 5600 O O . THR A 1 728 ? -12.667 20.596 11.751 1.00 95.56 728 THR A O 1
ATOM 5603 N N . PHE A 1 729 ? -11.516 20.190 9.857 1.00 95.75 729 PHE A N 1
ATOM 5604 C CA . PHE A 1 729 ? -10.770 19.046 10.400 1.00 95.75 729 PHE A CA 1
ATOM 5605 C C . PHE A 1 729 ? -9.958 19.418 11.645 1.00 95.75 729 PHE A C 1
ATOM 5607 O O . PHE A 1 729 ? -10.030 18.699 12.642 1.00 95.75 729 PHE A O 1
ATOM 5614 N N . ILE A 1 730 ? -9.230 20.538 11.611 1.00 94.19 730 ILE A N 1
ATOM 5615 C CA . ILE A 1 730 ? -8.415 21.013 12.739 1.00 94.19 730 ILE A CA 1
ATOM 5616 C C . ILE A 1 730 ? -9.308 21.508 13.888 1.00 94.19 730 ILE A C 1
ATOM 5618 O O . ILE A 1 730 ? -9.144 21.069 15.028 1.00 94.19 730 ILE A O 1
ATOM 5622 N N . ASN A 1 731 ? -10.287 22.370 13.599 1.00 92.69 731 ASN A N 1
ATOM 5623 C CA . ASN A 1 731 ? -11.145 23.014 14.601 1.00 92.69 731 ASN A CA 1
ATOM 5624 C C . ASN A 1 731 ? -11.986 21.993 15.395 1.00 92.69 731 ASN A C 1
ATOM 5626 O O . ASN A 1 731 ? -12.100 22.093 16.619 1.00 92.69 731 ASN A O 1
ATOM 5630 N N . LYS A 1 732 ? -12.505 20.951 14.725 1.00 92.88 732 LYS A N 1
ATOM 5631 C CA . LYS A 1 732 ? -13.246 19.831 15.349 1.00 92.88 732 LYS A CA 1
ATOM 5632 C C . LYS A 1 732 ? -12.360 18.647 15.767 1.00 92.88 732 LYS A C 1
ATOM 5634 O O . LYS A 1 732 ? -12.871 17.619 16.231 1.00 92.88 732 LYS A O 1
ATOM 5639 N N . GLY A 1 733 ? -11.041 18.757 15.596 1.00 93.56 733 GLY A N 1
ATOM 5640 C CA . GLY A 1 733 ? -10.054 17.731 15.944 1.00 93.56 733 GLY A CA 1
ATOM 5641 C C . GLY A 1 733 ? -10.209 16.402 15.189 1.00 93.56 733 GLY A C 1
ATOM 5642 O O . GLY A 1 733 ? -9.808 15.360 15.710 1.00 93.56 733 GLY A O 1
ATOM 5643 N N . LEU A 1 734 ? -10.822 16.393 13.999 1.00 95.62 734 LEU A N 1
ATOM 5644 C CA . LEU A 1 734 ? -11.000 15.187 13.171 1.00 95.62 734 LEU A CA 1
ATOM 5645 C C . LEU A 1 734 ? -9.647 14.588 12.745 1.00 95.62 734 LEU A C 1
ATOM 5647 O O . LEU A 1 734 ? -9.538 13.383 12.544 1.00 95.62 734 LEU A O 1
ATOM 5651 N N . ASN A 1 735 ? -8.593 15.409 12.680 1.00 94.69 735 ASN A N 1
ATOM 5652 C CA . ASN A 1 735 ? -7.211 14.988 12.429 1.00 94.69 735 ASN A CA 1
ATOM 5653 C C . ASN A 1 735 ? -6.435 14.519 13.680 1.00 94.69 735 ASN A C 1
ATOM 5655 O O . ASN A 1 735 ? -5.209 14.481 13.662 1.00 94.69 735 ASN A O 1
ATOM 5659 N N . THR A 1 736 ? -7.133 14.131 14.754 1.00 94.06 736 THR A N 1
ATOM 5660 C CA . THR A 1 736 ? -6.515 13.664 16.017 1.00 94.06 736 THR A CA 1
ATOM 5661 C C . THR A 1 736 ? -6.995 12.281 16.466 1.00 94.06 736 THR A C 1
ATOM 5663 O O . THR A 1 736 ? -6.555 11.764 17.491 1.00 94.06 736 THR A O 1
ATOM 5666 N N . ARG A 1 737 ? -7.942 11.692 15.728 1.00 94.19 737 ARG A N 1
ATOM 5667 C CA . ARG A 1 737 ? -8.695 10.494 16.114 1.00 94.19 737 ARG A CA 1
ATOM 5668 C C . ARG A 1 737 ? -9.246 9.769 14.883 1.00 94.19 737 ARG A C 1
ATOM 5670 O O . ARG A 1 737 ? -9.401 10.414 13.843 1.00 94.19 737 ARG A O 1
ATOM 5677 N N . PRO A 1 738 ? -9.652 8.494 15.007 1.00 96.81 738 PRO A N 1
ATOM 5678 C CA . PRO A 1 738 ? -10.530 7.875 14.029 1.00 96.81 738 PRO A CA 1
ATOM 5679 C C . PRO A 1 738 ? -11.802 8.703 13.815 1.00 96.81 738 PRO A C 1
ATOM 5681 O O . PRO A 1 738 ? -12.482 9.050 14.781 1.00 96.81 738 PRO A O 1
ATOM 5684 N N . SER A 1 739 ? -12.118 9.021 12.560 1.00 97.62 739 SER A N 1
ATOM 5685 C CA . SER A 1 739 ? -13.315 9.789 12.180 1.00 97.62 739 SER A CA 1
ATOM 5686 C C . SER A 1 739 ? -14.036 9.095 11.026 1.00 97.62 739 SER A C 1
ATOM 5688 O O . SER A 1 739 ? -13.395 8.705 10.052 1.00 97.62 739 SER A O 1
ATOM 5690 N N . PHE A 1 740 ? -15.353 8.905 11.126 1.00 98.38 740 PHE A N 1
ATOM 5691 C CA . PHE A 1 740 ? -16.149 8.198 10.118 1.00 98.38 740 PHE A CA 1
ATOM 5692 C C . PHE A 1 740 ? -16.937 9.188 9.245 1.00 98.38 740 PHE A C 1
ATOM 5694 O O . PHE A 1 740 ? -17.598 10.096 9.757 1.00 98.38 740 PHE A O 1
ATOM 5701 N N . PHE A 1 741 ? -16.923 8.975 7.928 1.00 98.50 741 PHE A N 1
ATOM 5702 C CA . PHE A 1 741 ? -17.655 9.779 6.946 1.00 98.50 741 PHE A CA 1
ATOM 5703 C C . PHE A 1 741 ? -18.588 8.907 6.094 1.00 98.50 741 PHE A C 1
ATOM 5705 O O . PHE A 1 741 ? -18.283 7.756 5.776 1.00 98.50 741 PHE A O 1
ATOM 5712 N N . GLY A 1 742 ? -19.741 9.468 5.714 1.00 96.12 742 GLY A N 1
ATOM 5713 C CA . GLY A 1 742 ? -20.785 8.749 4.977 1.00 96.12 742 GLY A CA 1
ATOM 5714 C C . GLY A 1 742 ? -21.632 7.805 5.839 1.00 96.12 742 GLY A C 1
ATOM 5715 O O . GLY A 1 742 ? -22.177 6.835 5.318 1.00 96.12 742 GLY A O 1
ATOM 5716 N N . CYS A 1 743 ? -21.754 8.037 7.149 1.00 95.25 743 CYS A N 1
ATOM 5717 C CA . CYS A 1 743 ? -22.553 7.165 8.019 1.00 95.25 743 CYS A CA 1
ATOM 5718 C C . CYS A 1 743 ? -24.033 7.086 7.589 1.00 95.25 743 CYS A C 1
ATOM 5720 O O . CYS A 1 743 ? -24.621 6.004 7.602 1.00 95.25 743 CYS A O 1
ATOM 5722 N N . SER A 1 744 ? -24.611 8.187 7.095 1.00 91.25 744 SER A N 1
ATOM 5723 C CA . SER A 1 744 ? -25.868 8.160 6.338 1.00 91.25 744 SER A CA 1
ATOM 5724 C C . SER A 1 744 ? -25.613 8.113 4.831 1.00 91.25 744 SER A C 1
ATOM 5726 O O . SER A 1 744 ? -24.667 8.718 4.329 1.00 91.25 744 SER A O 1
ATOM 5728 N N . ILE A 1 745 ? -26.515 7.474 4.078 1.00 86.62 745 ILE A N 1
ATOM 5729 C CA . ILE A 1 745 ? -26.524 7.560 2.608 1.00 86.62 745 ILE A CA 1
ATOM 5730 C C . ILE A 1 745 ? -26.773 9.000 2.124 1.00 86.62 745 ILE A C 1
ATOM 5732 O O . ILE A 1 745 ? -26.233 9.413 1.100 1.00 86.62 745 ILE A O 1
ATOM 5736 N N . ASN A 1 746 ? -27.492 9.804 2.917 1.00 88.44 746 ASN A N 1
ATOM 5737 C CA . ASN A 1 746 ? -27.728 11.226 2.648 1.00 88.44 746 ASN A CA 1
ATOM 5738 C C . ASN A 1 746 ? -26.459 12.085 2.818 1.00 88.44 746 ASN A C 1
ATOM 5740 O O . ASN A 1 746 ? -26.425 13.229 2.360 1.00 88.44 746 ASN A O 1
ATOM 5744 N N . ASP A 1 747 ? -25.405 11.539 3.431 1.00 91.12 747 ASP A N 1
ATOM 5745 C CA . ASP A 1 747 ? -24.093 12.178 3.592 1.00 91.12 747 ASP A CA 1
ATOM 5746 C C . ASP A 1 747 ? -23.106 11.741 2.505 1.00 91.12 747 ASP A C 1
ATOM 5748 O O . ASP A 1 747 ? -21.892 11.796 2.689 1.00 91.12 747 ASP A O 1
ATOM 5752 N N . THR A 1 748 ? -23.631 11.315 1.356 1.00 94.25 748 THR A N 1
ATOM 5753 C CA . THR A 1 748 ? -22.860 10.941 0.168 1.00 94.25 748 THR A CA 1
ATOM 5754 C C . THR A 1 748 ? -23.249 11.811 -1.029 1.00 94.25 748 THR A C 1
ATOM 5756 O O . THR A 1 748 ? -24.265 12.511 -1.011 1.00 94.25 748 THR A O 1
ATOM 5759 N N . ILE A 1 749 ? -22.409 11.804 -2.060 1.00 95.81 749 ILE A N 1
ATOM 5760 C CA . ILE A 1 749 ? -22.671 12.388 -3.378 1.00 95.81 749 ILE A CA 1
ATOM 5761 C C . ILE A 1 749 ? -22.744 11.286 -4.438 1.00 95.81 749 ILE A C 1
ATOM 5763 O O . ILE A 1 749 ? -22.313 10.157 -4.205 1.00 95.81 749 ILE A O 1
ATOM 5767 N N . ASN A 1 750 ? -23.291 11.628 -5.606 1.00 95.31 750 ASN A N 1
ATOM 5768 C CA . ASN A 1 750 ? -23.439 10.750 -6.773 1.00 95.31 750 ASN A CA 1
ATOM 5769 C C . ASN A 1 750 ? -24.313 9.496 -6.563 1.00 95.31 750 ASN A C 1
ATOM 5771 O O . ASN A 1 750 ? -24.359 8.650 -7.448 1.00 95.31 750 ASN A O 1
ATOM 5775 N N . GLY A 1 751 ? -25.057 9.373 -5.457 1.00 90.00 751 GLY A N 1
ATOM 5776 C CA . GLY A 1 751 ? -25.894 8.192 -5.177 1.00 90.00 751 GLY A CA 1
ATOM 5777 C C . GLY A 1 751 ? -26.960 7.874 -6.241 1.00 90.00 751 GLY A C 1
ATOM 5778 O O . GLY A 1 751 ? -27.343 6.720 -6.385 1.00 90.00 751 GLY A O 1
ATOM 5779 N N . GLU A 1 752 ? -27.401 8.869 -7.019 1.00 90.62 752 GLU A N 1
ATOM 5780 C CA . GLU A 1 752 ? -28.342 8.694 -8.142 1.00 90.62 752 GLU A CA 1
ATOM 5781 C C . GLU A 1 752 ? -27.656 8.389 -9.488 1.00 90.62 752 GLU A C 1
ATOM 5783 O O . GLU A 1 752 ? -28.302 7.916 -10.420 1.00 90.62 752 GLU A O 1
ATOM 5788 N N . THR A 1 753 ? -26.358 8.683 -9.618 1.00 93.69 753 THR A N 1
ATOM 5789 C CA . THR A 1 753 ? -25.591 8.575 -10.877 1.00 93.69 753 THR A CA 1
ATOM 5790 C C . THR A 1 753 ? -24.504 7.500 -10.837 1.00 93.69 753 THR A C 1
ATOM 5792 O O . THR A 1 753 ? -23.889 7.209 -11.866 1.00 93.69 753 THR A O 1
ATOM 5795 N N . ALA A 1 754 ? -24.261 6.919 -9.662 1.00 93.19 754 ALA A N 1
ATOM 5796 C CA . ALA A 1 754 ? -23.256 5.901 -9.422 1.00 93.19 754 ALA A CA 1
ATOM 5797 C C . ALA A 1 754 ? -23.469 4.667 -10.306 1.00 93.19 754 ALA A C 1
ATOM 5799 O O . ALA A 1 754 ? -24.585 4.165 -10.468 1.00 93.19 754 ALA A O 1
ATOM 5800 N N . ALA A 1 755 ? -22.372 4.133 -10.844 1.00 93.06 755 ALA A N 1
ATOM 5801 C CA . ALA A 1 755 ? -22.424 2.919 -11.643 1.00 93.06 755 ALA A CA 1
ATOM 5802 C C . ALA A 1 755 ? -23.012 1.759 -10.823 1.00 93.06 755 ALA A C 1
ATOM 5804 O O . ALA A 1 755 ? -22.719 1.603 -9.637 1.00 93.06 755 ALA A O 1
ATOM 5805 N N . ASN A 1 756 ? -23.838 0.934 -11.471 1.00 89.81 756 ASN A N 1
ATOM 5806 C CA . ASN A 1 756 ? -24.500 -0.225 -10.863 1.00 89.81 756 ASN A CA 1
ATOM 5807 C C . ASN A 1 756 ? -25.375 0.101 -9.627 1.00 89.81 756 ASN A C 1
ATOM 5809 O O . ASN A 1 756 ? -25.591 -0.782 -8.798 1.00 89.81 756 ASN A O 1
ATOM 5813 N N . ASN A 1 757 ? -25.881 1.339 -9.502 1.00 89.75 757 ASN A N 1
ATOM 5814 C CA . ASN A 1 757 ? -26.617 1.839 -8.327 1.00 89.75 757 ASN A CA 1
ATOM 5815 C C . ASN A 1 757 ? -25.831 1.661 -7.012 1.00 89.75 757 ASN A C 1
ATOM 5817 O O . ASN A 1 757 ? -26.403 1.355 -5.963 1.00 89.75 757 ASN A O 1
ATOM 5821 N N . ALA A 1 758 ? -24.502 1.778 -7.073 1.00 90.94 758 ALA A N 1
ATOM 5822 C CA . ALA A 1 758 ? -23.651 1.572 -5.913 1.00 90.94 758 ALA A CA 1
ATOM 5823 C C . ALA A 1 758 ? -23.828 2.674 -4.861 1.00 90.94 758 ALA A C 1
ATOM 5825 O O . ALA A 1 758 ? -23.947 3.859 -5.169 1.00 90.94 758 ALA A O 1
ATOM 5826 N N . VAL A 1 759 ? -23.773 2.267 -3.594 1.00 91.88 759 VAL A N 1
ATOM 5827 C CA . VAL A 1 759 ? -23.709 3.173 -2.446 1.00 91.88 759 VAL A CA 1
ATOM 5828 C C . VAL A 1 759 ? -22.243 3.366 -2.072 1.00 91.88 759 VAL A C 1
ATOM 5830 O O . VAL A 1 759 ? -21.470 2.412 -2.098 1.00 91.88 759 VAL A O 1
ATOM 5833 N N . SER A 1 760 ? -21.861 4.588 -1.702 1.00 95.75 760 SER A N 1
ATOM 5834 C CA . SER A 1 760 ? -20.497 4.895 -1.260 1.00 95.75 760 SER A CA 1
ATOM 5835 C C . SER A 1 760 ? -20.097 4.024 -0.063 1.00 95.75 760 SER A C 1
ATOM 5837 O O . SER A 1 760 ? -20.853 4.024 0.914 1.00 95.75 760 SER A O 1
ATOM 5839 N N . PRO A 1 761 ? -18.918 3.375 -0.048 1.00 97.06 761 PRO A N 1
ATOM 5840 C CA . PRO A 1 761 ? -18.337 2.810 1.170 1.00 97.06 761 PRO A CA 1
ATOM 5841 C C . PRO A 1 761 ? -18.351 3.821 2.328 1.00 97.06 761 PRO A C 1
ATOM 5843 O O . PRO A 1 761 ? -18.290 5.036 2.094 1.00 97.06 761 PRO A O 1
ATOM 5846 N N . LEU A 1 762 ? -18.426 3.342 3.573 1.00 98.25 762 LEU A N 1
ATOM 5847 C CA . LEU A 1 762 ? -18.123 4.187 4.732 1.00 98.25 762 LEU A CA 1
ATOM 5848 C C . LEU A 1 762 ? -16.610 4.420 4.790 1.00 98.25 762 LEU A C 1
ATOM 5850 O O . LEU A 1 762 ? -15.825 3.477 4.696 1.00 98.25 762 LEU A O 1
ATOM 5854 N N . LEU A 1 763 ? -16.200 5.674 4.960 1.00 98.81 763 LEU A N 1
ATOM 5855 C CA . LEU A 1 763 ? -14.793 6.043 5.074 1.00 98.81 763 LEU A CA 1
ATOM 5856 C C . LEU A 1 763 ? -14.410 6.185 6.547 1.00 98.81 763 LEU A C 1
ATOM 5858 O O . LEU A 1 763 ? -14.913 7.079 7.223 1.00 98.81 763 LEU A O 1
ATOM 5862 N N . VAL A 1 764 ? -13.507 5.336 7.029 1.00 98.75 764 VAL A N 1
ATOM 5863 C CA . VAL A 1 764 ? -12.835 5.505 8.321 1.00 98.75 764 VAL A CA 1
ATOM 5864 C C . VAL A 1 764 ? -11.505 6.198 8.071 1.00 98.75 764 VAL A C 1
ATOM 5866 O O . VAL A 1 764 ? -10.627 5.641 7.425 1.00 98.75 764 VAL A O 1
ATOM 5869 N N . TYR A 1 765 ? -11.346 7.410 8.581 1.00 98.69 765 TYR A N 1
ATOM 5870 C CA . TYR A 1 765 ? -10.102 8.166 8.518 1.00 98.69 765 TYR A CA 1
ATOM 5871 C C . TYR A 1 765 ? -9.247 7.904 9.757 1.00 98.69 765 TYR A C 1
ATOM 5873 O O . TYR A 1 765 ? -9.758 8.004 10.871 1.00 98.69 765 TYR A O 1
ATOM 5881 N N . LEU A 1 766 ? -7.964 7.594 9.565 1.00 98.38 766 LEU A N 1
ATOM 5882 C CA . LEU A 1 766 ? -6.981 7.317 10.610 1.00 98.38 766 LEU A CA 1
ATOM 5883 C C . LEU A 1 766 ? -5.729 8.201 10.396 1.00 98.38 766 LEU A C 1
ATOM 5885 O O . LEU A 1 766 ? -4.833 7.823 9.635 1.00 98.38 766 LEU A O 1
ATOM 5889 N N . PRO A 1 767 ? -5.667 9.382 11.040 1.00 97.62 767 PRO A N 1
ATOM 5890 C CA . PRO A 1 767 ? -4.563 10.326 10.886 1.00 97.62 767 PRO A CA 1
ATOM 5891 C C . PRO A 1 767 ? -3.318 9.918 11.682 1.00 97.62 767 PRO A C 1
ATOM 5893 O O . PRO A 1 767 ? -3.409 9.415 12.804 1.00 97.62 767 PRO A O 1
ATOM 5896 N N . ASN A 1 768 ? -2.146 10.235 11.140 1.00 97.88 768 ASN A N 1
ATOM 5897 C CA . ASN A 1 768 ? -0.876 10.236 11.857 1.00 97.88 768 ASN A CA 1
ATOM 5898 C C . ASN A 1 768 ? -0.921 11.234 13.027 1.00 97.88 768 ASN A C 1
ATOM 5900 O O . ASN A 1 768 ? -1.238 12.409 12.842 1.00 97.88 768 ASN A O 1
ATOM 5904 N N . TYR A 1 769 ? -0.602 10.756 14.231 1.00 96.81 769 TYR A N 1
ATOM 5905 C CA . TYR A 1 769 ? -0.658 11.525 15.476 1.00 96.81 769 TYR A CA 1
ATOM 5906 C C . TYR A 1 769 ? 0.430 11.036 16.452 1.00 96.81 769 TYR A C 1
ATOM 5908 O O . TYR A 1 769 ? 0.680 9.826 16.512 1.00 96.81 769 TYR A O 1
ATOM 5916 N N . PRO A 1 770 ? 1.079 11.916 17.238 1.00 97.19 770 PRO A N 1
ATOM 5917 C CA . PRO A 1 770 ? 2.137 11.513 18.160 1.00 97.19 770 PRO A CA 1
ATOM 5918 C C . PRO A 1 770 ? 1.558 10.967 19.477 1.00 97.19 770 PRO A C 1
ATOM 5920 O O . PRO A 1 770 ? 1.355 11.706 20.433 1.00 97.19 770 PRO A O 1
ATOM 5923 N N . TYR A 1 771 ? 1.317 9.659 19.569 1.00 97.06 771 TYR A N 1
ATOM 5924 C CA . TYR A 1 771 ? 0.986 8.999 20.844 1.00 97.06 771 TYR A CA 1
ATOM 5925 C C . TYR A 1 771 ? 2.226 8.806 21.727 1.00 97.06 771 TYR A C 1
ATOM 5927 O O . TYR A 1 771 ? 2.177 9.021 22.935 1.00 97.06 771 TYR A O 1
ATOM 5935 N N . SER A 1 772 ? 3.339 8.385 21.123 1.00 97.50 772 SER A N 1
ATOM 5936 C CA . SER A 1 772 ? 4.585 8.027 21.816 1.00 97.50 772 SER A CA 1
ATOM 5937 C C . SER A 1 772 ? 5.853 8.530 21.121 1.00 97.50 772 SER A C 1
ATOM 5939 O O . SER A 1 772 ? 6.913 8.554 21.743 1.00 97.50 772 SER A O 1
ATOM 5941 N N . PHE A 1 773 ? 5.772 8.930 19.849 1.00 97.88 773 PHE A N 1
ATOM 5942 C CA . PHE A 1 773 ? 6.906 9.454 19.086 1.00 97.88 773 PHE A CA 1
ATOM 5943 C C . PHE A 1 773 ? 6.443 10.426 17.994 1.00 97.88 773 PHE A C 1
ATOM 5945 O O . PHE A 1 773 ? 5.331 10.311 17.482 1.00 97.88 773 PHE A O 1
ATOM 5952 N N . ASN A 1 774 ? 7.307 11.370 17.619 1.00 97.06 774 ASN A N 1
ATOM 5953 C CA . ASN A 1 774 ? 7.044 12.321 16.541 1.00 97.06 774 ASN A CA 1
ATOM 5954 C C . ASN A 1 774 ? 7.360 11.688 15.179 1.00 97.06 774 ASN A C 1
ATOM 5956 O O . ASN A 1 774 ? 8.517 11.555 14.788 1.00 97.06 774 ASN A O 1
ATOM 5960 N N . THR A 1 775 ? 6.306 11.305 14.467 1.00 96.94 775 THR A N 1
ATOM 5961 C CA . THR A 1 775 ? 6.316 10.643 13.154 1.00 96.94 775 THR A CA 1
ATOM 5962 C C . THR A 1 775 ? 6.044 11.609 11.993 1.00 96.94 775 THR A C 1
ATOM 5964 O O . THR A 1 775 ? 5.590 11.193 10.932 1.00 96.94 775 THR A O 1
ATOM 5967 N N . ASN A 1 776 ? 6.288 12.906 12.186 1.00 95.19 776 ASN A N 1
ATOM 5968 C CA . ASN A 1 776 ? 6.092 14.002 11.226 1.00 95.19 776 ASN A CA 1
ATOM 5969 C C . ASN A 1 776 ? 7.420 14.478 10.600 1.00 95.19 776 ASN A C 1
ATOM 5971 O O . ASN A 1 776 ? 7.656 15.675 10.453 1.00 95.19 776 ASN A O 1
ATOM 5975 N N . THR A 1 777 ? 8.321 13.541 10.296 1.00 95.62 777 THR A N 1
ATOM 5976 C CA . THR A 1 777 ? 9.615 13.828 9.653 1.00 95.62 777 THR A CA 1
ATOM 5977 C C . THR A 1 777 ? 9.440 14.363 8.231 1.00 95.62 777 THR A C 1
ATOM 5979 O O . THR A 1 777 ? 8.373 14.218 7.627 1.00 95.62 777 THR A O 1
ATOM 5982 N N . ASP A 1 778 ? 10.486 14.979 7.677 1.00 91.19 778 ASP A N 1
ATOM 5983 C CA . ASP A 1 778 ? 10.455 15.472 6.300 1.00 91.19 778 ASP A CA 1
ATOM 5984 C C . ASP A 1 778 ? 10.151 14.331 5.306 1.00 91.19 778 ASP A C 1
ATOM 5986 O O . ASP A 1 778 ? 10.534 13.177 5.506 1.00 91.19 778 ASP A O 1
ATOM 5990 N N . THR A 1 779 ? 9.430 14.648 4.230 1.00 85.69 779 THR A N 1
ATOM 5991 C CA . THR A 1 779 ? 9.128 13.699 3.144 1.00 85.69 779 THR A CA 1
ATOM 5992 C C . THR A 1 779 ? 10.406 13.222 2.448 1.00 85.69 779 THR A C 1
ATOM 5994 O O . THR A 1 779 ? 10.448 12.093 1.964 1.00 85.69 779 THR A O 1
ATOM 5997 N N . TYR A 1 780 ? 11.441 14.062 2.442 1.00 85.06 780 TYR A N 1
ATOM 5998 C CA . TYR A 1 780 ? 12.735 13.850 1.805 1.00 85.06 780 TYR A CA 1
ATOM 5999 C C . TYR A 1 780 ? 13.819 13.293 2.743 1.00 85.06 780 TYR A C 1
ATOM 6001 O O . TYR A 1 780 ? 14.985 13.233 2.359 1.00 85.06 780 TYR A O 1
ATOM 6009 N N . GLU A 1 781 ? 13.460 12.862 3.955 1.00 90.00 781 GLU A N 1
ATOM 6010 C CA . GLU A 1 781 ? 14.362 12.097 4.820 1.00 90.00 781 GLU A CA 1
ATOM 6011 C C . GLU A 1 781 ? 14.500 10.666 4.262 1.00 90.00 781 GLU A C 1
ATOM 6013 O O . GLU A 1 781 ? 13.527 9.903 4.241 1.00 90.00 781 GLU A O 1
ATOM 6018 N N . LEU A 1 782 ? 15.696 10.310 3.778 1.00 89.00 782 LEU A N 1
ATOM 6019 C CA . LEU A 1 782 ? 15.962 9.070 3.030 1.00 89.00 782 LEU A CA 1
ATOM 6020 C C . LEU A 1 782 ? 16.837 8.039 3.771 1.00 89.00 782 LEU A C 1
ATOM 6022 O O . LEU A 1 782 ? 17.231 7.033 3.178 1.00 89.00 782 LEU A O 1
ATOM 6026 N N . SER A 1 783 ? 17.068 8.235 5.072 1.00 91.88 783 SER A N 1
ATOM 6027 C CA . SER A 1 783 ? 17.650 7.232 5.973 1.00 91.88 783 SER A CA 1
ATOM 6028 C C . SER A 1 783 ? 17.053 7.313 7.385 1.00 91.88 783 SER A C 1
ATOM 6030 O O . SER A 1 783 ? 16.623 8.365 7.844 1.00 91.88 783 SER A O 1
ATOM 6032 N N . TYR A 1 784 ? 16.982 6.171 8.071 1.00 94.50 784 TYR A N 1
ATOM 6033 C CA . TYR A 1 784 ? 16.442 6.001 9.421 1.00 94.50 784 TYR A CA 1
ATOM 6034 C C . TYR A 1 784 ? 17.176 4.859 10.133 1.00 94.50 784 TYR A C 1
ATOM 6036 O O . TYR A 1 784 ? 17.138 3.718 9.670 1.00 94.50 784 TYR A O 1
ATOM 6044 N N . SER A 1 785 ? 17.750 5.113 11.314 1.00 95.38 785 SER A N 1
ATOM 6045 C CA . SER A 1 785 ? 18.283 4.040 12.175 1.00 95.38 785 SER A CA 1
ATOM 6046 C C . SER A 1 785 ? 17.195 3.029 12.560 1.00 95.38 785 SER A C 1
ATOM 6048 O O . SER A 1 785 ? 16.031 3.423 12.707 1.00 95.38 785 SER A O 1
ATOM 6050 N N . LYS A 1 786 ? 17.537 1.750 12.802 1.00 94.38 786 LYS A N 1
ATOM 6051 C CA . LYS A 1 786 ? 16.537 0.735 13.227 1.00 94.38 786 LYS A CA 1
ATOM 6052 C C . LYS A 1 786 ? 15.751 1.178 14.469 1.00 94.38 786 LYS A C 1
ATOM 6054 O O . LYS A 1 786 ? 14.545 0.968 14.540 1.00 94.38 786 LYS A O 1
ATOM 6059 N N . GLU A 1 787 ? 16.399 1.863 15.416 1.00 96.50 787 GLU A N 1
ATOM 6060 C CA . GLU A 1 787 ? 15.737 2.434 16.601 1.00 96.50 787 GLU A CA 1
ATOM 6061 C C . GLU A 1 787 ? 14.645 3.453 16.223 1.00 96.50 787 GLU A C 1
ATOM 6063 O O . GLU A 1 787 ? 13.562 3.463 16.810 1.00 96.50 787 GLU A O 1
ATOM 6068 N N . THR A 1 788 ? 14.901 4.301 15.223 1.00 97.31 788 THR A N 1
ATOM 6069 C CA . THR A 1 788 ? 13.919 5.286 14.745 1.00 97.31 788 THR A CA 1
ATOM 6070 C C . THR A 1 788 ? 12.794 4.604 13.969 1.00 97.31 788 THR A C 1
ATOM 6072 O O . THR A 1 788 ? 11.629 4.930 14.190 1.00 97.31 788 THR A O 1
ATOM 6075 N N . GLN A 1 789 ? 13.113 3.606 13.133 1.00 98.00 789 GLN A N 1
ATOM 6076 C CA . GLN A 1 789 ? 12.116 2.779 12.440 1.00 98.00 789 GLN A CA 1
ATOM 6077 C C . GLN A 1 789 ? 11.176 2.078 13.438 1.00 98.00 789 GLN A C 1
ATOM 6079 O O . GLN A 1 789 ? 9.957 2.094 13.256 1.00 98.00 789 GLN A O 1
ATOM 6084 N N . GLN A 1 790 ? 11.720 1.533 14.532 1.00 98.00 790 GLN A N 1
ATOM 6085 C CA . GLN A 1 790 ? 10.924 0.894 15.577 1.00 98.00 790 GLN A CA 1
ATOM 6086 C C . GLN A 1 790 ? 10.014 1.895 16.301 1.00 98.00 790 GLN A C 1
ATOM 6088 O O . GLN A 1 790 ? 8.818 1.645 16.417 1.00 98.00 790 GLN A O 1
ATOM 6093 N N . LYS A 1 791 ? 10.527 3.069 16.702 1.00 98.31 791 LYS A N 1
ATOM 6094 C CA . LYS A 1 791 ? 9.708 4.131 17.325 1.00 98.31 791 LYS A CA 1
ATOM 6095 C C . LYS A 1 791 ? 8.578 4.621 16.414 1.00 98.31 791 LYS A C 1
ATOM 6097 O O . LYS A 1 791 ? 7.484 4.916 16.900 1.00 98.31 791 LYS A O 1
ATOM 6102 N N . PHE A 1 792 ? 8.824 4.679 15.104 1.00 98.00 792 PHE A N 1
ATOM 6103 C CA . PHE A 1 792 ? 7.795 4.933 14.095 1.00 98.00 792 PHE A CA 1
ATOM 6104 C C . PHE A 1 792 ? 6.693 3.871 14.140 1.00 98.00 792 PHE A C 1
ATOM 6106 O O . PHE A 1 792 ? 5.512 4.215 14.236 1.00 98.00 792 PHE A O 1
ATOM 6113 N N . VAL A 1 793 ? 7.063 2.589 14.109 1.00 98.38 793 VAL A N 1
ATOM 6114 C CA . VAL A 1 793 ? 6.105 1.476 14.164 1.00 98.38 793 VAL A CA 1
ATOM 6115 C C . VAL A 1 793 ? 5.340 1.452 15.484 1.00 98.38 793 VAL A C 1
ATOM 6117 O O . VAL A 1 793 ? 4.118 1.352 15.444 1.00 98.38 793 VAL A O 1
ATOM 6120 N N . ASP A 1 794 ? 5.998 1.631 16.628 1.00 98.56 794 ASP A N 1
ATOM 6121 C CA . ASP A 1 794 ? 5.347 1.641 17.944 1.00 98.56 794 ASP A CA 1
ATOM 6122 C C . ASP A 1 794 ? 4.302 2.764 18.054 1.00 98.56 794 ASP A C 1
ATOM 6124 O O . ASP A 1 794 ? 3.172 2.532 18.494 1.00 98.56 794 ASP A O 1
ATOM 6128 N N . ASN A 1 795 ? 4.632 3.973 17.582 1.00 98.75 795 ASN A N 1
ATOM 6129 C CA . ASN A 1 795 ? 3.677 5.081 17.526 1.00 98.75 795 ASN A CA 1
ATOM 6130 C C . ASN A 1 795 ? 2.489 4.775 16.603 1.00 98.75 795 ASN A C 1
ATOM 6132 O O . ASN A 1 795 ? 1.344 5.070 16.935 1.00 98.75 795 ASN A O 1
ATOM 6136 N N . SER A 1 796 ? 2.748 4.136 15.467 1.00 98.56 796 SER A N 1
ATOM 6137 C CA . SER A 1 796 ? 1.730 3.788 14.470 1.00 98.56 796 SER A CA 1
ATOM 6138 C C . SER A 1 796 ? 0.809 2.654 14.940 1.00 98.56 796 SER A C 1
ATOM 6140 O O . SER A 1 796 ? -0.395 2.689 14.690 1.00 98.56 796 SER A O 1
ATOM 6142 N N . VAL A 1 797 ? 1.341 1.693 15.705 1.00 98.75 797 VAL A N 1
ATOM 6143 C CA . VAL A 1 797 ? 0.554 0.693 16.442 1.00 98.75 797 VAL A CA 1
ATOM 6144 C C . VAL A 1 797 ? -0.316 1.393 17.487 1.00 98.75 797 VAL A C 1
ATOM 6146 O O . VAL A 1 797 ? -1.499 1.074 17.604 1.00 98.75 797 VAL A O 1
ATOM 6149 N N . ASN A 1 798 ? 0.209 2.386 18.215 1.00 98.56 798 ASN A N 1
ATOM 6150 C CA . ASN A 1 798 ? -0.597 3.192 19.138 1.00 98.56 798 ASN A CA 1
ATOM 6151 C C . ASN A 1 798 ? -1.716 3.959 18.407 1.00 98.56 798 ASN A C 1
ATOM 6153 O O . ASN A 1 798 ? -2.844 3.929 18.888 1.00 98.56 798 ASN A O 1
ATOM 6157 N N . VAL A 1 799 ? -1.470 4.536 17.223 1.00 98.44 799 VAL A N 1
ATOM 6158 C CA . VAL A 1 799 ? -2.518 5.161 16.390 1.00 98.44 799 VAL A CA 1
ATOM 6159 C C . VAL A 1 799 ? -3.600 4.150 15.990 1.00 98.44 799 VAL A C 1
ATOM 6161 O O . VAL A 1 799 ? -4.777 4.371 16.272 1.00 98.44 799 VAL A O 1
ATOM 6164 N N . ALA A 1 800 ? -3.221 3.017 15.390 1.00 98.44 800 ALA A N 1
ATOM 6165 C CA . ALA A 1 800 ? -4.162 1.993 14.922 1.00 98.44 800 ALA A CA 1
ATOM 6166 C C . ALA A 1 800 ? -4.996 1.360 16.050 1.00 98.44 800 ALA A C 1
ATOM 6168 O O . ALA A 1 800 ? -6.148 0.981 15.839 1.00 98.44 800 ALA A O 1
ATOM 6169 N N . THR A 1 801 ? -4.428 1.275 17.255 1.00 98.19 801 THR A N 1
ATOM 6170 C CA . THR A 1 801 ? -5.072 0.692 18.444 1.00 98.19 801 THR A CA 1
ATOM 6171 C C . THR A 1 801 ? -5.723 1.725 19.375 1.00 98.19 801 THR A C 1
ATOM 6173 O O . THR A 1 801 ? -6.291 1.331 20.392 1.00 98.19 801 THR A O 1
ATOM 6176 N N . MET A 1 802 ? -5.614 3.032 19.087 1.00 96.69 802 MET A N 1
ATOM 6177 C CA . MET A 1 802 ? -5.867 4.132 20.043 1.00 96.69 802 MET A CA 1
ATOM 6178 C C . MET A 1 802 ? -5.236 3.885 21.428 1.00 96.69 802 MET A C 1
ATOM 6180 O O . MET A 1 802 ? -5.882 4.018 22.466 1.00 96.69 802 MET A O 1
ATOM 6184 N N . GLY A 1 803 ? -3.986 3.414 21.444 1.00 96.00 803 GLY A N 1
ATOM 6185 C CA . GLY A 1 803 ? -3.250 3.019 22.652 1.00 96.00 803 GLY A CA 1
ATOM 6186 C C . GLY A 1 803 ? -3.801 1.786 23.390 1.00 96.00 803 GLY A C 1
ATOM 6187 O O . GLY A 1 803 ? -3.140 1.281 24.295 1.00 96.00 803 GLY A O 1
ATOM 6188 N N . GLY A 1 804 ? -4.963 1.260 22.988 1.00 95.69 804 GLY A N 1
ATOM 6189 C CA . GLY A 1 804 ? -5.756 0.309 23.769 1.00 95.69 804 GLY A CA 1
ATOM 6190 C C . GLY A 1 804 ? -6.662 0.966 24.817 1.00 95.69 804 GLY A C 1
ATOM 6191 O O . GLY A 1 804 ? -7.136 0.268 25.706 1.00 95.69 804 GLY A O 1
ATOM 6192 N N . GLU A 1 805 ? -6.886 2.282 24.744 1.00 95.31 805 GLU A N 1
ATOM 6193 C CA . GLU A 1 805 ? -7.651 3.042 25.751 1.00 95.31 805 GLU A CA 1
ATOM 6194 C C . GLU A 1 805 ? -9.166 3.126 25.458 1.00 95.31 805 GLU A C 1
ATOM 6196 O O . GLU A 1 805 ? -9.941 3.520 26.326 1.00 95.31 805 GLU A O 1
ATOM 6201 N N . MET A 1 806 ? -9.607 2.740 24.253 1.00 94.94 806 MET A N 1
ATOM 6202 C CA . MET A 1 806 ? -11.017 2.764 23.831 1.00 94.94 806 MET A CA 1
ATOM 6203 C C . MET A 1 806 ? -11.569 1.339 23.683 1.00 94.94 806 MET A C 1
ATOM 6205 O O . MET A 1 806 ? -11.339 0.686 22.664 1.00 94.94 806 MET A O 1
ATOM 6209 N N . GLU A 1 807 ? -12.312 0.862 24.687 1.00 92.56 807 GLU A N 1
ATOM 6210 C CA . GLU A 1 807 ? -12.856 -0.511 24.741 1.00 92.56 807 GLU A CA 1
ATOM 6211 C C . GLU A 1 807 ? -13.768 -0.873 23.553 1.00 92.56 807 GLU A C 1
ATOM 6213 O O . GLU A 1 807 ? -13.835 -2.032 23.151 1.00 92.56 807 GLU A O 1
ATOM 6218 N N . ASP A 1 808 ? -14.463 0.105 22.970 1.00 94.44 808 ASP A N 1
ATOM 6219 C CA . ASP A 1 808 ? -15.410 -0.090 21.870 1.00 94.44 808 ASP A CA 1
ATOM 6220 C C . ASP A 1 808 ? -14.764 -0.076 20.478 1.00 94.44 808 ASP A C 1
ATOM 6222 O O . ASP A 1 808 ? -15.436 -0.387 19.496 1.00 94.44 808 ASP A O 1
ATOM 6226 N N . TRP A 1 809 ? -13.475 0.255 20.352 1.00 97.06 809 TRP A N 1
ATOM 6227 C CA . TRP A 1 809 ? -12.862 0.526 19.047 1.00 97.06 809 TRP A CA 1
ATOM 6228 C C . TRP A 1 809 ? -12.961 -0.644 18.057 1.00 97.06 809 TRP A C 1
ATOM 6230 O O . TRP A 1 809 ? -13.344 -0.457 16.900 1.00 97.06 809 TRP A O 1
ATOM 6240 N N . SER A 1 810 ? -12.681 -1.864 18.513 1.00 96.75 810 SER A N 1
ATOM 6241 C CA . SER A 1 810 ? -12.761 -3.081 17.695 1.00 96.75 810 SER A CA 1
ATOM 6242 C C . SER A 1 810 ? -14.196 -3.404 17.258 1.00 96.75 810 SER A C 1
ATOM 6244 O O . SER A 1 810 ? -14.432 -3.758 16.099 1.00 96.75 810 SER A O 1
ATOM 6246 N N . GLN A 1 811 ? -15.168 -3.199 18.152 1.00 97.00 811 GLN A N 1
ATOM 6247 C CA . GLN A 1 811 ? -16.599 -3.295 17.856 1.00 97.00 811 GLN A CA 1
ATOM 6248 C C . GLN A 1 811 ? -17.017 -2.234 16.829 1.00 97.00 811 GLN A C 1
ATOM 6250 O O . GLN A 1 811 ? -17.765 -2.535 15.900 1.00 97.00 811 GLN A O 1
ATOM 6255 N N . CYS A 1 812 ? -16.493 -1.014 16.931 1.00 97.75 812 CYS A N 1
ATOM 6256 C CA . CYS A 1 812 ? -16.816 0.070 16.012 1.00 97.75 812 CYS A CA 1
ATOM 6257 C C . CYS A 1 812 ? -16.180 -0.095 14.626 1.00 97.75 812 CYS A C 1
ATOM 6259 O O . CYS A 1 812 ? -16.833 0.234 13.637 1.00 97.75 812 CYS A O 1
ATOM 6261 N N . LEU A 1 813 ? -14.988 -0.694 14.522 1.00 98.00 813 LEU A N 1
ATOM 6262 C CA . LEU A 1 813 ? -14.419 -1.158 13.248 1.00 98.00 813 LEU A CA 1
ATOM 6263 C C . LEU A 1 813 ? -15.280 -2.255 12.595 1.00 98.00 813 LEU A C 1
ATOM 6265 O O . LEU A 1 813 ? -15.525 -2.216 11.386 1.00 98.00 813 LEU A O 1
ATOM 6269 N N . ALA A 1 814 ? -15.790 -3.209 13.381 1.00 97.38 814 ALA A N 1
ATOM 6270 C CA . ALA A 1 814 ? -16.709 -4.231 12.877 1.00 97.38 814 ALA A CA 1
ATOM 6271 C C . ALA A 1 814 ? -18.033 -3.620 12.383 1.00 97.38 814 ALA A C 1
ATOM 6273 O O . ALA A 1 814 ? -18.458 -3.884 11.261 1.00 97.38 814 ALA A O 1
ATOM 6274 N N . CYS A 1 815 ? -18.651 -2.744 13.175 1.00 97.75 815 CYS A N 1
ATOM 6275 C CA . CYS A 1 815 ? -19.878 -2.038 12.808 1.00 97.75 815 CYS A CA 1
ATOM 6276 C C . CYS A 1 815 ? -19.713 -1.162 11.556 1.00 97.75 815 CYS A C 1
ATOM 6278 O O . CYS A 1 815 ? -20.572 -1.181 10.674 1.00 97.75 815 CYS A O 1
ATOM 6280 N N . ALA A 1 816 ? -18.590 -0.448 11.435 1.00 97.94 816 ALA A N 1
ATOM 6281 C CA . ALA A 1 816 ? -18.231 0.308 10.237 1.00 97.94 816 ALA A CA 1
ATOM 6282 C C . ALA A 1 816 ? -18.151 -0.593 8.988 1.00 97.94 816 ALA A C 1
ATOM 6284 O O . ALA A 1 816 ? -18.698 -0.241 7.943 1.00 97.94 816 ALA A O 1
ATOM 6285 N N . SER A 1 817 ? -17.565 -1.788 9.125 1.00 97.56 817 SER A N 1
ATOM 6286 C CA . SER A 1 817 ? -17.457 -2.788 8.051 1.00 97.56 817 SER A CA 1
ATOM 6287 C C . SER A 1 817 ? -18.803 -3.410 7.644 1.00 97.56 817 SER A C 1
ATOM 6289 O O . SER A 1 817 ? -18.975 -3.835 6.503 1.00 97.56 817 SER A O 1
ATOM 6291 N N . LEU A 1 818 ? -19.768 -3.467 8.567 1.00 96.06 818 LEU A N 1
ATOM 6292 C CA . LEU A 1 818 ? -21.091 -4.067 8.356 1.00 96.06 818 LEU A CA 1
ATOM 6293 C C . LEU A 1 818 ? -22.142 -3.094 7.804 1.00 96.06 818 LEU A C 1
ATOM 6295 O O . LEU A 1 818 ? -23.163 -3.534 7.277 1.00 96.06 818 LEU A O 1
ATOM 6299 N N . LEU A 1 819 ? -21.925 -1.778 7.911 1.00 95.19 819 LEU A N 1
ATOM 6300 C CA . LEU A 1 819 ? -22.955 -0.769 7.636 1.00 95.19 819 LEU A CA 1
ATOM 6301 C C . LEU A 1 819 ? -23.624 -0.943 6.264 1.00 95.19 819 LEU A C 1
ATOM 6303 O O . LEU A 1 819 ? -24.852 -0.932 6.153 1.00 95.19 819 LEU A O 1
ATOM 6307 N N . ARG A 1 820 ? -22.819 -1.108 5.211 1.00 94.38 820 ARG A N 1
ATOM 6308 C CA . ARG A 1 820 ? -23.319 -1.190 3.832 1.00 94.38 820 ARG A CA 1
ATOM 6309 C C . ARG A 1 820 ? -23.866 -2.557 3.458 1.00 94.38 820 ARG A C 1
ATOM 6311 O O . ARG A 1 820 ? -24.803 -2.612 2.664 1.00 94.38 820 ARG A O 1
ATOM 6318 N N . SER A 1 821 ? -23.357 -3.636 4.044 1.00 92.75 821 SER A N 1
ATOM 6319 C CA . SER A 1 821 ? -23.880 -4.986 3.828 1.00 92.75 821 SER A CA 1
ATOM 6320 C C . SER A 1 821 ? -25.231 -5.197 4.527 1.00 92.75 821 SER A C 1
ATOM 6322 O O . SER A 1 821 ? -26.142 -5.772 3.920 1.00 92.75 821 SER A O 1
ATOM 6324 N N . LEU A 1 822 ? -25.427 -4.612 5.714 1.00 92.12 822 LEU A N 1
ATOM 6325 C CA . LEU A 1 822 ? -26.730 -4.520 6.386 1.00 92.12 822 LEU A CA 1
ATOM 6326 C C . LEU A 1 822 ? -27.733 -3.698 5.558 1.00 92.12 822 LEU A C 1
ATOM 6328 O O . LEU A 1 822 ? -28.782 -4.215 5.174 1.00 92.12 822 LEU A O 1
ATOM 6332 N N . GLN A 1 823 ? -27.373 -2.463 5.176 1.00 90.62 823 GLN A N 1
ATOM 6333 C CA . GLN A 1 823 ? -28.225 -1.586 4.354 1.00 90.62 823 GLN A CA 1
ATOM 6334 C C . GLN A 1 823 ? -28.622 -2.235 3.016 1.00 90.62 823 GLN A C 1
ATOM 6336 O O . GLN A 1 823 ? -29.795 -2.234 2.649 1.00 90.62 823 GLN A O 1
ATOM 6341 N N . ARG A 1 824 ? -27.664 -2.848 2.306 1.00 88.31 824 ARG A N 1
ATOM 6342 C CA . ARG A 1 824 ? -27.880 -3.549 1.026 1.00 88.31 824 ARG A CA 1
ATOM 6343 C C . ARG A 1 824 ? -28.810 -4.759 1.140 1.00 88.31 824 ARG A C 1
ATOM 6345 O O . ARG A 1 824 ? -29.422 -5.139 0.146 1.00 88.31 824 ARG A O 1
ATOM 6352 N N . SER A 1 825 ? -28.898 -5.375 2.316 1.00 86.19 825 SER A N 1
ATOM 6353 C CA . SER A 1 825 ? -29.739 -6.551 2.558 1.00 86.19 825 SER A CA 1
ATOM 6354 C C . SER A 1 825 ? -31.035 -6.255 3.316 1.00 86.19 825 SER A C 1
ATOM 6356 O O . SER A 1 825 ? -31.799 -7.180 3.580 1.00 86.19 825 SER A O 1
ATOM 6358 N N . GLY A 1 826 ? -31.307 -4.983 3.630 1.00 87.38 826 GLY A N 1
ATOM 6359 C CA . GLY A 1 826 ? -32.516 -4.568 4.344 1.00 87.38 826 GLY A CA 1
ATOM 6360 C C . GLY A 1 826 ? -32.598 -5.096 5.778 1.00 87.38 826 GLY A C 1
ATOM 6361 O O . GLY A 1 826 ? -33.701 -5.249 6.293 1.00 87.38 826 GLY A O 1
ATOM 6362 N N . GLN A 1 827 ? -31.459 -5.412 6.401 1.00 87.75 827 GLN A N 1
ATOM 6363 C CA . GLN A 1 827 ? -31.406 -5.825 7.802 1.00 87.75 827 GLN A CA 1
ATOM 6364 C C . GLN A 1 827 ? -31.249 -4.622 8.733 1.00 87.75 827 GLN A C 1
ATOM 6366 O O . GLN A 1 827 ? -30.542 -3.662 8.415 1.00 87.75 827 GLN A O 1
ATOM 6371 N N . ASP A 1 828 ? -31.886 -4.711 9.899 1.00 87.38 828 ASP A N 1
ATOM 6372 C CA . ASP A 1 828 ? -31.787 -3.698 10.945 1.00 87.38 828 ASP A CA 1
ATOM 6373 C C . ASP A 1 828 ? -30.353 -3.578 11.478 1.00 87.38 828 ASP A C 1
ATOM 6375 O O . ASP A 1 828 ? -29.615 -4.559 11.606 1.00 87.38 828 ASP A O 1
ATOM 6379 N N . MET A 1 829 ? -29.963 -2.346 11.807 1.00 89.94 829 MET A N 1
ATOM 6380 C CA . MET A 1 829 ? -28.671 -2.063 12.422 1.00 89.94 829 MET A CA 1
ATOM 6381 C C . MET A 1 829 ? -28.654 -2.583 13.868 1.00 89.94 829 MET A C 1
ATOM 6383 O O . MET A 1 829 ? -29.562 -2.236 14.622 1.00 89.94 829 MET A O 1
ATOM 6387 N N . PRO A 1 830 ? -27.629 -3.340 14.301 1.00 91.06 830 PRO A N 1
ATOM 6388 C CA . PRO A 1 830 ? -27.480 -3.706 15.706 1.00 91.06 830 PRO A CA 1
ATOM 6389 C C . PRO A 1 830 ? -27.414 -2.467 16.611 1.00 91.06 830 PRO A C 1
ATOM 6391 O O . PRO A 1 830 ? -26.673 -1.526 16.311 1.00 91.06 830 PRO A O 1
ATOM 6394 N N . ASP A 1 831 ? -28.099 -2.485 17.761 1.00 87.75 831 ASP A N 1
ATOM 6395 C CA . ASP A 1 831 ? -28.041 -1.403 18.765 1.00 87.75 831 ASP A CA 1
ATOM 6396 C C . ASP A 1 831 ? -26.589 -1.080 19.160 1.00 87.75 831 ASP A C 1
ATOM 6398 O O . ASP A 1 831 ? -26.197 0.081 19.308 1.00 87.75 831 ASP A O 1
ATOM 6402 N N . LYS A 1 832 ? -25.759 -2.130 19.243 1.00 86.06 832 LYS A N 1
ATOM 6403 C CA . LYS A 1 832 ? -24.311 -2.071 19.492 1.00 86.06 832 LYS A CA 1
ATOM 6404 C C . LYS A 1 832 ? -23.517 -1.263 18.462 1.00 86.06 832 LYS A C 1
ATOM 6406 O O . LYS A 1 832 ? -22.405 -0.833 18.762 1.00 86.06 832 LYS A O 1
ATOM 6411 N N . CYS A 1 833 ? -24.057 -1.060 17.266 1.00 94.75 833 CYS A N 1
ATOM 6412 C CA . CYS A 1 833 ? -23.442 -0.246 16.225 1.00 94.75 833 CYS A CA 1
ATOM 6413 C C . CYS A 1 833 ? -23.915 1.211 16.256 1.00 94.75 833 CYS A C 1
ATOM 6415 O O . CYS A 1 833 ? -23.164 2.100 15.856 1.00 94.75 833 CYS A O 1
ATOM 6417 N N . GLN A 1 834 ? -25.105 1.498 16.794 1.00 92.25 834 GLN A N 1
ATOM 6418 C CA . GLN A 1 834 ? -25.601 2.872 16.885 1.00 92.25 834 GLN A CA 1
ATOM 6419 C C . GLN A 1 834 ? -24.735 3.741 17.814 1.00 92.25 834 GLN A C 1
ATOM 6421 O O . GLN A 1 834 ? -24.470 4.899 17.493 1.00 92.25 834 GLN A O 1
ATOM 6426 N N . SER A 1 835 ? -24.236 3.193 18.928 1.00 91.50 835 SER A N 1
ATOM 6427 C CA . SER A 1 835 ? -23.297 3.897 19.818 1.00 91.50 835 SER A CA 1
ATOM 6428 C C . SER A 1 835 ? -21.990 4.267 19.112 1.00 91.50 835 SER A C 1
ATOM 6430 O O . SER A 1 835 ? -21.515 5.393 19.258 1.00 91.50 835 SER A O 1
ATOM 6432 N N . CYS A 1 836 ? -21.452 3.360 18.293 1.00 95.69 836 CYS A N 1
ATOM 6433 C CA . CYS A 1 836 ? -20.266 3.601 17.477 1.00 95.69 836 CYS A CA 1
ATOM 6434 C C . CYS A 1 836 ? -20.478 4.751 16.491 1.00 95.69 836 CYS A C 1
ATOM 6436 O O . CYS A 1 836 ? -19.661 5.669 16.426 1.00 95.69 836 CYS A O 1
ATOM 6438 N N . PHE A 1 837 ? -21.594 4.756 15.759 1.00 95.38 837 PHE A N 1
ATOM 6439 C CA . PHE A 1 837 ? -21.878 5.841 14.821 1.00 95.38 837 PHE A CA 1
ATOM 6440 C C . PHE A 1 837 ? -22.115 7.177 15.539 1.00 95.38 837 PHE A C 1
ATOM 6442 O O . PHE A 1 837 ? -21.578 8.194 15.111 1.00 95.38 837 PHE A O 1
ATOM 6449 N N . ASN A 1 838 ? -22.794 7.182 16.690 1.00 93.06 838 ASN A N 1
ATOM 6450 C CA . ASN A 1 838 ? -22.961 8.390 17.506 1.00 93.06 838 ASN A CA 1
ATOM 6451 C C . ASN A 1 838 ? -21.627 8.981 18.013 1.00 93.06 838 ASN A C 1
ATOM 6453 O O . ASN A 1 838 ? -21.569 10.172 18.308 1.00 93.06 838 ASN A O 1
ATOM 6457 N N . ARG A 1 839 ? -20.579 8.158 18.156 1.00 94.12 839 ARG A N 1
ATOM 6458 C CA . ARG A 1 839 ? -19.267 8.544 18.702 1.00 94.12 839 ARG A CA 1
ATOM 6459 C C . ARG A 1 839 ? -18.242 8.928 17.633 1.00 94.12 839 ARG A C 1
ATOM 6461 O O . ARG A 1 839 ? -17.480 9.868 17.842 1.00 94.12 839 ARG A O 1
ATOM 6468 N N . TYR A 1 840 ? -18.187 8.184 16.528 1.00 96.69 840 TYR A N 1
ATOM 6469 C CA . TYR A 1 840 ? -17.122 8.309 15.527 1.00 96.69 840 TYR A CA 1
ATOM 6470 C C . TYR A 1 840 ? -17.547 9.031 14.245 1.00 96.69 840 TYR A C 1
ATOM 6472 O O . TYR A 1 840 ? -16.677 9.522 13.525 1.00 96.69 840 TYR A O 1
ATOM 6480 N N . CYS A 1 841 ? -18.844 9.122 13.934 1.00 96.50 841 CYS A N 1
ATOM 6481 C CA . CYS A 1 841 ? -19.291 9.840 12.742 1.00 96.50 841 CYS A CA 1
ATOM 6482 C C . CYS A 1 841 ? -19.099 11.348 12.887 1.00 96.50 841 CYS A C 1
ATOM 6484 O O . CYS A 1 841 ? -19.388 11.935 13.930 1.00 96.50 841 CYS A O 1
ATOM 6486 N N . TRP A 1 842 ? -18.653 11.986 11.806 1.00 95.19 842 TRP A N 1
ATOM 6487 C CA . TRP A 1 842 ? -18.715 13.437 11.699 1.00 95.19 842 TRP A CA 1
ATOM 6488 C C . TRP A 1 842 ? -20.177 13.912 11.783 1.00 95.19 842 TRP A C 1
ATOM 6490 O O . TRP A 1 842 ? -21.067 13.342 11.155 1.00 95.19 842 TRP A O 1
ATOM 6500 N N . ASP A 1 843 ? -20.415 14.977 12.551 1.00 90.44 843 ASP A N 1
ATOM 6501 C CA . ASP A 1 843 ? -21.734 15.549 12.862 1.00 90.44 843 ASP A CA 1
ATOM 6502 C C . ASP A 1 843 ? -22.363 16.368 11.715 1.00 90.44 843 ASP A C 1
ATOM 6504 O O . ASP A 1 843 ? -23.389 17.030 11.894 1.00 90.44 843 ASP A O 1
ATOM 6508 N N . GLY A 1 844 ? -21.722 16.373 10.542 1.00 91.81 844 GLY A N 1
ATOM 6509 C CA . GLY A 1 844 ? -22.118 17.167 9.380 1.00 91.81 844 GLY A CA 1
ATOM 6510 C C . GLY A 1 844 ? -2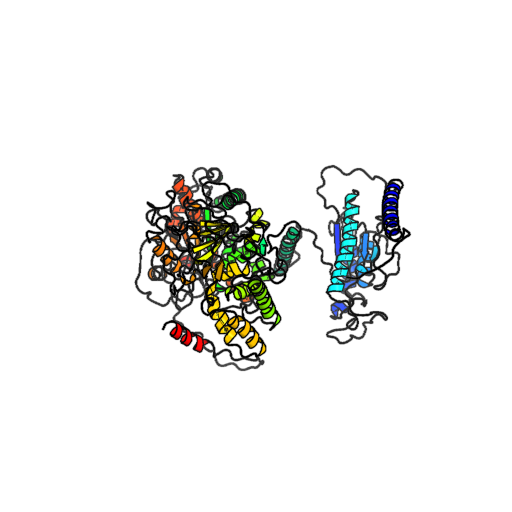1.961 18.681 9.568 1.00 91.81 844 GLY A C 1
ATOM 6511 O O . GLY A 1 844 ? -22.353 19.440 8.683 1.00 91.81 844 GLY A O 1
ATOM 6512 N N . GLN A 1 845 ? -21.412 19.144 10.698 1.00 91.56 845 GLN A N 1
ATOM 6513 C CA . GLN A 1 845 ? -21.196 20.565 10.964 1.00 91.56 845 GLN A CA 1
ATOM 6514 C C . GLN A 1 845 ? -19.800 20.982 10.492 1.00 91.56 845 GLN A C 1
ATOM 6516 O O . GLN A 1 845 ? -18.805 20.330 10.820 1.00 91.56 845 GLN A O 1
ATOM 6521 N N . SER A 1 846 ? -19.718 22.106 9.784 1.00 92.50 846 SER A N 1
ATOM 6522 C CA . SER A 1 846 ? -18.452 22.713 9.357 1.00 92.50 846 SER A CA 1
ATOM 6523 C C . SER A 1 846 ? -18.035 23.865 10.268 1.00 92.50 846 SER A C 1
ATOM 6525 O O . SER A 1 846 ? -18.880 24.588 10.793 1.00 92.50 846 SER A O 1
ATOM 6527 N N . ASP A 1 847 ? -16.727 24.060 10.406 1.00 93.75 847 ASP A N 1
ATOM 6528 C CA . ASP A 1 847 ? -16.115 25.248 11.000 1.00 93.75 847 ASP A CA 1
ATOM 6529 C C . ASP A 1 847 ? -14.907 25.657 10.152 1.00 93.75 847 ASP A C 1
ATOM 6531 O O . ASP A 1 847 ? -13.755 25.370 10.478 1.00 93.75 847 ASP A O 1
ATOM 6535 N N . SER A 1 848 ? -15.190 26.300 9.021 1.00 95.19 848 SER A N 1
ATOM 6536 C CA . SER A 1 848 ? -14.191 26.673 8.016 1.00 95.19 848 SER A CA 1
ATOM 6537 C C . SER A 1 848 ? -13.343 27.900 8.404 1.00 95.19 848 SER A C 1
ATOM 6539 O O . SER A 1 848 ? -12.568 28.393 7.581 1.00 95.19 848 SER A O 1
ATOM 6541 N N . ASN A 1 849 ? -13.485 28.430 9.627 1.00 94.62 849 ASN A N 1
ATOM 6542 C CA . ASN A 1 849 ? -12.690 29.561 10.114 1.00 94.62 849 ASN A CA 1
ATOM 6543 C C . ASN A 1 849 ? -11.210 29.176 10.254 1.00 94.62 849 ASN A C 1
ATOM 6545 O O . ASN A 1 849 ? -10.892 28.044 10.606 1.00 94.62 849 ASN A O 1
ATOM 6549 N N . ALA A 1 850 ? -10.293 30.122 10.031 1.00 92.00 850 ALA A N 1
ATOM 6550 C CA . ALA A 1 850 ? -8.867 29.871 10.244 1.00 92.00 850 ALA A CA 1
ATOM 6551 C C . ALA A 1 850 ? -8.609 29.386 11.693 1.00 92.00 850 ALA A C 1
ATOM 6553 O O . ALA A 1 850 ? -9.087 30.048 12.621 1.00 92.00 850 ALA A O 1
ATOM 6554 N N . PRO A 1 851 ? -7.875 28.274 11.909 1.00 89.06 851 PRO A N 1
ATOM 6555 C CA . PRO A 1 851 ? -7.651 27.731 13.244 1.00 89.06 851 PRO A CA 1
ATOM 6556 C C . PRO A 1 851 ? -7.032 28.739 14.212 1.00 89.06 851 PRO A C 1
ATOM 6558 O O . PRO A 1 851 ? -6.111 29.479 13.865 1.00 89.06 851 PRO A O 1
ATOM 6561 N N . ALA A 1 852 ? -7.513 28.736 15.458 1.00 84.56 852 ALA A N 1
ATOM 6562 C CA . ALA A 1 852 ? -7.124 29.714 16.479 1.00 84.56 852 ALA A CA 1
ATOM 6563 C C . ALA A 1 852 ? -5.637 29.636 16.885 1.00 84.56 852 ALA A C 1
ATOM 6565 O O . ALA A 1 852 ? -5.096 30.575 17.467 1.00 84.56 852 ALA A O 1
ATOM 6566 N N . SER A 1 853 ? -4.976 28.516 16.589 1.00 84.25 853 SER A N 1
ATOM 6567 C CA . SER A 1 853 ? -3.537 28.315 16.763 1.00 84.25 853 SER A CA 1
ATOM 6568 C C . SER A 1 853 ? -3.001 27.352 15.703 1.00 84.25 853 SER A C 1
ATOM 6570 O O . SER A 1 853 ? -3.769 26.569 15.135 1.00 84.25 853 SER A O 1
ATOM 6572 N N . LYS A 1 854 ? -1.685 27.390 15.443 1.00 85.88 854 LYS A N 1
ATOM 6573 C CA . LYS A 1 854 ? -1.029 26.416 14.558 1.00 85.88 854 LYS A CA 1
ATOM 6574 C C . LYS A 1 854 ? -1.277 24.998 15.077 1.00 85.88 854 LYS A C 1
ATOM 6576 O O . LYS A 1 854 ? -1.208 24.749 16.276 1.00 85.88 854 LYS A O 1
ATOM 6581 N N . TYR A 1 855 ? -1.550 24.054 14.182 1.00 89.25 855 TYR A N 1
ATOM 6582 C CA . TYR A 1 855 ? -1.711 22.658 14.579 1.00 89.25 855 TYR A CA 1
ATOM 6583 C C . TYR A 1 855 ? -0.340 22.050 14.904 1.00 89.25 855 TYR A C 1
ATOM 6585 O O . TYR A 1 855 ? 0.448 21.775 14.004 1.00 89.25 855 TYR A O 1
ATOM 6593 N N . GLN A 1 856 ? -0.034 21.864 16.187 1.00 89.81 856 GLN A N 1
ATOM 6594 C CA . GLN A 1 856 ? 1.206 21.240 16.654 1.00 89.81 856 GLN A CA 1
ATOM 6595 C C . GLN A 1 856 ? 0.899 20.368 17.885 1.00 89.81 856 GLN A C 1
ATOM 6597 O O . GLN A 1 856 ? 0.976 20.856 19.016 1.00 89.81 856 GLN A O 1
ATOM 6602 N N . PRO A 1 857 ? 0.476 19.104 17.683 1.00 90.81 857 PRO A N 1
ATOM 6603 C CA . PRO A 1 857 ? 0.139 18.201 18.778 1.00 90.81 857 PRO A CA 1
ATOM 6604 C C . PRO A 1 857 ? 1.383 17.816 19.590 1.00 90.81 857 PRO A C 1
ATOM 6606 O O . PRO A 1 857 ? 2.452 17.555 19.039 1.00 90.81 857 PRO A O 1
ATOM 6609 N N . SER A 1 858 ? 1.230 17.749 20.912 1.00 90.38 858 SER A N 1
ATOM 6610 C CA . SER A 1 858 ? 2.220 17.164 21.820 1.00 90.38 858 SER A CA 1
ATOM 6611 C C . SER A 1 858 ? 2.153 15.638 21.812 1.00 90.38 858 SER A C 1
ATOM 6613 O O . SER A 1 858 ? 1.062 15.084 21.681 1.00 90.38 858 SER A O 1
ATOM 6615 N N . ILE A 1 859 ? 3.284 14.973 22.079 1.00 95.38 859 ILE A N 1
ATOM 6616 C CA . ILE A 1 859 ? 3.313 13.525 22.338 1.00 95.38 859 ILE A CA 1
ATOM 6617 C C . ILE A 1 859 ? 2.380 13.179 23.510 1.00 95.38 859 ILE A C 1
ATOM 6619 O O . ILE A 1 859 ? 2.538 13.723 24.605 1.00 95.38 859 ILE A O 1
ATOM 6623 N N . GLY A 1 860 ? 1.437 12.265 23.283 1.00 94.06 860 GLY A N 1
ATOM 6624 C CA . GLY A 1 860 ? 0.546 11.704 24.299 1.00 94.06 860 GLY A CA 1
ATOM 6625 C C . GLY A 1 860 ? -0.817 11.287 23.743 1.00 94.06 860 GLY A C 1
ATOM 6626 O O . GLY A 1 860 ? -1.084 11.391 22.549 1.00 94.06 860 GLY A O 1
ATOM 6627 N N . THR A 1 861 ? -1.709 10.828 24.616 1.00 92.19 861 THR A N 1
ATOM 6628 C CA . THR A 1 861 ? -3.076 10.430 24.248 1.00 92.19 861 THR A CA 1
ATOM 6629 C C . THR A 1 861 ? -3.890 11.635 23.725 1.00 92.19 861 THR A C 1
ATOM 6631 O O . THR A 1 861 ? -3.938 12.668 24.401 1.00 92.19 861 THR A O 1
ATOM 6634 N N . PRO A 1 862 ? -4.569 11.544 22.558 1.00 92.69 862 PRO A N 1
ATOM 6635 C CA . PRO A 1 862 ? -5.412 12.625 22.043 1.00 92.69 862 PRO A CA 1
ATOM 6636 C C . PRO A 1 862 ? -6.552 13.007 23.005 1.00 92.69 862 PRO A C 1
ATOM 6638 O O . PRO A 1 862 ? -7.115 12.118 23.652 1.00 92.69 862 PRO A O 1
ATOM 6641 N N . PRO A 1 863 ? -7.005 14.279 23.034 1.00 91.00 863 PRO A N 1
ATOM 6642 C CA . PRO A 1 863 ? -8.097 14.723 23.910 1.00 91.00 863 PRO A CA 1
ATOM 6643 C C . PRO A 1 863 ? -9.391 13.911 23.775 1.00 91.00 863 PRO A C 1
ATOM 6645 O O . PRO A 1 863 ? -10.093 13.709 24.764 1.00 91.00 863 PRO A O 1
ATOM 6648 N N . PHE A 1 864 ? -9.700 13.419 22.573 1.00 93.69 864 PHE A N 1
ATOM 6649 C CA . PHE A 1 864 ? -10.852 12.551 22.325 1.00 93.69 864 PHE A CA 1
ATOM 6650 C C . PHE A 1 864 ? -10.735 11.208 23.055 1.00 93.69 864 PHE A C 1
ATOM 6652 O O . PHE A 1 864 ? -11.673 10.798 23.732 1.00 93.69 864 PHE A O 1
ATOM 6659 N N . VAL A 1 865 ? -9.577 10.548 22.971 1.00 94.25 865 VAL A N 1
ATOM 6660 C CA . VAL A 1 865 ? -9.332 9.251 23.621 1.00 94.25 865 VAL A CA 1
ATOM 6661 C C . VAL A 1 865 ? -9.279 9.426 25.139 1.00 94.25 865 VAL A C 1
ATOM 6663 O O . VAL A 1 865 ? -10.044 8.788 25.857 1.00 94.25 865 VAL A O 1
ATOM 6666 N N . ALA A 1 866 ? -8.514 10.412 25.621 1.00 92.94 866 ALA A N 1
ATOM 6667 C CA . ALA A 1 866 ? -8.391 10.736 27.046 1.00 92.94 866 ALA A CA 1
ATOM 6668 C C . ALA A 1 866 ? -9.719 11.160 27.720 1.00 92.94 866 ALA A C 1
ATOM 6670 O O . ALA A 1 866 ? -9.807 11.226 28.944 1.00 92.94 866 ALA A O 1
ATOM 6671 N N . SER A 1 867 ? -10.756 11.463 26.932 1.00 92.81 867 SER A N 1
ATOM 6672 C CA . SER A 1 867 ? -12.099 11.833 27.398 1.00 92.81 867 SER A CA 1
ATOM 6673 C C . SER A 1 867 ? -13.183 10.810 27.031 1.00 92.81 867 SER A C 1
ATOM 6675 O O . SER A 1 867 ? -14.373 11.126 27.114 1.00 92.81 867 SER A O 1
ATOM 6677 N N . ASN A 1 868 ? -12.793 9.598 26.609 1.00 92.56 868 ASN A N 1
ATOM 6678 C CA . ASN A 1 868 ? -13.687 8.517 26.174 1.00 92.56 868 ASN A CA 1
ATOM 6679 C C . ASN A 1 868 ? -14.732 8.996 25.139 1.00 92.56 868 ASN A C 1
ATOM 6681 O O . ASN A 1 868 ? -15.940 8.767 25.251 1.00 92.56 868 ASN A O 1
ATOM 6685 N N . GLY A 1 869 ? -14.253 9.736 24.139 1.00 89.62 869 GLY A N 1
ATOM 6686 C CA . GLY A 1 869 ? -15.024 10.242 23.008 1.00 89.62 869 GLY A CA 1
ATOM 6687 C C . GLY A 1 869 ? -15.814 11.535 23.241 1.00 89.62 869 GLY A C 1
ATOM 6688 O O . GLY A 1 869 ? -16.552 11.943 22.348 1.00 89.62 869 GLY A O 1
ATOM 6689 N N . THR A 1 870 ? -15.700 12.191 24.403 1.00 86.25 870 THR A N 1
ATOM 6690 C CA . THR A 1 870 ? -16.532 13.374 24.720 1.00 86.25 870 THR A CA 1
ATOM 6691 C C . THR A 1 870 ? -15.945 14.711 24.249 1.00 86.25 870 THR A C 1
ATOM 6693 O O . THR A 1 870 ? -16.702 15.591 23.841 1.00 86.25 870 THR A O 1
ATOM 6696 N N . ASN A 1 871 ? -14.617 14.870 24.219 1.00 84.81 871 ASN A N 1
ATOM 6697 C CA . ASN A 1 871 ? -13.958 16.099 23.761 1.00 84.81 871 ASN A CA 1
ATOM 6698 C C . ASN A 1 871 ? -13.530 15.998 22.289 1.00 84.81 871 ASN A C 1
ATOM 6700 O O . ASN A 1 871 ? -12.496 15.418 21.961 1.00 84.81 871 ASN A O 1
ATOM 6704 N N . SER A 1 872 ? -14.308 16.627 21.406 1.00 77.25 872 SER A N 1
ATOM 6705 C CA . SER A 1 872 ? -14.042 16.729 19.963 1.00 77.25 872 SER A CA 1
ATOM 6706 C C . SER A 1 872 ? -13.614 18.149 19.570 1.00 77.25 872 SER A C 1
ATOM 6708 O O . SER A 1 872 ? -14.363 18.875 18.920 1.00 77.25 872 SER A O 1
ATOM 6710 N N . VAL A 1 873 ? -12.421 18.560 20.009 1.00 77.19 873 VAL A N 1
ATOM 6711 C CA . VAL A 1 873 ? -11.872 19.921 19.833 1.00 77.19 873 VAL A CA 1
ATOM 6712 C C . VAL A 1 873 ? -10.414 19.885 19.367 1.00 77.19 873 VAL A C 1
ATOM 6714 O O . VAL A 1 873 ? -9.747 18.859 19.514 1.00 77.19 873 VAL A O 1
ATOM 6717 N N . GLN A 1 874 ? -9.908 21.006 18.843 1.00 72.94 874 GLN A N 1
ATOM 6718 C CA . GLN A 1 874 ? -8.476 21.198 18.584 1.00 72.94 874 GLN A CA 1
ATOM 6719 C C . GLN A 1 874 ? -7.651 20.908 19.867 1.00 72.94 874 GLN A C 1
ATOM 6721 O O . GLN A 1 874 ? -7.960 21.470 20.922 1.00 72.94 874 GLN A O 1
ATOM 6726 N N . PRO A 1 875 ? -6.598 20.064 19.819 1.00 66.94 875 PRO A N 1
ATOM 6727 C CA . PRO A 1 875 ? -5.669 19.895 20.934 1.00 66.94 875 PRO A CA 1
ATOM 6728 C C . PRO A 1 875 ? -4.937 21.203 21.240 1.00 66.94 875 PRO A C 1
ATOM 6730 O O . PRO A 1 875 ? -4.693 22.010 20.344 1.00 66.94 875 PRO A O 1
ATOM 6733 N N . ALA A 1 876 ? -4.536 21.400 22.495 1.00 62.28 876 ALA A N 1
ATOM 6734 C CA . ALA A 1 876 ? -3.743 22.566 22.866 1.00 62.28 876 ALA A CA 1
ATOM 6735 C C . ALA A 1 876 ? -2.399 22.562 22.113 1.00 62.28 876 ALA A C 1
ATOM 6737 O O . ALA A 1 876 ? -1.579 21.667 22.313 1.00 62.28 876 ALA A O 1
ATOM 6738 N N . SER A 1 877 ? -2.165 23.574 21.273 1.00 64.19 877 SER A N 1
ATOM 6739 C CA . SER A 1 877 ? -0.864 23.776 20.632 1.00 64.19 877 SER A CA 1
ATOM 6740 C C . SER A 1 877 ? 0.197 24.038 21.697 1.00 64.19 877 SER A C 1
ATOM 6742 O O . SER A 1 877 ? 0.066 24.969 22.497 1.00 64.19 877 SER A O 1
ATOM 6744 N N . THR A 1 878 ? 1.294 23.283 21.678 1.00 56.94 878 THR A N 1
ATOM 6745 C CA . THR A 1 878 ? 2.483 23.653 22.452 1.00 56.94 878 THR A CA 1
ATOM 6746 C C . THR A 1 878 ? 3.077 24.915 21.837 1.00 56.94 878 THR A C 1
ATOM 6748 O O . THR A 1 878 ? 3.634 24.854 20.747 1.00 56.94 878 THR A O 1
ATOM 6751 N N . GLY A 1 879 ? 2.948 26.063 22.507 1.00 45.22 879 GLY A N 1
ATOM 6752 C CA . GLY A 1 879 ? 3.467 27.358 22.039 1.00 45.22 879 GLY A CA 1
ATOM 6753 C C . GLY A 1 879 ? 4.993 27.481 22.132 1.00 45.22 879 GLY A C 1
ATOM 6754 O O . GLY A 1 879 ? 5.489 28.423 22.744 1.00 45.22 879 GLY A O 1
ATOM 6755 N N . VAL A 1 880 ? 5.727 26.503 21.597 1.00 35.97 880 VAL A N 1
ATOM 6756 C CA . VAL A 1 880 ? 7.190 26.420 21.644 1.00 35.97 880 VAL A CA 1
ATOM 6757 C C . VAL A 1 880 ? 7.739 26.472 20.222 1.00 35.97 880 VAL A C 1
ATOM 6759 O O . VAL A 1 880 ? 7.827 25.456 19.531 1.00 35.97 880 VAL A O 1
ATOM 6762 N N . ASP A 1 881 ? 8.134 27.671 19.801 1.00 33.19 881 ASP A N 1
ATOM 6763 C CA . ASP A 1 881 ? 8.909 27.859 18.581 1.00 33.19 881 ASP A CA 1
ATOM 6764 C C . ASP A 1 881 ? 10.322 27.266 18.741 1.00 33.19 881 ASP A C 1
ATOM 6766 O O . ASP A 1 881 ? 11.113 27.729 19.561 1.00 33.19 881 ASP A O 1
ATOM 6770 N N . SER A 1 882 ? 10.661 26.325 17.852 1.00 29.92 882 SER A N 1
ATOM 6771 C CA . SER A 1 882 ? 12.014 25.801 17.567 1.00 29.92 882 SER A CA 1
ATOM 6772 C C . SER A 1 882 ? 12.735 24.952 18.640 1.00 29.92 882 SER A C 1
ATOM 6774 O O . SER A 1 882 ? 12.578 25.154 19.843 1.00 29.92 882 SER A O 1
ATOM 6776 N N . PRO A 1 883 ? 13.624 24.024 18.218 1.00 35.19 883 PRO A N 1
ATOM 6777 C CA . PRO A 1 883 ? 14.559 23.361 19.122 1.00 35.19 883 PRO A CA 1
ATOM 6778 C C . PRO A 1 883 ? 15.633 24.351 19.594 1.00 35.19 883 PRO A C 1
ATOM 6780 O O . PRO A 1 883 ? 16.440 24.860 18.810 1.00 35.19 883 PRO A O 1
ATOM 6783 N N . THR A 1 884 ? 15.670 24.618 20.896 1.00 29.31 884 THR A N 1
ATOM 6784 C CA . THR A 1 884 ? 16.695 25.464 21.508 1.00 29.31 884 THR A CA 1
ATOM 6785 C C . THR A 1 884 ? 18.064 24.784 21.473 1.00 29.31 884 THR A C 1
ATOM 6787 O O . THR A 1 884 ? 18.245 23.655 21.929 1.00 29.31 884 THR A O 1
ATOM 6790 N N . LYS A 1 885 ? 19.077 25.510 20.980 1.00 36.84 885 LYS A N 1
ATOM 6791 C CA . LYS A 1 885 ? 20.484 25.167 21.224 1.00 36.84 885 LYS A CA 1
ATOM 6792 C C . LYS A 1 885 ? 20.745 25.240 22.730 1.00 36.84 885 LYS A C 1
ATOM 6794 O O . LYS A 1 885 ? 20.821 26.337 23.277 1.00 36.84 885 LYS A O 1
ATOM 6799 N N . GLY A 1 886 ? 20.891 24.089 23.380 1.00 27.70 886 GLY A N 1
ATOM 6800 C CA . GLY A 1 886 ? 21.427 24.012 24.736 1.00 27.70 886 GLY A CA 1
ATOM 6801 C C . GLY A 1 886 ? 22.924 24.318 24.729 1.00 27.70 886 GLY A C 1
ATOM 6802 O O . GLY A 1 886 ? 23.681 23.662 24.015 1.00 27.70 886 GLY A O 1
ATOM 6803 N N . ASP A 1 887 ? 23.332 25.312 25.513 1.00 25.70 887 ASP A N 1
ATOM 6804 C CA . ASP A 1 887 ? 24.733 25.624 25.808 1.00 25.70 887 ASP A CA 1
ATOM 6805 C C . ASP A 1 887 ? 25.039 25.305 27.287 1.00 25.70 887 ASP A C 1
ATOM 6807 O O . ASP A 1 887 ? 24.124 25.214 28.109 1.00 25.70 887 ASP A O 1
ATOM 6811 N N . SER A 1 888 ? 26.329 25.197 27.616 1.00 26.75 888 SER A N 1
ATOM 6812 C CA . SER A 1 888 ? 26.960 24.871 28.910 1.00 26.75 888 SER A CA 1
ATOM 6813 C C . SER A 1 888 ? 27.015 23.388 29.341 1.00 26.75 888 SER A C 1
ATOM 6815 O O . SER A 1 888 ? 25.998 22.719 29.507 1.00 26.75 888 SER A O 1
ATOM 6817 N N . GLY A 1 889 ? 28.242 22.895 29.597 1.00 24.28 889 GLY A N 1
ATOM 6818 C CA . GLY A 1 889 ? 28.504 21.600 30.253 1.00 24.28 889 GLY A CA 1
ATOM 6819 C C . GLY A 1 889 ? 29.738 20.833 29.746 1.00 24.28 889 GLY A C 1
ATOM 6820 O O . GLY A 1 889 ? 29.591 19.751 29.190 1.00 24.28 889 GLY A O 1
ATOM 6821 N N . ASP A 1 890 ? 30.950 21.373 29.913 1.00 25.33 890 ASP A N 1
ATOM 6822 C CA . ASP A 1 890 ? 32.199 20.762 29.417 1.00 25.33 890 ASP A CA 1
ATOM 6823 C C . ASP A 1 890 ? 32.605 19.462 30.155 1.00 25.33 890 ASP A C 1
ATOM 6825 O O . ASP A 1 890 ? 32.763 19.448 31.377 1.00 25.33 890 ASP A O 1
ATOM 6829 N N . SER A 1 891 ? 32.816 18.369 29.412 1.00 23.77 891 SER A N 1
ATOM 6830 C CA . SER A 1 891 ? 33.901 17.393 29.653 1.00 23.77 891 SER A CA 1
ATOM 6831 C C . SER A 1 891 ? 34.039 16.424 28.465 1.00 23.77 891 SER A C 1
ATOM 6833 O O . SER A 1 891 ? 33.116 15.698 28.103 1.00 23.77 891 SER A O 1
ATOM 6835 N N . GLY A 1 892 ? 35.201 16.455 27.807 1.00 26.58 892 GLY A N 1
ATOM 6836 C CA . GLY A 1 892 ? 35.353 15.980 26.429 1.00 26.58 892 GLY A CA 1
ATOM 6837 C C . GLY A 1 892 ? 35.315 14.467 26.154 1.00 26.58 892 GLY A C 1
ATOM 6838 O O . GLY A 1 892 ? 35.953 13.662 26.830 1.00 26.58 892 GLY A O 1
ATOM 6839 N N . ALA A 1 893 ? 34.716 14.130 25.008 1.00 23.19 893 ALA A N 1
ATOM 6840 C CA . ALA A 1 893 ? 35.136 13.040 24.126 1.00 23.19 893 ALA A CA 1
ATOM 6841 C C . ALA A 1 893 ? 34.934 13.489 22.663 1.00 23.19 893 ALA A C 1
ATOM 6843 O O . ALA A 1 893 ? 33.868 13.987 22.299 1.00 23.19 893 ALA A O 1
ATOM 6844 N N . ALA A 1 894 ? 35.968 13.385 21.825 1.00 24.14 894 ALA A N 1
ATOM 6845 C CA . ALA A 1 894 ? 35.963 13.995 20.495 1.00 24.14 894 ALA A CA 1
ATOM 6846 C C . ALA A 1 894 ? 35.048 13.252 19.504 1.00 24.14 894 ALA A C 1
ATOM 6848 O O . ALA A 1 894 ? 35.276 12.085 19.200 1.00 24.14 894 ALA A O 1
ATOM 6849 N N . SER A 1 895 ? 34.066 13.963 18.943 1.00 23.00 895 SER A N 1
ATOM 6850 C CA . SER A 1 895 ? 33.275 13.525 17.785 1.00 23.00 895 SER A CA 1
ATOM 6851 C C . SER A 1 895 ? 33.534 14.466 16.610 1.00 23.00 895 SER A C 1
ATOM 6853 O O . SER A 1 895 ? 33.356 15.679 16.732 1.00 23.00 895 SER A O 1
ATOM 6855 N N . ILE A 1 896 ? 33.976 13.919 15.476 1.00 22.83 896 ILE A N 1
ATOM 6856 C CA . ILE A 1 896 ? 34.295 14.697 14.273 1.00 22.83 896 ILE A CA 1
ATOM 6857 C C . ILE A 1 896 ? 32.985 15.153 13.621 1.00 22.83 896 ILE A C 1
ATOM 6859 O O . ILE A 1 896 ? 32.256 14.349 13.048 1.00 22.83 896 ILE A O 1
ATOM 6863 N N . ARG A 1 897 ? 32.687 16.454 13.699 1.00 21.88 897 ARG A N 1
ATOM 6864 C CA . ARG A 1 897 ? 31.588 17.076 12.950 1.00 21.88 897 ARG A CA 1
ATOM 6865 C C . ARG A 1 897 ? 32.064 17.442 11.545 1.00 21.88 897 ARG A C 1
ATOM 6867 O O . ARG A 1 897 ? 32.884 18.346 11.403 1.00 21.88 897 ARG A O 1
ATOM 6874 N N . ILE A 1 898 ? 31.503 16.802 10.522 1.00 24.52 898 ILE A N 1
ATOM 6875 C CA . ILE A 1 898 ? 31.507 17.335 9.153 1.00 24.52 898 ILE A CA 1
ATOM 6876 C C . ILE A 1 898 ? 30.291 18.266 9.026 1.00 24.52 898 ILE A C 1
ATOM 6878 O O . ILE A 1 898 ? 29.205 17.945 9.505 1.00 24.52 898 ILE A O 1
ATOM 6882 N N . ALA A 1 899 ? 30.487 19.464 8.475 1.00 23.14 899 ALA A N 1
ATOM 6883 C CA . ALA A 1 899 ? 29.494 20.536 8.526 1.00 23.14 899 ALA A CA 1
ATOM 6884 C C . ALA A 1 899 ? 28.485 20.466 7.364 1.00 23.14 899 ALA A C 1
ATOM 6886 O O . ALA A 1 899 ? 28.789 20.872 6.246 1.00 23.14 899 ALA A O 1
ATOM 6887 N N . SER A 1 900 ? 27.258 20.031 7.653 1.00 27.73 900 SER A N 1
ATOM 6888 C CA . SER A 1 900 ? 26.132 19.934 6.708 1.00 27.73 900 SER A CA 1
ATOM 6889 C C . SER A 1 900 ? 25.115 21.087 6.829 1.00 27.73 900 SER A C 1
ATOM 6891 O O . SER A 1 900 ? 23.917 20.907 6.640 1.00 27.73 900 SER A O 1
ATOM 6893 N N . THR A 1 901 ? 25.564 22.311 7.135 1.00 26.31 901 THR A N 1
ATOM 6894 C CA . THR A 1 901 ? 24.670 23.463 7.399 1.00 26.31 901 THR A CA 1
ATOM 6895 C C . THR A 1 901 ? 24.425 24.399 6.208 1.00 26.31 901 THR A C 1
ATOM 6897 O O . THR A 1 901 ? 23.727 25.397 6.364 1.00 26.31 901 THR A O 1
ATOM 6900 N N . THR A 1 902 ? 24.980 24.119 5.025 1.00 26.09 902 THR A N 1
ATOM 6901 C CA . THR A 1 902 ? 24.896 25.031 3.861 1.00 26.09 902 THR A CA 1
ATOM 6902 C C . THR A 1 902 ? 23.798 24.664 2.856 1.00 26.09 902 THR A C 1
ATOM 6904 O O . THR A 1 902 ? 23.411 25.505 2.050 1.00 26.09 902 THR A O 1
ATOM 6907 N N . VAL A 1 903 ? 23.266 23.435 2.897 1.00 30.91 903 VAL A N 1
ATOM 6908 C CA . VAL A 1 903 ? 22.315 22.934 1.882 1.00 30.91 903 VAL A CA 1
ATOM 6909 C C . VAL A 1 903 ? 20.904 23.505 2.081 1.00 30.91 903 VAL A C 1
ATOM 6911 O O . VAL A 1 903 ? 20.290 23.969 1.122 1.00 30.91 903 VAL A O 1
ATOM 6914 N N . ALA A 1 904 ? 20.407 23.559 3.323 1.00 27.50 904 ALA A N 1
ATOM 6915 C CA . ALA A 1 904 ? 19.025 23.956 3.626 1.00 27.50 904 ALA A CA 1
ATOM 6916 C C . ALA A 1 904 ? 18.651 25.371 3.128 1.00 27.50 904 ALA A C 1
ATOM 6918 O O . ALA A 1 904 ? 17.561 25.578 2.596 1.00 27.50 904 ALA A O 1
ATOM 6919 N N . ALA A 1 905 ? 19.569 26.340 3.216 1.00 25.23 905 ALA A N 1
ATOM 6920 C CA . ALA A 1 905 ? 19.324 27.708 2.743 1.00 25.23 905 ALA A CA 1
ATOM 6921 C C . ALA A 1 905 ? 19.193 27.806 1.206 1.00 25.23 905 ALA A C 1
ATOM 6923 O O . ALA A 1 905 ? 18.471 28.661 0.696 1.00 25.23 905 ALA A O 1
ATOM 6924 N N . VAL A 1 906 ? 19.850 26.908 0.463 1.00 28.92 906 VAL A N 1
ATOM 6925 C CA . VAL A 1 906 ? 19.795 26.841 -1.010 1.00 28.92 906 VAL A CA 1
ATOM 6926 C C . VAL A 1 906 ? 18.531 26.110 -1.495 1.00 28.92 906 VAL A C 1
ATOM 6928 O O . VAL A 1 906 ? 18.115 26.264 -2.644 1.00 28.92 906 VAL A O 1
ATOM 6931 N N . VAL A 1 907 ? 17.869 25.329 -0.635 1.00 31.78 907 VAL A N 1
ATOM 6932 C CA . VAL A 1 907 ? 16.594 24.665 -0.963 1.00 31.78 907 VAL A CA 1
ATOM 6933 C C . VAL A 1 907 ? 15.449 25.677 -1.052 1.00 31.78 907 VAL A C 1
ATOM 6935 O O . VAL A 1 907 ? 14.764 25.708 -2.072 1.00 31.78 907 VAL A O 1
ATOM 6938 N N . VAL A 1 908 ? 15.304 26.568 -0.065 1.00 29.14 908 VAL A N 1
ATOM 6939 C CA . VAL A 1 908 ? 14.226 27.581 -0.042 1.00 29.14 908 VAL A CA 1
ATOM 6940 C C . VAL A 1 908 ? 14.338 28.571 -1.211 1.00 29.14 908 VAL A C 1
ATOM 6942 O O . VAL A 1 908 ? 13.335 28.914 -1.834 1.00 29.14 908 VAL A O 1
ATOM 6945 N N . ALA A 1 909 ? 15.559 28.990 -1.565 1.00 26.39 909 ALA A N 1
ATOM 6946 C CA . ALA A 1 909 ? 15.787 29.891 -2.697 1.00 26.39 909 ALA A CA 1
ATOM 6947 C C . ALA A 1 909 ? 15.492 29.237 -4.062 1.00 26.39 909 ALA A C 1
ATOM 6949 O O . ALA A 1 909 ? 15.010 29.911 -4.968 1.00 26.39 909 ALA A O 1
ATOM 6950 N N . ALA A 1 910 ? 15.747 27.931 -4.209 1.00 29.62 910 ALA A N 1
ATOM 6951 C CA . ALA A 1 910 ? 15.490 27.208 -5.455 1.00 29.62 910 ALA A CA 1
ATOM 6952 C C . ALA A 1 910 ? 13.991 26.979 -5.708 1.00 29.62 910 ALA A C 1
ATOM 6954 O O . ALA A 1 910 ? 13.550 27.099 -6.845 1.00 29.62 910 ALA A O 1
ATOM 6955 N N . ILE A 1 911 ? 13.197 26.712 -4.663 1.00 31.42 911 ILE A N 1
ATOM 6956 C CA . ILE A 1 911 ? 11.736 26.567 -4.796 1.00 31.42 911 ILE A CA 1
ATOM 6957 C C . ILE A 1 911 ? 11.119 27.883 -5.300 1.00 31.42 911 ILE A C 1
ATOM 6959 O O . ILE A 1 911 ? 10.337 27.875 -6.246 1.00 31.42 911 ILE A O 1
ATOM 6963 N N . MET A 1 912 ? 11.560 29.030 -4.774 1.00 26.33 912 MET A N 1
ATOM 6964 C CA . MET A 1 912 ? 11.126 30.358 -5.243 1.00 26.33 912 MET A CA 1
ATOM 6965 C C . MET A 1 912 ? 11.538 30.682 -6.694 1.00 26.33 912 MET A C 1
ATOM 6967 O O . MET A 1 912 ? 10.955 31.581 -7.293 1.00 26.33 912 MET A O 1
ATOM 6971 N N . ALA A 1 913 ? 12.516 29.967 -7.263 1.00 27.08 913 ALA A N 1
ATOM 6972 C CA . ALA A 1 913 ? 12.985 30.136 -8.644 1.00 27.08 913 ALA A CA 1
ATOM 6973 C C . ALA A 1 913 ? 12.367 29.135 -9.645 1.00 27.08 913 ALA A C 1
ATOM 6975 O O . ALA A 1 913 ? 12.616 29.252 -10.839 1.00 27.08 913 ALA A O 1
ATOM 6976 N N . VAL A 1 914 ? 11.580 28.164 -9.164 1.00 30.50 914 VAL A N 1
ATOM 6977 C CA . VAL A 1 914 ? 10.716 27.279 -9.979 1.00 30.50 914 VAL A CA 1
ATOM 6978 C C . VAL A 1 914 ? 9.240 27.719 -9.890 1.00 30.50 914 VAL A C 1
ATOM 6980 O O . VAL A 1 914 ? 8.407 27.324 -10.700 1.00 30.50 914 VAL A O 1
ATOM 6983 N N . VAL A 1 915 ? 8.920 28.586 -8.922 1.00 28.59 915 VAL A N 1
ATOM 6984 C CA . VAL A 1 915 ? 7.612 29.246 -8.727 1.00 28.59 915 VAL A CA 1
ATOM 6985 C C . VAL A 1 915 ? 7.488 30.568 -9.528 1.00 28.59 915 VAL A C 1
ATOM 6987 O O . VAL A 1 915 ? 6.448 31.227 -9.480 1.00 28.59 915 VAL A O 1
ATOM 6990 N N . LEU A 1 916 ? 8.516 30.932 -10.309 1.00 24.56 916 LEU A N 1
ATOM 6991 C CA . LEU A 1 916 ? 8.542 32.033 -11.288 1.00 24.56 916 LEU A CA 1
ATOM 6992 C C . LEU A 1 916 ? 8.936 31.510 -12.678 1.00 24.56 916 LEU A C 1
ATOM 6994 O O . LEU A 1 916 ? 8.333 31.998 -13.660 1.00 24.56 916 LEU A O 1
#